Protein AF-0000000069950063 (afdb_homodimer)

Secondary structure (DSSP, 8-state):
------TT---HHHHHHHHHHHHTTSS-HHHHHHHHT--HHHHHHHHHHHHHT-----S---SS---SS-HHHHHHHHHHHHHHHHTT-PPBHHHHHHHHHHHHHHTT----SBTTTTB--HHHHHHHHHH-TTEEEEPPEEEEHHHHHH--HHHHHHHHHHHHHHHHHH---GGGEEEEEEEEE-SSPPPPPEEEETT-S--EEEES-SS-PPEEEEEEEETTS-EEEEEEEESSSS--GGGGTTPPTT-EEEE-TT----HHHHHHHHHHHHHHH---SSS-EEEEE---GGG--HHHHHHHHHTTEEEEEPPTT-HHHH-HIIIIIHHHHHHHHHHHHHHHHHHTTT----HHHHHHHHHHHHHHH--HHHHHHHHHHTTTTTT-TT-S-GGGGHHHHTT----------------------------------------------------HHHHHHHHHHHS-----TTT--S----------BTTSHHHHHHHHHHHHHHHHHHHHHHHHHHHHHHHTT-S----------------------------------------BTTT-----S-EEEBTTT--EEETTTTT--TT-S-B--HHHHH-/------TT---HHHHHHHHHHHHTTSS-HHHHHHHHT--HHHHHHHHHHHHHT-----S---SS---SS-HHHHHHHHHHHHHHHHTT-PPBHHHHHHHHHHHHHHTT----SBTTTTB--HHHHHHHHHH-TTEEEEPPEEEEHHHHHH--HHHHHHHHHHHHHHHHHH---GGGEEEEEEEEE-SSPPPPPEEEETT-S--EEEES-SS-PPEEEEEEEETTS-EEEEEEEESSSS--GGGGTTPPTT-EEEE-TT----HHHHHHHHHHHHHHH---SSS-EEEEE---GGG--HHHHHHHHHTTEEEEEPPTT-HHHH-HIIIIIHHHHHHHHHHHHHHHHHHTTT----HHHHHHHHHHHHHHH--HHHHHHHHHHTTTTTT-TT-S-GGGGHHHHTT----------------------------------------------------HHHHHHHHHHHS-----TTT------------EETTSHHHHHHHHHHHHHHHHHHHHHHHHHHHHHHHTT-------------------------------------------TTT-----S-EEEBTTT--EEETTTTT--TT-S-B--HHHHH-

InterPro domains:
  IPR001965 Zinc finger, PHD-type [SM00249] (567-609)
  IPR004875 DDE superfamily endonuclease domain [PF03184] (214-345)
  IPR007889 DNA binding HTH domain, Psq-type [PF05225] (15-48)
  IPR009057 Homedomain-like superfamily [SSF46689] (7-53)
  IPR011011 Zinc finger, FYVE/PHD-type [SSF57903] (549-609)
  IPR013083 Zinc finger, RING/FYVE/PHD-type [G3DSA:3.30.40.10] (553-610)
  IPR019786 Zinc finger, PHD-type, conserved site [PS01359] (568-608)
  IPR036397 Ribonuclease H superfamily [G3DSA:3.30.420.10] (155-348)
  IPR050863 Centromere and Transposable Element-Derived Protein [PTHR19303] (12-442)

Sequence (1222 aa):
MEEKKKKGSWESQSLQTAIDKVLSKKLSVRQAAMQYNIPKSTIHDKIKAINRGEEVTMKPKLGRFTSTFSAEYEQVLVDHIKDLSNRCMPLMKKEFLKLAYDLAETMKIPHRFNKEKGSAGKHFYYDFMKKHSDISLRAPESTSMMRAVGFNKPQVDIFYDNLEKLMQQYKFTPSRIYNCDETGVSCVHKHQKVLAPKAIRQVGKLTSAERGKNITVLFCMSANGHYIPPFFVFPRQRMNERLMMNAPGESIGVAQPKGWMNSDFFLQYLRIFMKHTQPTKENPVLLLLDGHCSHKTLAVINFCRENHIHLMSSPPHTTHKLQPLDRTFMKPFKDAYSQRCDLWMRTNAGRRITDYDIAGLVKDAFIKVARLDIAVSGFKCTGIHPFDRHLFSDIDYLAADMTNIPLEQTETSSNALNNEQAVVISNSIVEEQMKESEQSISEPINTSPKPSTSSAPDLVQIIHNLSPLPDAAKKRTAARKRKSERSEILTSSPYKKLAEEKENEKNTKDKKKEIKSKIEVALGGKGKQTKGKSVDKRKEATKVKPNEKKRREVEPLTEISNTNKTICVVCLETSEEDWIQCSSCLGWVHEACADIPESGDGYICDRCRLFMEEKKKKGSWESQSLQTAIDKVLSKKLSVRQAAMQYNIPKSTIHDKIKAINRGEEVTMKPKLGRFTSTFSAEYEQVLVDHIKDLSNRCMPLMKKEFLKLAYDLAETMKIPHRFNKEKGSAGKHFYYDFMKKHSDISLRAPESTSMMRAVGFNKPQVDIFYDNLEKLMQQYKFTPSRIYNCDETGVSCVHKHQKVLAPKAIRQVGKLTSAERGKNITVLFCMSANGHYIPPFFVFPRQRMNERLMMNAPGESIGVAQPKGWMNSDFFLQYLRIFMKHTQPTKENPVLLLLDGHCSHKTLAVINFCRENHIHLMSSPPHTTHKLQPLDRTFMKPFKDAYSQRCDLWMRTNAGRRITDYDIAGLVKDAFIKVARLDIAVSGFKCTGIHPFDRHLFSDIDYLAADMTNIPLEQTETSSNALNNEQAVVISNSIVEEQMKESEQSISEPINTSPKPSTSSAPDLVQIIHNLSPLPDAAKKRTAARKRKSERSEILTSSPYKKLAEEKENEKNTKDKKKEIKSKIEVALGGKGKQTKGKSVDKRKEATKVKPNEKKRREVEPLTEISNTNKTICVVCLETSEEDWIQCSSCLGWVHEACADIPESGDGYICDRCRLF

Radius of gyration: 40.94 Å; Cα contacts (8 Å, |Δi|>4): 1758; chains: 2; bounding box: 110×112×140 Å

Structure (mmCIF, N/CA/C/O backbone):
data_AF-0000000069950063-model_v1
#
loop_
_entity.id
_entity.type
_entity.pdbx_description
1 polymer 'Uncharacterized protein LOC113494293'
#
loop_
_atom_site.group_PDB
_atom_site.id
_atom_site.type_symbol
_atom_site.label_atom_id
_atom_site.label_alt_id
_atom_site.label_comp_id
_atom_site.label_asym_id
_atom_site.label_entity_id
_atom_site.label_seq_id
_atom_site.pdbx_PDB_ins_code
_atom_site.Cartn_x
_atom_site.Cartn_y
_atom_site.Cartn_z
_atom_site.occupancy
_atom_site.B_iso_or_equiv
_atom_site.auth_seq_id
_atom_site.auth_comp_id
_atom_site.auth_asym_id
_atom_site.auth_atom_id
_atom_site.pdbx_PDB_model_num
ATOM 1 N N . MET A 1 1 ? 7.645 37.906 -52.312 1 27.5 1 MET A N 1
ATOM 2 C CA . MET A 1 1 ? 8.062 37.125 -51.156 1 27.5 1 MET A CA 1
ATOM 3 C C . MET A 1 1 ? 7.793 35.656 -51.375 1 27.5 1 MET A C 1
ATOM 5 O O . MET A 1 1 ? 6.66 35.25 -51.656 1 27.5 1 MET A O 1
ATOM 9 N N . GLU A 1 2 ? 8.766 34.938 -52 1 36.22 2 GLU A N 1
ATOM 10 C CA . GLU A 1 2 ? 8.734 33.5 -52.281 1 36.22 2 GLU A CA 1
ATOM 11 C C . GLU A 1 2 ? 8.211 32.688 -51.062 1 36.22 2 GLU A C 1
ATOM 13 O O . GLU A 1 2 ? 8.672 32.906 -49.938 1 36.22 2 GLU A O 1
ATOM 18 N N . GLU A 1 3 ? 6.914 32.469 -51.062 1 39.59 3 GLU A N 1
ATOM 19 C CA . GLU A 1 3 ? 6.27 31.75 -49.969 1 39.59 3 GLU A CA 1
ATOM 20 C C . GLU A 1 3 ? 7.176 30.641 -49.438 1 39.59 3 GLU A C 1
ATOM 22 O O . GLU A 1 3 ? 7.691 29.828 -50.219 1 39.59 3 GLU A O 1
ATOM 27 N N . LYS A 1 4 ? 7.898 30.984 -48.375 1 44.28 4 LYS A N 1
ATOM 28 C CA . LYS A 1 4 ? 8.789 30.078 -47.656 1 44.28 4 LYS A CA 1
ATOM 29 C C . LYS A 1 4 ? 8.188 28.688 -47.562 1 44.28 4 LYS A C 1
ATOM 31 O O . LYS A 1 4 ? 7.109 28.5 -46.969 1 44.28 4 LYS A O 1
ATOM 36 N N . LYS A 1 5 ? 8.344 27.844 -48.531 1 49.5 5 LYS A N 1
ATOM 37 C CA . LYS A 1 5 ? 7.906 26.453 -48.562 1 49.5 5 LYS A CA 1
ATOM 38 C C . LYS A 1 5 ? 8.289 25.719 -47.281 1 49.5 5 LYS A C 1
ATOM 40 O O . LYS A 1 5 ? 9.328 26.016 -46.688 1 49.5 5 LYS A O 1
ATOM 45 N N . LYS A 1 6 ? 7.324 25.188 -46.656 1 52.22 6 LYS A N 1
ATOM 46 C CA . LYS A 1 6 ? 7.465 24.484 -45.406 1 52.22 6 LYS A CA 1
ATOM 47 C C . LYS A 1 6 ? 8.633 23.5 -45.438 1 52.22 6 LYS A C 1
ATOM 49 O O . LYS A 1 6 ? 8.695 22.641 -46.312 1 52.22 6 LYS A O 1
ATOM 54 N N . LYS A 1 7 ? 9.789 23.703 -44.844 1 55.81 7 LYS A N 1
ATOM 55 C CA . LYS A 1 7 ? 11 22.906 -44.688 1 55.81 7 LYS A CA 1
ATOM 56 C C . LYS A 1 7 ? 10.703 21.578 -44 1 55.81 7 LYS A C 1
ATOM 58 O O . LYS A 1 7 ? 9.922 21.531 -43.062 1 55.81 7 LYS A O 1
ATOM 63 N N . GLY A 1 8 ? 11.016 20.453 -44.594 1 58.34 8 GLY A N 1
ATOM 64 C CA . GLY A 1 8 ? 11.031 19.141 -43.938 1 58.34 8 GLY A CA 1
ATOM 65 C C . GLY A 1 8 ? 9.75 18.359 -44.156 1 58.34 8 GLY A C 1
ATOM 66 O O . GLY A 1 8 ? 9.539 17.312 -43.531 1 58.34 8 GLY A O 1
ATOM 67 N N . SER A 1 9 ? 8.742 18.844 -44.875 1 61.28 9 SER A N 1
ATOM 68 C CA . SER A 1 9 ? 7.457 18.172 -45 1 61.28 9 SER A CA 1
ATOM 69 C C . SER A 1 9 ? 7.371 17.406 -46.312 1 61.28 9 SER A C 1
ATOM 71 O O . SER A 1 9 ? 6.277 17.047 -46.75 1 61.28 9 SER A O 1
ATOM 73 N N . TRP A 1 10 ? 8.398 17.031 -46.938 1 66.25 10 TRP A N 1
ATOM 74 C CA . TRP A 1 10 ? 8.289 16.344 -48.219 1 66.25 10 TRP A CA 1
ATOM 75 C C . TRP A 1 10 ? 8.383 14.836 -48.031 1 66.25 10 TRP A C 1
ATOM 77 O O . TRP A 1 10 ? 8.891 14.359 -47.031 1 66.25 10 TRP A O 1
ATOM 87 N N . GLU A 1 11 ? 7.688 14.109 -48.906 1 71.12 11 GLU A N 1
ATOM 88 C CA . GLU A 1 11 ? 7.758 12.648 -48.938 1 71.12 11 GLU A CA 1
ATOM 89 C C . GLU A 1 11 ? 9.078 12.172 -49.531 1 71.12 11 GLU A C 1
ATOM 91 O O . GLU A 1 11 ? 9.57 12.75 -50.5 1 71.12 11 GLU A O 1
ATOM 96 N N . SER A 1 12 ? 9.641 11.234 -49 1 76.81 12 SER A N 1
ATOM 97 C CA . SER A 1 12 ? 10.914 10.672 -49.406 1 76.81 12 SER A CA 1
ATOM 98 C C . SER A 1 12 ? 10.875 10.289 -50.906 1 76.81 12 SER A C 1
ATOM 100 O O . SER A 1 12 ? 11.852 10.492 -51.625 1 76.81 12 SER A O 1
ATOM 102 N N . GLN A 1 13 ? 9.742 9.859 -51.25 1 79.31 13 GLN A N 1
ATOM 103 C CA . GLN A 1 13 ? 9.625 9.414 -52.625 1 79.31 13 GLN A CA 1
ATOM 104 C C . GLN A 1 13 ? 9.625 10.602 -53.594 1 79.31 13 GLN A C 1
ATOM 106 O O . GLN A 1 13 ? 10.219 10.539 -54.656 1 79.31 13 GLN A O 1
ATOM 111 N N . SER A 1 14 ? 9.016 11.617 -53.188 1 79.81 14 SER A N 1
ATOM 112 C CA . SER A 1 14 ? 8.969 12.812 -54 1 79.81 14 SER A CA 1
ATOM 113 C C . SER A 1 14 ? 10.352 13.438 -54.156 1 79.81 14 SER A C 1
ATOM 115 O O . SER A 1 14 ? 10.711 13.914 -55.25 1 79.81 14 SER A O 1
ATOM 117 N N . LEU A 1 15 ? 11.055 13.289 -53.125 1 81 15 LEU A N 1
ATOM 118 C CA . LEU A 1 15 ? 12.422 13.812 -53.156 1 81 15 LEU A CA 1
ATOM 119 C C . LEU A 1 15 ? 13.297 12.969 -54.094 1 81 15 LEU A C 1
ATOM 121 O O . LEU A 1 15 ? 14.078 13.508 -54.875 1 81 15 LEU A O 1
ATOM 125 N N . GLN A 1 16 ? 13.125 11.711 -53.969 1 82.88 16 GLN A N 1
ATOM 126 C CA . GLN A 1 16 ? 13.898 10.82 -54.812 1 82.88 16 GLN A CA 1
ATOM 127 C C . GLN A 1 16 ? 13.57 11.055 -56.312 1 82.88 16 GLN A C 1
ATOM 129 O O . GLN A 1 16 ? 14.469 11.102 -57.125 1 82.88 16 GLN A O 1
ATOM 134 N N . THR A 1 17 ? 12.297 11.203 -56.562 1 85 17 THR A N 1
ATOM 135 C CA . THR A 1 17 ? 11.875 11.445 -57.938 1 85 17 THR A CA 1
ATOM 136 C C . THR A 1 17 ? 12.391 12.789 -58.438 1 85 17 THR A C 1
ATOM 138 O O . THR A 1 17 ? 12.812 12.914 -59.594 1 85 17 THR A O 1
ATOM 141 N N . ALA A 1 18 ? 12.414 13.711 -57.562 1 85.69 18 ALA A N 1
ATOM 142 C CA . ALA A 1 18 ? 12.891 15.039 -57.906 1 85.69 18 ALA A CA 1
ATOM 143 C C . ALA A 1 18 ? 14.391 15.023 -58.219 1 85.69 18 ALA A C 1
ATOM 145 O O . ALA A 1 18 ? 14.844 15.609 -59.188 1 85.69 18 ALA A O 1
ATOM 146 N N . ILE A 1 19 ? 15.094 14.258 -57.438 1 85.25 19 ILE A N 1
ATOM 147 C CA . ILE A 1 19 ? 16.547 14.156 -57.562 1 85.25 19 ILE A CA 1
ATOM 148 C C . ILE A 1 19 ? 16.875 13.375 -58.844 1 85.25 19 ILE A C 1
ATOM 150 O O . ILE A 1 19 ? 17.766 13.766 -59.594 1 85.25 19 ILE A O 1
ATOM 154 N N . ASP A 1 20 ? 16.125 12.391 -59.031 1 85.62 20 ASP A N 1
ATOM 155 C CA . ASP A 1 20 ? 16.344 11.57 -60.219 1 85.62 20 ASP A CA 1
ATOM 156 C C . ASP A 1 20 ? 16.078 12.367 -61.5 1 85.62 20 ASP A C 1
ATOM 158 O O . ASP A 1 20 ? 16.828 12.258 -62.469 1 85.62 20 ASP A O 1
ATOM 162 N N . LYS A 1 21 ? 15.109 13.164 -61.438 1 85.06 21 LYS A N 1
ATOM 163 C CA . LYS A 1 21 ? 14.766 13.961 -62.625 1 85.06 21 LYS A CA 1
ATOM 164 C C . LYS A 1 21 ? 15.781 15.078 -62.844 1 85.06 21 LYS A C 1
ATOM 166 O O . LYS A 1 21 ? 16.062 15.445 -64 1 85.06 21 LYS A O 1
ATOM 171 N N . VAL A 1 22 ? 16.422 15.5 -61.812 1 86.75 22 VAL A N 1
ATOM 172 C CA . VAL A 1 22 ? 17.438 16.531 -61.938 1 86.75 22 VAL A CA 1
ATOM 173 C C . VAL A 1 22 ? 18.75 15.914 -62.438 1 86.75 22 VAL A C 1
ATOM 175 O O . VAL A 1 22 ? 19.438 16.484 -63.281 1 86.75 22 VAL A O 1
ATOM 178 N N . LEU A 1 23 ? 19 14.734 -61.906 1 85 23 LEU A N 1
ATOM 179 C CA . LEU A 1 23 ? 20.219 14.039 -62.281 1 85 23 LEU A CA 1
ATOM 180 C C . LEU A 1 23 ? 20.141 13.539 -63.75 1 85 23 LEU A C 1
ATOM 182 O O . LEU A 1 23 ? 21.156 13.477 -64.438 1 85 23 LEU A O 1
ATOM 186 N N . SER A 1 24 ? 19 13.25 -64.188 1 82.94 24 SER A N 1
ATOM 187 C CA . SER A 1 24 ? 18.797 12.828 -65.562 1 82.94 24 SER A CA 1
ATOM 188 C C . SER A 1 24 ? 18.625 14.023 -66.5 1 82.94 24 SER A C 1
ATOM 190 O O . SER A 1 24 ? 18.375 13.859 -67.688 1 82.94 24 SER A O 1
ATOM 192 N N . LYS A 1 25 ? 18.844 15.25 -66 1 82.69 25 LYS A N 1
ATOM 193 C CA . LYS A 1 25 ? 18.844 16.516 -66.688 1 82.69 25 LYS A CA 1
ATOM 194 C C . LYS A 1 25 ? 17.484 16.766 -67.375 1 82.69 25 LYS A C 1
ATOM 196 O O . LYS A 1 25 ? 17.406 17.406 -68.438 1 82.69 25 LYS A O 1
ATOM 201 N N . LYS A 1 26 ? 16.5 16.203 -66.812 1 83.69 26 LYS A N 1
ATOM 202 C CA . LYS A 1 26 ? 15.172 16.453 -67.375 1 83.69 26 LYS A CA 1
ATOM 203 C C . LYS A 1 26 ? 14.562 17.734 -66.812 1 83.69 26 LYS A C 1
ATOM 205 O O . LYS A 1 26 ? 13.805 18.422 -67.5 1 83.69 26 LYS A O 1
ATOM 210 N N . LEU A 1 27 ? 14.836 17.938 -65.562 1 83.75 27 LEU A N 1
ATOM 211 C CA . LEU A 1 27 ? 14.344 19.141 -64.875 1 83.75 27 LEU A CA 1
ATOM 212 C C . LEU A 1 27 ? 15.492 19.906 -64.25 1 83.75 27 LEU A C 1
ATOM 214 O O . LEU A 1 27 ? 16.484 19.312 -63.812 1 83.75 27 LEU A O 1
ATOM 218 N N . SER A 1 28 ? 15.406 21.172 -64.312 1 84.62 28 SER A N 1
ATOM 219 C CA . SER A 1 28 ? 16.344 21.984 -63.531 1 84.62 28 SER A CA 1
ATOM 220 C C . SER A 1 28 ? 16.016 21.938 -62.031 1 84.62 28 SER A C 1
ATOM 222 O O . SER A 1 28 ? 14.898 21.562 -61.656 1 84.62 28 SER A O 1
ATOM 224 N N . VAL A 1 29 ? 17 22.266 -61.188 1 86.5 29 VAL A N 1
ATOM 225 C CA . VAL A 1 29 ? 16.828 22.266 -59.719 1 86.5 29 VAL A CA 1
ATOM 226 C C . VAL A 1 29 ? 15.641 23.141 -59.344 1 86.5 29 VAL A C 1
ATOM 228 O O . VAL A 1 29 ? 14.844 22.781 -58.469 1 86.5 29 VAL A O 1
ATOM 231 N N . ARG A 1 30 ? 15.562 24.172 -59.938 1 83.31 30 ARG A N 1
ATOM 232 C CA . ARG A 1 30 ? 14.477 25.109 -59.688 1 83.31 30 ARG A CA 1
ATOM 233 C C . ARG A 1 30 ? 13.133 24.547 -60.094 1 83.31 30 ARG A C 1
ATOM 235 O O . ARG A 1 30 ? 12.133 24.703 -59.406 1 83.31 30 ARG A O 1
ATOM 242 N N . GLN A 1 31 ? 13.07 23.969 -61.219 1 83.25 31 GLN A N 1
ATOM 243 C CA . GLN A 1 31 ? 11.844 23.375 -61.719 1 83.25 31 GLN A CA 1
ATOM 244 C C . GLN A 1 31 ? 11.391 22.203 -60.875 1 83.25 31 GLN A C 1
ATOM 246 O O . GLN A 1 31 ? 10.203 22.047 -60.594 1 83.25 31 GLN A O 1
ATOM 251 N N . ALA A 1 32 ? 12.336 21.422 -60.469 1 85.56 32 ALA A N 1
ATOM 252 C CA . ALA A 1 32 ? 12.039 20.281 -59.594 1 85.56 32 ALA A CA 1
ATOM 253 C C . ALA A 1 32 ? 11.5 20.766 -58.25 1 85.56 32 ALA A C 1
ATOM 255 O O . ALA A 1 32 ? 10.57 20.172 -57.719 1 85.56 32 ALA A O 1
ATOM 256 N N . ALA A 1 33 ? 12.062 21.812 -57.719 1 83.88 33 ALA A N 1
ATOM 257 C CA . ALA A 1 33 ? 11.641 22.406 -56.469 1 83.88 33 ALA A CA 1
ATOM 258 C C . ALA A 1 33 ? 10.195 22.906 -56.531 1 83.88 33 ALA A C 1
ATOM 260 O O . ALA A 1 33 ? 9.422 22.734 -55.594 1 83.88 33 ALA A O 1
ATOM 261 N N . MET A 1 34 ? 9.906 23.422 -57.594 1 81.62 34 MET A N 1
ATOM 262 C CA . MET A 1 34 ? 8.57 23.969 -57.812 1 81.62 34 MET A CA 1
ATOM 263 C C . MET A 1 34 ? 7.559 22.844 -58.031 1 81.62 34 MET A C 1
ATOM 265 O O . MET A 1 34 ? 6.445 22.891 -57.5 1 81.62 34 MET A O 1
ATOM 269 N N . GLN A 1 35 ? 7.949 21.891 -58.75 1 81.88 35 GLN A N 1
ATOM 270 C CA . GLN A 1 35 ? 7.043 20.828 -59.156 1 81.88 35 GLN A CA 1
ATOM 271 C C . GLN A 1 35 ? 6.711 19.922 -57.969 1 81.88 35 GLN A C 1
ATOM 273 O O . GLN A 1 35 ? 5.57 19.484 -57.812 1 81.88 35 GLN A O 1
ATOM 278 N N . TYR A 1 36 ? 7.672 19.625 -57.188 1 83.62 36 TYR A N 1
ATOM 279 C CA . TYR A 1 36 ? 7.484 18.641 -56.125 1 83.62 36 TYR A CA 1
ATOM 280 C C . TYR A 1 36 ? 7.355 19.344 -54.781 1 83.62 36 TYR A C 1
ATOM 282 O O . TYR A 1 36 ? 7.242 18.672 -53.719 1 83.62 36 TYR A O 1
ATOM 290 N N . ASN A 1 37 ? 7.348 20.656 -54.688 1 78.38 37 ASN A N 1
ATOM 291 C CA . ASN A 1 37 ? 7.188 21.484 -53.5 1 78.38 37 ASN A CA 1
ATOM 292 C C . ASN A 1 37 ? 8.25 21.156 -52.438 1 78.38 37 ASN A C 1
ATOM 294 O O . ASN A 1 37 ? 7.934 20.969 -51.281 1 78.38 37 ASN A O 1
ATOM 298 N N . ILE A 1 38 ? 9.43 21.031 -52.875 1 78.25 38 ILE A N 1
ATOM 299 C CA . ILE A 1 38 ? 10.602 20.812 -52.031 1 78.25 38 ILE A CA 1
ATOM 300 C C . ILE A 1 38 ? 11.531 22.031 -52.125 1 78.25 38 ILE A C 1
ATOM 302 O O . ILE A 1 38 ? 11.75 22.562 -53.219 1 78.25 38 ILE A O 1
ATOM 306 N N . PRO A 1 39 ? 11.914 22.562 -51 1 77.56 39 PRO A N 1
ATOM 307 C CA . PRO A 1 39 ? 12.812 23.719 -51.062 1 77.56 39 PRO A CA 1
ATOM 308 C C . PRO A 1 39 ? 14.023 23.469 -51.969 1 77.56 39 PRO A C 1
ATOM 310 O O . PRO A 1 39 ? 14.594 22.391 -51.969 1 77.56 39 PRO A O 1
ATOM 313 N N . LYS A 1 40 ? 14.398 24.438 -52.75 1 80.81 40 LYS A N 1
ATOM 314 C CA . LYS A 1 40 ? 15.492 24.375 -53.719 1 80.81 40 LYS A CA 1
ATOM 315 C C . LYS A 1 40 ? 16.797 23.984 -53.031 1 80.81 40 LYS A C 1
ATOM 317 O O . LYS A 1 40 ? 17.578 23.188 -53.594 1 80.81 40 LYS A O 1
ATOM 322 N N . SER A 1 41 ? 16.938 24.516 -51.812 1 79.38 41 SER A N 1
ATOM 323 C CA . SER A 1 41 ? 18.188 24.25 -51.125 1 79.38 41 SER A CA 1
ATOM 324 C C . SER A 1 41 ? 18.312 22.781 -50.75 1 79.38 41 SER A C 1
ATOM 326 O O . SER A 1 41 ? 19.406 22.219 -50.781 1 79.38 41 SER A O 1
ATOM 328 N N . THR A 1 42 ? 17.219 22.156 -50.5 1 78.62 42 THR A N 1
ATOM 329 C CA . THR A 1 42 ? 17.219 20.75 -50.125 1 78.62 42 THR A CA 1
ATOM 330 C C . THR A 1 42 ? 17.609 19.875 -51.312 1 78.62 42 THR A C 1
ATOM 332 O O . THR A 1 42 ? 18.422 18.953 -51.188 1 78.62 42 THR A O 1
ATOM 335 N N . ILE A 1 43 ? 17.062 20.141 -52.5 1 80.38 43 ILE A N 1
ATOM 336 C CA . ILE A 1 43 ? 17.359 19.375 -53.688 1 80.38 43 ILE A CA 1
ATOM 337 C C . ILE A 1 43 ? 18.812 19.609 -54.094 1 80.38 43 ILE A C 1
ATOM 339 O O . ILE A 1 43 ? 19.531 18.656 -54.406 1 80.38 43 ILE A O 1
ATOM 343 N N . HIS A 1 44 ? 19.219 20.797 -53.969 1 81.19 44 HIS A N 1
ATOM 344 C CA . HIS A 1 44 ? 20.578 21.141 -54.344 1 81.19 44 HIS A CA 1
ATOM 345 C C . HIS A 1 44 ? 21.594 20.469 -53.438 1 81.19 44 HIS A C 1
ATOM 347 O O . HIS A 1 44 ? 22.578 19.906 -53.906 1 81.19 44 HIS A O 1
ATOM 353 N N . ASP A 1 45 ? 21.312 20.484 -52.094 1 78.81 45 ASP A N 1
ATOM 354 C CA . ASP A 1 45 ? 22.203 19.891 -51.125 1 78.81 45 ASP A CA 1
ATOM 355 C C . ASP A 1 45 ? 22.297 18.375 -51.312 1 78.81 45 ASP A C 1
ATOM 357 O O . ASP A 1 45 ? 23.375 17.797 -51.188 1 78.81 45 ASP A O 1
ATOM 361 N N . LYS A 1 46 ? 21.188 17.781 -51.625 1 78.88 46 LYS A N 1
ATOM 362 C CA . LYS A 1 46 ? 21.156 16.344 -51.781 1 78.88 46 LYS A CA 1
ATOM 363 C C . LYS A 1 46 ? 21.844 15.93 -53.094 1 78.88 46 LYS A C 1
ATOM 365 O O . LYS A 1 46 ? 22.562 14.922 -53.125 1 78.88 46 LYS A O 1
ATOM 370 N N . ILE A 1 47 ? 21.734 16.719 -54.094 1 80.94 47 ILE A N 1
ATOM 371 C CA . ILE A 1 47 ? 22.406 16.438 -55.344 1 80.94 47 ILE A CA 1
ATOM 372 C C . ILE A 1 47 ? 23.922 16.609 -55.188 1 80.94 47 ILE A C 1
ATOM 374 O O . ILE A 1 47 ? 24.688 15.789 -55.688 1 80.94 47 ILE A O 1
ATOM 378 N N . LYS A 1 48 ? 24.25 17.562 -54.438 1 80.81 48 LYS A N 1
ATOM 379 C CA . LYS A 1 48 ? 25.672 17.766 -54.188 1 80.81 48 LYS A CA 1
ATOM 380 C C . LYS A 1 48 ? 26.266 16.609 -53.375 1 80.81 48 LYS A C 1
ATOM 382 O O . LYS A 1 48 ? 27.375 16.156 -53.625 1 80.81 48 LYS A O 1
ATOM 387 N N . ALA A 1 49 ? 25.547 16.141 -52.469 1 77.56 49 ALA A N 1
ATOM 388 C CA . ALA A 1 49 ? 25.969 15.023 -51.656 1 77.56 49 ALA A CA 1
ATOM 389 C C . ALA A 1 49 ? 26.047 13.734 -52.469 1 77.56 49 ALA A C 1
ATOM 391 O O . ALA A 1 49 ? 27 12.953 -52.312 1 77.56 49 ALA A O 1
ATOM 392 N N . ILE A 1 50 ? 25.109 13.555 -53.344 1 77.62 50 ILE A N 1
ATOM 393 C CA . ILE A 1 50 ? 25.109 12.383 -54.219 1 77.62 50 ILE A CA 1
ATOM 394 C C . ILE A 1 50 ? 26.312 12.445 -55.156 1 77.62 50 ILE A C 1
ATOM 396 O O . ILE A 1 50 ? 26.984 11.438 -55.406 1 77.62 50 ILE A O 1
ATOM 400 N N . ASN A 1 51 ? 26.594 13.617 -55.562 1 78.44 51 ASN A N 1
ATOM 401 C CA . ASN A 1 51 ? 27.703 13.789 -56.469 1 78.44 51 ASN A CA 1
ATOM 402 C C . ASN A 1 51 ? 29.047 13.578 -55.781 1 78.44 51 ASN A C 1
ATOM 404 O O . ASN A 1 51 ? 30.031 13.18 -56.406 1 78.44 51 ASN A O 1
ATOM 408 N N . ARG A 1 52 ? 28.938 13.797 -54.438 1 74.69 52 ARG A N 1
ATOM 409 C CA . ARG A 1 52 ? 30.156 13.562 -53.656 1 74.69 52 ARG A CA 1
ATOM 410 C C . ARG A 1 52 ? 30.219 12.117 -53.188 1 74.69 52 ARG A C 1
ATOM 412 O O . ARG A 1 52 ? 31.219 11.703 -52.594 1 74.69 52 ARG A O 1
ATOM 419 N N . GLY A 1 53 ? 29.312 11.336 -53.438 1 69.56 53 GLY A N 1
ATOM 420 C CA . GLY A 1 53 ? 29.312 9.922 -53.125 1 69.56 53 GLY A CA 1
ATOM 421 C C . GLY A 1 53 ? 28.797 9.633 -51.719 1 69.56 53 GLY A C 1
ATOM 422 O O . GLY A 1 53 ? 29.094 8.586 -51.156 1 69.56 53 GLY A O 1
ATOM 423 N N . GLU A 1 54 ? 28.234 10.617 -51.188 1 66.19 54 GLU A N 1
ATOM 424 C CA . GLU A 1 54 ? 27.781 10.43 -49.812 1 66.19 54 GLU A CA 1
ATOM 425 C C . GLU A 1 54 ? 26.391 9.781 -49.781 1 66.19 54 GLU A C 1
ATOM 427 O O . GLU A 1 54 ? 25.609 9.93 -50.719 1 66.19 54 GLU A O 1
ATOM 432 N N . GLU A 1 55 ? 26.203 8.906 -48.938 1 63.88 55 GLU A N 1
ATOM 433 C CA . GLU A 1 55 ? 24.906 8.266 -48.781 1 63.88 55 GLU A CA 1
ATOM 434 C C . GLU A 1 55 ? 23.875 9.25 -48.219 1 63.88 55 GLU A C 1
ATOM 436 O O . GLU A 1 55 ? 24.094 9.844 -47.156 1 63.88 55 GLU A O 1
ATOM 441 N N . VAL A 1 56 ? 22.891 9.727 -49.094 1 63.19 56 VAL A N 1
ATOM 442 C CA . VAL A 1 56 ? 21.922 10.742 -48.719 1 63.19 56 VAL A CA 1
ATOM 443 C C . VAL A 1 56 ? 20.609 10.07 -48.281 1 63.19 56 VAL A C 1
ATOM 445 O O . VAL A 1 56 ? 20.141 9.141 -48.938 1 63.19 56 VAL A O 1
ATOM 448 N N . THR A 1 57 ? 20.156 10.258 -47.031 1 64.31 57 THR A N 1
ATOM 449 C CA . THR A 1 57 ? 18.844 9.781 -46.594 1 64.31 57 THR A CA 1
ATOM 450 C C . THR A 1 57 ? 17.734 10.672 -47.125 1 64.31 57 THR A C 1
ATOM 452 O O . THR A 1 57 ? 17.828 11.898 -47.094 1 64.31 57 THR A O 1
ATOM 455 N N . MET A 1 58 ? 16.734 10.133 -47.938 1 66.06 58 MET A N 1
ATOM 456 C CA . MET A 1 58 ? 15.648 10.844 -48.594 1 66.06 58 MET A CA 1
ATOM 457 C C . MET A 1 58 ? 14.602 11.297 -47.562 1 66.06 58 MET A C 1
ATOM 459 O O . MET A 1 58 ? 13.656 12.008 -47.938 1 66.06 58 MET A O 1
ATOM 463 N N . LYS A 1 59 ? 14.664 10.883 -46.312 1 59.72 59 LYS A N 1
ATOM 464 C CA . LYS A 1 59 ? 13.672 11.289 -45.312 1 59.72 59 LYS A CA 1
ATOM 465 C C . LYS A 1 59 ? 13.906 12.719 -44.844 1 59.72 59 LYS A C 1
ATOM 467 O O . LYS A 1 59 ? 15.055 13.133 -44.656 1 59.72 59 LYS A O 1
ATOM 472 N N . PRO A 1 60 ? 12.898 13.555 -44.938 1 55.62 60 PRO A N 1
ATOM 473 C CA . PRO A 1 60 ? 13.055 14.953 -44.531 1 55.62 60 PRO A CA 1
ATOM 474 C C . PRO A 1 60 ? 13.688 15.117 -43.156 1 55.62 60 PRO A C 1
ATOM 476 O O . PRO A 1 60 ? 13.289 14.422 -42.219 1 55.62 60 PRO A O 1
ATOM 479 N N . LYS A 1 61 ? 14.836 15.242 -42.969 1 51.25 61 LYS A N 1
ATOM 480 C CA . LYS A 1 61 ? 15.445 15.602 -41.688 1 51.25 61 LYS A CA 1
ATOM 481 C C . LYS A 1 61 ? 15.211 17.078 -41.375 1 51.25 61 LYS A C 1
ATOM 483 O O . LYS A 1 61 ? 15.641 17.953 -42.125 1 51.25 61 LYS A O 1
ATOM 488 N N . LEU A 1 62 ? 14.141 17.344 -40.875 1 41.53 62 LEU A N 1
ATOM 489 C CA . LEU A 1 62 ? 13.898 18.703 -40.375 1 41.53 62 LEU A CA 1
ATOM 490 C C . LEU A 1 62 ? 14.859 19.047 -39.25 1 41.53 62 LEU A C 1
ATOM 492 O O . LEU A 1 62 ? 14.961 18.312 -38.281 1 41.53 62 LEU A O 1
ATOM 496 N N . GLY A 1 63 ? 15.766 20.234 -39.438 1 45.41 63 GLY A N 1
ATOM 497 C CA . GLY A 1 63 ? 16.734 20.891 -38.594 1 45.41 63 GLY A CA 1
ATOM 498 C C . GLY A 1 63 ? 18.031 20.125 -38.438 1 45.41 63 GLY A C 1
ATOM 499 O O . GLY A 1 63 ? 18.188 19.031 -39 1 45.41 63 GLY A O 1
ATOM 500 N N . ARG A 1 64 ? 19.109 20.734 -38.219 1 41.84 64 ARG A N 1
ATOM 501 C CA . ARG A 1 64 ? 20.453 20.266 -37.938 1 41.84 64 ARG A CA 1
ATOM 502 C C . ARG A 1 64 ? 20.438 19.234 -36.812 1 41.84 64 ARG A C 1
ATOM 504 O O . ARG A 1 64 ? 21.5 18.828 -36.312 1 41.84 64 ARG A O 1
ATOM 511 N N . PHE A 1 65 ? 19.281 18.922 -36.312 1 48.5 65 PHE A N 1
ATOM 512 C CA . PHE A 1 65 ? 19.391 18.219 -35.031 1 48.5 65 PHE A CA 1
ATOM 513 C C . PHE A 1 65 ? 19.609 16.734 -35.281 1 48.5 65 PHE A C 1
ATOM 515 O O . PHE A 1 65 ? 18.812 16.078 -35.938 1 48.5 65 PHE A O 1
ATOM 522 N N . THR A 1 66 ? 20.766 16.422 -35.625 1 54.41 66 THR A N 1
ATOM 523 C CA . THR A 1 66 ? 21.188 15.031 -35.688 1 54.41 66 THR A CA 1
ATOM 524 C C . THR A 1 66 ? 20.969 14.32 -34.375 1 54.41 66 THR A C 1
ATOM 526 O O . THR A 1 66 ? 21.203 14.906 -33.312 1 54.41 66 THR A O 1
ATOM 529 N N . SER A 1 67 ? 20.156 13.328 -34.438 1 68.19 67 SER A N 1
ATOM 530 C CA . SER A 1 67 ? 20.016 12.469 -33.25 1 68.19 67 SER A CA 1
ATOM 531 C C . SER A 1 67 ? 21.375 12.07 -32.688 1 68.19 67 SER A C 1
ATOM 533 O O . SER A 1 67 ? 22.328 11.867 -33.469 1 68.19 67 SER A O 1
ATOM 535 N N . THR A 1 68 ? 21.609 12.344 -31.484 1 75 68 THR A N 1
ATOM 536 C CA . THR A 1 68 ? 22.859 12.055 -30.812 1 75 68 THR A CA 1
ATOM 537 C C . THR A 1 68 ? 23.297 10.617 -31.094 1 75 68 THR A C 1
ATOM 539 O O . THR A 1 68 ? 24.469 10.359 -31.359 1 75 68 THR A O 1
ATOM 542 N N . PHE A 1 69 ? 22.328 9.688 -31.141 1 85.38 69 PHE A N 1
ATOM 543 C CA . PHE A 1 69 ? 22.688 8.281 -31.297 1 85.38 69 PHE A CA 1
ATOM 544 C C . PHE A 1 69 ? 22.219 7.754 -32.656 1 85.38 69 PHE A C 1
ATOM 546 O O . PHE A 1 69 ? 21.141 8.141 -33.125 1 85.38 69 PHE A O 1
ATOM 553 N N . SER A 1 70 ? 23.078 6.945 -33.219 1 82.38 70 SER A N 1
ATOM 554 C CA . SER A 1 70 ? 22.688 6.207 -34.406 1 82.38 70 SER A CA 1
ATOM 555 C C . SER A 1 70 ? 21.656 5.137 -34.094 1 82.38 70 SER A C 1
ATOM 557 O O . SER A 1 70 ? 21.406 4.848 -32.906 1 82.38 70 SER A O 1
ATOM 559 N N . ALA A 1 71 ? 21.078 4.57 -35.094 1 84.75 71 ALA A N 1
ATOM 560 C CA . ALA A 1 71 ? 20.047 3.553 -34.938 1 84.75 71 ALA A CA 1
ATOM 561 C C . ALA A 1 71 ? 20.609 2.311 -34.219 1 84.75 71 ALA A C 1
ATOM 563 O O . ALA A 1 71 ? 19.906 1.659 -33.469 1 84.75 71 ALA A O 1
ATOM 564 N N . GLU A 1 72 ? 21.797 2.076 -34.5 1 85.75 72 GLU A N 1
ATOM 565 C CA . GLU A 1 72 ? 22.422 0.91 -33.875 1 85.75 72 GLU A CA 1
ATOM 566 C C . GLU A 1 72 ? 22.578 1.11 -32.375 1 85.75 72 GLU A C 1
ATOM 568 O O . GLU A 1 72 ? 22.297 0.207 -31.594 1 85.75 72 GLU A O 1
ATOM 573 N N . TYR A 1 73 ? 23.047 2.314 -32.094 1 87 73 TYR A N 1
ATOM 574 C CA . TYR A 1 73 ? 23.219 2.646 -30.672 1 87 73 TYR A CA 1
ATOM 575 C C . TYR A 1 73 ? 21.891 2.6 -29.938 1 87 73 TYR A C 1
ATOM 577 O O . TYR A 1 73 ? 21.812 2.084 -28.812 1 87 73 TYR A O 1
ATOM 585 N N . GLU A 1 74 ? 20.938 3.051 -30.578 1 89.56 74 GLU A N 1
ATOM 586 C CA . GLU A 1 74 ? 19.609 3.096 -29.969 1 89.56 74 GLU A CA 1
ATOM 587 C C . GLU A 1 74 ? 19.047 1.691 -29.766 1 89.56 74 GLU A C 1
ATOM 589 O O . GLU A 1 74 ? 18.391 1.413 -28.766 1 89.56 74 GLU A O 1
ATOM 594 N N . GLN A 1 75 ? 19.312 0.881 -30.719 1 90.88 75 GLN A N 1
ATOM 595 C CA . GLN A 1 75 ? 18.812 -0.487 -30.609 1 90.88 75 GLN A CA 1
ATOM 596 C C . GLN A 1 75 ? 19.484 -1.222 -29.453 1 90.88 75 GLN A C 1
ATOM 598 O O . GLN A 1 75 ? 18.828 -1.999 -28.75 1 90.88 75 GLN A O 1
ATOM 603 N N . VAL A 1 76 ? 20.734 -0.969 -29.312 1 90.88 76 VAL A N 1
ATOM 604 C CA . VAL A 1 76 ? 21.453 -1.607 -28.203 1 90.88 76 VAL A CA 1
ATOM 605 C C . VAL A 1 76 ? 20.906 -1.109 -26.875 1 90.88 76 VAL A C 1
ATOM 607 O O . VAL A 1 76 ? 20.797 -1.878 -25.906 1 90.88 76 VAL A O 1
ATOM 610 N N . LEU A 1 77 ? 20.594 0.15 -26.875 1 91.44 77 LEU A N 1
ATOM 611 C CA . LEU A 1 77 ? 20 0.72 -25.672 1 91.44 77 LEU A CA 1
ATOM 612 C C . LEU A 1 77 ? 18.641 0.09 -25.391 1 91.44 77 LEU A C 1
ATOM 614 O O . LEU A 1 77 ? 18.328 -0.22 -24.25 1 91.44 77 LEU A O 1
ATOM 618 N N . VAL A 1 78 ? 17.875 -0.098 -26.422 1 92.94 78 VAL A N 1
ATOM 619 C CA . VAL A 1 78 ? 16.547 -0.704 -26.297 1 92.94 78 VAL A CA 1
ATOM 620 C C . VAL A 1 78 ? 16.688 -2.133 -25.766 1 92.94 78 VAL A C 1
ATOM 622 O O . VAL A 1 78 ? 15.961 -2.547 -24.875 1 92.94 78 VAL A O 1
ATOM 625 N N . ASP A 1 79 ? 17.609 -2.859 -26.281 1 92 79 ASP A N 1
ATOM 626 C CA . ASP A 1 79 ? 17.844 -4.242 -25.859 1 92 79 ASP A CA 1
ATOM 627 C C . ASP A 1 79 ? 18.297 -4.312 -24.406 1 92 79 ASP A C 1
ATOM 629 O O . ASP A 1 79 ? 17.922 -5.234 -23.672 1 92 79 ASP A O 1
ATOM 633 N N . HIS A 1 80 ? 19.078 -3.354 -24.078 1 91.81 80 HIS A N 1
ATOM 634 C CA . HIS A 1 80 ? 19.547 -3.301 -22.703 1 91.81 80 HIS A CA 1
ATOM 635 C C . HIS A 1 80 ? 18.406 -3.023 -21.734 1 91.81 80 HIS A C 1
ATOM 637 O O . HIS A 1 80 ? 18.328 -3.631 -20.672 1 91.81 80 HIS A O 1
ATOM 643 N N . ILE A 1 81 ? 17.562 -2.129 -22.141 1 91.06 81 ILE A N 1
ATOM 644 C CA . ILE A 1 81 ? 16.391 -1.801 -21.328 1 91.06 81 ILE A CA 1
ATOM 645 C C . ILE A 1 81 ? 15.516 -3.037 -21.156 1 91.06 81 ILE A C 1
ATOM 647 O O . ILE A 1 81 ? 15.062 -3.34 -20.047 1 91.06 81 ILE A O 1
ATOM 651 N N . LYS A 1 82 ? 15.328 -3.744 -22.219 1 89.94 82 LYS A N 1
ATOM 652 C CA . LYS A 1 82 ? 14.5 -4.945 -22.188 1 89.94 82 LYS A CA 1
ATOM 653 C C . LYS A 1 82 ? 15.148 -6.035 -21.328 1 89.94 82 LYS A C 1
ATOM 655 O O . LYS A 1 82 ? 14.461 -6.711 -20.562 1 89.94 82 LYS A O 1
ATOM 660 N N . ASP A 1 83 ? 16.391 -6.129 -21.422 1 88 83 ASP A N 1
ATOM 661 C CA . ASP A 1 83 ? 17.109 -7.145 -20.656 1 88 83 ASP A CA 1
ATOM 662 C C . ASP A 1 83 ? 17.031 -6.871 -19.156 1 88 83 ASP A C 1
ATOM 664 O O . ASP A 1 83 ? 16.797 -7.781 -18.375 1 88 83 ASP A O 1
ATOM 668 N N . LEU A 1 84 ? 17.25 -5.66 -18.859 1 88.25 84 LEU A N 1
ATOM 669 C CA . LEU A 1 84 ? 17.188 -5.285 -17.453 1 88.25 84 LEU A CA 1
ATOM 670 C C . LEU A 1 84 ? 15.781 -5.453 -16.906 1 88.25 84 LEU A C 1
ATOM 672 O O . LEU A 1 84 ? 15.594 -5.871 -15.758 1 88.25 84 LEU A O 1
ATOM 676 N N . SER A 1 85 ? 14.82 -5.113 -17.672 1 88.62 85 SER A N 1
ATOM 677 C CA . SER A 1 85 ? 13.43 -5.266 -17.266 1 88.62 85 SER A CA 1
ATOM 678 C C . SER A 1 85 ? 13.078 -6.73 -17.031 1 88.62 85 SER A C 1
ATOM 680 O O . SER A 1 85 ? 12.391 -7.059 -16.062 1 88.62 85 SER A O 1
ATOM 682 N N . ASN A 1 86 ? 13.609 -7.543 -17.891 1 86.31 86 ASN A N 1
ATOM 683 C CA . ASN A 1 86 ? 13.352 -8.969 -17.75 1 86.31 86 ASN A CA 1
ATOM 684 C C . ASN A 1 86 ? 14.016 -9.547 -16.516 1 86.31 86 ASN A C 1
ATOM 686 O O . ASN A 1 86 ? 13.609 -10.602 -16.016 1 86.31 86 ASN A O 1
ATOM 690 N N . ARG A 1 87 ? 14.977 -8.844 -16.031 1 85.06 87 ARG A N 1
ATOM 691 C CA . ARG A 1 87 ? 15.703 -9.289 -14.844 1 85.06 87 ARG A CA 1
ATOM 692 C C . ARG A 1 87 ? 15.195 -8.562 -13.602 1 85.06 87 ARG A C 1
ATOM 694 O O . ARG A 1 87 ? 15.859 -8.578 -12.562 1 85.06 87 ARG A O 1
ATOM 701 N N . CYS A 1 88 ? 14.125 -7.949 -13.695 1 86.06 88 CYS A N 1
ATOM 702 C CA . CYS A 1 88 ? 13.438 -7.258 -12.609 1 86.06 88 CYS A CA 1
ATOM 703 C C . CYS A 1 88 ? 14.266 -6.078 -12.109 1 86.06 88 CYS A C 1
ATOM 705 O O . CYS A 1 88 ? 14.234 -5.746 -10.922 1 86.06 88 CYS A O 1
ATOM 707 N N . MET A 1 89 ? 15.07 -5.52 -12.977 1 86.81 89 MET A N 1
ATOM 708 C CA . MET A 1 89 ? 15.836 -4.32 -12.648 1 86.81 89 MET A CA 1
ATOM 709 C C . MET A 1 89 ? 15.664 -3.256 -13.727 1 86.81 89 MET A C 1
ATOM 711 O O . MET A 1 89 ? 16.656 -2.738 -14.258 1 86.81 89 MET A O 1
ATOM 715 N N . PRO A 1 90 ? 14.508 -2.959 -13.961 1 89.19 90 PRO A N 1
ATOM 716 C CA . PRO A 1 90 ? 14.281 -1.954 -15.008 1 89.19 90 PRO A CA 1
ATOM 717 C C . PRO A 1 90 ? 14.852 -0.586 -14.641 1 89.19 90 PRO A C 1
ATOM 719 O O . PRO A 1 90 ? 14.969 -0.257 -13.453 1 89.19 90 PRO A O 1
ATOM 722 N N . LEU A 1 91 ? 15.164 0.16 -15.625 1 88.75 91 LEU A N 1
ATOM 723 C CA . LEU A 1 91 ? 15.781 1.464 -15.422 1 88.75 91 LEU A CA 1
ATOM 724 C C . LEU A 1 91 ? 14.727 2.537 -15.18 1 88.75 91 LEU A C 1
ATOM 726 O O . LEU A 1 91 ? 13.68 2.543 -15.828 1 88.75 91 LEU A O 1
ATOM 730 N N . MET A 1 92 ? 15.078 3.301 -14.227 1 88.75 92 MET A N 1
ATOM 731 C CA . MET A 1 92 ? 14.281 4.516 -14.055 1 88.75 92 MET A CA 1
ATOM 732 C C . MET A 1 92 ? 14.625 5.543 -15.133 1 88.75 92 MET A C 1
ATOM 734 O O . MET A 1 92 ? 15.672 5.453 -15.773 1 88.75 92 MET A O 1
ATOM 738 N N . LYS A 1 93 ? 13.711 6.461 -15.297 1 88.75 93 LYS A N 1
ATOM 739 C CA . LYS A 1 93 ? 13.922 7.504 -16.297 1 88.75 93 LYS A CA 1
ATOM 740 C C . LYS A 1 93 ? 15.242 8.234 -16.047 1 88.75 93 LYS A C 1
ATOM 742 O O . LYS A 1 93 ? 16.031 8.414 -16.969 1 88.75 93 LYS A O 1
ATOM 747 N N . LYS A 1 94 ? 15.484 8.578 -14.828 1 85.44 94 LYS A N 1
ATOM 748 C CA . LYS A 1 94 ? 16.688 9.32 -14.484 1 85.44 94 LYS A CA 1
ATOM 749 C C . LYS A 1 94 ? 17.953 8.5 -14.766 1 85.44 94 LYS A C 1
ATOM 751 O O . LYS A 1 94 ? 18.953 9.031 -15.258 1 85.44 94 LYS A O 1
ATOM 756 N N . GLU A 1 95 ? 17.859 7.211 -14.469 1 87.31 95 GLU A N 1
ATOM 757 C CA . GLU A 1 95 ? 18.984 6.32 -14.703 1 87.31 95 GLU A CA 1
ATOM 758 C C . GLU A 1 95 ? 19.266 6.148 -16.203 1 87.31 95 GLU A C 1
ATOM 760 O O . GLU A 1 95 ? 20.406 6.066 -16.625 1 87.31 95 GLU A O 1
ATOM 765 N N . PHE A 1 96 ? 18.219 6.09 -16.969 1 92.62 96 PHE A N 1
ATOM 766 C CA . PHE A 1 96 ? 18.344 5.941 -18.406 1 92.62 96 PHE A CA 1
ATOM 767 C C . PHE A 1 96 ? 19 7.168 -19.031 1 92.62 96 PHE A C 1
ATOM 769 O O . PHE A 1 96 ? 19.875 7.043 -19.891 1 92.62 96 PHE A O 1
ATOM 776 N N . LEU A 1 97 ? 18.594 8.336 -18.516 1 91 97 LEU A N 1
ATOM 777 C CA . LEU A 1 97 ? 19.156 9.57 -19.031 1 91 97 LEU A CA 1
ATOM 778 C C . LEU A 1 97 ? 20.625 9.703 -18.656 1 91 97 LEU A C 1
ATOM 780 O O . LEU A 1 97 ? 21.438 10.188 -19.453 1 91 97 LEU A O 1
ATOM 784 N N . LYS A 1 98 ? 20.922 9.281 -17.5 1 90.19 98 LYS A N 1
ATOM 785 C CA . LYS A 1 98 ? 22.328 9.273 -17.094 1 90.19 98 LYS A CA 1
ATOM 786 C C . LYS A 1 98 ? 23.141 8.281 -17.922 1 90.19 98 LYS A C 1
ATOM 788 O O . LYS A 1 98 ? 24.266 8.562 -18.297 1 90.19 98 LYS A O 1
ATOM 793 N N . LEU A 1 99 ? 22.562 7.137 -18.156 1 90.75 99 LEU A N 1
ATOM 794 C CA . LEU A 1 99 ? 23.219 6.121 -18.969 1 90.75 99 LEU A CA 1
ATOM 795 C C . LEU A 1 99 ? 23.484 6.641 -20.375 1 90.75 99 LEU A C 1
ATOM 797 O O . LEU A 1 99 ? 24.562 6.402 -20.938 1 90.75 99 LEU A O 1
ATOM 801 N N . ALA A 1 100 ? 22.516 7.312 -20.938 1 91.69 100 ALA A N 1
ATOM 802 C CA . ALA A 1 100 ? 22.672 7.879 -22.281 1 91.69 100 ALA A CA 1
ATOM 803 C C . ALA A 1 100 ? 23.797 8.898 -22.312 1 91.69 100 ALA A C 1
ATOM 805 O O . ALA A 1 100 ? 24.578 8.938 -23.266 1 91.69 100 ALA A O 1
ATOM 806 N N . TYR A 1 101 ? 23.812 9.695 -21.25 1 92.44 101 TYR A N 1
ATOM 807 C CA . TYR A 1 101 ? 24.891 10.688 -21.156 1 92.44 101 TYR A CA 1
ATOM 808 C C . TYR A 1 101 ? 26.25 10.016 -21.047 1 92.44 101 TYR A C 1
ATOM 810 O O . TYR A 1 101 ? 27.188 10.383 -21.75 1 92.44 101 TYR A O 1
ATOM 818 N N . ASP A 1 102 ? 26.328 9.047 -20.172 1 91.62 102 ASP A N 1
ATOM 819 C CA . ASP A 1 102 ? 27.578 8.336 -19.969 1 91.62 102 ASP A CA 1
ATOM 820 C C . ASP A 1 102 ? 28.031 7.625 -21.234 1 91.62 102 ASP A C 1
ATOM 822 O O . ASP A 1 102 ? 29.234 7.555 -21.516 1 91.62 102 ASP A O 1
ATOM 826 N N . LEU A 1 103 ? 27.141 7.102 -21.906 1 90.94 103 LEU A N 1
ATOM 827 C CA . LEU A 1 103 ? 27.453 6.422 -23.156 1 90.94 103 LEU A CA 1
ATOM 828 C C . LEU A 1 103 ? 28 7.398 -24.188 1 90.94 103 LEU A C 1
ATOM 830 O O . LEU A 1 103 ? 28.984 7.098 -24.859 1 90.94 103 LEU A O 1
ATOM 834 N N . ALA A 1 104 ? 27.359 8.523 -24.281 1 90 104 ALA A N 1
ATOM 835 C CA . ALA A 1 104 ? 27.812 9.547 -25.234 1 90 104 ALA A CA 1
ATOM 836 C C . ALA A 1 104 ? 29.219 10.039 -24.859 1 90 104 ALA A C 1
ATOM 838 O O . ALA A 1 104 ? 30.047 10.273 -25.75 1 90 104 ALA A O 1
ATOM 839 N N . GLU A 1 105 ? 29.422 10.195 -23.594 1 90.62 105 GLU A N 1
ATOM 840 C CA . GLU A 1 105 ? 30.719 10.688 -23.125 1 90.62 105 GLU A CA 1
ATOM 841 C C . GLU A 1 105 ? 31.812 9.641 -23.328 1 90.62 105 GLU A C 1
ATOM 843 O O . GLU A 1 105 ? 32.938 9.977 -23.734 1 90.62 105 GLU A O 1
ATOM 848 N N . THR A 1 106 ? 31.484 8.438 -23 1 89.88 106 THR A N 1
ATOM 849 C CA . THR A 1 106 ? 32.469 7.359 -23.109 1 89.88 106 THR A CA 1
ATOM 850 C C . THR A 1 106 ? 32.812 7.105 -24.578 1 89.88 106 THR A C 1
ATOM 852 O O . THR A 1 106 ? 34 6.844 -24.891 1 89.88 106 THR A O 1
ATOM 855 N N . MET A 1 107 ? 31.906 7.168 -25.391 1 89.06 107 MET A N 1
ATOM 856 C CA . MET A 1 107 ? 32.125 6.914 -26.812 1 89.06 107 MET A CA 1
ATOM 857 C C . MET A 1 107 ? 32.531 8.195 -27.531 1 89.06 107 MET A C 1
ATOM 859 O O . MET A 1 107 ? 32.812 8.172 -28.734 1 89.06 107 MET A O 1
ATOM 863 N N . LYS A 1 108 ? 32.594 9.266 -26.781 1 84.69 108 LYS A N 1
ATOM 864 C CA . LYS A 1 108 ? 33 10.562 -27.297 1 84.69 108 LYS A CA 1
ATOM 865 C C . LYS A 1 108 ? 32.156 10.977 -28.484 1 84.69 108 LYS A C 1
ATOM 867 O O . LYS A 1 108 ? 32.688 11.414 -29.516 1 84.69 108 LYS A O 1
ATOM 872 N N . ILE A 1 109 ? 30.922 10.68 -28.359 1 86.25 109 ILE A N 1
ATOM 873 C CA . ILE A 1 109 ? 29.969 11.125 -29.375 1 86.25 109 ILE A CA 1
ATOM 874 C C . ILE A 1 109 ? 29.594 12.578 -29.109 1 86.25 109 ILE A C 1
ATOM 876 O O . ILE A 1 109 ? 29.328 12.969 -27.984 1 86.25 109 ILE A O 1
ATOM 880 N N . PRO A 1 110 ? 29.766 13.344 -30.109 1 81.5 110 PRO A N 1
ATOM 881 C CA . PRO A 1 110 ? 29.328 14.727 -29.922 1 81.5 110 PRO A CA 1
ATOM 882 C C . PRO A 1 110 ? 27.844 14.828 -29.562 1 81.5 110 PRO A C 1
ATOM 884 O O . PRO A 1 110 ? 27 14.203 -30.219 1 81.5 110 PRO A O 1
ATOM 887 N N . HIS A 1 111 ? 27.578 15.375 -28.391 1 83.81 111 HIS A N 1
ATOM 888 C CA . HIS A 1 111 ? 26.188 15.453 -27.953 1 83.81 111 HIS A CA 1
ATOM 889 C C . HIS A 1 111 ? 25.875 16.828 -27.344 1 83.81 111 HIS A C 1
ATOM 891 O O . HIS A 1 111 ? 26.797 17.594 -27.031 1 83.81 111 HIS A O 1
ATOM 897 N N . ARG A 1 112 ? 24.594 17.172 -27.25 1 80.06 112 ARG A N 1
ATOM 898 C CA . ARG A 1 112 ? 24.125 18.438 -26.703 1 80.06 112 ARG A CA 1
ATOM 899 C C . ARG A 1 112 ? 23.547 18.25 -25.312 1 80.06 112 ARG A C 1
ATOM 901 O O . ARG A 1 112 ? 22.719 19.047 -24.859 1 80.06 112 ARG A O 1
ATOM 908 N N . PHE A 1 113 ? 23.969 17.156 -24.672 1 88.38 113 PHE A N 1
ATOM 909 C CA . PHE A 1 113 ? 23.422 16.891 -23.344 1 88.38 113 PHE A CA 1
ATOM 910 C C . PHE A 1 113 ? 24.031 17.844 -22.312 1 88.38 113 PHE A C 1
ATOM 912 O O . PHE A 1 113 ? 25.047 18.484 -22.578 1 88.38 113 PHE A O 1
ATOM 919 N N . ASN A 1 114 ? 23.328 17.984 -21.234 1 85.62 114 ASN A N 1
ATOM 920 C CA . ASN A 1 114 ? 23.781 18.875 -20.172 1 85.62 114 ASN A CA 1
ATOM 921 C C . ASN A 1 114 ? 25.016 18.297 -19.453 1 85.62 114 ASN A C 1
ATOM 923 O O . ASN A 1 114 ? 24.906 17.312 -18.719 1 85.62 114 ASN A O 1
ATOM 927 N N . LYS A 1 115 ? 26.078 18.922 -19.594 1 84.19 115 LYS A N 1
ATOM 928 C CA . LYS A 1 115 ? 27.328 18.438 -19.016 1 84.19 115 LYS A CA 1
ATOM 929 C C . LYS A 1 115 ? 27.391 18.75 -17.516 1 84.19 115 LYS A C 1
ATOM 931 O O . LYS A 1 115 ? 28.031 18.016 -16.766 1 84.19 115 LYS A O 1
ATOM 936 N N . GLU A 1 116 ? 26.688 19.75 -17.094 1 84.06 116 GLU A N 1
ATOM 937 C CA . GLU A 1 116 ? 26.703 20.109 -15.688 1 84.06 116 GLU A CA 1
ATOM 938 C C . GLU A 1 116 ? 25.938 19.094 -14.844 1 84.06 116 GLU A C 1
ATOM 940 O O . GLU A 1 116 ? 26.438 18.656 -13.805 1 84.06 116 GLU A O 1
ATOM 945 N N . LYS A 1 117 ? 24.875 18.734 -15.391 1 83.62 117 LYS A N 1
ATOM 946 C CA . LYS A 1 117 ? 24.047 17.781 -14.641 1 83.62 117 LYS A CA 1
ATOM 947 C C . LYS A 1 117 ? 24.453 16.344 -14.977 1 83.62 117 LYS A C 1
ATOM 949 O O . LYS A 1 117 ? 24.094 15.406 -14.25 1 83.62 117 LYS A O 1
ATOM 954 N N . GLY A 1 118 ? 25.234 16.188 -16.031 1 86.88 118 GLY A N 1
ATOM 955 C CA . GLY A 1 118 ? 25.656 14.859 -16.453 1 86.88 118 GLY A CA 1
ATOM 956 C C . GLY A 1 118 ? 24.484 13.977 -16.859 1 86.88 118 GLY A C 1
ATOM 957 O O . GLY A 1 118 ? 24.422 12.805 -16.453 1 86.88 118 GLY A O 1
ATOM 958 N N . SER A 1 119 ? 23.453 14.531 -17.422 1 89.88 119 SER A N 1
ATOM 959 C CA . SER A 1 119 ? 22.234 13.805 -17.797 1 89.88 119 SER A CA 1
ATOM 960 C C . SER A 1 119 ? 21.75 14.234 -19.172 1 89.88 119 SER A C 1
ATOM 962 O O . SER A 1 119 ? 22 15.359 -19.609 1 89.88 119 SER A O 1
ATOM 964 N N . ALA A 1 120 ? 21.109 13.289 -19.891 1 88.94 120 ALA A N 1
ATOM 965 C CA . ALA A 1 120 ? 20.453 13.625 -21.156 1 88.94 120 ALA A CA 1
ATOM 966 C C . ALA A 1 120 ? 19.188 14.445 -20.922 1 88.94 120 ALA A C 1
ATOM 968 O O . ALA A 1 120 ? 18.625 14.438 -19.828 1 88.94 120 ALA A O 1
ATOM 969 N N . GLY A 1 121 ? 18.75 15.172 -21.812 1 81 121 GLY A N 1
ATOM 970 C CA . GLY A 1 121 ? 17.656 16.109 -21.656 1 81 121 GLY A CA 1
ATOM 971 C C . GLY A 1 121 ? 16.297 15.5 -21.922 1 81 121 GLY A C 1
ATOM 972 O O . GLY A 1 121 ? 16.203 14.352 -22.359 1 81 121 GLY A O 1
ATOM 973 N N . LYS A 1 122 ? 15.25 16.203 -21.641 1 82.75 122 LYS A N 1
ATOM 974 C CA . LYS A 1 122 ? 13.859 15.82 -21.812 1 82.75 122 LYS A CA 1
ATOM 975 C C . LYS A 1 122 ? 13.539 15.555 -23.281 1 82.75 122 LYS A C 1
ATOM 977 O O . LYS A 1 122 ? 12.797 14.625 -23.609 1 82.75 122 LYS A O 1
ATOM 982 N N . HIS A 1 123 ? 14.102 16.312 -24.156 1 82.31 123 HIS A N 1
ATOM 983 C CA . HIS A 1 123 ? 13.828 16.156 -25.578 1 82.31 123 HIS A CA 1
ATOM 984 C C . HIS A 1 123 ? 14.344 14.82 -26.094 1 82.31 123 HIS A C 1
ATOM 986 O O . HIS A 1 123 ? 13.68 14.172 -26.906 1 82.31 123 HIS A O 1
ATOM 992 N N . PHE A 1 124 ? 15.594 14.531 -25.672 1 88.38 124 PHE A N 1
ATOM 993 C CA . PHE A 1 124 ? 16.141 13.227 -26.031 1 88.38 124 PHE A CA 1
ATOM 994 C C . PHE A 1 124 ? 15.211 12.109 -25.578 1 88.38 124 PHE A C 1
ATOM 996 O O . PHE A 1 124 ? 14.953 11.164 -26.328 1 88.38 124 PHE A O 1
ATOM 1003 N N . TYR A 1 125 ? 14.688 12.234 -24.375 1 90.06 125 TYR A N 1
ATOM 1004 C CA . TYR A 1 125 ? 13.828 11.211 -23.797 1 90.06 125 TYR A CA 1
ATOM 1005 C C . TYR A 1 125 ? 12.562 11.023 -24.625 1 90.06 125 TYR A C 1
ATOM 1007 O O . TYR A 1 125 ? 12.211 9.898 -25 1 90.06 125 TYR A O 1
ATOM 1015 N N . TYR A 1 126 ? 11.914 12.07 -24.953 1 88 126 TYR A N 1
ATOM 1016 C CA . TYR A 1 126 ? 10.633 11.969 -25.641 1 88 126 TYR A CA 1
ATOM 1017 C C . TYR A 1 126 ? 10.836 11.523 -27.094 1 88 126 TYR A C 1
ATOM 1019 O O . TYR A 1 126 ? 10 10.797 -27.641 1 88 126 TYR A O 1
ATOM 1027 N N . ASP A 1 127 ? 11.891 11.938 -27.688 1 84.75 127 ASP A N 1
ATOM 1028 C CA . ASP A 1 127 ? 12.203 11.484 -29.031 1 84.75 127 ASP A CA 1
ATOM 1029 C C . ASP A 1 127 ? 12.484 9.984 -29.062 1 84.75 127 ASP A C 1
ATOM 1031 O O . ASP A 1 127 ? 12.039 9.273 -29.969 1 84.75 127 ASP A O 1
ATOM 1035 N N . PHE A 1 128 ? 13.289 9.594 -28.094 1 90.62 128 PHE A N 1
ATOM 1036 C CA . PHE A 1 128 ? 13.625 8.18 -27.984 1 90.62 128 PHE A CA 1
ATOM 1037 C C . PHE A 1 128 ? 12.367 7.34 -27.797 1 90.62 128 PHE A C 1
ATOM 1039 O O . PHE A 1 128 ? 12.211 6.301 -28.438 1 90.62 128 PHE A O 1
ATOM 1046 N N . MET A 1 129 ? 11.469 7.777 -26.969 1 90.25 129 MET A N 1
ATOM 1047 C CA . MET A 1 129 ? 10.25 7.039 -26.656 1 90.25 129 MET A CA 1
ATOM 1048 C C . MET A 1 129 ? 9.312 7.008 -27.859 1 90.25 129 MET A C 1
ATOM 1050 O O . MET A 1 129 ? 8.594 6.027 -28.062 1 90.25 129 MET A O 1
ATOM 1054 N N . LYS A 1 130 ? 9.258 8.016 -28.594 1 85.31 130 LYS A N 1
ATOM 1055 C CA . LYS A 1 130 ? 8.438 8.078 -29.797 1 85.31 130 LYS A CA 1
ATOM 1056 C C . LYS A 1 130 ? 8.953 7.129 -30.859 1 85.31 130 LYS A C 1
ATOM 1058 O O . LYS A 1 130 ? 8.164 6.488 -31.562 1 85.31 130 LYS A O 1
ATOM 1063 N N . LYS A 1 131 ? 10.273 7.086 -31.031 1 86.12 131 LYS A N 1
ATOM 1064 C CA . LYS A 1 131 ? 10.898 6.227 -32.031 1 86.12 131 LYS A CA 1
ATOM 1065 C C . LYS A 1 131 ? 10.734 4.754 -31.672 1 86.12 131 LYS A C 1
ATOM 1067 O O . LYS A 1 131 ? 10.555 3.908 -32.562 1 86.12 131 LYS A O 1
ATOM 1072 N N . HIS A 1 132 ? 10.875 4.504 -30.438 1 91.12 132 HIS A N 1
ATOM 1073 C CA . HIS A 1 132 ? 10.789 3.133 -29.938 1 91.12 132 HIS A CA 1
ATOM 1074 C C . HIS A 1 132 ? 9.508 2.916 -29.141 1 91.12 132 HIS A C 1
ATOM 1076 O O . HIS A 1 132 ? 9.555 2.836 -27.906 1 91.12 132 HIS A O 1
ATOM 1082 N N . SER A 1 133 ? 8.453 2.6 -29.781 1 86.5 133 SER A N 1
ATOM 1083 C CA . SER A 1 133 ? 7.129 2.512 -29.172 1 86.5 133 SER A CA 1
ATOM 1084 C C . SER A 1 133 ? 6.957 1.211 -28.406 1 86.5 133 SER A C 1
ATOM 1086 O O . SER A 1 133 ? 5.961 1.028 -27.703 1 86.5 133 SER A O 1
ATOM 1088 N N . ASP A 1 134 ? 7.969 0.425 -28.516 1 88.06 134 ASP A N 1
ATOM 1089 C CA . ASP A 1 134 ? 7.887 -0.848 -27.797 1 88.06 134 ASP A CA 1
ATOM 1090 C C . ASP A 1 134 ? 8.258 -0.68 -26.328 1 88.06 134 ASP A C 1
ATOM 1092 O O . ASP A 1 134 ? 8.055 -1.589 -25.516 1 88.06 134 ASP A O 1
ATOM 1096 N N . ILE A 1 135 ? 8.789 0.459 -26.031 1 90.69 135 ILE A N 1
ATOM 1097 C CA . ILE A 1 135 ? 9.164 0.754 -24.656 1 90.69 135 ILE A CA 1
ATOM 1098 C C . ILE A 1 135 ? 8.227 1.812 -24.078 1 90.69 135 ILE A C 1
ATOM 1100 O O . ILE A 1 135 ? 7.805 2.729 -24.797 1 90.69 135 ILE A O 1
ATOM 1104 N N . SER A 1 136 ? 7.793 1.648 -22.922 1 89.06 136 SER A N 1
ATOM 1105 C CA . SER A 1 136 ? 6.922 2.615 -22.266 1 89.06 136 SER A CA 1
ATOM 1106 C C . SER A 1 136 ? 7.293 2.779 -20.797 1 89.06 136 SER A C 1
ATOM 1108 O O . SER A 1 136 ? 8.016 1.95 -20.234 1 89.06 136 SER A O 1
ATOM 1110 N N . LEU A 1 137 ? 6.914 3.938 -20.297 1 88.88 137 LEU A N 1
ATOM 1111 C CA . LEU A 1 137 ? 7.062 4.195 -18.859 1 88.88 137 LEU A CA 1
ATOM 1112 C C . LEU A 1 137 ? 5.918 3.568 -18.078 1 88.88 137 LEU A C 1
ATOM 1114 O O . LEU A 1 137 ? 4.75 3.889 -18.312 1 88.88 137 LEU A O 1
ATOM 1118 N N . ARG A 1 138 ? 6.285 2.572 -17.219 1 86.69 138 ARG A N 1
ATOM 1119 C CA . ARG A 1 138 ? 5.258 1.81 -16.516 1 86.69 138 ARG A CA 1
ATOM 1120 C C . ARG A 1 138 ? 5.547 1.746 -15.016 1 86.69 138 ARG A C 1
ATOM 1122 O O . ARG A 1 138 ? 6.695 1.89 -14.594 1 86.69 138 ARG A O 1
ATOM 1129 N N . ALA A 1 139 ? 4.457 1.613 -14.289 1 85.19 139 ALA A N 1
ATOM 1130 C CA . ALA A 1 139 ? 4.602 1.357 -12.859 1 85.19 139 ALA A CA 1
ATOM 1131 C C . ALA A 1 139 ? 4.895 -0.116 -12.594 1 85.19 139 ALA A C 1
ATOM 1133 O O . ALA A 1 139 ? 4.102 -0.988 -12.953 1 85.19 139 ALA A O 1
ATOM 1134 N N . PRO A 1 140 ? 6.004 -0.378 -11.992 1 86.38 140 PRO A N 1
ATOM 1135 C CA . PRO A 1 140 ? 6.352 -1.779 -11.75 1 86.38 140 PRO A CA 1
ATOM 1136 C C . PRO A 1 140 ? 5.645 -2.361 -10.531 1 86.38 140 PRO A C 1
ATOM 1138 O O . PRO A 1 140 ? 5.129 -1.611 -9.695 1 86.38 140 PRO A O 1
ATOM 1141 N N . GLU A 1 141 ? 5.562 -3.627 -10.539 1 85.06 141 GLU A N 1
ATOM 1142 C CA . GLU A 1 141 ? 5.129 -4.359 -9.352 1 85.06 141 GLU A CA 1
ATOM 1143 C C . GLU A 1 141 ? 6.32 -4.848 -8.539 1 85.06 141 GLU A C 1
ATOM 1145 O O . GLU A 1 141 ? 7.328 -5.281 -9.094 1 85.06 141 GLU A O 1
ATOM 1150 N N . SER A 1 142 ? 6.148 -4.73 -7.297 1 85.81 142 SER A N 1
ATOM 1151 C CA . SER A 1 142 ? 7.238 -5.137 -6.414 1 85.81 142 SER A CA 1
ATOM 1152 C C . SER A 1 142 ? 7.434 -6.652 -6.441 1 85.81 142 SER A C 1
ATOM 1154 O O . SER A 1 142 ? 6.465 -7.41 -6.352 1 85.81 142 SER A O 1
ATOM 1156 N N . THR A 1 143 ? 8.641 -7.062 -6.688 1 84.38 143 THR A N 1
ATOM 1157 C CA . THR A 1 143 ? 9.039 -8.461 -6.625 1 84.38 143 THR A CA 1
ATOM 1158 C C . THR A 1 143 ? 10.172 -8.656 -5.621 1 84.38 143 THR A C 1
ATOM 1160 O O . THR A 1 143 ? 11.266 -8.125 -5.801 1 84.38 143 THR A O 1
ATOM 1163 N N . SER A 1 144 ? 9.875 -9.461 -4.652 1 83 144 SER A N 1
ATOM 1164 C CA . SER A 1 144 ? 10.914 -9.688 -3.648 1 83 144 SER A CA 1
ATOM 1165 C C . SER A 1 144 ? 12.086 -10.461 -4.23 1 83 144 SER A C 1
ATOM 1167 O O . SER A 1 144 ? 11.93 -11.203 -5.203 1 83 144 SER A O 1
ATOM 1169 N N . MET A 1 145 ? 13.156 -10.312 -3.645 1 80.69 145 MET A N 1
ATOM 1170 C CA . MET A 1 145 ? 14.344 -11.047 -4.051 1 80.69 145 MET A CA 1
ATOM 1171 C C . MET A 1 145 ? 14.109 -12.555 -3.967 1 80.69 145 MET A C 1
ATOM 1173 O O . MET A 1 145 ? 14.523 -13.305 -4.852 1 80.69 145 MET A O 1
ATOM 1177 N N . MET A 1 146 ? 13.398 -12.953 -2.998 1 81.56 146 MET A N 1
ATOM 1178 C CA . MET A 1 146 ? 13.133 -14.375 -2.809 1 81.56 146 MET A CA 1
ATOM 1179 C C . MET A 1 146 ? 12.25 -14.922 -3.928 1 81.56 146 MET A C 1
ATOM 1181 O O . MET A 1 146 ? 12.445 -16.047 -4.391 1 81.56 146 MET A O 1
ATOM 1185 N N . ARG A 1 147 ? 11.352 -14.125 -4.309 1 82.56 147 ARG A N 1
ATOM 1186 C CA . ARG A 1 147 ? 10.477 -14.539 -5.402 1 82.56 147 ARG A CA 1
ATOM 1187 C C . ARG A 1 147 ? 11.242 -14.578 -6.723 1 82.56 147 ARG A C 1
ATOM 1189 O O . ARG A 1 147 ? 11.008 -15.461 -7.551 1 82.56 147 ARG A O 1
ATOM 1196 N N . ALA A 1 148 ? 12.086 -13.625 -6.848 1 82.19 148 ALA A N 1
ATOM 1197 C CA . ALA A 1 148 ? 12.875 -13.578 -8.078 1 82.19 148 ALA A CA 1
ATOM 1198 C C . ALA A 1 148 ? 13.797 -14.789 -8.18 1 82.19 148 ALA A C 1
ATOM 1200 O O . ALA A 1 148 ? 13.93 -15.383 -9.258 1 82.19 148 ALA A O 1
ATOM 1201 N N . VAL A 1 149 ? 14.305 -15.148 -7.07 1 80.69 149 VAL A N 1
ATOM 1202 C CA . VAL A 1 149 ? 15.25 -16.266 -7.043 1 80.69 149 VAL A CA 1
ATOM 1203 C C . VAL A 1 149 ? 14.484 -17.578 -6.996 1 80.69 149 VAL A C 1
ATOM 1205 O O . VAL A 1 149 ? 14.953 -18.594 -7.527 1 80.69 149 VAL A O 1
ATOM 1208 N N . GLY A 1 150 ? 13.391 -17.562 -6.352 1 84.62 150 GLY A N 1
ATOM 1209 C CA . GLY A 1 150 ? 12.633 -18.766 -6.121 1 84.62 150 GLY A CA 1
ATOM 1210 C C . GLY A 1 150 ? 12.117 -19.406 -7.398 1 84.62 150 GLY A C 1
ATOM 1211 O O . GLY A 1 150 ? 12.047 -20.625 -7.504 1 84.62 150 GLY A O 1
ATOM 1212 N N . PHE A 1 151 ? 11.789 -18.641 -8.375 1 89 151 PHE A N 1
ATOM 1213 C CA . PHE A 1 151 ? 11.305 -19.172 -9.648 1 89 151 PHE A CA 1
ATOM 1214 C C . PHE A 1 151 ? 12.469 -19.5 -10.578 1 89 151 PHE A C 1
ATOM 1216 O O . PHE A 1 151 ? 12.82 -18.703 -11.445 1 89 151 PHE A O 1
ATOM 1223 N N . ASN A 1 152 ? 13.008 -20.594 -10.375 1 89.19 152 ASN A N 1
ATOM 1224 C CA . ASN A 1 152 ? 14.117 -21.078 -11.188 1 89.19 152 ASN A CA 1
ATOM 1225 C C . ASN A 1 152 ? 13.797 -22.422 -11.836 1 89.19 152 ASN A C 1
ATOM 1227 O O . ASN A 1 152 ? 12.914 -23.141 -11.367 1 89.19 152 ASN A O 1
ATOM 1231 N N . LYS A 1 153 ? 14.461 -22.766 -12.883 1 89.38 153 LYS A N 1
ATOM 1232 C CA . LYS A 1 153 ? 14.125 -23.906 -13.727 1 89.38 153 LYS A CA 1
ATOM 1233 C C . LYS A 1 153 ? 14.234 -25.219 -12.953 1 89.38 153 LYS A C 1
ATOM 1235 O O . LYS A 1 153 ? 13.312 -26.031 -12.984 1 89.38 153 LYS A O 1
ATOM 1240 N N . PRO A 1 154 ? 15.227 -25.453 -12.188 1 88.31 154 PRO A N 1
ATOM 1241 C CA . PRO A 1 154 ? 15.32 -26.719 -11.461 1 88.31 154 PRO A CA 1
ATOM 1242 C C . PRO A 1 154 ? 14.148 -26.938 -10.508 1 88.31 154 PRO A C 1
ATOM 1244 O O . PRO A 1 154 ? 13.609 -28.047 -10.43 1 88.31 154 PRO A O 1
ATOM 1247 N N . GLN A 1 155 ? 13.797 -25.922 -9.797 1 90.44 155 GLN A N 1
ATOM 1248 C CA . GLN A 1 155 ? 12.695 -26.047 -8.844 1 90.44 155 GLN A CA 1
ATOM 1249 C C . GLN A 1 155 ? 11.367 -26.25 -9.555 1 90.44 155 GLN A C 1
ATOM 1251 O O . GLN A 1 155 ? 10.531 -27.031 -9.102 1 90.44 155 GLN A O 1
ATOM 1256 N N . VAL A 1 156 ? 11.227 -25.578 -10.609 1 93.5 156 VAL A N 1
ATOM 1257 C CA . VAL A 1 156 ? 9.992 -25.703 -11.383 1 93.5 156 VAL A CA 1
ATOM 1258 C C . VAL A 1 156 ? 9.914 -27.078 -12.031 1 93.5 156 VAL A C 1
ATOM 1260 O O . VAL A 1 156 ? 8.844 -27.688 -12.102 1 93.5 156 VAL A O 1
ATOM 1263 N N . ASP A 1 157 ? 11.008 -27.578 -12.422 1 93.62 157 ASP A N 1
ATOM 1264 C CA . ASP A 1 157 ? 11.055 -28.922 -13.008 1 93.62 157 ASP A CA 1
ATOM 1265 C C . ASP A 1 157 ? 10.664 -29.984 -11.992 1 93.62 157 ASP A C 1
ATOM 1267 O O . ASP A 1 157 ? 9.969 -30.938 -12.32 1 93.62 157 ASP A O 1
ATOM 1271 N N . ILE A 1 158 ? 11.109 -29.797 -10.781 1 93.38 158 ILE A N 1
ATOM 1272 C CA . ILE A 1 158 ? 10.766 -30.734 -9.719 1 93.38 158 ILE A CA 1
ATOM 1273 C C . ILE A 1 158 ? 9.258 -30.719 -9.492 1 93.38 158 ILE A C 1
ATOM 1275 O O . ILE A 1 158 ? 8.641 -31.766 -9.289 1 93.38 158 ILE A O 1
ATOM 1279 N N . PHE A 1 159 ? 8.719 -29.625 -9.492 1 95.31 159 PHE A N 1
ATOM 1280 C CA . PHE A 1 159 ? 7.277 -29.469 -9.336 1 95.31 159 PHE A CA 1
ATOM 1281 C C . PHE A 1 159 ? 6.527 -30.234 -10.414 1 95.31 159 PHE A C 1
ATOM 1283 O O . PHE A 1 159 ? 5.617 -31.016 -10.117 1 95.31 159 PHE A O 1
ATOM 1290 N N . TYR A 1 160 ? 6.949 -30.062 -11.68 1 96.69 160 TYR A N 1
ATOM 1291 C CA . TYR A 1 160 ? 6.277 -30.719 -12.789 1 96.69 160 TYR A CA 1
ATOM 1292 C C . TYR A 1 160 ? 6.547 -32.219 -12.781 1 96.69 160 TYR A C 1
ATOM 1294 O O . TYR A 1 160 ? 5.688 -33.031 -13.172 1 96.69 160 TYR A O 1
ATOM 1302 N N . ASP A 1 161 ? 7.75 -32.562 -12.305 1 95.62 161 ASP A N 1
ATOM 1303 C CA . ASP A 1 161 ? 8.047 -33.969 -12.156 1 95.62 161 ASP A CA 1
ATOM 1304 C C . ASP A 1 161 ? 7.078 -34.625 -11.18 1 95.62 161 ASP A C 1
ATOM 1306 O O . ASP A 1 161 ? 6.527 -35.719 -11.477 1 95.62 161 ASP A O 1
ATOM 1310 N N . ASN A 1 162 ? 6.914 -34 -10.062 1 95.62 162 ASN A N 1
ATOM 1311 C CA . ASN A 1 162 ? 6 -34.531 -9.047 1 95.62 162 ASN A CA 1
ATOM 1312 C C . ASN A 1 162 ? 4.562 -34.562 -9.555 1 95.62 162 ASN A C 1
ATOM 1314 O O . ASN A 1 162 ? 3.84 -35.531 -9.32 1 95.62 162 ASN A O 1
ATOM 1318 N N . LEU A 1 163 ? 4.188 -33.562 -10.203 1 96.5 163 LEU A N 1
ATOM 1319 C CA . LEU A 1 163 ? 2.834 -33.469 -10.734 1 96.5 163 LEU A CA 1
ATOM 1320 C C . LEU A 1 163 ? 2.59 -34.531 -11.781 1 96.5 163 LEU A C 1
ATOM 1322 O O . LEU A 1 163 ? 1.542 -35.188 -11.781 1 96.5 163 LEU A O 1
ATOM 1326 N N . GLU A 1 164 ? 3.555 -34.688 -12.633 1 95.88 164 GLU A N 1
ATOM 1327 C CA . GLU A 1 164 ? 3.449 -35.688 -13.688 1 95.88 164 GLU A CA 1
ATOM 1328 C C . GLU A 1 164 ? 3.324 -37.094 -13.102 1 95.88 164 GLU A C 1
ATOM 1330 O O . GLU A 1 164 ? 2.535 -37.906 -13.586 1 95.88 164 GLU A O 1
ATOM 1335 N N . LYS A 1 165 ? 4.109 -37.312 -12.109 1 94.94 165 LYS A N 1
ATOM 1336 C CA . LYS A 1 165 ? 4.059 -38.594 -11.438 1 94.94 165 LYS A CA 1
ATOM 1337 C C . LYS A 1 165 ? 2.658 -38.875 -10.898 1 94.94 165 LYS A C 1
ATOM 1339 O O . LYS A 1 165 ? 2.119 -39.969 -11.109 1 94.94 165 LYS A O 1
ATOM 1344 N N . LEU A 1 166 ? 2.035 -37.938 -10.258 1 95.25 166 LEU A N 1
ATOM 1345 C CA . LEU A 1 166 ? 0.708 -38.094 -9.68 1 95.25 166 LEU A CA 1
ATOM 1346 C C . LEU A 1 166 ? -0.354 -38.188 -10.773 1 95.25 166 LEU A C 1
ATOM 1348 O O . LEU A 1 166 ? -1.275 -39 -10.672 1 95.25 166 LEU A O 1
ATOM 1352 N N . MET A 1 167 ? -0.183 -37.438 -11.758 1 95.06 167 MET A N 1
ATOM 1353 C CA . MET A 1 167 ? -1.155 -37.406 -12.844 1 95.06 167 MET A CA 1
ATOM 1354 C C . MET A 1 167 ? -1.157 -38.75 -13.602 1 95.06 167 MET A C 1
ATOM 1356 O O . MET A 1 167 ? -2.209 -39.219 -14.031 1 95.06 167 MET A O 1
ATOM 1360 N N . GLN A 1 168 ? -0.015 -39.312 -13.781 1 94.19 168 GLN A N 1
ATOM 1361 C CA . GLN A 1 168 ? 0.106 -40.594 -14.484 1 94.19 168 GLN A CA 1
ATOM 1362 C C . GLN A 1 168 ? -0.414 -41.719 -13.633 1 94.19 168 GLN A C 1
ATOM 1364 O O . GLN A 1 168 ? -1.06 -42.656 -14.141 1 94.19 168 GLN A O 1
ATOM 1369 N N . GLN A 1 169 ? -0.14 -41.625 -12.406 1 93.94 169 GLN A N 1
ATOM 1370 C CA . GLN A 1 169 ? -0.508 -42.688 -11.5 1 93.94 169 GLN A CA 1
ATOM 1371 C C . GLN A 1 169 ? -2.016 -42.75 -11.266 1 93.94 169 GLN A C 1
ATOM 1373 O O . GLN A 1 169 ? -2.625 -43.812 -11.281 1 93.94 169 GLN A O 1
ATOM 1378 N N . TYR A 1 170 ? -2.67 -41.594 -11.07 1 94.56 170 TYR A N 1
ATOM 1379 C CA . TYR A 1 170 ? -4.062 -41.562 -10.625 1 94.56 170 TYR A CA 1
ATOM 1380 C C . TYR A 1 170 ? -4.973 -41.031 -11.727 1 94.56 170 TYR A C 1
ATOM 1382 O O . TYR A 1 170 ? -6.195 -41.188 -11.648 1 94.56 170 TYR A O 1
ATOM 1390 N N . LYS A 1 171 ? -4.406 -40.438 -12.766 1 94.06 171 LYS A N 1
ATOM 1391 C CA . LYS A 1 171 ? -5.168 -39.938 -13.906 1 94.06 171 LYS A CA 1
ATOM 1392 C C . LYS A 1 171 ? -6.332 -39.062 -13.438 1 94.06 171 LYS A C 1
ATOM 1394 O O . LYS A 1 171 ? -7.48 -39.281 -13.828 1 94.06 171 LYS A O 1
ATOM 1399 N N . PHE A 1 172 ? -6.051 -38.062 -12.766 1 96.25 172 PHE A N 1
ATOM 1400 C CA . PHE A 1 172 ? -7.051 -37.156 -12.227 1 96.25 172 PHE A CA 1
ATOM 1401 C C . PHE A 1 172 ? -7.805 -36.469 -13.344 1 96.25 172 PHE A C 1
ATOM 1403 O O . PHE A 1 172 ? -7.199 -35.969 -14.297 1 96.25 172 PHE A O 1
ATOM 1410 N N . THR A 1 173 ? -9.102 -36.438 -13.234 1 96.12 173 THR A N 1
ATOM 1411 C CA . THR A 1 173 ? -9.906 -35.594 -14.109 1 96.12 173 THR A CA 1
ATOM 1412 C C . THR A 1 173 ? -9.883 -34.125 -13.625 1 96.12 173 THR A C 1
ATOM 1414 O O . THR A 1 173 ? -9.555 -33.875 -12.461 1 96.12 173 THR A O 1
ATOM 1417 N N . PRO A 1 174 ? -10.18 -33.219 -14.469 1 96.56 174 PRO A N 1
ATOM 1418 C CA . PRO A 1 174 ? -10.156 -31.797 -14.062 1 96.56 174 PRO A CA 1
ATOM 1419 C C . PRO A 1 174 ? -11.062 -31.516 -12.859 1 96.56 174 PRO A C 1
ATOM 1421 O O . PRO A 1 174 ? -10.805 -30.594 -12.094 1 96.56 174 PRO A O 1
ATOM 1424 N N . SER A 1 175 ? -12.016 -32.281 -12.672 1 96.38 175 SER A N 1
ATOM 1425 C CA . SER A 1 175 ? -12.93 -32.094 -11.555 1 96.38 175 SER A CA 1
ATOM 1426 C C . SER A 1 175 ? -12.312 -32.562 -10.25 1 96.38 175 SER A C 1
ATOM 1428 O O . SER A 1 175 ? -12.82 -32.281 -9.164 1 96.38 175 SER A O 1
ATOM 1430 N N . ARG A 1 176 ? -11.164 -33.281 -10.383 1 97.94 176 ARG A N 1
ATOM 1431 C CA . ARG A 1 176 ? -10.555 -33.875 -9.195 1 97.94 176 ARG A CA 1
ATOM 1432 C C . ARG A 1 176 ? -9.234 -33.188 -8.859 1 97.94 176 ARG A C 1
ATOM 1434 O O . ARG A 1 176 ? -8.461 -33.688 -8.039 1 97.94 176 ARG A O 1
ATOM 1441 N N . ILE A 1 177 ? -8.945 -32.094 -9.523 1 98.38 177 ILE A N 1
ATOM 1442 C CA . ILE A 1 177 ? -7.754 -31.281 -9.266 1 98.38 177 ILE A CA 1
ATOM 1443 C C . ILE A 1 177 ? -8.156 -29.938 -8.672 1 98.38 177 ILE A C 1
ATOM 1445 O O . ILE A 1 177 ? -8.883 -29.156 -9.297 1 98.38 177 ILE A O 1
ATOM 1449 N N . TYR A 1 178 ? -7.652 -29.672 -7.453 1 98.56 178 TYR A N 1
ATOM 1450 C CA . TYR A 1 178 ? -8.031 -28.453 -6.75 1 98.56 178 TYR A CA 1
ATOM 1451 C C . TYR A 1 178 ? -6.793 -27.656 -6.336 1 98.56 178 TYR A C 1
ATOM 1453 O O . TYR A 1 178 ? -5.711 -28.234 -6.172 1 98.56 178 TYR A O 1
ATOM 1461 N N . ASN A 1 179 ? -6.906 -26.344 -6.234 1 98.44 179 ASN A N 1
ATOM 1462 C CA . ASN A 1 179 ? -5.926 -25.422 -5.672 1 98.44 179 ASN A CA 1
ATOM 1463 C C . ASN A 1 179 ? -6.531 -24.562 -4.566 1 98.44 179 ASN A C 1
ATOM 1465 O O . ASN A 1 179 ? -7.641 -24.047 -4.711 1 98.44 179 ASN A O 1
ATOM 1469 N N . CYS A 1 180 ? -5.898 -24.547 -3.467 1 97.5 180 CYS A N 1
ATOM 1470 C CA . CYS A 1 180 ? -6.359 -23.672 -2.402 1 97.5 180 CYS A CA 1
ATOM 1471 C C . CYS A 1 180 ? -5.277 -22.672 -2.014 1 97.5 180 CYS A C 1
ATOM 1473 O O . CYS A 1 180 ? -4.086 -22.953 -2.148 1 97.5 180 CYS A O 1
ATOM 1475 N N . ASP A 1 181 ? -5.652 -21.469 -1.662 1 96.38 181 ASP A N 1
ATOM 1476 C CA . ASP A 1 181 ? -4.746 -20.391 -1.277 1 96.38 181 ASP A CA 1
ATOM 1477 C C . ASP A 1 181 ? -5.445 -19.391 -0.358 1 96.38 181 ASP A C 1
ATOM 1479 O O . ASP A 1 181 ? -6.672 -19.297 -0.351 1 96.38 181 ASP A O 1
ATOM 1483 N N . GLU A 1 182 ? -4.621 -18.734 0.393 1 95.75 182 GLU A N 1
ATOM 1484 C CA . GLU A 1 182 ? -5.129 -17.766 1.362 1 95.75 182 GLU A CA 1
ATOM 1485 C C . GLU A 1 182 ? -4.934 -16.344 0.87 1 95.75 182 GLU A C 1
ATOM 1487 O O . GLU A 1 182 ? -4 -16.062 0.116 1 95.75 182 GLU A O 1
ATOM 1492 N N . THR A 1 183 ? -5.832 -15.469 1.222 1 95.19 183 THR A N 1
ATOM 1493 C CA . THR A 1 183 ? -5.695 -14.031 0.98 1 95.19 183 THR A CA 1
ATOM 1494 C C . THR A 1 183 ? -6.184 -13.234 2.184 1 95.19 183 THR A C 1
ATOM 1496 O O . THR A 1 183 ? -6.914 -13.758 3.029 1 95.19 183 THR A O 1
ATOM 1499 N N . GLY A 1 184 ? -5.684 -12.07 2.289 1 93.75 184 GLY A N 1
ATOM 1500 C CA . GLY A 1 184 ? -6.105 -11.18 3.357 1 93.75 184 GLY A CA 1
ATOM 1501 C C . GLY A 1 184 ? -7.078 -10.109 2.893 1 93.75 184 GLY A C 1
ATOM 1502 O O . GLY A 1 184 ? -6.918 -9.547 1.806 1 93.75 184 GLY A O 1
ATOM 1503 N N . VAL A 1 185 ? -8.102 -9.883 3.707 1 94 185 VAL A N 1
ATOM 1504 C CA . VAL A 1 185 ? -9.047 -8.805 3.463 1 94 185 VAL A CA 1
ATOM 1505 C C . VAL A 1 185 ? -9.188 -7.945 4.719 1 94 185 VAL A C 1
ATOM 1507 O O . VAL A 1 185 ? -8.945 -8.422 5.832 1 94 185 VAL A O 1
ATOM 1510 N N . SER A 1 186 ? -9.414 -6.68 4.492 1 90.25 186 SER A N 1
ATOM 1511 C CA . SER A 1 186 ? -9.555 -5.762 5.617 1 90.25 186 SER A CA 1
ATOM 1512 C C . SER A 1 186 ? -10.672 -4.758 5.379 1 90.25 186 SER A C 1
ATOM 1514 O O . SER A 1 186 ? -11.234 -4.699 4.281 1 90.25 186 SER A O 1
ATOM 1516 N N . CYS A 1 187 ? -10.922 -4.039 6.422 1 86.19 187 CYS A N 1
ATOM 1517 C CA . CYS A 1 187 ? -11.945 -3 6.336 1 86.19 187 CYS A CA 1
ATOM 1518 C C . CYS A 1 187 ? -11.422 -1.778 5.59 1 86.19 187 CYS A C 1
ATOM 1520 O O . CYS A 1 187 ? -12.188 -0.875 5.258 1 86.19 187 CYS A O 1
ATOM 1522 N N . VAL A 1 188 ? -10.141 -1.751 5.387 1 85.19 188 VAL A N 1
ATOM 1523 C CA . VAL A 1 188 ? -9.539 -0.65 4.645 1 85.19 188 VAL A CA 1
ATOM 1524 C C . VAL A 1 188 ? -9.219 -1.104 3.221 1 85.19 188 VAL A C 1
ATOM 1526 O O . VAL A 1 188 ? -8.32 -1.923 3.014 1 85.19 188 VAL A O 1
ATOM 1529 N N . HIS A 1 189 ? -10.008 -0.626 2.369 1 81.56 189 HIS A N 1
ATOM 1530 C CA . HIS A 1 189 ? -9.891 -1.091 0.992 1 81.56 189 HIS A CA 1
ATOM 1531 C C . HIS A 1 189 ? -9.156 -0.069 0.126 1 81.56 189 HIS A C 1
ATOM 1533 O O . HIS A 1 189 ? -8.938 1.067 0.552 1 81.56 189 HIS A O 1
ATOM 1539 N N . LYS A 1 190 ? -8.664 -0.579 -0.994 1 82.69 190 LYS A N 1
ATOM 1540 C CA . LYS A 1 190 ? -8.062 0.286 -2.004 1 82.69 190 LYS A CA 1
ATOM 1541 C C . LYS A 1 190 ? -9.133 0.868 -2.932 1 82.69 190 LYS A C 1
ATOM 1543 O O . LYS A 1 190 ? -10.078 0.178 -3.303 1 82.69 190 LYS A O 1
ATOM 1548 N N . HIS A 1 191 ? -8.875 2.082 -3.254 1 84.12 191 HIS A N 1
ATOM 1549 C CA . HIS A 1 191 ? -9.891 2.768 -4.047 1 84.12 191 HIS A CA 1
ATOM 1550 C C . HIS A 1 191 ? -9.617 2.613 -5.539 1 84.12 191 HIS A C 1
ATOM 1552 O O . HIS A 1 191 ? -8.461 2.504 -5.957 1 84.12 191 HIS A O 1
ATOM 1558 N N . GLN A 1 192 ? -10.711 2.609 -6.184 1 81.25 192 GLN A N 1
ATOM 1559 C CA . GLN A 1 192 ? -10.633 2.748 -7.633 1 81.25 192 GLN A CA 1
ATOM 1560 C C . GLN A 1 192 ? -10.555 4.215 -8.039 1 81.25 192 GLN A C 1
ATOM 1562 O O . GLN A 1 192 ? -10.695 5.109 -7.203 1 81.25 192 GLN A O 1
ATOM 1567 N N . LYS A 1 193 ? -10.305 4.461 -9.297 1 84.56 193 LYS A N 1
ATOM 1568 C CA . LYS A 1 193 ? -10.273 5.832 -9.805 1 84.56 193 LYS A CA 1
ATOM 1569 C C . LYS A 1 193 ? -11.656 6.48 -9.727 1 84.56 193 LYS A C 1
ATOM 1571 O O . LYS A 1 193 ? -12.672 5.805 -9.891 1 84.56 193 LYS A O 1
ATOM 1576 N N . VAL A 1 194 ? -11.633 7.734 -9.445 1 89.25 194 VAL A N 1
ATOM 1577 C CA . VAL A 1 194 ? -12.883 8.453 -9.219 1 89.25 194 VAL A CA 1
ATOM 1578 C C . VAL A 1 194 ? -12.891 9.742 -10.023 1 89.25 194 VAL A C 1
ATOM 1580 O O . VAL A 1 194 ? -11.844 10.211 -10.477 1 89.25 194 VAL A O 1
ATOM 1583 N N . LEU A 1 195 ? -14.062 10.25 -10.242 1 89.5 195 LEU A N 1
ATOM 1584 C CA . LEU A 1 195 ? -14.242 11.531 -10.914 1 89.5 195 LEU A CA 1
ATOM 1585 C C . LEU A 1 195 ? -14.094 12.688 -9.922 1 89.5 195 LEU A C 1
ATOM 1587 O O . LEU A 1 195 ? -14.773 12.719 -8.898 1 89.5 195 LEU A O 1
ATOM 1591 N N . ALA A 1 196 ? -13.141 13.539 -10.219 1 89.06 196 ALA A N 1
ATOM 1592 C CA . ALA A 1 196 ? -12.883 14.672 -9.336 1 89.06 196 ALA A CA 1
ATOM 1593 C C . ALA A 1 196 ? -12.438 15.898 -10.125 1 89.06 196 ALA A C 1
ATOM 1595 O O . ALA A 1 196 ? -12.023 15.781 -11.281 1 89.06 196 ALA A O 1
ATOM 1596 N N . PRO A 1 197 ? -12.602 17.031 -9.523 1 87 197 PRO A N 1
ATOM 1597 C CA . PRO A 1 197 ? -12.156 18.25 -10.195 1 87 197 PRO A CA 1
ATOM 1598 C C . PRO A 1 197 ? -10.641 18.281 -10.422 1 87 197 PRO A C 1
ATOM 1600 O O . PRO A 1 197 ? -9.875 17.828 -9.57 1 87 197 PRO A O 1
ATOM 1603 N N . LYS A 1 198 ? -10.227 18.828 -11.5 1 78.56 198 LYS A N 1
ATOM 1604 C CA . LYS A 1 198 ? -8.82 18.922 -11.867 1 78.56 198 LYS A CA 1
ATOM 1605 C C . LYS A 1 198 ? -8.094 19.953 -11 1 78.56 198 LYS A C 1
ATOM 1607 O O . LYS A 1 198 ? -6.883 19.859 -10.797 1 78.56 198 LYS A O 1
ATOM 1612 N N . ALA A 1 199 ? -8.82 20.828 -10.508 1 73.56 199 ALA A N 1
ATOM 1613 C CA . ALA A 1 199 ? -8.227 21.969 -9.797 1 73.56 199 ALA A CA 1
ATOM 1614 C C . ALA A 1 199 ? -7.688 21.531 -8.438 1 73.56 199 ALA A C 1
ATOM 1616 O O . ALA A 1 199 ? -6.82 22.203 -7.867 1 73.56 199 ALA A O 1
ATOM 1617 N N . ILE A 1 200 ? -8.141 20.391 -7.98 1 75.38 200 ILE A N 1
ATOM 1618 C CA . ILE A 1 200 ? -7.738 19.953 -6.645 1 75.38 200 ILE A CA 1
ATOM 1619 C C . ILE A 1 200 ? -6.527 19.016 -6.746 1 75.38 200 ILE A C 1
ATOM 1621 O O . ILE A 1 200 ? -6.516 18.094 -7.559 1 75.38 200 ILE A O 1
ATOM 1625 N N . ARG A 1 201 ? -5.539 19.359 -5.984 1 67.75 201 ARG A N 1
ATOM 1626 C CA . ARG A 1 201 ? -4.301 18.594 -6.055 1 67.75 201 ARG A CA 1
ATOM 1627 C C . ARG A 1 201 ? -4.492 17.188 -5.492 1 67.75 201 ARG A C 1
ATOM 1629 O O . ARG A 1 201 ? -4.004 16.203 -6.066 1 67.75 201 ARG A O 1
ATOM 1636 N N . GLN A 1 202 ? -5.188 17.062 -4.406 1 76.38 202 GLN A N 1
ATOM 1637 C CA . GLN A 1 202 ? -5.379 15.766 -3.771 1 76.38 202 GLN A CA 1
ATOM 1638 C C . GLN A 1 202 ? -6.863 15.477 -3.539 1 76.38 202 GLN A C 1
ATOM 1640 O O . GLN A 1 202 ? -7.574 16.297 -2.957 1 76.38 202 GLN A O 1
ATOM 1645 N N . VAL A 1 203 ? -7.262 14.398 -4.172 1 78.19 203 VAL A N 1
ATOM 1646 C CA . VAL A 1 203 ? -8.641 13.961 -4 1 78.19 203 VAL A CA 1
ATOM 1647 C C . VAL A 1 203 ? -8.719 12.891 -2.918 1 78.19 203 VAL A C 1
ATOM 1649 O O . VAL A 1 203 ? -7.965 11.914 -2.945 1 78.19 203 VAL A O 1
ATOM 1652 N N . GLY A 1 204 ? -9.547 13.164 -1.922 1 82.69 204 GLY A N 1
ATOM 1653 C CA . GLY A 1 204 ? -9.727 12.188 -0.861 1 82.69 204 GLY A CA 1
ATOM 1654 C C . GLY A 1 204 ? -10.953 11.32 -1.051 1 82.69 204 GLY A C 1
ATOM 1655 O O . GLY A 1 204 ? -11.977 11.781 -1.557 1 82.69 204 GLY A O 1
ATOM 1656 N N . LYS A 1 205 ? -10.805 10.141 -0.715 1 86 205 LYS A N 1
ATOM 1657 C CA . LYS A 1 205 ? -11.938 9.219 -0.659 1 86 205 LYS A CA 1
ATOM 1658 C C . LYS A 1 205 ? -12 8.508 0.688 1 86 205 LYS A C 1
ATOM 1660 O O . LYS A 1 205 ? -10.969 8.07 1.213 1 86 205 LYS A O 1
ATOM 1665 N N . LEU A 1 206 ? -13.172 8.344 1.158 1 84.88 206 LEU A N 1
ATOM 1666 C CA . LEU A 1 206 ? -13.383 7.883 2.525 1 84.88 206 LEU A CA 1
ATOM 1667 C C . LEU A 1 206 ? -13.078 6.395 2.648 1 84.88 206 LEU A C 1
ATOM 1669 O O . LEU A 1 206 ? -13.445 5.605 1.775 1 84.88 206 LEU A O 1
ATOM 1673 N N . THR A 1 207 ? -12.352 6.117 3.674 1 82.94 207 THR A N 1
ATOM 1674 C CA . THR A 1 207 ? -12.141 4.742 4.117 1 82.94 207 THR A CA 1
ATOM 1675 C C . THR A 1 207 ? -12.562 4.578 5.578 1 82.94 207 THR A C 1
ATOM 1677 O O . THR A 1 207 ? -12.672 5.559 6.312 1 82.94 207 THR A O 1
ATOM 1680 N N . SER A 1 208 ? -12.844 3.398 5.938 1 78.62 208 SER A N 1
ATOM 1681 C CA . SER A 1 208 ? -13.391 3.119 7.262 1 78.62 208 SER A CA 1
ATOM 1682 C C . SER A 1 208 ? -12.383 3.445 8.359 1 78.62 208 SER A C 1
ATOM 1684 O O . SER A 1 208 ? -12.758 3.908 9.438 1 78.62 208 SER A O 1
ATOM 1686 N N . ALA A 1 209 ? -11.188 3.123 8.078 1 76.38 209 ALA A N 1
ATOM 1687 C CA . ALA A 1 209 ? -10.156 3.316 9.102 1 76.38 209 ALA A CA 1
ATOM 1688 C C . ALA A 1 209 ? -8.812 3.643 8.461 1 76.38 209 ALA A C 1
ATOM 1690 O O . ALA A 1 209 ? -8.664 3.574 7.238 1 76.38 209 ALA A O 1
ATOM 1691 N N . GLU A 1 210 ? -8.016 4.195 9.266 1 70.44 210 GLU A N 1
ATOM 1692 C CA . GLU A 1 210 ? -6.652 4.461 8.805 1 70.44 210 GLU A CA 1
ATOM 1693 C C . GLU A 1 210 ? -5.875 3.166 8.602 1 70.44 210 GLU A C 1
ATOM 1695 O O . GLU A 1 210 ? -5.113 3.035 7.641 1 70.44 210 GLU A O 1
ATOM 1700 N N . ARG A 1 211 ? -6.078 2.234 9.516 1 72.44 211 ARG A N 1
ATOM 1701 C CA . ARG A 1 211 ? -5.465 0.912 9.445 1 72.44 211 ARG A CA 1
ATOM 1702 C C . ARG A 1 211 ? -6.492 -0.185 9.688 1 72.44 211 ARG A C 1
ATOM 1704 O O . ARG A 1 211 ? -7.379 -0.035 10.531 1 72.44 211 ARG A O 1
ATOM 1711 N N . GLY A 1 212 ? -6.383 -1.216 8.875 1 74.94 212 GLY A N 1
ATOM 1712 C CA . GLY A 1 212 ? -7.332 -2.307 9.031 1 74.94 212 GLY A CA 1
ATOM 1713 C C . GLY A 1 212 ? -6.695 -3.58 9.555 1 74.94 212 GLY A C 1
ATOM 1714 O O . GLY A 1 212 ? -5.484 -3.773 9.422 1 74.94 212 GLY A O 1
ATOM 1715 N N . LYS A 1 213 ? -7.578 -4.344 10.297 1 83.25 213 LYS A N 1
ATOM 1716 C CA . LYS A 1 213 ? -7.172 -5.695 10.68 1 83.25 213 LYS A CA 1
ATOM 1717 C C . LYS A 1 213 ? -7.305 -6.664 9.508 1 83.25 213 LYS A C 1
ATOM 1719 O O . LYS A 1 213 ? -8.242 -6.562 8.719 1 83.25 213 LYS A O 1
ATOM 1724 N N . ASN A 1 214 ? -6.363 -7.512 9.523 1 89.31 214 ASN A N 1
ATOM 1725 C CA . ASN A 1 214 ? -6.359 -8.453 8.414 1 89.31 214 ASN A CA 1
ATOM 1726 C C . ASN A 1 214 ? -7.195 -9.695 8.719 1 89.31 214 ASN A C 1
ATOM 1728 O O . ASN A 1 214 ? -6.969 -10.367 9.727 1 89.31 214 ASN A O 1
ATOM 1732 N N . ILE A 1 215 ? -8.156 -9.953 7.965 1 94.5 215 ILE A N 1
ATOM 1733 C CA . ILE A 1 215 ? -8.945 -11.18 8.016 1 94.5 215 ILE A CA 1
ATOM 1734 C C . ILE A 1 215 ? -8.5 -12.125 6.898 1 94.5 215 ILE A C 1
ATOM 1736 O O . ILE A 1 215 ? -8.453 -11.742 5.73 1 94.5 215 ILE A O 1
ATOM 1740 N N . THR A 1 216 ? -8.141 -13.359 7.293 1 96.94 216 THR A N 1
ATOM 1741 C CA . THR A 1 216 ? -7.676 -14.336 6.312 1 96.94 216 THR A CA 1
ATOM 1742 C C . THR A 1 216 ? -8.852 -15.117 5.723 1 96.94 216 THR A C 1
ATOM 1744 O O . THR A 1 216 ? -9.734 -15.562 6.457 1 96.94 216 THR A O 1
ATOM 1747 N N . VAL A 1 217 ? -8.883 -15.227 4.461 1 97.69 217 VAL A N 1
ATOM 1748 C CA . VAL A 1 217 ? -9.891 -16.031 3.766 1 97.69 217 VAL A CA 1
ATOM 1749 C C . VAL A 1 217 ? -9.203 -17.078 2.889 1 97.69 217 VAL A C 1
ATOM 1751 O O . VAL A 1 217 ? -8.281 -16.75 2.135 1 97.69 217 VAL A O 1
ATOM 1754 N N . LEU A 1 218 ? -9.602 -18.266 3.02 1 98.06 218 LEU A N 1
ATOM 1755 C CA . LEU A 1 218 ? -9.086 -19.359 2.203 1 98.06 218 LEU A CA 1
ATOM 1756 C C . LEU A 1 218 ? -10.055 -19.719 1.082 1 98.06 218 LEU A C 1
ATOM 1758 O O . LEU A 1 218 ? -11.234 -19.984 1.337 1 98.06 218 LEU A O 1
ATOM 1762 N N . PHE A 1 219 ? -9.547 -19.641 -0.129 1 98.06 219 PHE A N 1
ATOM 1763 C CA . PHE A 1 219 ? -10.336 -20 -1.303 1 98.06 219 PHE A CA 1
ATOM 1764 C C . PHE A 1 219 ? -9.82 -21.312 -1.904 1 98.06 219 PHE A C 1
ATOM 1766 O O . PHE A 1 219 ? -8.664 -21.688 -1.703 1 98.06 219 PHE A O 1
ATOM 1773 N N . CYS A 1 220 ? -10.68 -21.969 -2.576 1 98.44 220 CYS A N 1
ATOM 1774 C CA . CYS A 1 220 ? -10.344 -23.219 -3.252 1 98.44 220 CYS A CA 1
ATOM 1775 C C . CYS A 1 220 ? -11.156 -23.375 -4.527 1 98.44 220 CYS A C 1
ATOM 1777 O O . CYS A 1 220 ? -12.359 -23.109 -4.543 1 98.44 220 CYS A O 1
ATOM 1779 N N . MET A 1 221 ? -10.492 -23.734 -5.586 1 97.94 221 MET A N 1
ATOM 1780 C CA . MET A 1 221 ? -11.195 -23.938 -6.852 1 97.94 221 MET A CA 1
ATOM 1781 C C . MET A 1 221 ? -10.633 -25.141 -7.598 1 97.94 221 MET A C 1
ATOM 1783 O O . MET A 1 221 ? -9.516 -25.578 -7.332 1 97.94 221 MET A O 1
ATOM 1787 N N . SER A 1 222 ? -11.422 -25.703 -8.445 1 98.31 222 SER A N 1
ATOM 1788 C CA . SER A 1 222 ? -11.023 -26.891 -9.211 1 98.31 222 SER A CA 1
ATOM 1789 C C . SER A 1 222 ? -10.688 -26.516 -10.656 1 98.31 222 SER A C 1
ATOM 1791 O O . SER A 1 222 ? -11.016 -25.422 -11.109 1 98.31 222 SER A O 1
ATOM 1793 N N . ALA A 1 223 ? -10.031 -27.406 -11.328 1 98 223 ALA A N 1
ATOM 1794 C CA . ALA A 1 223 ? -9.617 -27.203 -12.711 1 98 223 ALA A CA 1
ATOM 1795 C C . ALA A 1 223 ? -10.828 -27.203 -13.648 1 98 223 ALA A C 1
ATOM 1797 O O . ALA A 1 223 ? -10.727 -26.766 -14.797 1 98 223 ALA A O 1
ATOM 1798 N N . ASN A 1 224 ? -11.961 -27.688 -13.188 1 96.44 224 ASN A N 1
ATOM 1799 C CA . ASN A 1 224 ? -13.164 -27.672 -14.016 1 96.44 224 ASN A CA 1
ATOM 1800 C C . ASN A 1 224 ? -14.086 -26.516 -13.656 1 96.44 224 ASN A C 1
ATOM 1802 O O . ASN A 1 224 ? -15.18 -26.391 -14.203 1 96.44 224 ASN A O 1
ATOM 1806 N N . GLY A 1 225 ? -13.734 -25.672 -12.664 1 95.5 225 GLY A N 1
ATOM 1807 C CA . GLY A 1 225 ? -14.477 -24.453 -12.414 1 95.5 225 GLY A CA 1
ATOM 1808 C C . GLY A 1 225 ? -15.336 -24.516 -11.164 1 95.5 225 GLY A C 1
ATOM 1809 O O . GLY A 1 225 ? -16.125 -23.609 -10.898 1 95.5 225 GLY A O 1
ATOM 1810 N N . HIS A 1 226 ? -15.211 -25.547 -10.406 1 95.06 226 HIS A N 1
ATOM 1811 C CA . HIS A 1 226 ? -15.945 -25.672 -9.148 1 95.06 226 HIS A CA 1
ATOM 1812 C C . HIS A 1 226 ? -15.227 -24.938 -8.023 1 95.06 226 HIS A C 1
ATOM 1814 O O . HIS A 1 226 ? -14 -24.984 -7.922 1 95.06 226 HIS A O 1
ATOM 1820 N N . TYR A 1 227 ? -16.062 -24.234 -7.27 1 97.31 227 TYR A N 1
ATOM 1821 C CA . TYR A 1 227 ? -15.516 -23.516 -6.125 1 97.31 227 TYR A CA 1
ATOM 1822 C C . TYR A 1 227 ? -16.016 -24.094 -4.816 1 97.31 227 TYR A C 1
ATOM 1824 O O . TYR A 1 227 ? -17.188 -24.469 -4.707 1 97.31 227 TYR A O 1
ATOM 1832 N N . ILE A 1 228 ? -15.133 -24.203 -3.854 1 97.31 228 ILE A N 1
ATOM 1833 C CA . ILE A 1 228 ? -15.477 -24.641 -2.502 1 97.31 228 ILE A CA 1
ATOM 1834 C C . ILE A 1 228 ? -15.773 -23.406 -1.635 1 97.31 228 ILE A C 1
ATOM 1836 O O . ILE A 1 228 ? -15.164 -22.359 -1.814 1 97.31 228 ILE A O 1
ATOM 1840 N N . PRO A 1 229 ? -16.719 -23.5 -0.694 1 96.75 229 PRO A N 1
ATOM 1841 C CA . PRO A 1 229 ? -17.016 -22.359 0.172 1 96.75 229 PRO A CA 1
ATOM 1842 C C . PRO A 1 229 ? -15.781 -21.828 0.9 1 96.75 229 PRO A C 1
ATOM 1844 O O . PRO A 1 229 ? -14.938 -22.609 1.338 1 96.75 229 PRO A O 1
ATOM 1847 N N . PRO A 1 230 ? -15.719 -20.547 0.936 1 97.56 230 PRO A N 1
ATOM 1848 C CA . PRO A 1 230 ? -14.555 -19.938 1.575 1 97.56 230 PRO A CA 1
ATOM 1849 C C . PRO A 1 230 ? -14.484 -20.219 3.072 1 97.56 230 PRO A C 1
ATOM 1851 O O . PRO A 1 230 ? -15.492 -20.562 3.688 1 97.56 230 PRO A O 1
ATOM 1854 N N . PHE A 1 231 ? -13.305 -20.156 3.596 1 97.94 231 PHE A N 1
ATOM 1855 C CA . PHE A 1 231 ? -13.016 -20.344 5.012 1 97.94 231 PHE A CA 1
ATOM 1856 C C . PHE A 1 231 ? -12.438 -19.062 5.617 1 97.94 231 PHE A C 1
ATOM 1858 O O . PHE A 1 231 ? -11.453 -18.531 5.109 1 97.94 231 PHE A O 1
ATOM 1865 N N . PHE A 1 232 ? -13.055 -18.578 6.734 1 97.56 232 PHE A N 1
ATOM 1866 C CA . PHE A 1 232 ? -12.688 -17.297 7.301 1 97.56 232 PHE A CA 1
ATOM 1867 C C . PHE A 1 232 ? -11.93 -17.469 8.609 1 97.56 232 PHE A C 1
ATOM 1869 O O . PHE A 1 232 ? -12.297 -18.312 9.438 1 97.56 232 PHE A O 1
ATOM 1876 N N . VAL A 1 233 ? -10.836 -16.719 8.75 1 96.81 233 VAL A N 1
ATOM 1877 C CA . VAL A 1 233 ? -10.117 -16.625 10.023 1 96.81 233 VAL A CA 1
ATOM 1878 C C . VAL A 1 233 ? -10.133 -15.18 10.516 1 96.81 233 VAL A C 1
ATOM 1880 O O . VAL A 1 233 ? -9.422 -14.32 9.984 1 96.81 233 VAL A O 1
ATOM 1883 N N . PHE A 1 234 ? -10.867 -14.891 11.555 1 95.44 234 PHE A N 1
ATOM 1884 C CA . PHE A 1 234 ? -11.023 -13.539 12.086 1 95.44 234 PHE A CA 1
ATOM 1885 C C . PHE A 1 234 ? -9.984 -13.266 13.172 1 95.44 234 PHE A C 1
ATOM 1887 O O . PHE A 1 234 ? -9.688 -14.133 13.984 1 95.44 234 PHE A O 1
ATOM 1894 N N . PRO A 1 235 ? -9.445 -12.102 13.141 1 92.81 235 PRO A N 1
ATOM 1895 C CA . PRO A 1 235 ? -8.5 -11.711 14.195 1 92.81 235 PRO A CA 1
ATOM 1896 C C . PRO A 1 235 ? -9.188 -11.32 15.5 1 92.81 235 PRO A C 1
ATOM 1898 O O . PRO A 1 235 ? -9.094 -10.172 15.93 1 92.81 235 PRO A O 1
ATOM 1901 N N . ARG A 1 236 ? -9.781 -12.305 16.078 1 89.75 236 ARG A N 1
ATOM 1902 C CA . ARG A 1 236 ? -10.508 -12.133 17.344 1 89.75 236 ARG A CA 1
ATOM 1903 C C . ARG A 1 236 ? -10.211 -13.273 18.297 1 89.75 236 ARG A C 1
ATOM 1905 O O . ARG A 1 236 ? -9.734 -14.336 17.891 1 89.75 236 ARG A O 1
ATOM 1912 N N . GLN A 1 237 ? -10.539 -12.984 19.547 1 86.81 237 GLN A N 1
ATOM 1913 C CA . GLN A 1 237 ? -10.32 -14 20.562 1 86.81 237 GLN A CA 1
ATOM 1914 C C . GLN A 1 237 ? -11.422 -15.055 20.531 1 86.81 237 GLN A C 1
ATOM 1916 O O . GLN A 1 237 ? -11.156 -16.25 20.719 1 86.81 237 GLN A O 1
ATOM 1921 N N . ARG A 1 238 ? -12.594 -14.547 20.297 1 86.62 238 ARG A N 1
ATOM 1922 C CA . ARG A 1 238 ? -13.734 -15.453 20.281 1 86.62 238 ARG A CA 1
ATOM 1923 C C . ARG A 1 238 ? -14.578 -15.242 19.016 1 86.62 238 ARG A C 1
ATOM 1925 O O . ARG A 1 238 ? -14.641 -14.141 18.484 1 86.62 238 ARG A O 1
ATOM 1932 N N . MET A 1 239 ? -15.172 -16.344 18.734 1 90.25 239 MET A N 1
ATOM 1933 C CA . MET A 1 239 ? -16.047 -16.297 17.578 1 90.25 239 MET A CA 1
ATOM 1934 C C . MET A 1 239 ? -17.438 -15.812 17.969 1 90.25 239 MET A C 1
ATOM 1936 O O . MET A 1 239 ? -17.922 -16.109 19.062 1 90.25 239 MET A O 1
ATOM 1940 N N . ASN A 1 240 ? -17.953 -14.914 17.094 1 89.5 240 ASN A N 1
ATOM 1941 C CA . ASN A 1 240 ? -19.344 -14.453 17.172 1 89.5 240 ASN A CA 1
ATOM 1942 C C . ASN A 1 240 ? -20.109 -14.805 15.906 1 89.5 240 ASN A C 1
ATOM 1944 O O . ASN A 1 240 ? -19.625 -14.609 14.797 1 89.5 240 ASN A O 1
ATOM 1948 N N . GLU A 1 241 ? -21.25 -15.367 16.094 1 88.75 241 GLU A N 1
ATOM 1949 C CA . GLU A 1 241 ? -22.062 -15.789 14.953 1 88.75 241 GLU A CA 1
ATOM 1950 C C . GLU A 1 241 ? -22.359 -14.617 14.016 1 88.75 241 GLU A C 1
ATOM 1952 O O . GLU A 1 241 ? -22.531 -14.805 12.805 1 88.75 241 GLU A O 1
ATOM 1957 N N . ARG A 1 242 ? -22.344 -13.477 14.539 1 91.06 242 ARG A N 1
ATOM 1958 C CA . ARG A 1 242 ? -22.656 -12.289 13.75 1 91.06 242 ARG A CA 1
ATOM 1959 C C . ARG A 1 242 ? -21.547 -12 12.742 1 91.06 242 ARG A C 1
ATOM 1961 O O . ARG A 1 242 ? -21.75 -11.289 11.766 1 91.06 242 ARG A O 1
ATOM 1968 N N . LEU A 1 243 ? -20.422 -12.531 13.008 1 92.88 243 LEU A N 1
ATOM 1969 C CA . LEU A 1 243 ? -19.297 -12.312 12.109 1 92.88 243 LEU A CA 1
ATOM 1970 C C . LEU A 1 243 ? -19.547 -12.977 10.758 1 92.88 243 LEU A C 1
ATOM 1972 O O . LEU A 1 243 ? -19.016 -12.531 9.734 1 92.88 243 LEU A O 1
ATOM 1976 N N . MET A 1 244 ? -20.375 -14.016 10.789 1 95.12 244 MET A N 1
ATOM 1977 C CA . MET A 1 244 ? -20.609 -14.773 9.562 1 95.12 244 MET A CA 1
ATOM 1978 C C . MET A 1 244 ? -21.953 -14.422 8.945 1 95.12 244 MET A C 1
ATOM 1980 O O . MET A 1 244 ? -22.484 -15.172 8.133 1 95.12 244 MET A O 1
ATOM 1984 N N . MET A 1 245 ? -22.422 -13.234 9.359 1 92.06 245 MET A N 1
ATOM 1985 C CA . MET A 1 245 ? -23.672 -12.781 8.781 1 92.06 245 MET A CA 1
ATOM 1986 C C . MET A 1 245 ? -23.516 -12.5 7.289 1 92.06 245 MET A C 1
ATOM 1988 O O . MET A 1 245 ? -22.578 -11.812 6.883 1 92.06 245 MET A O 1
ATOM 1992 N N . ASN A 1 246 ? -24.344 -13.023 6.434 1 92.19 246 ASN A N 1
ATOM 1993 C CA . ASN A 1 246 ? -24.359 -12.828 4.988 1 92.19 246 ASN A CA 1
ATOM 1994 C C . ASN A 1 246 ? -23.141 -13.453 4.312 1 92.19 246 ASN A C 1
ATOM 1996 O O . ASN A 1 246 ? -22.734 -13.008 3.238 1 92.19 246 ASN A O 1
ATOM 2000 N N . ALA A 1 247 ? -22.484 -14.391 5.031 1 95.12 247 ALA A N 1
ATOM 2001 C CA . ALA A 1 247 ? -21.359 -15.109 4.441 1 95.12 247 ALA A CA 1
ATOM 2002 C C . ALA A 1 247 ? -21.828 -16.031 3.328 1 95.12 247 ALA A C 1
ATOM 2004 O O . ALA A 1 247 ? -23.031 -16.359 3.234 1 95.12 247 ALA A O 1
ATOM 2005 N N . PRO A 1 248 ? -20.938 -16.375 2.449 1 94.06 248 PRO A N 1
ATOM 2006 C CA . PRO A 1 248 ? -21.328 -17.375 1.461 1 94.06 248 PRO A CA 1
ATOM 2007 C C . PRO A 1 248 ? -21.844 -18.656 2.102 1 94.06 248 PRO A C 1
ATOM 2009 O O . PRO A 1 248 ? -21.391 -19.047 3.178 1 94.06 248 PRO A O 1
ATOM 2012 N N . GLY A 1 249 ? -22.734 -19.328 1.441 1 92.31 249 GLY A N 1
ATOM 2013 C CA . GLY A 1 249 ? -23.344 -20.547 1.963 1 92.31 249 GLY A CA 1
ATOM 2014 C C . GLY A 1 249 ? -22.312 -21.609 2.328 1 92.31 249 GLY A C 1
ATOM 2015 O O . GLY A 1 249 ? -21.344 -21.828 1.597 1 92.31 249 GLY A O 1
ATOM 2016 N N . GLU A 1 250 ? -22.422 -22.203 3.529 1 92.62 250 GLU A N 1
ATOM 2017 C CA . GLU A 1 250 ? -21.625 -23.344 4.004 1 92.62 250 GLU A CA 1
ATOM 2018 C C . GLU A 1 250 ? -20.203 -22.922 4.352 1 92.62 250 GLU A C 1
ATOM 2020 O O . GLU A 1 250 ? -19.328 -23.766 4.523 1 92.62 250 GLU A O 1
ATOM 2025 N N . SER A 1 251 ? -19.969 -21.609 4.289 1 95.44 251 SER A N 1
ATOM 2026 C CA . SER A 1 251 ? -18.672 -21.125 4.734 1 95.44 251 SER A CA 1
ATOM 2027 C C . SER A 1 251 ? -18.516 -21.25 6.25 1 95.44 251 SER A C 1
ATOM 2029 O O . SER A 1 251 ? -19.516 -21.25 6.977 1 95.44 251 SER A O 1
ATOM 2031 N N . ILE A 1 252 ? -17.344 -21.422 6.668 1 95.25 252 ILE A N 1
ATOM 2032 C CA . ILE A 1 252 ? -17.062 -21.547 8.094 1 95.25 252 ILE A CA 1
ATOM 2033 C C . ILE A 1 252 ? -16.078 -20.453 8.523 1 95.25 252 ILE A C 1
ATOM 2035 O O . ILE A 1 252 ? -15.195 -20.078 7.754 1 95.25 252 ILE A O 1
ATOM 2039 N N . GLY A 1 253 ? -16.375 -19.938 9.727 1 95.88 253 GLY A N 1
ATOM 2040 C CA . GLY A 1 253 ? -15.492 -18.938 10.305 1 95.88 253 GLY A CA 1
ATOM 2041 C C . GLY A 1 253 ? -14.898 -19.359 11.633 1 95.88 253 GLY A C 1
ATOM 2042 O O . GLY A 1 253 ? -15.57 -20 12.438 1 95.88 253 GLY A O 1
ATOM 2043 N N . VAL A 1 254 ? -13.633 -19.047 11.742 1 96 254 VAL A N 1
ATOM 2044 C CA . VAL A 1 254 ? -12.945 -19.266 13.008 1 96 254 VAL A CA 1
ATOM 2045 C C . VAL A 1 254 ? -12.25 -17.984 13.461 1 96 254 VAL A C 1
ATOM 2047 O O . VAL A 1 254 ? -12.18 -17.016 12.695 1 96 254 VAL A O 1
ATOM 2050 N N . ALA A 1 255 ? -11.852 -18 14.773 1 93.44 255 ALA A N 1
ATOM 2051 C CA . ALA A 1 255 ? -11.234 -16.781 15.297 1 93.44 255 ALA A CA 1
ATOM 2052 C C . ALA A 1 255 ? -9.961 -17.094 16.062 1 93.44 255 ALA A C 1
ATOM 2054 O O . ALA A 1 255 ? -9.891 -18.094 16.781 1 93.44 255 ALA A O 1
ATOM 2055 N N . GLN A 1 256 ? -8.984 -16.344 15.766 1 90.69 256 GLN A N 1
ATOM 2056 C CA . GLN A 1 256 ? -7.738 -16.328 16.531 1 90.69 256 GLN A CA 1
ATOM 2057 C C . GLN A 1 256 ? -7.133 -14.93 16.547 1 90.69 256 GLN A C 1
ATOM 2059 O O . GLN A 1 256 ? -7.242 -14.18 15.578 1 90.69 256 GLN A O 1
ATOM 2064 N N . PRO A 1 257 ? -6.508 -14.562 17.516 1 85.38 257 PRO A N 1
ATOM 2065 C CA . PRO A 1 257 ? -6.098 -13.172 17.719 1 85.38 257 PRO A CA 1
ATOM 2066 C C . PRO A 1 257 ? -5.18 -12.656 16.609 1 85.38 257 PRO A C 1
ATOM 2068 O O . PRO A 1 257 ? -5.207 -11.469 16.281 1 85.38 257 PRO A O 1
ATOM 2071 N N . LYS A 1 258 ? -4.418 -13.484 16.031 1 83.81 258 LYS A N 1
ATOM 2072 C CA . LYS A 1 258 ? -3.492 -13.023 15 1 83.81 258 LYS A CA 1
ATOM 2073 C C . LYS A 1 258 ? -4.16 -13.023 13.625 1 83.81 258 LYS A C 1
ATOM 2075 O O . LYS A 1 258 ? -3.66 -12.391 12.688 1 83.81 258 LYS A O 1
ATOM 2080 N N . GLY A 1 259 ? -5.254 -13.781 13.484 1 88.69 259 GLY A N 1
ATOM 2081 C CA . GLY A 1 259 ? -6.008 -13.828 12.242 1 88.69 259 GLY A CA 1
ATOM 2082 C C . GLY A 1 259 ? -5.316 -14.633 11.156 1 88.69 259 GLY A C 1
ATOM 2083 O O . GLY A 1 259 ? -5.57 -14.422 9.969 1 88.69 259 GLY A O 1
ATOM 2084 N N . TRP A 1 260 ? -4.387 -15.445 11.469 1 88.75 260 TRP A N 1
ATOM 2085 C CA . TRP A 1 260 ? -3.637 -16.25 10.508 1 88.75 260 TRP A CA 1
ATOM 2086 C C . TRP A 1 260 ? -4.098 -17.703 10.531 1 88.75 260 TRP A C 1
ATOM 2088 O O . TRP A 1 260 ? -4.617 -18.172 11.547 1 88.75 260 TRP A O 1
ATOM 2098 N N . MET A 1 261 ? -3.814 -18.359 9.516 1 92.62 261 MET A N 1
ATOM 2099 C CA . MET A 1 261 ? -4.129 -19.781 9.398 1 92.62 261 MET A CA 1
ATOM 2100 C C . MET A 1 261 ? -3.17 -20.625 10.234 1 92.62 261 MET A C 1
ATOM 2102 O O . MET A 1 261 ? -1.984 -20.312 10.336 1 92.62 261 MET A O 1
ATOM 2106 N N . ASN A 1 262 ? -3.68 -21.641 10.883 1 91.88 262 ASN A N 1
ATOM 2107 C CA . ASN A 1 262 ? -2.863 -22.641 11.555 1 91.88 262 ASN A CA 1
ATOM 2108 C C . ASN A 1 262 ? -3.264 -24.062 11.141 1 91.88 262 ASN A C 1
ATOM 2110 O O . ASN A 1 262 ? -4.184 -24.234 10.344 1 91.88 262 ASN A O 1
ATOM 2114 N N . SER A 1 263 ? -2.541 -25.047 11.586 1 92.94 263 SER A N 1
ATOM 2115 C CA . SER A 1 263 ? -2.754 -26.422 11.148 1 92.94 263 SER A CA 1
ATOM 2116 C C . SER A 1 263 ? -4.125 -26.938 11.578 1 92.94 263 SER A C 1
ATOM 2118 O O . SER A 1 263 ? -4.777 -27.672 10.836 1 92.94 263 SER A O 1
ATOM 2120 N N . ASP A 1 264 ? -4.566 -26.5 12.727 1 93.94 264 ASP A N 1
ATOM 2121 C CA . ASP A 1 264 ? -5.875 -26.922 13.219 1 93.94 264 ASP A CA 1
ATOM 2122 C C . ASP A 1 264 ? -6.996 -26.375 12.336 1 93.94 264 ASP A C 1
ATOM 2124 O O . ASP A 1 264 ? -7.953 -27.078 12.023 1 93.94 264 ASP A O 1
ATOM 2128 N N . PHE A 1 265 ? -6.809 -25.156 12.078 1 95.81 265 PHE A N 1
ATOM 2129 C CA . PHE A 1 265 ? -7.805 -24.531 11.219 1 95.81 265 PHE A CA 1
ATOM 2130 C C . PHE A 1 265 ? -7.801 -25.156 9.828 1 95.81 265 PHE A C 1
ATOM 2132 O O . PHE A 1 265 ? -8.859 -25.344 9.227 1 95.81 265 PHE A O 1
ATOM 2139 N N . PHE A 1 266 ? -6.641 -25.484 9.375 1 96.81 266 PHE A N 1
ATOM 2140 C CA . PHE A 1 266 ? -6.555 -26.109 8.055 1 96.81 266 PHE A CA 1
ATOM 2141 C C . PHE A 1 266 ? -7.223 -27.469 8.062 1 96.81 266 PHE A C 1
ATOM 2143 O O . PHE A 1 266 ? -7.867 -27.859 7.082 1 96.81 266 PHE A O 1
ATOM 2150 N N . LEU A 1 267 ? -7.074 -28.219 9.094 1 96.38 267 LEU A N 1
ATOM 2151 C CA . LEU A 1 267 ? -7.734 -29.516 9.227 1 96.38 267 LEU A CA 1
ATOM 2152 C C . LEU A 1 267 ? -9.25 -29.359 9.188 1 96.38 267 LEU A C 1
ATOM 2154 O O . LEU A 1 267 ? -9.945 -30.188 8.586 1 96.38 267 LEU A O 1
ATOM 2158 N N . GLN A 1 268 ? -9.711 -28.312 9.836 1 95.94 268 GLN A N 1
ATOM 2159 C CA . GLN A 1 268 ? -11.141 -28.031 9.781 1 95.94 268 GLN A CA 1
ATOM 2160 C C . GLN A 1 268 ? -11.586 -27.734 8.352 1 95.94 268 GLN A C 1
ATOM 2162 O O . GLN A 1 268 ? -12.656 -28.188 7.926 1 95.94 268 GLN A O 1
ATOM 2167 N N . TYR A 1 269 ? -10.805 -27 7.668 1 97 269 TYR A N 1
ATOM 2168 C CA . TYR A 1 269 ? -11.125 -26.719 6.277 1 97 269 TYR A CA 1
ATOM 2169 C C . TYR A 1 269 ? -11.141 -27.984 5.441 1 97 269 TYR A C 1
ATOM 2171 O O . TYR A 1 269 ? -11.984 -28.141 4.555 1 97 269 TYR A O 1
ATOM 2179 N N . LEU A 1 270 ? -10.164 -28.891 5.695 1 97.31 270 LEU A N 1
ATOM 2180 C CA . LEU A 1 270 ? -10.078 -30.141 4.945 1 97.31 270 LEU A CA 1
ATOM 2181 C C . LEU A 1 270 ? -11.344 -30.969 5.125 1 97.31 270 LEU A C 1
ATOM 2183 O O . LEU A 1 270 ? -11.75 -31.688 4.215 1 97.31 270 LEU A O 1
ATOM 2187 N N . ARG A 1 271 ? -11.945 -30.812 6.223 1 96.06 271 ARG A N 1
ATOM 2188 C CA . ARG A 1 271 ? -13.203 -31.516 6.441 1 96.06 271 ARG A CA 1
ATOM 2189 C C . ARG A 1 271 ? -14.297 -30.969 5.531 1 96.06 271 ARG A C 1
ATOM 2191 O O . ARG A 1 271 ? -15.117 -31.719 5.004 1 96.06 271 ARG A O 1
ATOM 2198 N N . ILE A 1 272 ? -14.305 -29.672 5.402 1 95.62 272 ILE A N 1
ATOM 2199 C CA . ILE A 1 272 ? -15.242 -29.047 4.473 1 95.62 272 ILE A CA 1
ATOM 2200 C C . ILE A 1 272 ? -14.93 -29.484 3.047 1 95.62 272 ILE A C 1
ATOM 2202 O O . ILE A 1 272 ? -15.828 -29.812 2.275 1 95.62 272 ILE A O 1
ATOM 2206 N N . PHE A 1 273 ? -13.719 -29.484 2.785 1 97.62 273 PHE A N 1
ATOM 2207 C CA . PHE A 1 273 ? -13.25 -29.891 1.467 1 97.62 273 PHE A CA 1
ATOM 2208 C C . PHE A 1 273 ? -13.703 -31.312 1.145 1 97.62 273 PHE A C 1
ATOM 2210 O O . PHE A 1 273 ? -14.203 -31.578 0.047 1 97.62 273 PHE A O 1
ATOM 2217 N N . MET A 1 274 ? -13.547 -32.188 2.111 1 96.81 274 MET A N 1
ATOM 2218 C CA . MET A 1 274 ? -13.938 -33.562 1.962 1 96.81 274 MET A CA 1
ATOM 2219 C C . MET A 1 274 ? -15.438 -33.688 1.732 1 96.81 274 MET A C 1
ATOM 2221 O O . MET A 1 274 ? -15.883 -34.5 0.906 1 96.81 274 MET A O 1
ATOM 2225 N N . LYS A 1 275 ? -16.125 -32.906 2.436 1 95.69 275 LYS A N 1
ATOM 2226 C CA . LYS A 1 275 ? -17.578 -32.938 2.316 1 95.69 275 LYS A CA 1
ATOM 2227 C C . LYS A 1 275 ? -18.031 -32.562 0.905 1 95.69 275 LYS A C 1
ATOM 2229 O O . LYS A 1 275 ? -18.969 -33.125 0.368 1 95.69 275 LYS A O 1
ATOM 2234 N N . HIS A 1 276 ? -17.328 -31.688 0.281 1 95.75 276 HIS A N 1
ATOM 2235 C CA . HIS A 1 276 ? -17.75 -31.156 -1.01 1 95.75 276 HIS A CA 1
ATOM 2236 C C . HIS A 1 276 ? -17.156 -31.969 -2.16 1 95.75 276 HIS A C 1
ATOM 2238 O O . HIS A 1 276 ? -17.734 -32.031 -3.246 1 95.75 276 HIS A O 1
ATOM 2244 N N . THR A 1 277 ? -16.031 -32.625 -1.954 1 96.75 277 THR A N 1
ATOM 2245 C CA . THR A 1 277 ? -15.352 -33.344 -3.033 1 96.75 277 THR A CA 1
ATOM 2246 C C . THR A 1 277 ? -15.586 -34.844 -2.914 1 96.75 277 THR A C 1
ATOM 2248 O O . THR A 1 277 ? -15.445 -35.594 -3.895 1 96.75 277 THR A O 1
ATOM 2251 N N . GLN A 1 278 ? -15.758 -35.375 -1.75 1 96.19 278 GLN A N 1
ATOM 2252 C CA . GLN A 1 278 ? -16.062 -36.781 -1.472 1 96.19 278 GLN A CA 1
ATOM 2253 C C . GLN A 1 278 ? -15.055 -37.719 -2.152 1 96.19 278 GLN A C 1
ATOM 2255 O O . GLN A 1 278 ? -15.43 -38.531 -2.977 1 96.19 278 GLN A O 1
ATOM 2260 N N . PRO A 1 279 ? -13.852 -37.656 -1.784 1 96.81 279 PRO A N 1
ATOM 2261 C CA . PRO A 1 279 ? -12.82 -38.5 -2.373 1 96.81 279 PRO A CA 1
ATOM 2262 C C . PRO A 1 279 ? -12.977 -39.969 -1.963 1 96.81 279 PRO A C 1
ATOM 2264 O O . PRO A 1 279 ? -13.352 -40.25 -0.825 1 96.81 279 PRO A O 1
ATOM 2267 N N . THR A 1 280 ? -12.672 -40.875 -2.859 1 95.94 280 THR A N 1
ATOM 2268 C CA . THR A 1 280 ? -12.656 -42.312 -2.621 1 95.94 280 THR A CA 1
ATOM 2269 C C . THR A 1 280 ? -11.352 -42.938 -3.137 1 95.94 280 THR A C 1
ATOM 2271 O O . THR A 1 280 ? -10.57 -42.281 -3.816 1 95.94 280 THR A O 1
ATOM 2274 N N . LYS A 1 281 ? -11.164 -44.125 -2.818 1 94.31 281 LYS A N 1
ATOM 2275 C CA . LYS A 1 281 ? -9.977 -44.844 -3.273 1 94.31 281 LYS A CA 1
ATOM 2276 C C . LYS A 1 281 ? -9.93 -44.906 -4.797 1 94.31 281 LYS A C 1
ATOM 2278 O O . LYS A 1 281 ? -8.859 -44.781 -5.398 1 94.31 281 LYS A O 1
ATOM 2283 N N . GLU A 1 282 ? -11.109 -45.094 -5.352 1 94.56 282 GLU A N 1
ATOM 2284 C CA . GLU A 1 282 ? -11.211 -45.219 -6.801 1 94.56 282 GLU A CA 1
ATOM 2285 C C . GLU A 1 282 ? -11.141 -43.875 -7.492 1 94.56 282 GLU A C 1
ATOM 2287 O O . GLU A 1 282 ? -10.734 -43.781 -8.648 1 94.56 282 GLU A O 1
ATOM 2292 N N . ASN A 1 283 ? -11.625 -42.875 -6.738 1 96.12 283 ASN A N 1
ATOM 2293 C CA . ASN A 1 283 ? -11.656 -41.5 -7.285 1 96.12 283 ASN A CA 1
ATOM 2294 C C . ASN A 1 283 ? -11.016 -40.5 -6.332 1 96.12 283 ASN A C 1
ATOM 2296 O O . ASN A 1 283 ? -11.703 -39.656 -5.77 1 96.12 283 ASN A O 1
ATOM 2300 N N . PRO A 1 284 ? -9.688 -40.562 -6.27 1 97.25 284 PRO A N 1
ATOM 2301 C CA . PRO A 1 284 ? -8.992 -39.656 -5.352 1 97.25 284 PRO A CA 1
ATOM 2302 C C . PRO A 1 284 ? -8.945 -38.219 -5.859 1 97.25 284 PRO A C 1
ATOM 2304 O O . PRO A 1 284 ? -9.32 -37.938 -7.004 1 97.25 284 PRO A O 1
ATOM 2307 N N . VAL A 1 285 ? -8.555 -37.312 -4.984 1 97.75 285 VAL A N 1
ATOM 2308 C CA . VAL A 1 285 ? -8.5 -35.906 -5.324 1 97.75 285 VAL A CA 1
ATOM 2309 C C . VAL A 1 285 ? -7.082 -35.375 -5.105 1 97.75 285 VAL A C 1
ATOM 2311 O O . VAL A 1 285 ? -6.383 -35.812 -4.195 1 97.75 285 VAL A O 1
ATOM 2314 N N . LEU A 1 286 ? -6.711 -34.5 -6.008 1 98.12 286 LEU A N 1
ATOM 2315 C CA . LEU A 1 286 ? -5.43 -33.812 -5.875 1 98.12 286 LEU A CA 1
ATOM 2316 C C . LEU A 1 286 ? -5.629 -32.375 -5.383 1 98.12 286 LEU A C 1
ATOM 2318 O O . LEU A 1 286 ? -6.395 -31.625 -5.977 1 98.12 286 LEU A O 1
ATOM 2322 N N . LEU A 1 287 ? -5.047 -32.031 -4.277 1 97.94 287 LEU A N 1
ATOM 2323 C CA . LEU A 1 287 ? -5.109 -30.703 -3.717 1 97.94 287 LEU A CA 1
ATOM 2324 C C . LEU A 1 287 ? -3.734 -30.031 -3.74 1 97.94 287 LEU A C 1
ATOM 2326 O O . LEU A 1 287 ? -2.799 -30.516 -3.098 1 97.94 287 LEU A O 1
ATOM 2330 N N . LEU A 1 288 ? -3.646 -28.984 -4.531 1 97.69 288 LEU A N 1
ATOM 2331 C CA . LEU A 1 288 ? -2.418 -28.203 -4.637 1 97.69 288 LEU A CA 1
ATOM 2332 C C . LEU A 1 288 ? -2.457 -27 -3.705 1 97.69 288 LEU A C 1
ATOM 2334 O O . LEU A 1 288 ? -3.488 -26.328 -3.588 1 97.69 288 LEU A O 1
ATOM 2338 N N . LEU A 1 289 ? -1.383 -26.703 -3.033 1 95.44 289 LEU A N 1
ATOM 2339 C CA . LEU A 1 289 ? -1.299 -25.578 -2.113 1 95.44 289 LEU A CA 1
ATOM 2340 C C . LEU A 1 289 ? 0.144 -25.109 -1.96 1 95.44 289 LEU A C 1
ATOM 2342 O O . LEU A 1 289 ? 1.058 -25.688 -2.551 1 95.44 289 LEU A O 1
ATOM 2346 N N . ASP A 1 290 ? 0.327 -24 -1.299 1 90.44 290 ASP A N 1
ATOM 2347 C CA . ASP A 1 290 ? 1.683 -23.516 -1.08 1 90.44 290 ASP A CA 1
ATOM 2348 C C . ASP A 1 290 ? 2.395 -24.312 0.001 1 90.44 290 ASP A C 1
ATOM 2350 O O . ASP A 1 290 ? 1.783 -25.172 0.653 1 90.44 290 ASP A O 1
ATOM 2354 N N . GLY A 1 291 ? 3.631 -24.141 0.236 1 87.25 291 GLY A N 1
ATOM 2355 C CA . GLY A 1 291 ? 4.445 -24.922 1.152 1 87.25 291 GLY A CA 1
ATOM 2356 C C . GLY A 1 291 ? 4.504 -24.328 2.549 1 87.25 291 GLY A C 1
ATOM 2357 O O . GLY A 1 291 ? 5.52 -24.453 3.238 1 87.25 291 GLY A O 1
ATOM 2358 N N . HIS A 1 292 ? 3.465 -23.734 2.945 1 86.94 292 HIS A N 1
ATOM 2359 C CA . HIS A 1 292 ? 3.439 -23.156 4.289 1 86.94 292 HIS A CA 1
ATOM 2360 C C . HIS A 1 292 ? 3.43 -24.25 5.348 1 86.94 292 HIS A C 1
ATOM 2362 O O . HIS A 1 292 ? 2.834 -25.312 5.148 1 86.94 292 HIS A O 1
ATOM 2368 N N . CYS A 1 293 ? 3.938 -24.016 6.41 1 85.44 293 CYS A N 1
ATOM 2369 C CA . CYS A 1 293 ? 4.125 -25 7.473 1 85.44 293 CYS A CA 1
ATOM 2370 C C . CYS A 1 293 ? 2.785 -25.469 8.016 1 85.44 293 CYS A C 1
ATOM 2372 O O . CYS A 1 293 ? 2.662 -26.625 8.438 1 85.44 293 CYS A O 1
ATOM 2374 N N . SER A 1 294 ? 1.764 -24.641 8 1 87.25 294 SER A N 1
ATOM 2375 C CA . SER A 1 294 ? 0.447 -25 8.508 1 87.25 294 SER A CA 1
ATOM 2376 C C . SER A 1 294 ? -0.152 -26.156 7.711 1 87.25 294 SER A C 1
ATOM 2378 O O . SER A 1 294 ? -1.057 -26.844 8.188 1 87.25 294 SER A O 1
ATOM 2380 N N . HIS A 1 295 ? 0.41 -26.422 6.594 1 90.44 295 HIS A N 1
ATOM 2381 C CA . HIS A 1 295 ? -0.147 -27.438 5.711 1 90.44 295 HIS A CA 1
ATOM 2382 C C . HIS A 1 295 ? 0.644 -28.75 5.805 1 90.44 295 HIS A C 1
ATOM 2384 O O . HIS A 1 295 ? 0.259 -29.75 5.215 1 90.44 295 HIS A O 1
ATOM 2390 N N . LYS A 1 296 ? 1.715 -28.75 6.508 1 88.12 296 LYS A N 1
ATOM 2391 C CA . LYS A 1 296 ? 2.676 -29.844 6.41 1 88.12 296 LYS A CA 1
ATOM 2392 C C . LYS A 1 296 ? 2.748 -30.641 7.715 1 88.12 296 LYS A C 1
ATOM 2394 O O . LYS A 1 296 ? 3.67 -31.438 7.914 1 88.12 296 LYS A O 1
ATOM 2399 N N . THR A 1 297 ? 1.782 -30.5 8.484 1 89.12 297 THR A N 1
ATOM 2400 C CA . THR A 1 297 ? 1.812 -31.203 9.758 1 89.12 297 THR A CA 1
ATOM 2401 C C . THR A 1 297 ? 1.409 -32.656 9.578 1 89.12 297 THR A C 1
ATOM 2403 O O . THR A 1 297 ? 0.737 -33.031 8.602 1 89.12 297 THR A O 1
ATOM 2406 N N . LEU A 1 298 ? 1.839 -33.5 10.531 1 90.75 298 LEU A N 1
ATOM 2407 C CA . LEU A 1 298 ? 1.542 -34.938 10.469 1 90.75 298 LEU A CA 1
ATOM 2408 C C . LEU A 1 298 ? 0.038 -35.188 10.516 1 90.75 298 LEU A C 1
ATOM 2410 O O . LEU A 1 298 ? -0.471 -36.094 9.852 1 90.75 298 LEU A O 1
ATOM 2414 N N . ALA A 1 299 ? -0.613 -34.438 11.336 1 91.62 299 ALA A N 1
ATOM 2415 C CA . ALA A 1 299 ? -2.062 -34.562 11.445 1 91.62 299 ALA A CA 1
ATOM 2416 C C . ALA A 1 299 ? -2.742 -34.344 10.102 1 91.62 299 ALA A C 1
ATOM 2418 O O . ALA A 1 299 ? -3.662 -35.062 9.727 1 91.62 299 ALA A O 1
ATOM 2419 N N . VAL A 1 300 ? -2.27 -33.375 9.406 1 93.5 300 VAL A N 1
ATOM 2420 C CA . VAL A 1 300 ? -2.822 -33.031 8.102 1 93.5 300 VAL A CA 1
ATOM 2421 C C . VAL A 1 300 ? -2.535 -34.156 7.109 1 93.5 300 VAL A C 1
ATOM 2423 O O . VAL A 1 300 ? -3.426 -34.594 6.375 1 93.5 300 VAL A O 1
ATOM 2426 N N . ILE A 1 301 ? -1.345 -34.625 7.098 1 93.56 301 ILE A N 1
ATOM 2427 C CA . ILE A 1 301 ? -0.907 -35.656 6.176 1 93.56 301 ILE A CA 1
ATOM 2428 C C . ILE A 1 301 ? -1.705 -36.938 6.422 1 93.56 301 ILE A C 1
ATOM 2430 O O . ILE A 1 301 ? -2.211 -37.562 5.477 1 93.56 301 ILE A O 1
ATOM 2434 N N . ASN A 1 302 ? -1.787 -37.312 7.652 1 93.94 302 ASN A N 1
ATOM 2435 C CA . ASN A 1 302 ? -2.537 -38.5 8 1 93.94 302 ASN A CA 1
ATOM 2436 C C . ASN A 1 302 ? -4 -38.406 7.582 1 93.94 302 ASN A C 1
ATOM 2438 O O . ASN A 1 302 ? -4.574 -39.344 7.043 1 93.94 302 ASN A O 1
ATOM 2442 N N . PHE A 1 303 ? -4.562 -37.312 7.895 1 95.5 303 PHE A N 1
ATOM 2443 C CA . PHE A 1 303 ? -5.953 -37.094 7.512 1 95.5 303 PHE A CA 1
ATOM 2444 C C . PHE A 1 303 ? -6.129 -37.25 6.004 1 95.5 303 PHE A C 1
ATOM 2446 O O . PHE A 1 303 ? -7.062 -37.906 5.551 1 95.5 303 PHE A O 1
ATOM 2453 N N . CYS A 1 304 ? -5.262 -36.656 5.238 1 96.44 304 CYS A N 1
ATOM 2454 C CA . CYS A 1 304 ? -5.348 -36.688 3.783 1 96.44 304 CYS A CA 1
ATOM 2455 C C . CYS A 1 304 ? -5.152 -38.094 3.25 1 96.44 304 CYS A C 1
ATOM 2457 O O . CYS A 1 304 ? -5.871 -38.531 2.35 1 96.44 304 CYS A O 1
ATOM 2459 N N . ARG A 1 305 ? -4.211 -38.812 3.768 1 94.56 305 ARG A N 1
ATOM 2460 C CA . ARG A 1 305 ? -3.947 -40.156 3.342 1 94.56 305 ARG A CA 1
ATOM 2461 C C . ARG A 1 305 ? -5.145 -41.062 3.623 1 94.56 305 ARG A C 1
ATOM 2463 O O . ARG A 1 305 ? -5.523 -41.906 2.783 1 94.56 305 ARG A O 1
ATOM 2470 N N . GLU A 1 306 ? -5.711 -40.875 4.773 1 95.31 306 GLU A N 1
ATOM 2471 C CA . GLU A 1 306 ? -6.855 -41.688 5.184 1 95.31 306 GLU A CA 1
ATOM 2472 C C . GLU A 1 306 ? -8.078 -41.375 4.316 1 95.31 306 GLU A C 1
ATOM 2474 O O . GLU A 1 306 ? -8.938 -42.25 4.137 1 95.31 306 GLU A O 1
ATOM 2479 N N . ASN A 1 307 ? -8.117 -40.25 3.789 1 96.56 307 ASN A N 1
ATOM 2480 C CA . ASN A 1 307 ? -9.312 -39.844 3.049 1 96.56 307 ASN A CA 1
ATOM 2481 C C . ASN A 1 307 ? -9.023 -39.719 1.556 1 96.56 307 ASN A C 1
ATOM 2483 O O . ASN A 1 307 ? -9.789 -39.094 0.83 1 96.56 307 ASN A O 1
ATOM 2487 N N . HIS A 1 308 ? -7.926 -40.219 1.044 1 96.69 308 HIS A N 1
ATOM 2488 C CA . HIS A 1 308 ? -7.57 -40.344 -0.365 1 96.69 308 HIS A CA 1
ATOM 2489 C C . HIS A 1 308 ? -7.43 -38.969 -1.015 1 96.69 308 HIS A C 1
ATOM 2491 O O . HIS A 1 308 ? -7.945 -38.75 -2.113 1 96.69 308 HIS A O 1
ATOM 2497 N N . ILE A 1 309 ? -6.93 -38.062 -0.258 1 97 309 ILE A N 1
ATOM 2498 C CA . ILE A 1 309 ? -6.547 -36.75 -0.757 1 97 309 ILE A CA 1
ATOM 2499 C C . ILE A 1 309 ? -5.035 -36.688 -0.955 1 97 309 ILE A C 1
ATOM 2501 O O . ILE A 1 309 ? -4.27 -36.938 -0.018 1 97 309 ILE A O 1
ATOM 2505 N N . HIS A 1 310 ? -4.641 -36.469 -2.154 1 96.69 310 HIS A N 1
ATOM 2506 C CA . HIS A 1 310 ? -3.221 -36.281 -2.43 1 96.69 310 HIS A CA 1
ATOM 2507 C C . HIS A 1 310 ? -2.83 -34.812 -2.344 1 96.69 310 HIS A C 1
ATOM 2509 O O . HIS A 1 310 ? -3.373 -33.969 -3.074 1 96.69 310 HIS A O 1
ATOM 2515 N N . LEU A 1 311 ? -1.918 -34.531 -1.446 1 96.06 311 LEU A N 1
ATOM 2516 C CA . LEU A 1 311 ? -1.476 -33.156 -1.189 1 96.06 311 LEU A CA 1
ATOM 2517 C C . LEU A 1 311 ? -0.118 -32.906 -1.832 1 96.06 311 LEU A C 1
ATOM 2519 O O . LEU A 1 311 ? 0.819 -33.688 -1.654 1 96.06 311 LEU A O 1
ATOM 2523 N N . MET A 1 312 ? -0.034 -31.797 -2.582 1 95.5 312 MET A N 1
ATOM 2524 C CA . MET A 1 312 ? 1.233 -31.406 -3.197 1 95.5 312 MET A CA 1
ATOM 2525 C C . MET A 1 312 ? 1.506 -29.922 -2.996 1 95.5 312 MET A C 1
ATOM 2527 O O . MET A 1 312 ? 0.599 -29.094 -3.125 1 95.5 312 MET A O 1
ATOM 2531 N N . SER A 1 313 ? 2.682 -29.609 -2.613 1 94.25 313 SER A N 1
ATOM 2532 C CA . SER A 1 313 ? 3.061 -28.219 -2.363 1 94.25 313 SER A CA 1
ATOM 2533 C C . SER A 1 313 ? 3.82 -27.625 -3.547 1 94.25 313 SER A C 1
ATOM 2535 O O . SER A 1 313 ? 4.605 -28.328 -4.195 1 94.25 313 SER A O 1
ATOM 2537 N N . SER A 1 314 ? 3.531 -26.391 -3.865 1 93.12 314 SER A N 1
ATOM 2538 C CA . SER A 1 314 ? 4.332 -25.641 -4.836 1 93.12 314 SER A CA 1
ATOM 2539 C C . SER A 1 314 ? 5.684 -25.25 -4.25 1 93.12 314 SER A C 1
ATOM 2541 O O . SER A 1 314 ? 5.855 -25.234 -3.029 1 93.12 314 SER A O 1
ATOM 2543 N N . PRO A 1 315 ? 6.645 -25.016 -5.125 1 91.56 315 PRO A N 1
ATOM 2544 C CA . PRO A 1 315 ? 7.914 -24.516 -4.594 1 91.56 315 PRO A CA 1
ATOM 2545 C C . PRO A 1 315 ? 7.762 -23.172 -3.875 1 91.56 315 PRO A C 1
ATOM 2547 O O . PRO A 1 315 ? 6.82 -22.422 -4.152 1 91.56 315 PRO A O 1
ATOM 2550 N N . PRO A 1 316 ? 8.648 -22.969 -2.955 1 87.75 316 PRO A N 1
ATOM 2551 C CA . PRO A 1 316 ? 8.539 -21.719 -2.203 1 87.75 316 PRO A CA 1
ATOM 2552 C C . PRO A 1 316 ? 8.703 -20.484 -3.09 1 87.75 316 PRO A C 1
ATOM 2554 O O . PRO A 1 316 ? 9.5 -20.5 -4.031 1 87.75 316 PRO A O 1
ATOM 2557 N N . HIS A 1 317 ? 7.98 -19.5 -2.816 1 86.44 317 HIS A N 1
ATOM 2558 C CA . HIS A 1 317 ? 8.094 -18.172 -3.41 1 86.44 317 HIS A CA 1
ATOM 2559 C C . HIS A 1 317 ? 7.828 -18.219 -4.91 1 86.44 317 HIS A C 1
ATOM 2561 O O . HIS A 1 317 ? 8.477 -17.516 -5.684 1 86.44 317 HIS A O 1
ATOM 2567 N N . THR A 1 318 ? 7.023 -19.125 -5.375 1 90.69 318 THR A N 1
ATOM 2568 C CA . THR A 1 318 ? 6.711 -19.219 -6.797 1 90.69 318 THR A CA 1
ATOM 2569 C C . THR A 1 318 ? 5.211 -19.078 -7.035 1 90.69 318 THR A C 1
ATOM 2571 O O . THR A 1 318 ? 4.719 -19.391 -8.125 1 90.69 318 THR A O 1
ATOM 2574 N N . THR A 1 319 ? 4.48 -18.641 -6.074 1 88.12 319 THR A N 1
ATOM 2575 C CA . THR A 1 319 ? 3.025 -18.625 -6.137 1 88.12 319 THR A CA 1
ATOM 2576 C C . THR A 1 319 ? 2.543 -17.641 -7.195 1 88.12 319 THR A C 1
ATOM 2578 O O . THR A 1 319 ? 1.46 -17.812 -7.762 1 88.12 319 THR A O 1
ATOM 2581 N N . HIS A 1 320 ? 3.332 -16.719 -7.516 1 86.62 320 HIS A N 1
ATOM 2582 C CA . HIS A 1 320 ? 2.947 -15.703 -8.5 1 86.62 320 HIS A CA 1
ATOM 2583 C C . HIS A 1 320 ? 2.959 -16.281 -9.914 1 86.62 320 HIS A C 1
ATOM 2585 O O . HIS A 1 320 ? 2.367 -15.695 -10.828 1 86.62 320 HIS A O 1
ATOM 2591 N N . LYS A 1 321 ? 3.531 -17.484 -10.062 1 91.19 321 LYS A N 1
ATOM 2592 C CA . LYS A 1 321 ? 3.6 -18.094 -11.391 1 91.19 321 LYS A CA 1
ATOM 2593 C C . LYS A 1 321 ? 2.926 -19.453 -11.406 1 91.19 321 LYS A C 1
ATOM 2595 O O . LYS A 1 321 ? 2.326 -19.859 -12.406 1 91.19 321 LYS A O 1
ATOM 2600 N N . LEU A 1 322 ? 2.982 -20.125 -10.289 1 94.88 322 LEU A N 1
ATOM 2601 C CA . LEU A 1 322 ? 2.613 -21.547 -10.336 1 94.88 322 LEU A CA 1
ATOM 2602 C C . LEU A 1 322 ? 1.314 -21.797 -9.578 1 94.88 322 LEU A C 1
ATOM 2604 O O . LEU A 1 322 ? 0.801 -22.906 -9.57 1 94.88 322 LEU A O 1
ATOM 2608 N N . GLN A 1 323 ? 0.71 -20.812 -8.977 1 95.5 323 GLN A N 1
ATOM 2609 C CA . GLN A 1 323 ? -0.532 -20.984 -8.227 1 95.5 323 GLN A CA 1
ATOM 2610 C C . GLN A 1 323 ? -1.724 -20.438 -9.008 1 95.5 323 GLN A C 1
ATOM 2612 O O . GLN A 1 323 ? -1.844 -19.234 -9.195 1 95.5 323 GLN A O 1
ATOM 2617 N N . PRO A 1 324 ? -2.582 -21.297 -9.359 1 97.31 324 PRO A N 1
ATOM 2618 C CA . PRO A 1 324 ? -3.729 -20.906 -10.18 1 97.31 324 PRO A CA 1
ATOM 2619 C C . PRO A 1 324 ? -4.535 -19.766 -9.555 1 97.31 324 PRO A C 1
ATOM 2621 O O . PRO A 1 324 ? -4.859 -18.781 -10.242 1 97.31 324 PRO A O 1
ATOM 2624 N N . LEU A 1 325 ? -4.836 -19.859 -8.258 1 97.75 325 LEU A N 1
ATOM 2625 C CA . LEU A 1 325 ? -5.645 -18.844 -7.586 1 97.75 325 LEU A CA 1
ATOM 2626 C C . LEU A 1 325 ? -4.961 -17.484 -7.645 1 97.75 325 LEU A C 1
ATOM 2628 O O . LEU A 1 325 ? -5.617 -16.469 -7.891 1 97.75 325 LEU A O 1
ATOM 2632 N N . ASP A 1 326 ? -3.67 -17.391 -7.523 1 94 326 ASP A N 1
ATOM 2633 C CA . ASP A 1 326 ? -2.922 -16.141 -7.531 1 94 326 ASP A CA 1
ATOM 2634 C C . ASP A 1 326 ? -2.848 -15.555 -8.938 1 94 326 ASP A C 1
ATOM 2636 O O . ASP A 1 326 ? -2.773 -14.336 -9.102 1 94 326 ASP A O 1
ATOM 2640 N N . ARG A 1 327 ? -2.936 -16.359 -9.875 1 93.38 327 ARG A N 1
ATOM 2641 C CA . ARG A 1 327 ? -2.756 -15.922 -11.25 1 93.38 327 ARG A CA 1
ATOM 2642 C C . ARG A 1 327 ? -4.047 -15.328 -11.812 1 93.38 327 ARG A C 1
ATOM 2644 O O . ARG A 1 327 ? -4.012 -14.398 -12.617 1 93.38 327 ARG A O 1
ATOM 2651 N N . THR A 1 328 ? -5.188 -15.883 -11.445 1 95.06 328 THR A N 1
ATOM 2652 C CA . THR A 1 328 ? -6.371 -15.5 -12.203 1 95.06 328 THR A CA 1
ATOM 2653 C C . THR A 1 328 ? -7.484 -15.031 -11.266 1 95.06 328 THR A C 1
ATOM 2655 O O . THR A 1 328 ? -8.367 -14.273 -11.672 1 95.06 328 THR A O 1
ATOM 2658 N N . PHE A 1 329 ? -7.469 -15.445 -10.062 1 97.38 329 PHE A N 1
ATOM 2659 C CA . PHE A 1 329 ? -8.641 -15.242 -9.219 1 97.38 329 PHE A CA 1
ATOM 2660 C C . PHE A 1 329 ? -8.398 -14.141 -8.195 1 97.38 329 PHE A C 1
ATOM 2662 O O . PHE A 1 329 ? -9.25 -13.281 -7.988 1 97.38 329 PHE A O 1
ATOM 2669 N N . MET A 1 330 ? -7.262 -14.078 -7.523 1 96.75 330 MET A N 1
ATOM 2670 C CA . MET A 1 330 ? -7.023 -13.242 -6.352 1 96.75 330 MET A CA 1
ATOM 2671 C C . MET A 1 330 ? -7.109 -11.766 -6.707 1 96.75 330 MET A C 1
ATOM 2673 O O . MET A 1 330 ? -7.727 -10.977 -5.984 1 96.75 330 MET A O 1
ATOM 2677 N N . LYS A 1 331 ? -6.559 -11.32 -7.785 1 92.5 331 LYS A N 1
ATOM 2678 C CA . LYS A 1 331 ? -6.586 -9.914 -8.164 1 92.5 331 LYS A CA 1
ATOM 2679 C C . LYS A 1 331 ? -8.008 -9.453 -8.484 1 92.5 331 LYS A C 1
ATOM 2681 O O . LYS A 1 331 ? -8.492 -8.477 -7.91 1 92.5 331 LYS A O 1
ATOM 2686 N N . PRO A 1 332 ? -8.703 -10.188 -9.352 1 94.44 332 PRO A N 1
ATOM 2687 C CA . PRO A 1 332 ? -10.094 -9.805 -9.602 1 94.44 332 PRO A CA 1
ATOM 2688 C C . PRO A 1 332 ? -10.945 -9.805 -8.336 1 94.44 332 PRO A C 1
ATOM 2690 O O . PRO A 1 332 ? -11.828 -8.953 -8.18 1 94.44 332 PRO A O 1
ATOM 2693 N N . PHE A 1 333 ? -10.695 -10.734 -7.48 1 96.94 333 PHE A N 1
ATOM 2694 C CA . PHE A 1 333 ? -11.438 -10.797 -6.227 1 96.94 333 PHE A CA 1
ATOM 2695 C C . PHE A 1 333 ? -11.18 -9.547 -5.387 1 96.94 333 PHE A C 1
ATOM 2697 O O . PHE A 1 333 ? -12.117 -8.938 -4.879 1 96.94 333 PHE A O 1
ATOM 2704 N N . LYS A 1 334 ? -9.914 -9.18 -5.246 1 95.25 334 LYS A N 1
ATOM 2705 C CA . LYS A 1 334 ? -9.57 -8.016 -4.445 1 95.25 334 LYS A CA 1
ATOM 2706 C C . LYS A 1 334 ? -10.164 -6.742 -5.047 1 95.25 334 LYS A C 1
ATOM 2708 O O . LYS A 1 334 ? -10.602 -5.848 -4.32 1 95.25 334 LYS A O 1
ATOM 2713 N N . ASP A 1 335 ? -10.172 -6.641 -6.348 1 91.31 335 ASP A N 1
ATOM 2714 C CA . ASP A 1 335 ? -10.781 -5.492 -7.016 1 91.31 335 ASP A CA 1
ATOM 2715 C C . ASP A 1 335 ? -12.281 -5.441 -6.754 1 91.31 335 ASP A C 1
ATOM 2717 O O . ASP A 1 335 ? -12.828 -4.375 -6.457 1 91.31 335 ASP A O 1
ATOM 2721 N N . ALA A 1 336 ? -12.883 -6.57 -6.883 1 94.38 336 ALA A N 1
ATOM 2722 C CA . ALA A 1 336 ? -14.32 -6.645 -6.629 1 94.38 336 ALA A CA 1
ATOM 2723 C C . ALA A 1 336 ? -14.641 -6.328 -5.172 1 94.38 336 ALA A C 1
ATOM 2725 O O . ALA A 1 336 ? -15.625 -5.652 -4.879 1 94.38 336 ALA A O 1
ATOM 2726 N N . TYR A 1 337 ? -13.852 -6.859 -4.309 1 95.81 337 TYR A N 1
ATOM 2727 C CA . TYR A 1 337 ? -14.016 -6.602 -2.883 1 95.81 337 TYR A CA 1
ATOM 2728 C C . TYR A 1 337 ? -13.914 -5.109 -2.582 1 95.81 337 TYR A C 1
ATOM 2730 O O . TYR A 1 337 ? -14.75 -4.559 -1.857 1 95.81 337 TYR A O 1
ATOM 2738 N N . SER A 1 338 ? -12.914 -4.465 -3.148 1 92.06 338 SER A N 1
ATOM 2739 C CA . SER A 1 338 ? -12.719 -3.031 -2.955 1 92.06 338 SER A CA 1
ATOM 2740 C C . SER A 1 338 ? -13.898 -2.236 -3.506 1 92.06 338 SER A C 1
ATOM 2742 O O . SER A 1 338 ? -14.336 -1.257 -2.895 1 92.06 338 SER A O 1
ATOM 2744 N N . GLN A 1 339 ? -14.367 -2.621 -4.621 1 87.62 339 GLN A N 1
ATOM 2745 C CA . GLN A 1 339 ? -15.523 -1.963 -5.215 1 87.62 339 GLN A CA 1
ATOM 2746 C C . GLN A 1 339 ? -16.75 -2.092 -4.316 1 87.62 339 GLN A C 1
ATOM 2748 O O . GLN A 1 339 ? -17.516 -1.139 -4.164 1 87.62 339 GLN A O 1
ATOM 2753 N N . ARG A 1 340 ? -16.891 -3.273 -3.785 1 91.31 340 ARG A N 1
ATOM 2754 C CA . ARG A 1 340 ? -18.016 -3.502 -2.898 1 91.31 340 ARG A CA 1
ATOM 2755 C C . ARG A 1 340 ? -17.891 -2.672 -1.624 1 91.31 340 ARG A C 1
ATOM 2757 O O . ARG A 1 340 ? -18.891 -2.205 -1.08 1 91.31 340 ARG A O 1
ATOM 2764 N N . CYS A 1 341 ? -16.719 -2.562 -1.127 1 91.06 341 CYS A N 1
ATOM 2765 C CA . CYS A 1 341 ? -16.484 -1.73 0.047 1 91.06 341 CYS A CA 1
ATOM 2766 C C . CYS A 1 341 ? -16.828 -0.273 -0.241 1 91.06 341 CYS A C 1
ATOM 2768 O O . CYS A 1 341 ? -17.438 0.401 0.585 1 91.06 341 CYS A O 1
ATOM 2770 N N . ASP A 1 342 ? -16.438 0.171 -1.411 1 85.88 342 ASP A N 1
ATOM 2771 C CA . ASP A 1 342 ? -16.734 1.543 -1.812 1 85.88 342 ASP A CA 1
ATOM 2772 C C . ASP A 1 342 ? -18.234 1.785 -1.878 1 85.88 342 ASP A C 1
ATOM 2774 O O . ASP A 1 342 ? -18.734 2.807 -1.395 1 85.88 342 ASP A O 1
ATOM 2778 N N . LEU A 1 343 ? -18.875 0.85 -2.484 1 83.62 343 LEU A N 1
ATOM 2779 C CA . LEU A 1 343 ? -20.328 0.96 -2.611 1 83.62 343 LEU A CA 1
ATOM 2780 C C . LEU A 1 343 ? -20.984 0.926 -1.24 1 83.62 343 LEU A C 1
ATOM 2782 O O . LEU A 1 343 ? -21.953 1.652 -0.998 1 83.62 343 LEU A O 1
ATOM 2786 N N . TRP A 1 344 ? -20.469 0.054 -0.434 1 88.75 344 TRP A N 1
ATOM 2787 C CA . TRP A 1 344 ? -21 -0.05 0.922 1 88.75 344 TRP A CA 1
ATOM 2788 C C . TRP A 1 344 ? -20.875 1.277 1.661 1 88.75 344 TRP A C 1
ATOM 2790 O O . TRP A 1 344 ? -21.828 1.73 2.309 1 88.75 344 TRP A O 1
ATOM 2800 N N . MET A 1 345 ? -19.75 1.877 1.604 1 83.75 345 MET A N 1
ATOM 2801 C CA . MET A 1 345 ? -19.5 3.137 2.293 1 83.75 345 MET A CA 1
ATOM 2802 C C . MET A 1 345 ? -20.406 4.242 1.77 1 83.75 345 MET A C 1
ATOM 2804 O O . MET A 1 345 ? -20.828 5.121 2.525 1 83.75 345 MET A O 1
ATOM 2808 N N . ARG A 1 346 ? -20.672 4.199 0.539 1 77.94 346 ARG A N 1
ATOM 2809 C CA . ARG A 1 346 ? -21.562 5.188 -0.076 1 77.94 346 ARG A CA 1
ATOM 2810 C C . ARG A 1 346 ? -22.984 5.02 0.41 1 77.94 346 ARG A C 1
ATOM 2812 O O . ARG A 1 346 ? -23.672 6.004 0.688 1 77.94 346 ARG A O 1
ATOM 2819 N N . THR A 1 347 ? -23.406 3.82 0.413 1 78.38 347 THR A N 1
ATOM 2820 C CA . THR A 1 347 ? -24.781 3.52 0.786 1 78.38 347 THR A CA 1
ATOM 2821 C C . THR A 1 347 ? -24.984 3.721 2.283 1 78.38 347 THR A C 1
ATOM 2823 O O . THR A 1 347 ? -26.094 4.043 2.723 1 78.38 347 THR A O 1
ATOM 2826 N N . ASN A 1 348 ? -23.906 3.449 3.029 1 79.88 348 ASN A N 1
ATOM 2827 C CA . ASN A 1 348 ? -23.969 3.607 4.48 1 79.88 348 ASN A CA 1
ATOM 2828 C C . ASN A 1 348 ? -23.172 4.812 4.953 1 79.88 348 ASN A C 1
ATOM 2830 O O . ASN A 1 348 ? -22.219 4.664 5.73 1 79.88 348 ASN A O 1
ATOM 2834 N N . ALA A 1 349 ? -23.672 5.945 4.496 1 70.62 349 ALA A N 1
ATOM 2835 C CA . ALA A 1 349 ? -22.922 7.16 4.805 1 70.62 349 ALA A CA 1
ATOM 2836 C C . ALA A 1 349 ? -22.797 7.359 6.312 1 70.62 349 ALA A C 1
ATOM 2838 O O . ALA A 1 349 ? -23.781 7.191 7.047 1 70.62 349 ALA A O 1
ATOM 2839 N N . GLY A 1 350 ? -21.641 7.562 6.797 1 69.94 350 GLY A N 1
ATOM 2840 C CA . GLY A 1 350 ? -21.406 7.836 8.203 1 69.94 350 GLY A CA 1
ATOM 2841 C C . GLY A 1 350 ? -21.016 6.605 9 1 69.94 350 GLY A C 1
ATOM 2842 O O . GLY A 1 350 ? -20.594 6.707 10.156 1 69.94 350 GLY A O 1
ATOM 2843 N N . ARG A 1 351 ? -21.266 5.48 8.328 1 77.44 351 ARG A N 1
ATOM 2844 C CA . ARG A 1 351 ? -20.891 4.242 9.008 1 77.44 351 ARG A CA 1
ATOM 2845 C C . ARG A 1 351 ? -19.562 3.711 8.484 1 77.44 351 ARG A C 1
ATOM 2847 O O . ARG A 1 351 ? -19.141 4.055 7.383 1 77.44 351 ARG A O 1
ATOM 2854 N N . ARG A 1 352 ? -18.953 3.002 9.406 1 83.19 352 ARG A N 1
ATOM 2855 C CA . ARG A 1 352 ? -17.688 2.369 9.016 1 83.19 352 ARG A CA 1
ATOM 2856 C C . ARG A 1 352 ? -17.875 0.87 8.812 1 83.19 352 ARG A C 1
ATOM 2858 O O . ARG A 1 352 ? -18.719 0.245 9.461 1 83.19 352 ARG A O 1
ATOM 2865 N N . ILE A 1 353 ? -17.172 0.339 7.922 1 88.94 353 ILE A N 1
ATOM 2866 C CA . ILE A 1 353 ? -17.156 -1.107 7.738 1 88.94 353 ILE A CA 1
ATOM 2867 C C . ILE A 1 353 ? -16.5 -1.769 8.945 1 88.94 353 ILE A C 1
ATOM 2869 O O . ILE A 1 353 ? -15.414 -1.355 9.375 1 88.94 353 ILE A O 1
ATOM 2873 N N . THR A 1 354 ? -17.172 -2.676 9.477 1 88.69 354 THR A N 1
ATOM 2874 C CA . THR A 1 354 ? -16.641 -3.41 10.625 1 88.69 354 THR A CA 1
ATOM 2875 C C . THR A 1 354 ? -16.422 -4.879 10.266 1 88.69 354 THR A C 1
ATOM 2877 O O . THR A 1 354 ? -16.75 -5.312 9.164 1 88.69 354 THR A O 1
ATOM 2880 N N . ASP A 1 355 ? -15.867 -5.652 11.188 1 90 355 ASP A N 1
ATOM 2881 C CA . ASP A 1 355 ? -15.617 -7.074 10.969 1 90 355 ASP A CA 1
ATOM 2882 C C . ASP A 1 355 ? -16.906 -7.82 10.656 1 90 355 ASP A C 1
ATOM 2884 O O . ASP A 1 355 ? -16.891 -8.844 9.969 1 90 355 ASP A O 1
ATOM 2888 N N . TYR A 1 356 ? -18.016 -7.266 11.109 1 91.31 356 TYR A N 1
ATOM 2889 C CA . TYR A 1 356 ? -19.297 -7.926 10.953 1 91.31 356 TYR A CA 1
ATOM 2890 C C . TYR A 1 356 ? -19.828 -7.789 9.531 1 91.31 356 TYR A C 1
ATOM 2892 O O . TYR A 1 356 ? -20.75 -8.492 9.133 1 91.31 356 TYR A O 1
ATOM 2900 N N . ASP A 1 357 ? -19.219 -6.902 8.852 1 93.31 357 ASP A N 1
ATOM 2901 C CA . ASP A 1 357 ? -19.672 -6.645 7.488 1 93.31 357 ASP A CA 1
ATOM 2902 C C . ASP A 1 357 ? -18.812 -7.398 6.469 1 93.31 357 ASP A C 1
ATOM 2904 O O . ASP A 1 357 ? -19.203 -7.539 5.309 1 93.31 357 ASP A O 1
ATOM 2908 N N . ILE A 1 358 ? -17.703 -7.938 6.891 1 94.81 358 ILE A N 1
ATOM 2909 C CA . ILE A 1 358 ? -16.672 -8.422 5.98 1 94.81 358 ILE A CA 1
ATOM 2910 C C . ILE A 1 358 ? -17.172 -9.672 5.254 1 94.81 358 ILE A C 1
ATOM 2912 O O . ILE A 1 358 ? -16.984 -9.805 4.039 1 94.81 358 ILE A O 1
ATOM 2916 N N . ALA A 1 359 ? -17.766 -10.609 5.949 1 96.62 359 ALA A N 1
ATOM 2917 C CA . ALA A 1 359 ? -18.219 -11.859 5.34 1 96.62 359 ALA A CA 1
ATOM 2918 C C . ALA A 1 359 ? -19.219 -11.586 4.215 1 96.62 359 ALA A C 1
ATOM 2920 O O . ALA A 1 359 ? -19.188 -12.25 3.176 1 96.62 359 ALA A O 1
ATOM 2921 N N . GLY A 1 360 ? -20.094 -10.633 4.48 1 96.38 360 GLY A N 1
ATOM 2922 C CA . GLY A 1 360 ? -21.047 -10.266 3.449 1 96.38 360 GLY A CA 1
ATOM 2923 C C . GLY A 1 360 ? -20.391 -9.625 2.238 1 96.38 360 GLY A C 1
ATOM 2924 O O . GLY A 1 360 ? -20.781 -9.906 1.101 1 96.38 360 GLY A O 1
ATOM 2925 N N . LEU A 1 361 ? -19.469 -8.789 2.488 1 96.56 361 LEU A N 1
ATOM 2926 C CA . LEU A 1 361 ? -18.75 -8.133 1.407 1 96.56 361 LEU A CA 1
ATOM 2927 C C . LEU A 1 361 ? -17.953 -9.141 0.591 1 96.56 361 LEU A C 1
ATOM 2929 O O . LEU A 1 361 ? -17.875 -9.039 -0.636 1 96.56 361 LEU A O 1
ATOM 2933 N N . VAL A 1 362 ? -17.375 -10.133 1.284 1 97.75 362 VAL A N 1
ATOM 2934 C CA . VAL A 1 362 ? -16.641 -11.195 0.619 1 97.75 362 VAL A CA 1
ATOM 2935 C C . VAL A 1 362 ? -17.578 -12.023 -0.246 1 97.75 362 VAL A C 1
ATOM 2937 O O . VAL A 1 362 ? -17.234 -12.398 -1.368 1 97.75 362 VAL A O 1
ATOM 2940 N N . LYS A 1 363 ? -18.766 -12.281 0.277 1 97.69 363 LYS A N 1
ATOM 2941 C CA . LYS A 1 363 ? -19.75 -13.039 -0.48 1 97.69 363 LYS A CA 1
ATOM 2942 C C . LYS A 1 363 ? -20.062 -12.359 -1.812 1 97.69 363 LYS A C 1
ATOM 2944 O O . LYS A 1 363 ? -20.031 -13.008 -2.863 1 97.69 363 LYS A O 1
ATOM 2949 N N . ASP A 1 364 ? -20.266 -11.07 -1.747 1 96 364 ASP A N 1
ATOM 2950 C CA . ASP A 1 364 ? -20.609 -10.32 -2.949 1 96 364 ASP A CA 1
ATOM 2951 C C . ASP A 1 364 ? -19.469 -10.344 -3.961 1 96 364 ASP A C 1
ATOM 2953 O O . ASP A 1 364 ? -19.688 -10.508 -5.16 1 96 364 ASP A O 1
ATOM 2957 N N . ALA A 1 365 ? -18.281 -10.133 -3.471 1 96.88 365 ALA A N 1
ATOM 2958 C CA . ALA A 1 365 ? -17.109 -10.156 -4.344 1 96.88 365 ALA A CA 1
ATOM 2959 C C . ALA A 1 365 ? -16.875 -11.555 -4.918 1 96.88 365 ALA A C 1
ATOM 2961 O O . ALA A 1 365 ? -16.562 -11.703 -6.102 1 96.88 365 ALA A O 1
ATOM 2962 N N . PHE A 1 366 ? -17.062 -12.609 -4.082 1 97.56 366 PHE A N 1
ATOM 2963 C CA . PHE A 1 366 ? -16.859 -14 -4.453 1 97.56 366 PHE A CA 1
ATOM 2964 C C . PHE A 1 366 ? -17.828 -14.414 -5.551 1 97.56 366 PHE A C 1
ATOM 2966 O O . PHE A 1 366 ? -17.422 -15.039 -6.539 1 97.56 366 PHE A O 1
ATOM 2973 N N . ILE A 1 367 ? -19.031 -14.023 -5.422 1 94.56 367 ILE A N 1
ATOM 2974 C CA . ILE A 1 367 ? -20.062 -14.383 -6.387 1 94.56 367 ILE A CA 1
ATOM 2975 C C . ILE A 1 367 ? -19.766 -13.727 -7.73 1 94.56 367 ILE A C 1
ATOM 2977 O O . ILE A 1 367 ? -19.969 -14.328 -8.789 1 94.56 367 ILE A O 1
ATOM 2981 N N . LYS A 1 368 ? -19.25 -12.609 -7.645 1 93.38 368 LYS A N 1
ATOM 2982 C CA . LYS A 1 368 ? -18.969 -11.852 -8.859 1 93.38 368 LYS A CA 1
ATOM 2983 C C . LYS A 1 368 ? -17.797 -12.469 -9.625 1 93.38 368 LYS A C 1
ATOM 2985 O O . LYS A 1 368 ? -17.797 -12.484 -10.859 1 93.38 368 LYS A O 1
ATOM 2990 N N . VAL A 1 369 ? -16.812 -13.008 -8.945 1 96.56 369 VAL A N 1
ATOM 2991 C CA . VAL A 1 369 ? -15.555 -13.375 -9.586 1 96.56 369 VAL A CA 1
ATOM 2992 C C . VAL A 1 369 ? -15.492 -14.891 -9.758 1 96.56 369 VAL A C 1
ATOM 2994 O O . VAL A 1 369 ? -14.812 -15.391 -10.656 1 96.56 369 VAL A O 1
ATOM 2997 N N . ALA A 1 370 ? -16.25 -15.68 -8.883 1 96.38 370 ALA A N 1
ATOM 2998 C CA . ALA A 1 370 ? -16.188 -17.141 -8.945 1 96.38 370 ALA A CA 1
ATOM 2999 C C . ALA A 1 370 ? -16.875 -17.656 -10.211 1 96.38 370 ALA A C 1
ATOM 3001 O O . ALA A 1 370 ? -17.984 -18.172 -10.148 1 96.38 370 ALA A O 1
ATOM 3002 N N . ARG A 1 371 ? -16.109 -17.609 -11.281 1 95.44 371 ARG A N 1
ATOM 3003 C CA . ARG A 1 371 ? -16.594 -18.031 -12.586 1 95.44 371 ARG A CA 1
ATOM 3004 C C . ARG A 1 371 ? -15.781 -19.203 -13.125 1 95.44 371 ARG A C 1
ATOM 3006 O O . ARG A 1 371 ? -14.602 -19.344 -12.797 1 95.44 371 ARG A O 1
ATOM 3013 N N . LEU A 1 372 ? -16.375 -19.938 -13.992 1 94.94 372 LEU A N 1
ATOM 3014 C CA . LEU A 1 372 ? -15.758 -21.125 -14.57 1 94.94 372 LEU A CA 1
ATOM 3015 C C . LEU A 1 372 ? -14.539 -20.766 -15.414 1 94.94 372 LEU A C 1
ATOM 3017 O O . LEU A 1 372 ? -13.5 -21.422 -15.336 1 94.94 372 LEU A O 1
ATOM 3021 N N . ASP A 1 373 ? -14.656 -19.719 -16.125 1 94.25 373 ASP A N 1
ATOM 3022 C CA . ASP A 1 373 ? -13.586 -19.328 -17.031 1 94.25 373 ASP A CA 1
ATOM 3023 C C . ASP A 1 373 ? -12.336 -18.906 -16.266 1 94.25 373 ASP A C 1
ATOM 3025 O O . ASP A 1 373 ? -11.211 -19.203 -16.688 1 94.25 373 ASP A O 1
ATOM 3029 N N . ILE A 1 374 ? -12.539 -18.297 -15.133 1 96.25 374 ILE A N 1
ATOM 3030 C CA . ILE A 1 374 ? -11.422 -17.844 -14.312 1 96.25 374 ILE A CA 1
ATOM 3031 C C . ILE A 1 374 ? -10.672 -19.047 -13.742 1 96.25 374 ILE A C 1
ATOM 3033 O O . ILE A 1 374 ? -9.438 -19.094 -13.773 1 96.25 374 ILE A O 1
ATOM 3037 N N . ALA A 1 375 ? -11.391 -20.016 -13.273 1 97.12 375 ALA A N 1
ATOM 3038 C CA . ALA A 1 375 ? -10.781 -21.219 -12.703 1 97.12 375 ALA A CA 1
ATOM 3039 C C . ALA A 1 375 ? -10.023 -22 -13.766 1 97.12 375 ALA A C 1
ATOM 3041 O O . ALA A 1 375 ? -8.859 -22.359 -13.578 1 97.12 375 ALA A O 1
ATOM 3042 N N . VAL A 1 376 ? -10.656 -22.234 -14.883 1 97.06 376 VAL A N 1
ATOM 3043 C CA . VAL A 1 376 ? -10.062 -23.031 -15.945 1 97.06 376 VAL A CA 1
ATOM 3044 C C . VAL A 1 376 ? -8.805 -22.344 -16.469 1 97.06 376 VAL A C 1
ATOM 3046 O O . VAL A 1 376 ? -7.781 -22.984 -16.703 1 97.06 376 VAL A O 1
ATOM 3049 N N . SER A 1 377 ? -8.922 -21.062 -16.625 1 96.19 377 SER A N 1
ATOM 3050 C CA . SER A 1 377 ? -7.785 -20.297 -17.125 1 96.19 377 SER A CA 1
ATOM 3051 C C . SER A 1 377 ? -6.617 -20.328 -16.141 1 96.19 377 SER A C 1
ATOM 3053 O O . SER A 1 377 ? -5.453 -20.297 -16.562 1 96.19 377 SER A O 1
ATOM 3055 N N . GLY A 1 378 ? -6.91 -20.359 -14.859 1 96.81 378 GLY A N 1
ATOM 3056 C CA . GLY A 1 378 ? -5.859 -20.406 -13.852 1 96.81 378 GLY A CA 1
ATOM 3057 C C . GLY A 1 378 ? -5.027 -21.672 -13.938 1 96.81 378 GLY A C 1
ATOM 3058 O O . GLY A 1 378 ? -3.795 -21.609 -13.906 1 96.81 378 GLY A O 1
ATOM 3059 N N . PHE A 1 379 ? -5.656 -22.828 -14.141 1 98.12 379 PHE A N 1
ATOM 3060 C CA . PHE A 1 379 ? -4.949 -24.094 -14.227 1 98.12 379 PHE A CA 1
ATOM 3061 C C . PHE A 1 379 ? -4.219 -24.219 -15.555 1 98.12 379 PHE A C 1
ATOM 3063 O O . PHE A 1 379 ? -3.143 -24.812 -15.625 1 98.12 379 PHE A O 1
ATOM 3070 N N . LYS A 1 380 ? -4.742 -23.578 -16.531 1 96.56 380 LYS A N 1
ATOM 3071 C CA . LYS A 1 380 ? -4.102 -23.609 -17.844 1 96.56 380 LYS A CA 1
ATOM 3072 C C . LYS A 1 380 ? -2.826 -22.766 -17.859 1 96.56 380 LYS A C 1
ATOM 3074 O O . LYS A 1 380 ? -1.793 -23.219 -18.359 1 96.56 380 LYS A O 1
ATOM 3079 N N . CYS A 1 381 ? -2.869 -21.641 -17.219 1 95.12 381 CYS A N 1
ATOM 3080 C CA . CYS A 1 381 ? -1.737 -20.719 -17.281 1 95.12 381 CYS A CA 1
ATOM 3081 C C . CYS A 1 381 ? -0.623 -21.156 -16.344 1 95.12 381 CYS A C 1
ATOM 3083 O O . CYS A 1 381 ? 0.475 -20.594 -16.375 1 95.12 381 CYS A O 1
ATOM 3085 N N . THR A 1 382 ? -0.859 -22.125 -15.523 1 96 382 THR A N 1
ATOM 3086 C CA . THR A 1 382 ? 0.176 -22.641 -14.641 1 96 382 THR A CA 1
ATOM 3087 C C . THR A 1 382 ? 0.687 -23.984 -15.133 1 96 382 THR A C 1
ATOM 3089 O O . THR A 1 382 ? 1.601 -24.562 -14.547 1 96 382 THR A O 1
ATOM 3092 N N . GLY A 1 383 ? 0.121 -24.484 -16.156 1 96.06 383 GLY A N 1
ATOM 3093 C CA . GLY A 1 383 ? 0.561 -25.734 -16.766 1 96.06 383 GLY A CA 1
ATOM 3094 C C . GLY A 1 383 ? 0.117 -26.969 -16 1 96.06 383 GLY A C 1
ATOM 3095 O O . GLY A 1 383 ? 0.651 -28.062 -16.219 1 96.06 383 GLY A O 1
ATOM 3096 N N . ILE A 1 384 ? -0.812 -26.828 -15.148 1 97 384 ILE A N 1
ATOM 3097 C CA . ILE A 1 384 ? -1.276 -27.938 -14.32 1 97 384 ILE A CA 1
ATOM 3098 C C . ILE A 1 384 ? -2.322 -28.75 -15.094 1 97 384 ILE A C 1
ATOM 3100 O O . ILE A 1 384 ? -2.258 -29.969 -15.133 1 97 384 ILE A O 1
ATOM 3104 N N . HIS A 1 385 ? -3.279 -28.062 -15.695 1 96.56 385 HIS A N 1
ATOM 3105 C CA . HIS A 1 385 ? -4.277 -28.734 -16.516 1 96.56 385 HIS A CA 1
ATOM 3106 C C . HIS A 1 385 ? -4.734 -27.828 -17.672 1 96.56 385 HIS A C 1
ATOM 3108 O O . HIS A 1 385 ? -5.309 -26.766 -17.438 1 96.56 385 HIS A O 1
ATOM 3114 N N . PRO A 1 386 ? -4.633 -28.25 -18.906 1 95.06 386 PRO A N 1
ATOM 3115 C CA . PRO A 1 386 ? -3.91 -29.453 -19.344 1 95.06 386 PRO A CA 1
ATOM 3116 C C . PRO A 1 386 ? -2.428 -29.406 -18.984 1 95.06 386 PRO A C 1
ATOM 3118 O O . PRO A 1 386 ? -1.833 -28.328 -18.906 1 95.06 386 PRO A O 1
ATOM 3121 N N . PHE A 1 387 ? -1.93 -30.562 -18.703 1 95.88 387 PHE A N 1
ATOM 3122 C CA . PHE A 1 387 ? -0.556 -30.672 -18.234 1 95.88 387 PHE A CA 1
ATOM 3123 C C . PHE A 1 387 ? 0.426 -30.203 -19.297 1 95.88 387 PHE A C 1
ATOM 3125 O O . PHE A 1 387 ? 0.392 -30.688 -20.438 1 95.88 387 PHE A O 1
ATOM 3132 N N . ASP A 1 388 ? 1.178 -29.125 -18.969 1 94.62 388 ASP A N 1
ATOM 3133 C CA . ASP A 1 388 ? 2.195 -28.562 -19.859 1 94.62 388 ASP A CA 1
ATOM 3134 C C . ASP A 1 388 ? 3.43 -28.125 -19.062 1 94.62 388 ASP A C 1
ATOM 3136 O O . ASP A 1 388 ? 3.461 -27.031 -18.516 1 94.62 388 ASP A O 1
ATOM 3140 N N . ARG A 1 389 ? 4.449 -28.953 -19.094 1 92.69 389 ARG A N 1
ATOM 3141 C CA . ARG A 1 389 ? 5.648 -28.641 -18.328 1 92.69 389 ARG A CA 1
ATOM 3142 C C . ARG A 1 389 ? 6.516 -27.625 -19.047 1 92.69 389 ARG A C 1
ATOM 3144 O O . ARG A 1 389 ? 7.441 -27.062 -18.469 1 92.69 389 ARG A O 1
ATOM 3151 N N . HIS A 1 390 ? 6.227 -27.297 -20.328 1 92.19 390 HIS A N 1
ATOM 3152 C CA . HIS A 1 390 ? 7.047 -26.391 -21.109 1 92.19 390 HIS A CA 1
ATOM 3153 C C . HIS A 1 390 ? 6.348 -25.047 -21.312 1 92.19 390 HIS A C 1
ATOM 3155 O O . HIS A 1 390 ? 6.578 -24.359 -22.297 1 92.19 390 HIS A O 1
ATOM 3161 N N . LEU A 1 391 ? 5.539 -24.719 -20.469 1 91.88 391 LEU A N 1
ATOM 3162 C CA . LEU A 1 391 ? 4.777 -23.484 -20.547 1 91.88 391 LEU A CA 1
ATOM 3163 C C . LEU A 1 391 ? 5.695 -22.266 -20.406 1 91.88 391 LEU A C 1
ATOM 3165 O O . LEU A 1 391 ? 5.512 -21.266 -21.094 1 91.88 391 LEU A O 1
ATOM 3169 N N . PHE A 1 392 ? 6.746 -22.344 -19.547 1 91.31 392 PHE A N 1
ATOM 3170 C CA . PHE A 1 392 ? 7.617 -21.203 -19.234 1 91.31 392 PHE A CA 1
ATOM 3171 C C . PHE A 1 392 ? 8.875 -21.25 -20.094 1 91.31 392 PHE A C 1
ATOM 3173 O O . PHE A 1 392 ? 9.438 -22.312 -20.328 1 91.31 392 PHE A O 1
ATOM 3180 N N . SER A 1 393 ? 9.195 -20.047 -20.578 1 88.12 393 SER A N 1
ATOM 3181 C CA . SER A 1 393 ? 10.398 -19.938 -21.406 1 88.12 393 SER A CA 1
ATOM 3182 C C . SER A 1 393 ? 11.609 -19.531 -20.562 1 88.12 393 SER A C 1
ATOM 3184 O O . SER A 1 393 ? 11.477 -19.266 -19.375 1 88.12 393 SER A O 1
ATOM 3186 N N . ASP A 1 394 ? 12.727 -19.453 -21.203 1 86.38 394 ASP A N 1
ATOM 3187 C CA . ASP A 1 394 ? 13.977 -19.109 -20.516 1 86.38 394 ASP A CA 1
ATOM 3188 C C . ASP A 1 394 ? 13.961 -17.656 -20.062 1 86.38 394 ASP A C 1
ATOM 3190 O O . ASP A 1 394 ? 14.656 -17.297 -19.109 1 86.38 394 ASP A O 1
ATOM 3194 N N . ILE A 1 395 ? 13.219 -16.922 -20.703 1 82.81 395 ILE A N 1
ATOM 3195 C CA . ILE A 1 395 ? 13.133 -15.508 -20.359 1 82.81 395 ILE A CA 1
ATOM 3196 C C . ILE A 1 395 ? 12.508 -15.344 -18.969 1 82.81 395 ILE A C 1
ATOM 3198 O O . ILE A 1 395 ? 12.867 -14.43 -18.219 1 82.81 395 ILE A O 1
ATOM 3202 N N . ASP A 1 396 ? 11.617 -16.312 -18.625 1 85.88 396 ASP A N 1
ATOM 3203 C CA . ASP A 1 396 ? 10.914 -16.25 -17.344 1 85.88 396 ASP A CA 1
ATOM 3204 C C . ASP A 1 396 ? 11.875 -16.516 -16.188 1 85.88 396 ASP A C 1
ATOM 3206 O O . ASP A 1 396 ? 11.641 -16.062 -15.062 1 85.88 396 ASP A O 1
ATOM 3210 N N . TYR A 1 397 ? 12.984 -17.234 -16.5 1 87.88 397 TYR A N 1
ATOM 3211 C CA . TYR A 1 397 ? 13.891 -17.656 -15.445 1 87.88 397 TYR A CA 1
ATOM 3212 C C . TYR A 1 397 ? 15.07 -16.688 -15.32 1 87.88 397 TYR A C 1
ATOM 3214 O O . TYR A 1 397 ? 15.945 -16.875 -14.477 1 87.88 397 TYR A O 1
ATOM 3222 N N . LEU A 1 398 ? 15.109 -15.633 -16.062 1 82.94 398 LEU A N 1
ATOM 3223 C CA . LEU A 1 398 ? 16.25 -14.727 -16.125 1 82.94 398 LEU A CA 1
ATOM 3224 C C . LEU A 1 398 ? 16.484 -14.039 -14.789 1 82.94 398 LEU A C 1
ATOM 3226 O O . LEU A 1 398 ? 17.625 -13.789 -14.398 1 82.94 398 LEU A O 1
ATOM 3230 N N . ALA A 1 399 ? 15.43 -13.758 -14.141 1 81 399 ALA A N 1
ATOM 3231 C CA . ALA A 1 399 ? 15.555 -13.062 -12.859 1 81 399 ALA A CA 1
ATOM 3232 C C . ALA A 1 399 ? 16.312 -13.914 -11.844 1 81 399 ALA A C 1
ATOM 3234 O O . ALA A 1 399 ? 17.031 -13.383 -11 1 81 399 ALA A O 1
ATOM 3235 N N . ALA A 1 400 ? 16.094 -15.211 -11.922 1 80.12 400 ALA A N 1
ATOM 3236 C CA . ALA A 1 400 ? 16.734 -16.125 -10.984 1 80.12 400 ALA A CA 1
ATOM 3237 C C . ALA A 1 400 ? 18.234 -16.234 -11.258 1 80.12 400 ALA A C 1
ATOM 3239 O O . ALA A 1 400 ? 19.016 -16.484 -10.336 1 80.12 400 ALA A O 1
ATOM 3240 N N . ASP A 1 401 ? 18.609 -16.141 -12.461 1 72.5 401 ASP A N 1
ATOM 3241 C CA . ASP A 1 401 ? 20.016 -16.25 -12.844 1 72.5 401 ASP A CA 1
ATOM 3242 C C . ASP A 1 401 ? 20.828 -15.117 -12.242 1 72.5 401 ASP A C 1
ATOM 3244 O O . ASP A 1 401 ? 22.031 -15.281 -11.969 1 72.5 401 ASP A O 1
ATOM 3248 N N . MET A 1 402 ? 20.156 -14.211 -12.094 1 61.94 402 MET A N 1
ATOM 3249 C CA . MET A 1 402 ? 20.859 -13.039 -11.594 1 61.94 402 MET A CA 1
ATOM 3250 C C . MET A 1 402 ? 21.172 -13.18 -10.102 1 61.94 402 MET A C 1
ATOM 3252 O O . MET A 1 402 ? 22.078 -12.539 -9.594 1 61.94 402 MET A O 1
ATOM 3256 N N . THR A 1 403 ? 20.219 -14.164 -9.508 1 57.56 403 THR A N 1
ATOM 3257 C CA . THR A 1 403 ? 20.344 -14.258 -8.062 1 57.56 403 THR A CA 1
ATOM 3258 C C . THR A 1 403 ? 20.953 -15.594 -7.652 1 57.56 403 THR A C 1
ATOM 3260 O O . THR A 1 403 ? 21.422 -15.75 -6.527 1 57.56 403 THR A O 1
ATOM 3263 N N . ASN A 1 404 ? 20.703 -16.781 -8.461 1 51.62 404 ASN A N 1
ATOM 3264 C CA . ASN A 1 404 ? 21.062 -18.156 -8.141 1 51.62 404 ASN A CA 1
ATOM 3265 C C . ASN A 1 404 ? 22.562 -18.375 -8.266 1 51.62 404 ASN A C 1
ATOM 3267 O O . ASN A 1 404 ? 23.203 -17.828 -9.164 1 51.62 404 ASN A O 1
ATOM 3271 N N . ILE A 1 405 ? 23.141 -18.781 -7.137 1 42.66 405 ILE A N 1
ATOM 3272 C CA . ILE A 1 405 ? 24.469 -19.406 -7.074 1 42.66 405 ILE A CA 1
ATOM 3273 C C . ILE A 1 405 ? 24.422 -20.766 -7.773 1 42.66 405 ILE A C 1
ATOM 3275 O O . ILE A 1 405 ? 23.562 -21.609 -7.465 1 42.66 405 ILE A O 1
ATOM 3279 N N . PRO A 1 406 ? 24.891 -20.875 -8.945 1 39.38 406 PRO A N 1
ATOM 3280 C CA . PRO A 1 406 ? 24.891 -22.219 -9.531 1 39.38 406 PRO A CA 1
ATOM 3281 C C . PRO A 1 406 ? 25.125 -23.312 -8.492 1 39.38 406 PRO A C 1
ATOM 3283 O O . PRO A 1 406 ? 25.953 -23.141 -7.598 1 39.38 406 PRO A O 1
ATOM 3286 N N . LEU A 1 407 ? 24.125 -24.062 -8.164 1 37.25 407 LEU A N 1
ATOM 3287 C CA . LEU A 1 407 ? 24.438 -25.266 -7.387 1 37.25 407 LEU A CA 1
ATOM 3288 C C . LEU A 1 407 ? 25.688 -25.938 -7.91 1 37.25 407 LEU A C 1
ATOM 3290 O O . LEU A 1 407 ? 25.797 -26.234 -9.102 1 37.25 407 LEU A O 1
ATOM 3294 N N . GLU A 1 408 ? 26.797 -25.641 -7.426 1 33.41 408 GLU A N 1
ATOM 3295 C CA . GLU A 1 408 ? 27.875 -26.547 -7.797 1 33.41 408 GLU A CA 1
ATOM 3296 C C . GLU A 1 408 ? 27.391 -27.984 -7.871 1 33.41 408 GLU A C 1
ATOM 3298 O O . GLU A 1 408 ? 26.656 -28.453 -6.988 1 33.41 408 GLU A O 1
ATOM 3303 N N . GLN A 1 409 ? 27.234 -28.578 -9.016 1 31.94 409 GLN A N 1
ATOM 3304 C CA . GLN A 1 409 ? 27.141 -30.016 -9.203 1 31.94 409 GLN A CA 1
ATOM 3305 C C . GLN A 1 409 ? 27.922 -30.766 -8.125 1 31.94 409 GLN A C 1
ATOM 3307 O O . GLN A 1 409 ? 29.141 -30.578 -7.992 1 31.94 409 GLN A O 1
ATOM 3312 N N . THR A 1 410 ? 27.406 -30.906 -6.895 1 29.2 410 THR A N 1
ATOM 3313 C CA . THR A 1 410 ? 28.062 -31.922 -6.102 1 29.2 410 THR A CA 1
ATOM 3314 C C . THR A 1 410 ? 28.453 -33.125 -6.977 1 29.2 410 THR A C 1
ATOM 3316 O O . THR A 1 410 ? 27.578 -33.781 -7.562 1 29.2 410 THR A O 1
ATOM 3319 N N . GLU A 1 411 ? 29.594 -33.156 -7.574 1 28.56 411 GLU A N 1
ATOM 3320 C CA . GLU A 1 411 ? 30.234 -34.375 -7.977 1 28.56 411 GLU A CA 1
ATOM 3321 C C . GLU A 1 411 ? 30.047 -35.469 -6.93 1 28.56 411 GLU A C 1
ATOM 3323 O O . GLU A 1 411 ? 30.5 -35.344 -5.797 1 28.56 411 GLU A O 1
ATOM 3328 N N . THR A 1 412 ? 28.797 -36.031 -6.738 1 26.06 412 THR A N 1
ATOM 3329 C CA . THR A 1 412 ? 28.75 -37.344 -6.086 1 26.06 412 THR A CA 1
ATOM 3330 C C . THR A 1 412 ? 29.922 -38.219 -6.512 1 26.06 412 THR A C 1
ATOM 3332 O O . THR A 1 412 ? 30.031 -38.594 -7.68 1 26.06 412 THR A O 1
ATOM 3335 N N . SER A 1 413 ? 31.109 -38 -5.922 1 26.47 413 SER A N 1
ATOM 3336 C CA . SER A 1 413 ? 32.156 -39.031 -5.875 1 26.47 413 SER A CA 1
ATOM 3337 C C . SER A 1 413 ? 31.594 -40.375 -5.488 1 26.47 413 SER A C 1
ATOM 3339 O O . SER A 1 413 ? 31.25 -40.594 -4.328 1 26.47 413 SER A O 1
ATOM 3341 N N . SER A 1 414 ? 30.562 -41 -6.195 1 23.19 414 SER A N 1
ATOM 3342 C CA . SER A 1 414 ? 30.453 -42.469 -6.16 1 23.19 414 SER A CA 1
ATOM 3343 C C . SER A 1 414 ? 31.828 -43.094 -6.223 1 23.19 414 SER A C 1
ATOM 3345 O O . SER A 1 414 ? 32.594 -42.875 -7.16 1 23.19 414 SER A O 1
ATOM 3347 N N . ASN A 1 415 ? 32.438 -43.312 -5.035 1 23.56 415 ASN A N 1
ATOM 3348 C CA . ASN A 1 415 ? 33.438 -44.344 -4.812 1 23.56 415 ASN A CA 1
ATOM 3349 C C . ASN A 1 415 ? 33.094 -45.625 -5.527 1 23.56 415 ASN A C 1
ATOM 3351 O O . ASN A 1 415 ? 32.281 -46.406 -5.023 1 23.56 415 ASN A O 1
ATOM 3355 N N . ALA A 1 416 ? 32.719 -45.656 -6.805 1 23.42 416 ALA A N 1
ATOM 3356 C CA . ALA A 1 416 ? 32.938 -46.844 -7.598 1 23.42 416 ALA A CA 1
ATOM 3357 C C . ALA A 1 416 ? 34.25 -47.531 -7.242 1 23.42 416 ALA A C 1
ATOM 3359 O O . ALA A 1 416 ? 35.312 -46.875 -7.312 1 23.42 416 ALA A O 1
ATOM 3360 N N . LEU A 1 417 ? 34.188 -48.406 -6.156 1 22.06 417 LEU A N 1
ATOM 3361 C CA . LEU A 1 417 ? 35.062 -49.562 -6.141 1 22.06 417 LEU A CA 1
ATOM 3362 C C . LEU A 1 417 ? 35.344 -50.062 -7.559 1 22.06 417 LEU A C 1
ATOM 3364 O O . LEU A 1 417 ? 34.406 -50.406 -8.289 1 22.06 417 LEU A O 1
ATOM 3368 N N . ASN A 1 418 ? 36.281 -49.469 -8.164 1 22.02 418 ASN A N 1
ATOM 3369 C CA . ASN A 1 418 ? 37.156 -49.875 -9.258 1 22.02 418 ASN A CA 1
ATOM 3370 C C . ASN A 1 418 ? 37.5 -51.375 -9.156 1 22.02 418 ASN A C 1
ATOM 3372 O O . ASN A 1 418 ? 38.375 -51.75 -8.398 1 22.02 418 ASN A O 1
ATOM 3376 N N . ASN A 1 419 ? 36.375 -52.25 -8.742 1 19.03 419 ASN A N 1
ATOM 3377 C CA . ASN A 1 419 ? 36.688 -53.562 -9.312 1 19.03 419 ASN A CA 1
ATOM 3378 C C . ASN A 1 419 ? 37.062 -53.438 -10.789 1 19.03 419 ASN A C 1
ATOM 3380 O O . ASN A 1 419 ? 36.219 -53.125 -11.625 1 19.03 419 ASN A O 1
ATOM 3384 N N . GLU A 1 420 ? 38.156 -52.906 -11.039 1 23.22 420 GLU A N 1
ATOM 3385 C CA . GLU A 1 420 ? 39.094 -52.781 -12.148 1 23.22 420 GLU A CA 1
ATOM 3386 C C . GLU A 1 420 ? 39.156 -54.062 -12.984 1 23.22 420 GLU A C 1
ATOM 3388 O O . GLU A 1 420 ? 39.969 -54.156 -13.914 1 23.22 420 GLU A O 1
ATOM 3393 N N . GLN A 1 421 ? 38.625 -55.156 -12.312 1 19.89 421 GLN A N 1
ATOM 3394 C CA . GLN A 1 421 ? 39.188 -56.25 -13.102 1 19.89 421 GLN A CA 1
ATOM 3395 C C . GLN A 1 421 ? 38.844 -56.094 -14.578 1 19.89 421 GLN A C 1
ATOM 3397 O O . GLN A 1 421 ? 39.688 -56.25 -15.453 1 19.89 421 GLN A O 1
ATOM 3402 N N . ALA A 1 422 ? 37.594 -56.5 -14.789 1 18.75 422 ALA A N 1
ATOM 3403 C CA . ALA A 1 422 ? 37.5 -57.438 -15.883 1 18.75 422 ALA A CA 1
ATOM 3404 C C . ALA A 1 422 ? 37.469 -56.75 -17.234 1 18.75 422 ALA A C 1
ATOM 3406 O O . ALA A 1 422 ? 36.906 -57.25 -18.203 1 18.75 422 ALA A O 1
ATOM 3407 N N . VAL A 1 423 ? 37.562 -55.406 -17.234 1 19.8 423 VAL A N 1
ATOM 3408 C CA . VAL A 1 423 ? 37.438 -54.875 -18.594 1 19.8 423 VAL A CA 1
ATOM 3409 C C . VAL A 1 423 ? 38.375 -55.625 -19.531 1 19.8 423 VAL A C 1
ATOM 3411 O O . VAL A 1 423 ? 39.594 -55.625 -19.312 1 19.8 423 VAL A O 1
ATOM 3414 N N . VAL A 1 424 ? 37.812 -56.688 -20.125 1 18.88 424 VAL A N 1
ATOM 3415 C CA . VAL A 1 424 ? 38.344 -57.5 -21.203 1 18.88 424 VAL A CA 1
ATOM 3416 C C . VAL A 1 424 ? 39 -56.625 -22.266 1 18.88 424 VAL A C 1
ATOM 3418 O O . VAL A 1 424 ? 38.5 -55.562 -22.594 1 18.88 424 VAL A O 1
ATOM 3421 N N . ILE A 1 425 ? 40.344 -56.781 -22.422 1 19.16 425 ILE A N 1
ATOM 3422 C CA . ILE A 1 425 ? 41.438 -56.344 -23.266 1 19.16 425 ILE A CA 1
ATOM 3423 C C . ILE A 1 425 ? 41.031 -56.406 -24.734 1 19.16 425 ILE A C 1
ATOM 3425 O O . ILE A 1 425 ? 41.844 -56.156 -25.625 1 19.16 425 ILE A O 1
ATOM 3429 N N . SER A 1 426 ? 39.656 -56.438 -25.062 1 18.02 426 SER A N 1
ATOM 3430 C CA . SER A 1 426 ? 39.656 -56.969 -26.422 1 18.02 426 SER A CA 1
ATOM 3431 C C . SER A 1 426 ? 40.469 -56.094 -27.344 1 18.02 426 SER A C 1
ATOM 3433 O O . SER A 1 426 ? 40.531 -54.875 -27.172 1 18.02 426 SER A O 1
ATOM 3435 N N . ASN A 1 427 ? 41.438 -56.656 -28.109 1 18.45 427 ASN A N 1
ATOM 3436 C CA . ASN A 1 427 ? 42.594 -56.438 -28.984 1 18.45 427 ASN A CA 1
ATOM 3437 C C . ASN A 1 427 ? 42.219 -55.594 -30.203 1 18.45 427 ASN A C 1
ATOM 3439 O O . ASN A 1 427 ? 43.031 -55.406 -31.109 1 18.45 427 ASN A O 1
ATOM 3443 N N . SER A 1 428 ? 40.906 -55.219 -30.391 1 19.31 428 SER A N 1
ATOM 3444 C CA . SER A 1 428 ? 40.75 -55.156 -31.844 1 19.31 428 SER A CA 1
ATOM 3445 C C . SER A 1 428 ? 41.688 -54.125 -32.469 1 19.31 428 SER A C 1
ATOM 3447 O O . SER A 1 428 ? 41.938 -53.062 -31.891 1 19.31 428 SER A O 1
ATOM 3449 N N . ILE A 1 429 ? 42.5 -54.469 -33.469 1 19.59 429 ILE A N 1
ATOM 3450 C CA . ILE A 1 429 ? 43.625 -54.188 -34.375 1 19.59 429 ILE A CA 1
ATOM 3451 C C . ILE A 1 429 ? 43.281 -52.969 -35.25 1 19.59 429 ILE A C 1
ATOM 3453 O O . ILE A 1 429 ? 44.031 -52.625 -36.156 1 19.59 429 ILE A O 1
ATOM 3457 N N . VAL A 1 430 ? 42.25 -52.188 -34.938 1 19.2 430 VAL A N 1
ATOM 3458 C CA . VAL A 1 430 ? 41.875 -51.469 -36.156 1 19.2 430 VAL A CA 1
ATOM 3459 C C . VAL A 1 430 ? 43.031 -50.656 -36.656 1 19.2 430 VAL A C 1
ATOM 3461 O O . VAL A 1 430 ? 43.75 -50 -35.875 1 19.2 430 VAL A O 1
ATOM 3464 N N . GLU A 1 431 ? 43.438 -50.812 -37.938 1 18.59 431 GLU A N 1
ATOM 3465 C CA . GLU A 1 431 ? 44.469 -50.469 -38.906 1 18.59 431 GLU A CA 1
ATOM 3466 C C . GLU A 1 431 ? 44.562 -48.938 -39.062 1 18.59 431 GLU A C 1
ATOM 3468 O O . GLU A 1 431 ? 43.562 -48.25 -39.125 1 18.59 431 GLU A O 1
ATOM 3473 N N . GLU A 1 432 ? 45.656 -48.344 -38.625 1 19.64 432 GLU A N 1
ATOM 3474 C CA . GLU A 1 432 ? 46.312 -47.031 -38.5 1 19.64 432 GLU A CA 1
ATOM 3475 C C . GLU A 1 432 ? 46.406 -46.344 -39.875 1 19.64 432 GLU A C 1
ATOM 3477 O O . GLU A 1 432 ? 47.5 -46.125 -40.375 1 19.64 432 GLU A O 1
ATOM 3482 N N . GLN A 1 433 ? 45.438 -46.625 -40.875 1 19.25 433 GLN A N 1
ATOM 3483 C CA . GLN A 1 433 ? 45.938 -46.188 -42.156 1 19.25 433 GLN A CA 1
ATOM 3484 C C . GLN A 1 433 ? 46.312 -44.719 -42.156 1 19.25 433 GLN A C 1
ATOM 3486 O O . GLN A 1 433 ? 45.625 -43.875 -41.562 1 19.25 433 GLN A O 1
ATOM 3491 N N . MET A 1 434 ? 47.562 -44.438 -42.469 1 19.67 434 MET A N 1
ATOM 3492 C CA . MET A 1 434 ? 48.531 -43.344 -42.562 1 19.67 434 MET A CA 1
ATOM 3493 C C . MET A 1 434 ? 48.062 -42.281 -43.531 1 19.67 434 MET A C 1
ATOM 3495 O O . MET A 1 434 ? 48.781 -41.875 -44.438 1 19.67 434 MET A O 1
ATOM 3499 N N . LYS A 1 435 ? 46.781 -42.188 -43.875 1 19.17 435 LYS A N 1
ATOM 3500 C CA . LYS A 1 435 ? 46.625 -41.469 -45.156 1 19.17 435 LYS A CA 1
ATOM 3501 C C . LYS A 1 435 ? 47.25 -40.094 -45.062 1 19.17 435 LYS A C 1
ATOM 3503 O O . LYS A 1 435 ? 47.125 -39.406 -44.031 1 19.17 435 LYS A O 1
ATOM 3508 N N . GLU A 1 436 ? 48.219 -39.719 -45.938 1 20.02 436 GLU A N 1
ATOM 3509 C CA . GLU A 1 436 ? 49.188 -38.719 -46.344 1 20.02 436 GLU A CA 1
ATOM 3510 C C . GLU A 1 436 ? 48.531 -37.375 -46.594 1 20.02 436 GLU A C 1
ATOM 3512 O O . GLU A 1 436 ? 47.844 -37.188 -47.594 1 20.02 436 GLU A O 1
ATOM 3517 N N . SER A 1 437 ? 47.781 -36.844 -45.688 1 19.64 437 SER A N 1
ATOM 3518 C CA . SER A 1 437 ? 47 -35.656 -46 1 19.64 437 SER A CA 1
ATOM 3519 C C . SER A 1 437 ? 47.938 -34.531 -46.5 1 19.64 437 SER A C 1
ATOM 3521 O O . SER A 1 437 ? 48.906 -34.188 -45.844 1 19.64 437 SER A O 1
ATOM 3523 N N . GLU A 1 438 ? 48.094 -34.344 -47.844 1 20.53 438 GLU A N 1
ATOM 3524 C CA . GLU A 1 438 ? 48.844 -33.406 -48.656 1 20.53 438 GLU A CA 1
ATOM 3525 C C . GLU A 1 438 ? 48.594 -31.969 -48.219 1 20.53 438 GLU A C 1
ATOM 3527 O O . GLU A 1 438 ? 47.438 -31.578 -47.938 1 20.53 438 GLU A O 1
ATOM 3532 N N . GLN A 1 439 ? 49.625 -31.234 -47.75 1 20.66 439 GLN A N 1
ATOM 3533 C CA . GLN A 1 439 ? 49.906 -29.938 -47.156 1 20.66 439 GLN A CA 1
ATOM 3534 C C . GLN A 1 439 ? 49.594 -28.812 -48.125 1 20.66 439 GLN A C 1
ATOM 3536 O O . GLN A 1 439 ? 50.438 -28.406 -48.906 1 20.66 439 GLN A O 1
ATOM 3541 N N . SER A 1 440 ? 48.531 -28.891 -48.938 1 20.77 440 SER A N 1
ATOM 3542 C CA . SER A 1 440 ? 48.531 -27.859 -49.969 1 20.77 440 SER A CA 1
ATOM 3543 C C . SER A 1 440 ? 48.75 -26.469 -49.375 1 20.77 440 SER A C 1
ATOM 3545 O O . SER A 1 440 ? 48.219 -26.172 -48.312 1 20.77 440 SER A O 1
ATOM 3547 N N . ILE A 1 441 ? 49.781 -25.703 -49.812 1 21.75 441 ILE A N 1
ATOM 3548 C CA . ILE A 1 441 ? 50.5 -24.453 -49.531 1 21.75 441 ILE A CA 1
ATOM 3549 C C . ILE A 1 441 ? 49.562 -23.266 -49.781 1 21.75 441 ILE A C 1
ATOM 3551 O O . ILE A 1 441 ? 49.688 -22.578 -50.781 1 21.75 441 ILE A O 1
ATOM 3555 N N . SER A 1 442 ? 48.281 -23.297 -49.5 1 21.88 442 SER A N 1
ATOM 3556 C CA . SER A 1 442 ? 47.5 -22.203 -50.062 1 21.88 442 SER A CA 1
ATOM 3557 C C . SER A 1 442 ? 48.062 -20.844 -49.656 1 21.88 442 SER A C 1
ATOM 3559 O O . SER A 1 442 ? 48.625 -20.688 -48.562 1 21.88 442 SER A O 1
ATOM 3561 N N . GLU A 1 443 ? 48.312 -19.938 -50.625 1 24.14 443 GLU A N 1
ATOM 3562 C CA . GLU A 1 443 ? 48.906 -18.609 -50.812 1 24.14 443 GLU A CA 1
ATOM 3563 C C . GLU A 1 443 ? 48.312 -17.594 -49.875 1 24.14 443 GLU A C 1
ATOM 3565 O O . GLU A 1 443 ? 47.156 -17.656 -49.531 1 24.14 443 GLU A O 1
ATOM 3570 N N . PRO A 1 444 ? 49.188 -16.828 -49.156 1 24.39 444 PRO A N 1
ATOM 3571 C CA . PRO A 1 444 ? 48.875 -15.906 -48.062 1 24.39 444 PRO A CA 1
ATOM 3572 C C . PRO A 1 444 ? 48 -14.742 -48.531 1 24.39 444 PRO A C 1
ATOM 3574 O O . PRO A 1 444 ? 48.375 -13.969 -49.406 1 24.39 444 PRO A O 1
ATOM 3577 N N . ILE A 1 445 ? 46.75 -14.93 -49 1 25.92 445 ILE A N 1
ATOM 3578 C CA . ILE A 1 445 ? 46 -13.805 -49.5 1 25.92 445 ILE A CA 1
ATOM 3579 C C . ILE A 1 445 ? 46.062 -12.641 -48.531 1 25.92 445 ILE A C 1
ATOM 3581 O O . ILE A 1 445 ? 45.75 -12.805 -47.344 1 25.92 445 ILE A O 1
ATOM 3585 N N . ASN A 1 446 ? 46.781 -11.547 -48.844 1 24.7 446 ASN A N 1
ATOM 3586 C CA . ASN A 1 446 ? 47.062 -10.266 -48.188 1 24.7 446 ASN A CA 1
ATOM 3587 C C . ASN A 1 446 ? 45.75 -9.539 -47.812 1 24.7 446 ASN A C 1
ATOM 3589 O O . ASN A 1 446 ? 45.094 -8.953 -48.656 1 24.7 446 ASN A O 1
ATOM 3593 N N . THR A 1 447 ? 44.844 -10.156 -47.188 1 25.8 447 THR A N 1
ATOM 3594 C CA . THR A 1 447 ? 43.562 -9.508 -46.969 1 25.8 447 THR A CA 1
ATOM 3595 C C . THR A 1 447 ? 43.75 -8.172 -46.25 1 25.8 447 THR A C 1
ATOM 3597 O O . THR A 1 447 ? 44.406 -8.109 -45.219 1 25.8 447 THR A O 1
ATOM 3600 N N . SER A 1 448 ? 43.844 -7.078 -47 1 28.12 448 SER A N 1
ATOM 3601 C CA . SER A 1 448 ? 43.938 -5.711 -46.5 1 28.12 448 SER A CA 1
ATOM 3602 C C . SER A 1 448 ? 43.062 -5.492 -45.281 1 28.12 448 SER A C 1
ATOM 3604 O O . SER A 1 448 ? 41.938 -5.988 -45.219 1 28.12 448 SER A O 1
ATOM 3606 N N . PRO A 1 449 ? 43.719 -5.191 -44.156 1 27.81 449 PRO A N 1
ATOM 3607 C CA . PRO A 1 449 ? 42.938 -5.113 -42.938 1 27.81 449 PRO A CA 1
ATOM 3608 C C . PRO A 1 449 ? 41.719 -4.184 -43.031 1 27.81 449 PRO A C 1
ATOM 3610 O O . PRO A 1 449 ? 41.875 -3.014 -43.406 1 27.81 449 PRO A O 1
ATOM 3613 N N . LYS A 1 450 ? 40.719 -4.566 -43.719 1 27.62 450 LYS A N 1
ATOM 3614 C CA . LYS A 1 450 ? 39.562 -3.701 -43.719 1 27.62 450 LYS A CA 1
ATOM 3615 C C . LYS A 1 450 ? 39.344 -3.074 -42.344 1 27.62 450 LYS A C 1
ATOM 3617 O O . LYS A 1 450 ? 39.531 -3.729 -41.312 1 27.62 450 LYS A O 1
ATOM 3622 N N . PRO A 1 451 ? 39.406 -1.725 -42.312 1 29.12 451 PRO A N 1
ATOM 3623 C CA . PRO A 1 451 ? 39.25 -1.035 -41.031 1 29.12 451 PRO A CA 1
ATOM 3624 C C . PRO A 1 451 ? 38.156 -1.654 -40.156 1 29.12 451 PRO A C 1
ATOM 3626 O O . PRO A 1 451 ? 37.062 -1.96 -40.656 1 29.12 451 PRO A O 1
ATOM 3629 N N . SER A 1 452 ? 38.5 -2.629 -39.406 1 27.94 452 SER A N 1
ATOM 3630 C CA . SER A 1 452 ? 37.625 -3.393 -38.5 1 27.94 452 SER A CA 1
ATOM 3631 C C . SER A 1 452 ? 36.594 -2.496 -37.844 1 27.94 452 SER A C 1
ATOM 3633 O O . SER A 1 452 ? 36.938 -1.577 -37.094 1 27.94 452 SER A O 1
ATOM 3635 N N . THR A 1 453 ? 35.656 -1.992 -38.656 1 31 453 THR A N 1
ATOM 3636 C CA . THR A 1 453 ? 34.469 -1.363 -38.062 1 31 453 THR A CA 1
ATOM 3637 C C . THR A 1 453 ? 34.062 -2.047 -36.75 1 31 453 THR A C 1
ATOM 3639 O O . THR A 1 453 ? 33.594 -3.18 -36.781 1 31 453 THR A O 1
ATOM 3642 N N . SER A 1 454 ? 34.781 -2.162 -35.812 1 35.34 454 SER A N 1
ATOM 3643 C CA . SER A 1 454 ? 34.812 -2.568 -34.406 1 35.34 454 SER A CA 1
ATOM 3644 C C . SER A 1 454 ? 33.438 -2.344 -33.75 1 35.34 454 SER A C 1
ATOM 3646 O O . SER A 1 454 ? 33.25 -1.41 -32.969 1 35.34 454 SER A O 1
ATOM 3648 N N . SER A 1 455 ? 32.281 -2.469 -34.406 1 38.81 455 SER A N 1
ATOM 3649 C CA . SER A 1 455 ? 30.922 -1.955 -34.375 1 38.81 455 SER A CA 1
ATOM 3650 C C . SER A 1 455 ? 30.188 -2.424 -33.125 1 38.81 455 SER A C 1
ATOM 3652 O O . SER A 1 455 ? 29.656 -1.605 -32.375 1 38.81 455 SER A O 1
ATOM 3654 N N . ALA A 1 456 ? 29.109 -3.457 -33.281 1 47.22 456 ALA A N 1
ATOM 3655 C CA . ALA A 1 456 ? 27.984 -3.844 -32.438 1 47.22 456 ALA A CA 1
ATOM 3656 C C . ALA A 1 456 ? 28.453 -4.48 -31.141 1 47.22 456 ALA A C 1
ATOM 3658 O O . ALA A 1 456 ? 27.922 -4.172 -30.062 1 47.22 456 ALA A O 1
ATOM 3659 N N . PRO A 1 457 ? 29.297 -5.602 -31.172 1 57.19 457 PRO A N 1
ATOM 3660 C CA . PRO A 1 457 ? 29.656 -6.309 -29.953 1 57.19 457 PRO A CA 1
ATOM 3661 C C . PRO A 1 457 ? 30.328 -5.398 -28.922 1 57.19 457 PRO A C 1
ATOM 3663 O O . PRO A 1 457 ? 30.125 -5.574 -27.719 1 57.19 457 PRO A O 1
ATOM 3666 N N . ASP A 1 458 ? 31.062 -4.297 -29.375 1 75.06 458 ASP A N 1
ATOM 3667 C CA . ASP A 1 458 ? 31.797 -3.434 -28.453 1 75.06 458 ASP A CA 1
ATOM 3668 C C . ASP A 1 458 ? 30.859 -2.496 -27.703 1 75.06 458 ASP A C 1
ATOM 3670 O O . ASP A 1 458 ? 31.047 -2.238 -26.516 1 75.06 458 ASP A O 1
ATOM 3674 N N . LEU A 1 459 ? 29.828 -2.324 -28.438 1 81.31 459 LEU A N 1
ATOM 3675 C CA . LEU A 1 459 ? 28.891 -1.384 -27.828 1 81.31 459 LEU A CA 1
ATOM 3676 C C . LEU A 1 459 ? 28.141 -2.031 -26.656 1 81.31 459 LEU A C 1
ATOM 3678 O O . LEU A 1 459 ? 27.922 -1.391 -25.641 1 81.31 459 LEU A O 1
ATOM 3682 N N . VAL A 1 460 ? 27.859 -3.277 -26.906 1 85.31 460 VAL A N 1
ATOM 3683 C CA . VAL A 1 460 ? 27.141 -4.012 -25.875 1 85.31 460 VAL A CA 1
ATOM 3684 C C . VAL A 1 460 ? 28 -4.129 -24.625 1 85.31 460 VAL A C 1
ATOM 3686 O O . VAL A 1 460 ? 27.5 -3.979 -23.5 1 85.31 460 VAL A O 1
ATOM 3689 N N . GLN A 1 461 ? 29.25 -4.293 -24.875 1 85.69 461 GLN A N 1
ATOM 3690 C CA . GLN A 1 461 ? 30.156 -4.414 -23.75 1 85.69 461 GLN A CA 1
ATOM 3691 C C . GLN A 1 461 ? 30.312 -3.082 -23.016 1 85.69 461 GLN A C 1
ATOM 3693 O O . GLN A 1 461 ? 30.422 -3.051 -21.781 1 85.69 461 GLN A O 1
ATOM 3698 N N . ILE A 1 462 ? 30.312 -2.105 -23.766 1 86.38 462 ILE A N 1
ATOM 3699 C CA . ILE A 1 462 ? 30.453 -0.779 -23.172 1 86.38 462 ILE A CA 1
ATOM 3700 C C . ILE A 1 462 ? 29.219 -0.463 -22.312 1 86.38 462 ILE A C 1
ATOM 3702 O O . ILE A 1 462 ? 29.344 0.048 -21.203 1 86.38 462 ILE A O 1
ATOM 3706 N N . ILE A 1 463 ? 28.094 -0.815 -22.844 1 87.5 463 ILE A N 1
ATOM 3707 C CA . ILE A 1 463 ? 26.875 -0.537 -22.109 1 87.5 463 ILE A CA 1
ATOM 3708 C C . ILE A 1 463 ? 26.828 -1.384 -20.844 1 87.5 463 ILE A C 1
ATOM 3710 O O . ILE A 1 463 ? 26.406 -0.909 -19.781 1 87.5 463 ILE A O 1
ATOM 3714 N N . HIS A 1 464 ? 27.344 -2.561 -20.938 1 86 464 HIS A N 1
ATOM 3715 C CA . HIS A 1 464 ? 27.359 -3.439 -19.781 1 86 464 HIS A CA 1
ATOM 3716 C C . HIS A 1 464 ? 28.359 -2.943 -18.734 1 86 464 HIS A C 1
ATOM 3718 O O . HIS A 1 464 ? 28.172 -3.178 -17.531 1 86 464 HIS A O 1
ATOM 3724 N N . ASN A 1 465 ? 29.312 -2.258 -19.219 1 82.44 465 ASN A N 1
ATOM 3725 C CA . ASN A 1 465 ? 30.266 -1.659 -18.281 1 82.44 465 ASN A CA 1
ATOM 3726 C C . ASN A 1 465 ? 29.656 -0.445 -17.578 1 82.44 465 ASN A C 1
ATOM 3728 O O . ASN A 1 465 ? 29.938 -0.206 -16.406 1 82.44 465 ASN A O 1
ATOM 3732 N N . LEU A 1 466 ? 28.906 0.261 -18.297 1 84.75 466 LEU A N 1
ATOM 3733 C CA . LEU A 1 466 ? 28.281 1.455 -17.734 1 84.75 466 LEU A CA 1
ATOM 3734 C C . LEU A 1 466 ? 27.078 1.084 -16.875 1 84.75 466 LEU A C 1
ATOM 3736 O O . LEU A 1 466 ? 26.812 1.743 -15.867 1 84.75 466 LEU A O 1
ATOM 3740 N N . SER A 1 467 ? 26.344 0.079 -17.297 1 83.88 467 SER A N 1
ATOM 3741 C CA . SER A 1 467 ? 25.172 -0.452 -16.609 1 83.88 467 SER A CA 1
ATOM 3742 C C . SER A 1 467 ? 25.234 -1.975 -16.531 1 83.88 467 SER A C 1
ATOM 3744 O O . SER A 1 467 ? 24.594 -2.666 -17.328 1 83.88 467 SER A O 1
ATOM 3746 N N . PRO A 1 468 ? 25.984 -2.303 -15.547 1 78.5 468 PRO A N 1
ATOM 3747 C CA . PRO A 1 468 ? 26.219 -3.744 -15.461 1 78.5 468 PRO A CA 1
ATOM 3748 C C . PRO A 1 468 ? 24.953 -4.531 -15.141 1 78.5 468 PRO A C 1
ATOM 3750 O O . PRO A 1 468 ? 24.062 -4.023 -14.453 1 78.5 468 PRO A O 1
ATOM 3753 N N . LEU A 1 469 ? 24.953 -5.652 -15.742 1 74.81 469 LEU A N 1
ATOM 3754 C CA . LEU A 1 469 ? 23.891 -6.59 -15.391 1 74.81 469 LEU A CA 1
ATOM 3755 C C . LEU A 1 469 ? 24.141 -7.199 -14.016 1 74.81 469 LEU A C 1
ATOM 3757 O O . LEU A 1 469 ? 25.281 -7.379 -13.602 1 74.81 469 LEU A O 1
ATOM 3761 N N . PRO A 1 470 ? 23.094 -7.301 -13.242 1 66.81 470 PRO A N 1
ATOM 3762 C CA . PRO A 1 470 ? 23.266 -7.832 -11.891 1 66.81 470 PRO A CA 1
ATOM 3763 C C . PRO A 1 470 ? 23.891 -9.227 -11.875 1 66.81 470 PRO A C 1
ATOM 3765 O O . PRO A 1 470 ? 23.5 -10.086 -12.672 1 66.81 470 PRO A O 1
ATOM 3768 N N . ASP A 1 471 ? 25.172 -9.383 -11.492 1 60.09 471 ASP A N 1
ATOM 3769 C CA . ASP A 1 471 ? 25.828 -10.688 -11.398 1 60.09 471 ASP A CA 1
ATOM 3770 C C . ASP A 1 471 ? 25.906 -11.156 -9.945 1 60.09 471 ASP A C 1
ATOM 3772 O O . ASP A 1 471 ? 26.594 -10.555 -9.133 1 60.09 471 ASP A O 1
ATOM 3776 N N . ALA A 1 472 ? 24.953 -11.859 -9.508 1 54.75 472 ALA A N 1
ATOM 3777 C CA . ALA A 1 472 ? 24.938 -12.359 -8.141 1 54.75 472 ALA A CA 1
ATOM 3778 C C . ALA A 1 472 ? 26.156 -13.227 -7.855 1 54.75 472 ALA A C 1
ATOM 3780 O O . ALA A 1 472 ? 26.531 -13.422 -6.695 1 54.75 472 ALA A O 1
ATOM 3781 N N . ALA A 1 473 ? 26.75 -13.938 -8.828 1 48.16 473 ALA A N 1
ATOM 3782 C CA . ALA A 1 473 ? 27.828 -14.891 -8.555 1 48.16 473 ALA A CA 1
ATOM 3783 C C . ALA A 1 473 ? 28.984 -14.211 -7.832 1 48.16 473 ALA A C 1
ATOM 3785 O O . ALA A 1 473 ? 29.688 -14.844 -7.043 1 48.16 473 ALA A O 1
ATOM 3786 N N . LYS A 1 474 ? 29.328 -13.086 -8.195 1 45.75 474 LYS A N 1
ATOM 3787 C CA . LYS A 1 474 ? 30.594 -12.547 -7.719 1 45.75 474 LYS A CA 1
ATOM 3788 C C . LYS A 1 474 ? 30.609 -12.445 -6.195 1 45.75 474 LYS A C 1
ATOM 3790 O O . LYS A 1 474 ? 31.656 -12.562 -5.57 1 45.75 474 LYS A O 1
ATOM 3795 N N . LYS A 1 475 ? 29.641 -11.906 -5.453 1 45.09 475 LYS A N 1
ATOM 3796 C CA . LYS A 1 475 ? 29.938 -11.516 -4.078 1 45.09 475 LYS A CA 1
ATOM 3797 C C . LYS A 1 475 ? 29.344 -12.516 -3.088 1 45.09 475 LYS A C 1
ATOM 3799 O O . LYS A 1 475 ? 29.359 -12.281 -1.878 1 45.09 475 LYS A O 1
ATOM 3804 N N . ARG A 1 476 ? 28.516 -13.359 -3.396 1 43.28 476 ARG A N 1
ATOM 3805 C CA . ARG A 1 476 ? 28.062 -14.047 -2.195 1 43.28 476 ARG A CA 1
ATOM 3806 C C . ARG A 1 476 ? 29.141 -15 -1.672 1 43.28 476 ARG A C 1
ATOM 3808 O O . ARG A 1 476 ? 29.656 -15.828 -2.418 1 43.28 476 ARG A O 1
ATOM 3815 N N . THR A 1 477 ? 29.844 -14.555 -0.796 1 40.31 477 THR A N 1
ATOM 3816 C CA . THR A 1 477 ? 30.641 -15.453 0.033 1 40.31 477 THR A CA 1
ATOM 3817 C C . THR A 1 477 ? 29.938 -16.797 0.199 1 40.31 477 THR A C 1
ATOM 3819 O O . THR A 1 477 ? 28.703 -16.891 0.087 1 40.31 477 THR A O 1
ATOM 3822 N N . ALA A 1 478 ? 30.734 -18 0.467 1 36.97 478 ALA A N 1
ATOM 3823 C CA . ALA A 1 478 ? 30.5 -19.391 0.826 1 36.97 478 ALA A CA 1
ATOM 3824 C C . ALA A 1 478 ? 29.266 -19.516 1.725 1 36.97 478 ALA A C 1
ATOM 3826 O O . ALA A 1 478 ? 29.406 -19.719 2.934 1 36.97 478 ALA A O 1
ATOM 3827 N N . ALA A 1 479 ? 28.406 -18.719 1.824 1 37.84 479 ALA A N 1
ATOM 3828 C CA . ALA A 1 479 ? 27.406 -18.906 2.875 1 37.84 479 ALA A CA 1
ATOM 3829 C C . ALA A 1 479 ? 26.719 -20.266 2.75 1 37.84 479 ALA A C 1
ATOM 3831 O O . ALA A 1 479 ? 26.609 -20.797 1.649 1 37.84 479 ALA A O 1
ATOM 3832 N N . ARG A 1 480 ? 26.328 -21 3.904 1 37.72 480 ARG A N 1
ATOM 3833 C CA . ARG A 1 480 ? 25.812 -22.312 4.258 1 37.72 480 ARG A CA 1
ATOM 3834 C C . ARG A 1 480 ? 24.578 -22.656 3.426 1 37.72 480 ARG A C 1
ATOM 3836 O O . ARG A 1 480 ? 23.688 -21.844 3.27 1 37.72 480 ARG A O 1
ATOM 3843 N N . LYS A 1 481 ? 24.688 -23.453 2.502 1 38.88 481 LYS A N 1
ATOM 3844 C CA . LYS A 1 481 ? 23.719 -24.141 1.663 1 38.88 481 LYS A CA 1
ATOM 3845 C C . LYS A 1 481 ? 22.438 -24.453 2.445 1 38.88 481 LYS A C 1
ATOM 3847 O O . LYS A 1 481 ? 22.422 -25.391 3.238 1 38.88 481 LYS A O 1
ATOM 3852 N N . ARG A 1 482 ? 21.719 -23.594 3.09 1 39.97 482 ARG A N 1
ATOM 3853 C CA . ARG A 1 482 ? 20.453 -23.984 3.713 1 39.97 482 ARG A CA 1
ATOM 3854 C C . ARG A 1 482 ? 19.562 -24.703 2.713 1 39.97 482 ARG A C 1
ATOM 3856 O O . ARG A 1 482 ? 19.469 -24.297 1.553 1 39.97 482 ARG A O 1
ATOM 3863 N N . LYS A 1 483 ? 19.375 -25.969 2.943 1 46.56 483 LYS A N 1
ATOM 3864 C CA . LYS A 1 483 ? 18.453 -26.781 2.15 1 46.56 483 LYS A CA 1
ATOM 3865 C C . LYS A 1 483 ? 17.156 -26.016 1.856 1 46.56 483 LYS A C 1
ATOM 3867 O O . LYS A 1 483 ? 16.484 -25.547 2.777 1 46.56 483 LYS A O 1
ATOM 3872 N N . SER A 1 484 ? 17.062 -25.328 0.775 1 60.16 484 SER A N 1
ATOM 3873 C CA . SER A 1 484 ? 15.891 -24.578 0.324 1 60.16 484 SER A CA 1
ATOM 3874 C C . SER A 1 484 ? 14.688 -25.516 0.146 1 60.16 484 SER A C 1
ATOM 3876 O O . SER A 1 484 ? 14.844 -26.688 -0.191 1 60.16 484 SER A O 1
ATOM 3878 N N . GLU A 1 485 ? 13.531 -25.203 0.699 1 71.31 485 GLU A N 1
ATOM 3879 C CA . GLU A 1 485 ? 12.281 -25.922 0.522 1 71.31 485 GLU A CA 1
ATOM 3880 C C . GLU A 1 485 ? 11.945 -26.094 -0.957 1 71.31 485 GLU A C 1
ATOM 3882 O O . GLU A 1 485 ? 12.352 -25.281 -1.791 1 71.31 485 GLU A O 1
ATOM 3887 N N . ARG A 1 486 ? 11.594 -27.328 -1.343 1 75.19 486 ARG A N 1
ATOM 3888 C CA . ARG A 1 486 ? 11.203 -27.641 -2.713 1 75.19 486 ARG A CA 1
ATOM 3889 C C . ARG A 1 486 ? 9.773 -28.172 -2.764 1 75.19 486 ARG A C 1
ATOM 3891 O O . ARG A 1 486 ? 9.141 -28.359 -1.725 1 75.19 486 ARG A O 1
ATOM 3898 N N . SER A 1 487 ? 9.273 -28.203 -3.906 1 84.75 487 SER A N 1
ATOM 3899 C CA . SER A 1 487 ? 7.973 -28.844 -4.094 1 84.75 487 SER A CA 1
ATOM 3900 C C . SER A 1 487 ? 8 -30.297 -3.656 1 84.75 487 SER A C 1
ATOM 3902 O O . SER A 1 487 ? 8.977 -31.016 -3.91 1 84.75 487 SER A O 1
ATOM 3904 N N . GLU A 1 488 ? 6.969 -30.672 -2.867 1 83.44 488 GLU A N 1
ATOM 3905 C CA . GLU A 1 488 ? 6.914 -32.031 -2.348 1 83.44 488 GLU A CA 1
ATOM 3906 C C . GLU A 1 488 ? 5.492 -32.594 -2.373 1 83.44 488 GLU A C 1
ATOM 3908 O O . GLU A 1 488 ? 4.527 -31.812 -2.285 1 83.44 488 GLU A O 1
ATOM 3913 N N . ILE A 1 489 ? 5.469 -33.906 -2.594 1 87.31 489 ILE A N 1
ATOM 3914 C CA . ILE A 1 489 ? 4.207 -34.594 -2.377 1 87.31 489 ILE A CA 1
ATOM 3915 C C . ILE A 1 489 ? 4.031 -34.906 -0.89 1 87.31 489 ILE A C 1
ATOM 3917 O O . ILE A 1 489 ? 4.566 -35.875 -0.383 1 87.31 489 ILE A O 1
ATOM 3921 N N . LEU A 1 490 ? 3.248 -34.188 -0.294 1 85.31 490 LEU A N 1
ATOM 3922 C CA . LEU A 1 490 ? 3.172 -34.188 1.163 1 85.31 490 LEU A CA 1
ATOM 3923 C C . LEU A 1 490 ? 2.584 -35.5 1.673 1 85.31 490 LEU A C 1
ATOM 3925 O O . LEU A 1 490 ? 2.877 -35.938 2.793 1 85.31 490 LEU A O 1
ATOM 3929 N N . THR A 1 491 ? 1.788 -36.156 0.887 1 85.75 491 THR A N 1
ATOM 3930 C CA . THR A 1 491 ? 1.124 -37.375 1.326 1 85.75 491 THR A CA 1
ATOM 3931 C C . THR A 1 491 ? 1.942 -38.625 0.942 1 85.75 491 THR A C 1
ATOM 3933 O O . THR A 1 491 ? 1.516 -39.75 1.172 1 85.75 491 THR A O 1
ATOM 3936 N N . SER A 1 492 ? 3.08 -38.406 0.363 1 83.81 492 SER A N 1
ATOM 3937 C CA . SER A 1 492 ? 3.945 -39.531 0.011 1 83.81 492 SER A CA 1
ATOM 3938 C C . SER A 1 492 ? 4.566 -40.156 1.254 1 83.81 492 SER A C 1
ATOM 3940 O O . SER A 1 492 ? 4.742 -39.5 2.273 1 83.81 492 SER A O 1
ATOM 3942 N N . SER A 1 493 ? 4.863 -41.375 1.121 1 82.81 493 SER A N 1
ATOM 3943 C CA . SER A 1 493 ? 5.414 -42.125 2.256 1 82.81 493 SER A CA 1
ATOM 3944 C C . SER A 1 493 ? 6.766 -41.562 2.678 1 82.81 493 SER A C 1
ATOM 3946 O O . SER A 1 493 ? 7.027 -41.375 3.869 1 82.81 493 SER A O 1
ATOM 3948 N N . PRO A 1 494 ? 7.527 -41.219 1.696 1 82.62 494 PRO A N 1
ATOM 3949 C CA . PRO A 1 494 ? 8.812 -40.656 2.105 1 82.62 494 PRO A CA 1
ATOM 3950 C C . PRO A 1 494 ? 8.656 -39.344 2.887 1 82.62 494 PRO A C 1
ATOM 3952 O O . PRO A 1 494 ? 9.375 -39.125 3.861 1 82.62 494 PRO A O 1
ATOM 3955 N N . TYR A 1 495 ? 7.781 -38.625 2.496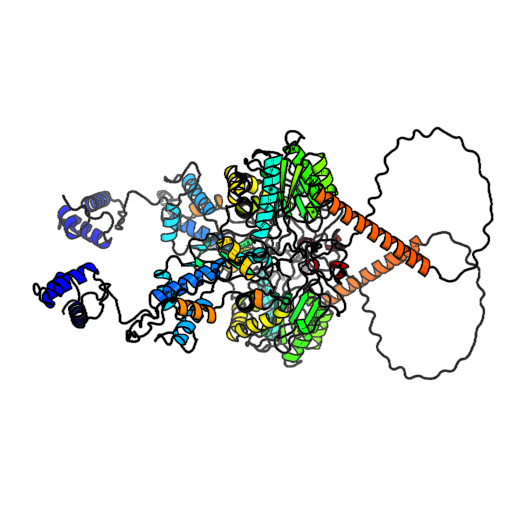 1 85 495 TYR A N 1
ATOM 3956 C CA . TYR A 1 495 ? 7.605 -37.375 3.193 1 85 495 TYR A CA 1
ATOM 3957 C C . TYR A 1 495 ? 6.98 -37.594 4.566 1 85 495 TYR A C 1
ATOM 3959 O O . TYR A 1 495 ? 7.336 -36.906 5.531 1 85 495 TYR A O 1
ATOM 3967 N N . LYS A 1 496 ? 6.07 -38.469 4.676 1 82.38 496 LYS A N 1
ATOM 3968 C CA . LYS A 1 496 ? 5.457 -38.781 5.965 1 82.38 496 LYS A CA 1
ATOM 3969 C C . LYS A 1 496 ? 6.504 -39.219 6.98 1 82.38 496 LYS A C 1
ATOM 3971 O O . LYS A 1 496 ? 6.461 -38.812 8.148 1 82.38 496 LYS A O 1
ATOM 3976 N N . LYS A 1 497 ? 7.344 -40.031 6.492 1 82.12 497 LYS A N 1
ATOM 3977 C CA . LYS A 1 497 ? 8.406 -40.5 7.371 1 82.12 497 LYS A CA 1
ATOM 3978 C C . LYS A 1 497 ? 9.25 -39.344 7.902 1 82.12 497 LYS A C 1
ATOM 3980 O O . LYS A 1 497 ? 9.609 -39.344 9.078 1 82.12 497 LYS A O 1
ATOM 3985 N N . LEU A 1 498 ? 9.531 -38.5 6.98 1 83.25 498 LEU A N 1
ATOM 3986 C CA . LEU A 1 498 ? 10.297 -37.312 7.375 1 83.25 498 LEU A CA 1
ATOM 3987 C C . LEU A 1 498 ? 9.531 -36.5 8.398 1 83.25 498 LEU A C 1
ATOM 3989 O O . LEU A 1 498 ? 10.117 -36 9.359 1 83.25 498 LEU A O 1
ATOM 3993 N N . ALA A 1 499 ? 8.281 -36.312 8.195 1 84 499 ALA A N 1
ATOM 3994 C CA . ALA A 1 499 ? 7.434 -35.562 9.102 1 84 499 ALA A CA 1
ATOM 3995 C C . ALA A 1 499 ? 7.34 -36.219 10.469 1 84 499 ALA A C 1
ATOM 3997 O O . ALA A 1 499 ? 7.316 -35.562 11.5 1 84 499 ALA A O 1
ATOM 3998 N N . GLU A 1 500 ? 7.27 -37.531 10.43 1 83.75 500 GLU A N 1
ATOM 3999 C CA . GLU A 1 500 ? 7.234 -38.312 11.664 1 83.75 500 GLU A CA 1
ATOM 4000 C C . GLU A 1 500 ? 8.539 -38.156 12.445 1 83.75 500 GLU A C 1
ATOM 4002 O O . GLU A 1 500 ? 8.516 -38 13.672 1 83.75 500 GLU A O 1
ATOM 4007 N N . GLU A 1 501 ? 9.57 -38.188 11.734 1 81.5 501 GLU A N 1
ATOM 4008 C CA . GLU A 1 501 ? 10.875 -38.031 12.359 1 81.5 501 GLU A CA 1
ATOM 4009 C C . GLU A 1 501 ? 11.016 -36.625 13 1 81.5 501 GLU A C 1
ATOM 4011 O O . GLU A 1 501 ? 11.531 -36.5 14.109 1 81.5 501 GLU A O 1
ATOM 4016 N N . LYS A 1 502 ? 10.562 -35.719 12.289 1 79.25 502 LYS A N 1
ATOM 4017 C CA . LYS A 1 502 ? 10.633 -34.375 12.805 1 79.25 502 LYS A CA 1
ATOM 4018 C C . LYS A 1 502 ? 9.773 -34.219 14.062 1 79.25 502 LYS A C 1
ATOM 4020 O O . LYS A 1 502 ? 10.18 -33.531 15.016 1 79.25 502 LYS A O 1
ATOM 4025 N N . GLU A 1 503 ? 8.617 -34.781 14.031 1 80.62 503 GLU A N 1
ATOM 4026 C CA . GLU A 1 503 ? 7.73 -34.75 15.188 1 80.62 503 GLU A CA 1
ATOM 4027 C C . GLU A 1 503 ? 8.328 -35.5 16.375 1 80.62 503 GLU A C 1
ATOM 4029 O O . GLU A 1 503 ? 8.203 -35.062 17.531 1 80.62 503 GLU A O 1
ATOM 4034 N N . ASN A 1 504 ? 8.922 -36.625 16.047 1 77.75 504 ASN A N 1
ATOM 4035 C CA . ASN A 1 504 ? 9.562 -37.406 17.078 1 77.75 504 ASN A CA 1
ATOM 4036 C C . ASN A 1 504 ? 10.742 -36.656 17.703 1 77.75 504 ASN A C 1
ATOM 4038 O O . ASN A 1 504 ? 10.945 -36.719 18.922 1 77.75 504 ASN A O 1
ATOM 4042 N N . GLU A 1 505 ? 11.422 -36.031 16.906 1 73.75 505 GLU A N 1
ATOM 4043 C CA . GLU A 1 505 ? 12.539 -35.219 17.406 1 73.75 505 GLU A CA 1
ATOM 4044 C C . GLU A 1 505 ? 12.055 -34.094 18.312 1 73.75 505 GLU A C 1
ATOM 4046 O O . GLU A 1 505 ? 12.672 -33.812 19.344 1 73.75 505 GLU A O 1
ATOM 4051 N N . LYS A 1 506 ? 11.031 -33.562 17.891 1 73.25 506 LYS A N 1
ATOM 4052 C CA . LYS A 1 506 ? 10.438 -32.5 18.672 1 73.25 506 LYS A CA 1
ATOM 4053 C C . LYS A 1 506 ? 9.945 -33 20.016 1 73.25 506 LYS A C 1
ATOM 4055 O O . LYS A 1 506 ? 10.141 -32.375 21.062 1 73.25 506 LYS A O 1
ATOM 4060 N N . ASN A 1 507 ? 9.328 -34.156 19.969 1 72.94 507 ASN A N 1
ATOM 4061 C CA . ASN A 1 507 ? 8.82 -34.75 21.188 1 72.94 507 ASN A CA 1
ATOM 4062 C C . ASN A 1 507 ? 9.953 -35.156 22.125 1 72.94 507 ASN A C 1
ATOM 4064 O O . ASN A 1 507 ? 9.828 -35.031 23.344 1 72.94 507 ASN A O 1
ATOM 4068 N N . THR A 1 508 ? 10.938 -35.656 21.5 1 71.06 508 THR A N 1
ATOM 4069 C CA . THR A 1 508 ? 12.086 -36.031 22.312 1 71.06 508 THR A CA 1
ATOM 4070 C C . THR A 1 508 ? 12.75 -34.812 22.953 1 71.06 508 THR A C 1
ATOM 4072 O O . THR A 1 508 ? 13.172 -34.875 24.109 1 71.06 508 THR A O 1
ATOM 4075 N N . LYS A 1 509 ? 12.75 -33.812 22.203 1 64.62 509 LYS A N 1
ATOM 4076 C CA . LYS A 1 509 ? 13.344 -32.594 22.719 1 64.62 509 LYS A CA 1
ATOM 4077 C C . LYS A 1 509 ? 12.492 -31.984 23.828 1 64.62 509 LYS A C 1
ATOM 4079 O O . LYS A 1 509 ? 13.023 -31.5 24.828 1 64.62 509 LYS A O 1
ATOM 4084 N N . ASP A 1 510 ? 11.258 -32 23.594 1 66 510 ASP A N 1
ATOM 4085 C CA . ASP A 1 510 ? 10.32 -31.516 24.594 1 66 510 ASP A CA 1
ATOM 4086 C C . ASP A 1 510 ? 10.383 -32.344 25.859 1 66 510 ASP A C 1
ATOM 4088 O O . ASP A 1 510 ? 10.305 -31.828 26.969 1 66 510 ASP A O 1
ATOM 4092 N N . LYS A 1 511 ? 10.594 -33.594 25.734 1 67.88 511 LYS A N 1
ATOM 4093 C CA . LYS A 1 511 ? 10.758 -34.5 26.891 1 67.88 511 LYS A CA 1
ATOM 4094 C C . LYS A 1 511 ? 12.07 -34.219 27.609 1 67.88 511 LYS A C 1
ATOM 4096 O O . LYS A 1 511 ? 12.117 -34.188 28.844 1 67.88 511 LYS A O 1
ATOM 4101 N N . LYS A 1 512 ? 13.023 -34 26.812 1 65 512 LYS A N 1
ATOM 4102 C CA . LYS A 1 512 ? 14.312 -33.688 27.406 1 65 512 LYS A CA 1
ATOM 4103 C C . LYS A 1 512 ? 14.258 -32.344 28.172 1 65 512 LYS A C 1
ATOM 4105 O O . LYS A 1 512 ? 14.82 -32.219 29.25 1 65 512 LYS A O 1
ATOM 4110 N N . LYS A 1 513 ? 13.602 -31.438 27.531 1 63.62 513 LYS A N 1
ATOM 4111 C CA . LYS A 1 513 ? 13.445 -30.141 28.188 1 63.62 513 LYS A CA 1
ATOM 4112 C C . LYS A 1 513 ? 12.633 -30.266 29.469 1 63.62 513 LYS A C 1
ATOM 4114 O O . LYS A 1 513 ? 12.945 -29.625 30.484 1 63.62 513 LYS A O 1
ATOM 4119 N N . GLU A 1 514 ? 11.57 -31.047 29.375 1 68.25 514 GLU A N 1
ATOM 4120 C CA . GLU A 1 514 ? 10.773 -31.344 30.547 1 68.25 514 GLU A CA 1
ATOM 4121 C C . GLU A 1 514 ? 11.602 -32.062 31.609 1 68.25 514 GLU A C 1
ATOM 4123 O O . GLU A 1 514 ? 11.492 -31.781 32.812 1 68.25 514 GLU A O 1
ATOM 4128 N N . ILE A 1 515 ? 12.406 -32.906 31.172 1 66.88 515 ILE A N 1
ATOM 4129 C CA . ILE A 1 515 ? 13.281 -33.656 32.062 1 66.88 515 ILE A CA 1
ATOM 4130 C C . ILE A 1 515 ? 14.32 -32.719 32.656 1 66.88 515 ILE A C 1
ATOM 4132 O O . ILE A 1 515 ? 14.602 -32.75 33.875 1 66.88 515 ILE A O 1
ATOM 4136 N N . LYS A 1 516 ? 14.82 -31.859 31.828 1 64.56 516 LYS A N 1
ATOM 4137 C CA . LYS A 1 516 ? 15.797 -30.891 32.312 1 64.56 516 LYS A CA 1
ATOM 4138 C C . LYS A 1 516 ? 15.164 -29.922 33.281 1 64.56 516 LYS A C 1
ATOM 4140 O O . LYS A 1 516 ? 15.773 -29.578 34.312 1 64.56 516 LYS A O 1
ATOM 4145 N N . SER A 1 517 ? 14.055 -29.453 32.938 1 65.56 517 SER A N 1
ATOM 4146 C CA . SER A 1 517 ? 13.344 -28.578 33.875 1 65.56 517 SER A CA 1
ATOM 4147 C C . SER A 1 517 ? 13.039 -29.297 35.156 1 65.56 517 SER A C 1
ATOM 4149 O O . SER A 1 517 ? 13.109 -28.703 36.25 1 65.56 517 SER A O 1
ATOM 4151 N N . LYS A 1 518 ? 12.727 -30.516 35.031 1 58.81 518 LYS A N 1
ATOM 4152 C CA . LYS A 1 518 ? 12.492 -31.344 36.219 1 58.81 518 LYS A CA 1
ATOM 4153 C C . LYS A 1 518 ? 13.781 -31.578 37 1 58.81 518 LYS A C 1
ATOM 4155 O O . LYS A 1 518 ? 13.773 -31.578 38.25 1 58.81 518 LYS A O 1
ATOM 4160 N N . ILE A 1 519 ? 14.773 -31.797 36.312 1 59.38 519 ILE A N 1
ATOM 4161 C CA . ILE A 1 519 ? 16.078 -31.969 36.969 1 59.38 519 ILE A CA 1
ATOM 4162 C C . ILE A 1 519 ? 16.5 -30.656 37.625 1 59.38 519 ILE A C 1
ATOM 4164 O O . ILE A 1 519 ? 17.031 -30.672 38.75 1 59.38 519 ILE A O 1
ATOM 4168 N N . GLU A 1 520 ? 16.281 -29.656 36.938 1 58.97 520 GLU A N 1
ATOM 4169 C CA . GLU A 1 520 ? 16.656 -28.359 37.5 1 58.97 520 GLU A CA 1
ATOM 4170 C C . GLU A 1 520 ? 15.836 -28.047 38.75 1 58.97 520 GLU A C 1
ATOM 4172 O O . GLU A 1 520 ? 16.359 -27.5 39.719 1 58.97 520 GLU A O 1
ATOM 4177 N N . VAL A 1 521 ? 14.586 -28.297 38.594 1 56.75 521 VAL A N 1
ATOM 4178 C CA . VAL A 1 521 ? 13.742 -28.172 39.781 1 56.75 521 VAL A CA 1
ATOM 4179 C C . VAL A 1 521 ? 14.203 -29.156 40.844 1 56.75 521 VAL A C 1
ATOM 4181 O O . VAL A 1 521 ? 14.258 -28.812 42.031 1 56.75 521 VAL A O 1
ATOM 4184 N N . ALA A 1 522 ? 14.484 -30.359 40.406 1 49.59 522 ALA A N 1
ATOM 4185 C CA . ALA A 1 522 ? 14.953 -31.375 41.344 1 49.59 522 ALA A CA 1
ATOM 4186 C C . ALA A 1 522 ? 16.312 -30.984 41.938 1 49.59 522 ALA A C 1
ATOM 4188 O O . ALA A 1 522 ? 16.594 -31.25 43.094 1 49.59 522 ALA A O 1
ATOM 4189 N N . LEU A 1 523 ? 17.078 -30.453 41.062 1 49.12 523 LEU A N 1
ATOM 4190 C CA . LEU A 1 523 ? 18.406 -30.062 41.562 1 49.12 523 LEU A CA 1
ATOM 4191 C C . LEU A 1 523 ? 18.312 -28.797 42.406 1 49.12 523 LEU A C 1
ATOM 4193 O O . LEU A 1 523 ? 19.172 -28.562 43.25 1 49.12 523 LEU A O 1
ATOM 4197 N N . GLY A 1 524 ? 17.484 -27.875 42.031 1 43.94 524 GLY A N 1
ATOM 4198 C CA . GLY A 1 524 ? 17.312 -26.703 42.875 1 43.94 524 GLY A CA 1
ATOM 4199 C C . GLY A 1 524 ? 16.703 -27.016 44.219 1 43.94 524 GLY A C 1
ATOM 4200 O O . GLY A 1 524 ? 16.469 -26.125 45.031 1 43.94 524 GLY A O 1
ATOM 4201 N N . GLY A 1 525 ? 16.016 -28.141 44.312 1 36.16 525 GLY A N 1
ATOM 4202 C CA . GLY A 1 525 ? 15.484 -28.562 45.594 1 36.16 525 GLY A CA 1
ATOM 4203 C C . GLY A 1 525 ? 16.562 -28.938 46.594 1 36.16 525 GLY A C 1
ATOM 4204 O O . GLY A 1 525 ? 16.281 -29.578 47.625 1 36.16 525 GLY A O 1
ATOM 4205 N N . LYS A 1 526 ? 17.797 -28.891 46.219 1 33.81 526 LYS A N 1
ATOM 4206 C CA . LYS A 1 526 ? 18.688 -29.281 47.312 1 33.81 526 LYS A CA 1
ATOM 4207 C C . LYS A 1 526 ? 18.672 -28.219 48.406 1 33.81 526 LYS A C 1
ATOM 4209 O O . LYS A 1 526 ? 19.594 -27.422 48.531 1 33.81 526 LYS A O 1
ATOM 4214 N N . GLY A 1 527 ? 17.547 -27.469 48.656 1 27.48 527 GLY A N 1
ATOM 4215 C CA . GLY A 1 527 ? 17.547 -26.812 49.969 1 27.48 527 GLY A CA 1
ATOM 4216 C C . GLY A 1 527 ? 17.797 -27.766 51.125 1 27.48 527 GLY A C 1
ATOM 4217 O O . GLY A 1 527 ? 17.844 -28.984 50.906 1 27.48 527 GLY A O 1
ATOM 4218 N N . LYS A 1 528 ? 17.656 -27.234 52.531 1 28.72 528 LYS A N 1
ATOM 4219 C CA . LYS A 1 528 ? 17.891 -27.797 53.875 1 28.72 528 LYS A CA 1
ATOM 4220 C C . LYS A 1 528 ? 17.125 -29.094 54.062 1 28.72 528 LYS A C 1
ATOM 4222 O O . LYS A 1 528 ? 15.938 -29.172 53.719 1 28.72 528 LYS A O 1
ATOM 4227 N N . GLN A 1 529 ? 17.766 -30.219 54.094 1 24.33 529 GLN A N 1
ATOM 4228 C CA . GLN A 1 529 ? 17.469 -31.609 54.406 1 24.33 529 GLN A CA 1
ATOM 4229 C C . GLN A 1 529 ? 16.688 -31.703 55.719 1 24.33 529 GLN A C 1
ATOM 4231 O O . GLN A 1 529 ? 17.266 -31.594 56.812 1 24.33 529 GLN A O 1
ATOM 4236 N N . THR A 1 530 ? 15.656 -30.812 56 1 22.11 530 THR A N 1
ATOM 4237 C CA . THR A 1 530 ? 15.008 -31.094 57.25 1 22.11 530 THR A CA 1
ATOM 4238 C C . THR A 1 530 ? 14.578 -32.562 57.344 1 22.11 530 THR A C 1
ATOM 4240 O O . THR A 1 530 ? 14.289 -33.188 56.312 1 22.11 530 THR A O 1
ATOM 4243 N N . LYS A 1 531 ? 14.93 -33.156 58.594 1 21.56 531 LYS A N 1
ATOM 4244 C CA . LYS A 1 531 ? 14.82 -34.469 59.156 1 21.56 531 LYS A CA 1
ATOM 4245 C C . LYS A 1 531 ? 13.398 -35.031 59.031 1 21.56 531 LYS A C 1
ATOM 4247 O O . LYS A 1 531 ? 12.445 -34.375 59.469 1 21.56 531 LYS A O 1
ATOM 4252 N N . GLY A 1 532 ? 13.062 -35.594 57.906 1 20.22 532 GLY A N 1
ATOM 4253 C CA . GLY A 1 532 ? 11.82 -36.219 57.5 1 20.22 532 GLY A CA 1
ATOM 4254 C C . GLY A 1 532 ? 11.289 -37.219 58.531 1 20.22 532 GLY A C 1
ATOM 4255 O O . GLY A 1 532 ? 12.008 -38.156 58.938 1 20.22 532 GLY A O 1
ATOM 4256 N N . LYS A 1 533 ? 10.586 -36.625 59.562 1 20.06 533 LYS A N 1
ATOM 4257 C CA . LYS A 1 533 ? 9.961 -37.5 60.562 1 20.06 533 LYS A CA 1
ATOM 4258 C C . LYS A 1 533 ? 9.289 -38.688 59.906 1 20.06 533 LYS A C 1
ATOM 4260 O O . LYS A 1 533 ? 8.773 -38.594 58.781 1 20.06 533 LYS A O 1
ATOM 4265 N N . SER A 1 534 ? 9.656 -39.938 60.375 1 18.86 534 SER A N 1
ATOM 4266 C CA . SER A 1 534 ? 9.414 -41.344 60.156 1 18.86 534 SER A CA 1
ATOM 4267 C C . SER A 1 534 ? 7.922 -41.656 60.125 1 18.86 534 SER A C 1
ATOM 4269 O O . SER A 1 534 ? 7.527 -42.812 59.938 1 18.86 534 SER A O 1
ATOM 4271 N N . VAL A 1 535 ? 7.105 -40.812 59.438 1 19.69 535 VAL A N 1
ATOM 4272 C CA . VAL A 1 535 ? 5.703 -41.156 59.688 1 19.69 535 VAL A CA 1
ATOM 4273 C C . VAL A 1 535 ? 5.449 -42.625 59.375 1 19.69 535 VAL A C 1
ATOM 4275 O O . VAL A 1 535 ? 6.039 -43.156 58.438 1 19.69 535 VAL A O 1
ATOM 4278 N N . ASP A 1 536 ? 4.723 -43.219 60.344 1 17.27 536 ASP A N 1
ATOM 4279 C CA . ASP A 1 536 ? 4.227 -44.531 60.75 1 17.27 536 ASP A CA 1
ATOM 4280 C C . ASP A 1 536 ? 3.41 -45.188 59.656 1 17.27 536 ASP A C 1
ATOM 4282 O O . ASP A 1 536 ? 2.82 -44.469 58.812 1 17.27 536 ASP A O 1
ATOM 4286 N N . LYS A 1 537 ? 3.639 -46.469 59.438 1 18.61 537 LYS A N 1
ATOM 4287 C CA . LYS A 1 537 ? 3.332 -47.594 58.531 1 18.61 537 LYS A CA 1
ATOM 4288 C C . LYS A 1 537 ? 1.831 -47.844 58.5 1 18.61 537 LYS A C 1
ATOM 4290 O O . LYS A 1 537 ? 1.392 -48.844 57.906 1 18.61 537 LYS A O 1
ATOM 4295 N N . ARG A 1 538 ? 0.986 -47 59.219 1 16.38 538 ARG A N 1
ATOM 4296 C CA . ARG A 1 538 ? -0.101 -47.844 59.656 1 16.38 538 ARG A CA 1
ATOM 4297 C C . ARG A 1 538 ? -0.743 -48.562 58.5 1 16.38 538 ARG A C 1
ATOM 4299 O O . ARG A 1 538 ? -0.488 -48.25 57.344 1 16.38 538 ARG A O 1
ATOM 4306 N N . LYS A 1 539 ? -2.102 -48.438 58.438 1 16.61 539 LYS A N 1
ATOM 4307 C CA . LYS A 1 539 ? -3.207 -49.406 58.5 1 16.61 539 LYS A CA 1
ATOM 4308 C C . LYS A 1 539 ? -3.625 -49.875 57.125 1 16.61 539 LYS A C 1
ATOM 4310 O O . LYS A 1 539 ? -3.699 -49.094 56.188 1 16.61 539 LYS A O 1
ATOM 4315 N N . GLU A 1 540 ? -3.637 -51.219 56.906 1 16.58 540 GLU A N 1
ATOM 4316 C CA . GLU A 1 540 ? -3.725 -52.281 55.906 1 16.58 540 GLU A CA 1
ATOM 4317 C C . GLU A 1 540 ? -4.992 -52.156 55.062 1 16.58 540 GLU A C 1
ATOM 4319 O O . GLU A 1 540 ? -4.934 -52.156 53.844 1 16.58 540 GLU A O 1
ATOM 4324 N N . ALA A 1 541 ? -6.086 -52.875 55.469 1 17.8 541 ALA A N 1
ATOM 4325 C CA . ALA A 1 541 ? -6.566 -54.062 54.75 1 17.8 541 ALA A CA 1
ATOM 4326 C C . ALA A 1 541 ? -7.758 -53.719 53.844 1 17.8 541 ALA A C 1
ATOM 4328 O O . ALA A 1 541 ? -7.977 -54.344 52.812 1 17.8 541 ALA A O 1
ATOM 4329 N N . THR A 1 542 ? -8.664 -52.781 54.219 1 17.39 542 THR A N 1
ATOM 4330 C CA . THR A 1 542 ? -9.992 -53.375 54.125 1 17.39 542 THR A CA 1
ATOM 4331 C C . THR A 1 542 ? -10.398 -53.562 52.688 1 17.39 542 THR A C 1
ATOM 4333 O O . THR A 1 542 ? -9.961 -52.844 51.781 1 17.39 542 THR A O 1
ATOM 4336 N N . LYS A 1 543 ? -11.398 -54.594 52.406 1 18.08 543 LYS A N 1
ATOM 4337 C CA . LYS A 1 543 ? -11.875 -55.625 51.469 1 18.08 543 LYS A CA 1
ATOM 4338 C C . LYS A 1 543 ? -12.727 -55.031 50.375 1 18.08 543 LYS A C 1
ATOM 4340 O O . LYS A 1 543 ? -13.25 -55.75 49.5 1 18.08 543 LYS A O 1
ATOM 4345 N N . VAL A 1 544 ? -12.867 -53.688 50.344 1 18.7 544 VAL A N 1
ATOM 4346 C CA . VAL A 1 544 ? -14.211 -53.469 49.812 1 18.7 544 VAL A CA 1
ATOM 4347 C C . VAL A 1 544 ? -14.289 -54 48.375 1 18.7 544 VAL A C 1
ATOM 4349 O O . VAL A 1 544 ? -13.273 -54.062 47.688 1 18.7 544 VAL A O 1
ATOM 4352 N N . LYS A 1 545 ? -15.609 -54.5 48.031 1 18.8 545 LYS A N 1
ATOM 4353 C CA . LYS A 1 545 ? -16.312 -55.344 47.062 1 18.8 545 LYS A CA 1
ATOM 4354 C C . LYS A 1 545 ? -16.188 -54.812 45.656 1 18.8 545 LYS A C 1
ATOM 4356 O O . LYS A 1 545 ? -16.125 -53.594 45.438 1 18.8 545 LYS A O 1
ATOM 4361 N N . PRO A 1 546 ? -16.094 -55.719 44.625 1 20.27 546 PRO A N 1
ATOM 4362 C CA . PRO A 1 546 ? -15.586 -55.812 43.25 1 20.27 546 PRO A CA 1
ATOM 4363 C C . PRO A 1 546 ? -16.5 -55.094 42.25 1 20.27 546 PRO A C 1
ATOM 4365 O O . PRO A 1 546 ? -16.234 -55.125 41.062 1 20.27 546 PRO A O 1
ATOM 4368 N N . ASN A 1 547 ? -17.547 -54.312 42.688 1 20.28 547 ASN A N 1
ATOM 4369 C CA . ASN A 1 547 ? -18.609 -54.344 41.688 1 20.28 547 ASN A CA 1
ATOM 4370 C C . ASN A 1 547 ? -18.109 -53.875 40.344 1 20.28 547 ASN A C 1
ATOM 4372 O O . ASN A 1 547 ? -17.266 -52.969 40.25 1 20.28 547 ASN A O 1
ATOM 4376 N N . GLU A 1 548 ? -18.406 -54.688 39.312 1 19.17 548 GLU A N 1
ATOM 4377 C CA . GLU A 1 548 ? -17.969 -54.906 37.938 1 19.17 548 GLU A CA 1
ATOM 4378 C C . GLU A 1 548 ? -18.328 -53.75 37.031 1 19.17 548 GLU A C 1
ATOM 4380 O O . GLU A 1 548 ? -19.156 -53.875 36.125 1 19.17 548 GLU A O 1
ATOM 4385 N N . LYS A 1 549 ? -18.406 -52.562 37.562 1 19.33 549 LYS A N 1
ATOM 4386 C CA . LYS A 1 549 ? -18.953 -51.562 36.625 1 19.33 549 LYS A CA 1
ATOM 4387 C C . LYS A 1 549 ? -18.219 -51.594 35.281 1 19.33 549 LYS A C 1
ATOM 4389 O O . LYS A 1 549 ? -17 -51.812 35.25 1 19.33 549 LYS A O 1
ATOM 4394 N N . LYS A 1 550 ? -19.047 -51.812 34.219 1 20.88 550 LYS A N 1
ATOM 4395 C CA . LYS A 1 550 ? -18.844 -51.938 32.781 1 20.88 550 LYS A CA 1
ATOM 4396 C C . LYS A 1 550 ? -17.953 -50.812 32.25 1 20.88 550 LYS A C 1
ATOM 4398 O O . LYS A 1 550 ? -18.188 -49.656 32.562 1 20.88 550 LYS A O 1
ATOM 4403 N N . ARG A 1 551 ? -16.766 -51.125 31.781 1 20.83 551 ARG A N 1
ATOM 4404 C CA . ARG A 1 551 ? -15.555 -50.406 31.422 1 20.83 551 ARG A CA 1
ATOM 4405 C C . ARG A 1 551 ? -15.789 -49.5 30.219 1 20.83 551 ARG A C 1
ATOM 4407 O O . ARG A 1 551 ? -15.805 -49.969 29.078 1 20.83 551 ARG A O 1
ATOM 4414 N N . ARG A 1 552 ? -16.969 -48.812 30.141 1 22.5 552 ARG A N 1
ATOM 4415 C CA . ARG A 1 552 ? -17.047 -48.062 28.891 1 22.5 552 ARG A CA 1
ATOM 4416 C C . ARG A 1 552 ? -15.742 -47.312 28.594 1 22.5 552 ARG A C 1
ATOM 4418 O O . ARG A 1 552 ? -15.281 -46.531 29.422 1 22.5 552 ARG A O 1
ATOM 4425 N N . GLU A 1 553 ? -14.914 -47.969 27.891 1 21.11 553 GLU A N 1
ATOM 4426 C CA . GLU A 1 553 ? -13.539 -47.594 27.625 1 21.11 553 GLU A CA 1
ATOM 4427 C C . GLU A 1 553 ? -13.469 -46.219 27 1 21.11 553 GLU A C 1
ATOM 4429 O O . GLU A 1 553 ? -13.938 -46 25.875 1 21.11 553 GLU A O 1
ATOM 4434 N N . VAL A 1 554 ? -14.008 -45.219 27.578 1 23.08 554 VAL A N 1
ATOM 4435 C CA . VAL A 1 554 ? -13.914 -43.875 27 1 23.08 554 VAL A CA 1
ATOM 4436 C C . VAL A 1 554 ? -12.453 -43.562 26.656 1 23.08 554 VAL A C 1
ATOM 4438 O O . VAL A 1 554 ? -11.562 -43.719 27.484 1 23.08 554 VAL A O 1
ATOM 4441 N N . GLU A 1 555 ? -12.062 -43.938 25.375 1 22.45 555 GLU A N 1
ATOM 4442 C CA . GLU A 1 555 ? -10.664 -43.656 25.047 1 22.45 555 GLU A CA 1
ATOM 4443 C C . GLU A 1 555 ? -10.227 -42.281 25.516 1 22.45 555 GLU A C 1
ATOM 4445 O O . GLU A 1 555 ? -10.961 -41.312 25.344 1 22.45 555 GLU A O 1
ATOM 4450 N N . PRO A 1 556 ? -9.469 -42.219 26.578 1 24.05 556 PRO A N 1
ATOM 4451 C CA . PRO A 1 556 ? -9 -40.969 27.172 1 24.05 556 PRO A CA 1
ATOM 4452 C C . PRO A 1 556 ? -8.422 -40 26.156 1 24.05 556 PRO A C 1
ATOM 4454 O O . PRO A 1 556 ? -7.785 -40.438 25.188 1 24.05 556 PRO A O 1
ATOM 4457 N N . LEU A 1 557 ? -9.148 -38.969 25.891 1 23.62 557 LEU A N 1
ATOM 4458 C CA . LEU A 1 557 ? -8.703 -37.812 25.109 1 23.62 557 LEU A CA 1
ATOM 4459 C C . LEU A 1 557 ? -7.27 -37.438 25.484 1 23.62 557 LEU A C 1
ATOM 4461 O O . LEU A 1 557 ? -6.969 -37.188 26.641 1 23.62 557 LEU A O 1
ATOM 4465 N N . THR A 1 558 ? -6.328 -38.188 24.828 1 22.39 558 THR A N 1
ATOM 4466 C CA . THR A 1 558 ? -4.902 -37.969 25.016 1 22.39 558 THR A CA 1
ATOM 4467 C C . THR A 1 558 ? -4.637 -36.469 25.25 1 22.39 558 THR A C 1
ATOM 4469 O O . THR A 1 558 ? -5.301 -35.625 24.672 1 22.39 558 THR A O 1
ATOM 4472 N N . GLU A 1 559 ? -4.152 -36.219 26.453 1 24.8 559 GLU A N 1
ATOM 4473 C CA . GLU A 1 559 ? -3.637 -34.938 26.922 1 24.8 559 GLU A CA 1
ATOM 4474 C C . GLU A 1 559 ? -2.801 -34.25 25.859 1 24.8 559 GLU A C 1
ATOM 4476 O O . GLU A 1 559 ? -1.862 -34.844 25.312 1 24.8 559 GLU A O 1
ATOM 4481 N N . ILE A 1 560 ? -3.514 -33.562 25.031 1 25.28 560 ILE A N 1
ATOM 4482 C CA . ILE A 1 560 ? -2.855 -32.688 24.047 1 25.28 560 ILE A CA 1
ATOM 4483 C C . ILE A 1 560 ? -1.72 -31.922 24.719 1 25.28 560 ILE A C 1
ATOM 4485 O O . ILE A 1 560 ? -1.96 -31.078 25.594 1 25.28 560 ILE A O 1
ATOM 4489 N N . SER A 1 561 ? -0.72 -32.812 25.188 1 25.25 561 SER A N 1
ATOM 4490 C CA . SER A 1 561 ? 0.461 -32.125 25.688 1 25.25 561 SER A CA 1
ATOM 4491 C C . SER A 1 561 ? 0.841 -30.953 24.781 1 25.25 561 SER A C 1
ATOM 4493 O O . SER A 1 561 ? 0.943 -31.109 23.562 1 25.25 561 SER A O 1
ATOM 4495 N N . ASN A 1 562 ? 0.386 -29.938 25.203 1 27.06 562 ASN A N 1
ATOM 4496 C CA . ASN A 1 562 ? 0.655 -28.625 24.609 1 27.06 562 ASN A CA 1
ATOM 4497 C C . ASN A 1 562 ? 2.15 -28.406 24.406 1 27.06 562 ASN A C 1
ATOM 4499 O O . ASN A 1 562 ? 2.828 -27.891 25.297 1 27.06 562 ASN A O 1
ATOM 4503 N N . THR A 1 563 ? 2.859 -29.547 23.938 1 30.53 563 THR A N 1
ATOM 4504 C CA . THR A 1 563 ? 4.285 -29.297 23.766 1 30.53 563 THR A CA 1
ATOM 4505 C C . THR A 1 563 ? 4.516 -28.047 22.922 1 30.53 563 THR A C 1
ATOM 4507 O O . THR A 1 563 ? 4.094 -27.984 21.766 1 30.53 563 THR A O 1
ATOM 4510 N N . ASN A 1 564 ? 4.668 -27.078 23.594 1 34.44 564 ASN A N 1
ATOM 4511 C CA . ASN A 1 564 ? 4.945 -25.75 23.062 1 34.44 564 ASN A CA 1
ATOM 4512 C C . ASN A 1 564 ? 6.172 -25.75 22.141 1 34.44 564 ASN A C 1
ATOM 4514 O O . ASN A 1 564 ? 7.305 -25.641 22.625 1 34.44 564 ASN A O 1
ATOM 4518 N N . LYS A 1 565 ? 6.184 -26.625 21.094 1 42.34 565 LYS A N 1
ATOM 4519 C CA . LYS A 1 565 ? 7.27 -26.547 20.125 1 42.34 565 LYS A CA 1
ATOM 4520 C C . LYS A 1 565 ? 7.512 -25.125 19.656 1 42.34 565 LYS A C 1
ATOM 4522 O O . LYS A 1 565 ? 6.594 -24.453 19.172 1 42.34 565 LYS A O 1
ATOM 4527 N N . THR A 1 566 ? 8.586 -24.609 20.125 1 48.94 566 THR A N 1
ATOM 4528 C CA . THR A 1 566 ? 9 -23.266 19.781 1 48.94 566 THR A CA 1
ATOM 4529 C C . THR A 1 566 ? 9.234 -23.141 18.281 1 48.94 566 THR A C 1
ATOM 4531 O O . THR A 1 566 ? 10.016 -23.906 17.703 1 48.94 566 THR A O 1
ATOM 4534 N N . ILE A 1 567 ? 8.383 -22.859 17.469 1 54.97 567 ILE A N 1
ATOM 4535 C CA . ILE A 1 567 ? 8.414 -22.594 16.031 1 54.97 567 ILE A CA 1
ATOM 4536 C C . ILE A 1 567 ? 9.195 -21.312 15.773 1 54.97 567 ILE A C 1
ATOM 4538 O O . ILE A 1 567 ? 9 -20.297 16.453 1 54.97 567 ILE A O 1
ATOM 4542 N N . CYS A 1 568 ? 10.203 -21.516 14.922 1 57.97 568 CYS A N 1
ATOM 4543 C CA . CYS A 1 568 ? 10.906 -20.312 14.516 1 57.97 568 CYS A CA 1
ATOM 4544 C C . CYS A 1 568 ? 9.945 -19.266 13.961 1 57.97 568 CYS A C 1
ATOM 4546 O O . CYS A 1 568 ? 9.227 -19.531 12.992 1 57.97 568 CYS A O 1
ATOM 4548 N N . VAL A 1 569 ? 9.789 -18.266 14.625 1 60.03 569 VAL A N 1
ATOM 4549 C CA . VAL A 1 569 ? 8.82 -17.25 14.273 1 60.03 569 VAL A CA 1
ATOM 4550 C C . VAL A 1 569 ? 9.117 -16.703 12.875 1 60.03 569 VAL A C 1
ATOM 4552 O O . VAL A 1 569 ? 8.258 -16.078 12.242 1 60.03 569 VAL A O 1
ATOM 4555 N N . VAL A 1 570 ? 10.281 -16.984 12.344 1 60.28 570 VAL A N 1
ATOM 4556 C CA . VAL A 1 570 ? 10.703 -16.453 11.055 1 60.28 570 VAL A CA 1
ATOM 4557 C C . VAL A 1 570 ? 10.453 -17.5 9.961 1 60.28 570 VAL A C 1
ATOM 4559 O O . VAL A 1 570 ? 9.789 -17.203 8.961 1 60.28 570 VAL A O 1
ATOM 4562 N N . CYS A 1 571 ? 10.906 -18.656 9.992 1 52.31 571 CYS A N 1
ATOM 4563 C CA . CYS A 1 571 ? 10.797 -19.641 8.922 1 52.31 571 CYS A CA 1
ATOM 4564 C C . CYS A 1 571 ? 9.727 -20.672 9.242 1 52.31 571 CYS A C 1
ATOM 4566 O O . CYS A 1 571 ? 9.43 -21.547 8.422 1 52.31 571 CYS A O 1
ATOM 4568 N N . LEU A 1 572 ? 9.039 -20.406 10.438 1 53.28 572 LEU A N 1
ATOM 4569 C CA . LEU A 1 572 ? 7.961 -21.219 10.992 1 53.28 572 LEU A CA 1
ATOM 4570 C C . LEU A 1 572 ? 8.297 -22.703 10.914 1 53.28 572 LEU A C 1
ATOM 4572 O O . LEU A 1 572 ? 7.395 -23.547 10.875 1 53.28 572 LEU A O 1
ATOM 4576 N N . GLU A 1 573 ? 9.625 -22.938 10.742 1 51.56 573 GLU A N 1
ATOM 4577 C CA . GLU A 1 573 ? 10.109 -24.312 10.758 1 51.56 573 GLU A CA 1
ATOM 4578 C C . GLU A 1 573 ? 10.664 -24.688 12.125 1 51.56 573 GLU A C 1
ATOM 4580 O O . GLU A 1 573 ? 11.047 -23.812 12.906 1 51.56 573 GLU A O 1
ATOM 4585 N N . THR A 1 574 ? 10.586 -25.797 12.648 1 54.09 574 THR A N 1
ATOM 4586 C CA . THR A 1 574 ? 11.055 -26.312 13.938 1 54.09 574 THR A CA 1
ATOM 4587 C C . THR A 1 574 ? 12.406 -27 13.789 1 54.09 574 THR A C 1
ATOM 4589 O O . THR A 1 574 ? 12.797 -27.812 14.641 1 54.09 574 THR A O 1
ATOM 4592 N N . SER A 1 575 ? 13.383 -26.609 12.781 1 49.41 575 SER A N 1
ATOM 4593 C CA . SER A 1 575 ? 14.641 -27.344 12.656 1 49.41 575 SER A CA 1
ATOM 4594 C C . SER A 1 575 ? 15.539 -27.125 13.867 1 49.41 575 SER A C 1
ATOM 4596 O O . SER A 1 575 ? 15.438 -26.109 14.547 1 49.41 575 SER A O 1
ATOM 4598 N N . GLU A 1 576 ? 16.266 -28.125 14.367 1 47.22 576 GLU A N 1
ATOM 4599 C CA . GLU A 1 576 ? 17.188 -28.219 15.5 1 47.22 576 GLU A CA 1
ATOM 4600 C C . GLU A 1 576 ? 18.422 -27.359 15.266 1 47.22 576 GLU A C 1
ATOM 4602 O O . GLU A 1 576 ? 19.5 -27.891 14.984 1 47.22 576 GLU A O 1
ATOM 4607 N N . GLU A 1 577 ? 18.438 -26.234 14.641 1 50.25 577 GLU A N 1
ATOM 4608 C CA . GLU A 1 577 ? 19.594 -25.344 14.547 1 50.25 577 GLU A CA 1
ATOM 4609 C C . GLU A 1 577 ? 19.688 -24.438 15.773 1 50.25 577 GLU A C 1
ATOM 4611 O O . GLU A 1 577 ? 18.781 -24.422 16.609 1 50.25 577 GLU A O 1
ATOM 4616 N N . ASP A 1 578 ? 20.875 -23.891 16 1 57.19 578 ASP A N 1
ATOM 4617 C CA . ASP A 1 578 ? 21.062 -22.938 17.094 1 57.19 578 ASP A CA 1
ATOM 4618 C C . ASP A 1 578 ? 19.938 -21.906 17.109 1 57.19 578 ASP A C 1
ATOM 4620 O O . ASP A 1 578 ? 19.562 -21.375 16.062 1 57.19 578 ASP A O 1
ATOM 4624 N N . TRP A 1 579 ? 19.172 -22.109 18.125 1 58.94 579 TRP A N 1
ATOM 4625 C CA . TRP A 1 579 ? 18.016 -21.234 18.297 1 58.94 579 TRP A CA 1
ATOM 4626 C C . TRP A 1 579 ? 18.406 -19.969 19.062 1 58.94 579 TRP A C 1
ATOM 4628 O O . TRP A 1 579 ? 19.281 -20.016 19.938 1 58.94 579 TRP A O 1
ATOM 4638 N N . ILE A 1 580 ? 18.141 -18.938 18.531 1 64.06 580 ILE A N 1
ATOM 4639 C CA . ILE A 1 580 ? 18.234 -17.703 19.281 1 64.06 580 ILE A CA 1
ATOM 4640 C C . ILE A 1 580 ? 16.828 -17.203 19.609 1 64.06 580 ILE A C 1
ATOM 4642 O O . ILE A 1 580 ? 15.906 -17.328 18.797 1 64.06 580 ILE A O 1
ATOM 4646 N N . GLN A 1 581 ? 16.469 -17 20.781 1 63.38 581 GLN A N 1
ATOM 4647 C CA . GLN A 1 581 ? 15.172 -16.578 21.281 1 63.38 581 GLN A CA 1
ATOM 4648 C C . GLN A 1 581 ? 14.945 -15.086 21.031 1 63.38 581 GLN A C 1
ATOM 4650 O O . GLN A 1 581 ? 15.82 -14.258 21.312 1 63.38 581 GLN A O 1
ATOM 4655 N N . CYS A 1 582 ? 13.859 -14.953 20.344 1 59.88 582 CYS A N 1
ATOM 4656 C CA . CYS A 1 582 ? 13.5 -13.555 20.156 1 59.88 582 CYS A CA 1
ATOM 4657 C C . CYS A 1 582 ? 13.203 -12.891 21.5 1 59.88 582 CYS A C 1
ATOM 4659 O O . CYS A 1 582 ? 12.406 -13.398 22.281 1 59.88 582 CYS A O 1
ATOM 4661 N N . SER A 1 583 ? 13.883 -11.914 21.875 1 61.38 583 SER A N 1
ATOM 4662 C CA . SER A 1 583 ? 13.742 -11.227 23.156 1 61.38 583 SER A CA 1
ATOM 4663 C C . SER A 1 583 ? 12.391 -10.531 23.281 1 61.38 583 SER A C 1
ATOM 4665 O O . SER A 1 583 ? 11.938 -10.219 24.375 1 61.38 583 SER A O 1
ATOM 4667 N N . SER A 1 584 ? 11.602 -10.344 22.094 1 56.84 584 SER A N 1
ATOM 4668 C CA . SER A 1 584 ? 10.328 -9.625 22.078 1 56.84 584 SER A CA 1
ATOM 4669 C C . SER A 1 584 ? 9.156 -10.586 22.203 1 56.84 584 SER A C 1
ATOM 4671 O O . SER A 1 584 ? 8.328 -10.461 23.109 1 56.84 584 SER A O 1
ATOM 4673 N N . CYS A 1 585 ? 8.914 -11.531 21.359 1 52.88 585 CYS A N 1
ATOM 4674 C CA . CYS A 1 585 ? 7.766 -12.43 21.391 1 52.88 585 CYS A CA 1
ATOM 4675 C C . CYS A 1 585 ? 8.109 -13.734 22.094 1 52.88 585 CYS A C 1
ATOM 4677 O O . CYS A 1 585 ? 7.258 -14.617 22.219 1 52.88 585 CYS A O 1
ATOM 4679 N N . LEU A 1 586 ? 9.312 -13.75 22.625 1 61.09 586 LEU A N 1
ATOM 4680 C CA . LEU A 1 586 ? 9.883 -14.914 23.297 1 61.09 586 LEU A CA 1
ATOM 4681 C C . LEU A 1 586 ? 9.734 -16.172 22.453 1 61.09 586 LEU A C 1
ATOM 4683 O O . LEU A 1 586 ? 9.836 -17.281 22.953 1 61.09 586 LEU A O 1
ATOM 4687 N N . GLY A 1 587 ? 9.484 -15.781 21.156 1 61.78 587 GLY A N 1
ATOM 4688 C CA . GLY A 1 587 ? 9.477 -16.906 20.234 1 61.78 587 GLY A CA 1
ATOM 4689 C C . GLY A 1 587 ? 10.867 -17.359 19.844 1 61.78 587 GLY A C 1
ATOM 4690 O O . GLY A 1 587 ? 11.836 -16.609 19.953 1 61.78 587 GLY A O 1
ATOM 4691 N N . TRP A 1 588 ? 11.07 -18.484 19.5 1 64.06 588 TRP A N 1
ATOM 4692 C CA . TRP A 1 588 ? 12.344 -19.125 19.188 1 64.06 588 TRP A CA 1
ATOM 4693 C C . TRP A 1 588 ? 12.555 -19.172 17.672 1 64.06 588 TRP A C 1
ATOM 4695 O O . TRP A 1 588 ? 11.625 -19.453 16.922 1 64.06 588 TRP A O 1
ATOM 4705 N N . VAL A 1 589 ? 13.703 -18.516 17.125 1 65.25 589 VAL A N 1
ATOM 4706 C CA . VAL A 1 589 ? 14.125 -18.484 15.734 1 65.25 589 VAL A CA 1
ATOM 4707 C C . VAL A 1 589 ? 15.391 -19.312 15.547 1 65.25 589 VAL A C 1
ATOM 4709 O O . VAL A 1 589 ? 16.25 -19.344 16.438 1 65.25 589 VAL A O 1
ATOM 4712 N N . HIS A 1 590 ? 15.484 -19.984 14.523 1 63.03 590 HIS A N 1
ATOM 4713 C CA . HIS A 1 590 ? 16.734 -20.641 14.195 1 63.03 590 HIS A CA 1
ATOM 4714 C C . HIS A 1 590 ? 17.875 -19.641 14.086 1 63.03 590 HIS A C 1
ATOM 4716 O O . HIS A 1 590 ? 17.688 -18.531 13.586 1 63.03 590 HIS A O 1
ATOM 4722 N N . GLU A 1 591 ? 19.016 -19.859 14.641 1 63.19 591 GLU A N 1
ATOM 4723 C CA . GLU A 1 591 ? 20.203 -19.016 14.477 1 63.19 591 GLU A CA 1
ATOM 4724 C C . GLU A 1 591 ? 20.484 -18.734 13 1 63.19 591 GLU A C 1
ATOM 4726 O O . GLU A 1 591 ? 20.859 -17.625 12.641 1 63.19 591 GLU A O 1
ATOM 4731 N N . ALA A 1 592 ? 20.328 -19.688 12.117 1 58.75 592 ALA A N 1
ATOM 4732 C CA . ALA A 1 592 ? 20.531 -19.562 10.68 1 58.75 592 ALA A CA 1
ATOM 4733 C C . ALA A 1 592 ? 19.438 -18.703 10.047 1 58.75 592 ALA A C 1
ATOM 4735 O O . ALA A 1 592 ? 19.656 -18.094 9 1 58.75 592 ALA A O 1
ATOM 4736 N N . CYS A 1 593 ? 18.234 -18.766 10.531 1 56.47 593 CYS A N 1
ATOM 4737 C CA . CYS A 1 593 ? 17.141 -17.906 10.078 1 56.47 593 CYS A CA 1
ATOM 4738 C C . CYS A 1 593 ? 17.25 -16.516 10.695 1 56.47 593 CYS A C 1
ATOM 4740 O O . CYS A 1 593 ? 16.594 -15.578 10.25 1 56.47 593 CYS A O 1
ATOM 4742 N N . ALA A 1 594 ? 18 -16.531 11.82 1 54.62 594 ALA A N 1
ATOM 4743 C CA . ALA A 1 594 ? 18.359 -15.305 12.531 1 54.62 594 ALA A CA 1
ATOM 4744 C C . ALA A 1 594 ? 19.578 -14.633 11.898 1 54.62 594 ALA A C 1
ATOM 4746 O O . ALA A 1 594 ? 20.609 -15.281 11.711 1 54.62 594 ALA A O 1
ATOM 4747 N N . ASP A 1 595 ? 19.625 -14.078 10.664 1 47.31 595 ASP A N 1
ATOM 4748 C CA . ASP A 1 595 ? 20.797 -13.484 10.047 1 47.31 595 ASP A CA 1
ATOM 4749 C C . ASP A 1 595 ? 21.719 -12.859 11.094 1 47.31 595 ASP A C 1
ATOM 4751 O O . ASP A 1 595 ? 22.078 -11.68 10.992 1 47.31 595 ASP A O 1
ATOM 4755 N N . ILE A 1 596 ? 21.812 -13.547 12.352 1 43.16 596 ILE A N 1
ATOM 4756 C CA . ILE A 1 596 ? 22.656 -12.969 13.398 1 43.16 596 ILE A CA 1
ATOM 4757 C C . ILE A 1 596 ? 24.094 -13.484 13.25 1 43.16 596 ILE A C 1
ATOM 4759 O O . ILE A 1 596 ? 24.312 -14.688 13.148 1 43.16 596 ILE A O 1
ATOM 4763 N N . PRO A 1 597 ? 25.172 -12.664 12.977 1 37.06 597 PRO A N 1
ATOM 4764 C CA . PRO A 1 597 ? 26.516 -13.156 13.273 1 37.06 597 PRO A CA 1
ATOM 4765 C C . PRO A 1 597 ? 26.641 -13.766 14.664 1 37.06 597 PRO A C 1
ATOM 4767 O O . PRO A 1 597 ? 25.797 -13.492 15.531 1 37.06 597 PRO A O 1
ATOM 4770 N N . GLU A 1 598 ? 27.484 -14.711 15.109 1 35.19 598 GLU A N 1
ATOM 4771 C CA . GLU A 1 598 ? 27.812 -15.531 16.266 1 35.19 598 GLU A CA 1
ATOM 4772 C C . GLU A 1 598 ? 27.578 -14.773 17.578 1 35.19 598 GLU A C 1
ATOM 4774 O O . GLU A 1 598 ? 27.141 -15.359 18.562 1 35.19 598 GLU A O 1
ATOM 4779 N N . SER A 1 599 ? 28.266 -13.695 17.953 1 33.28 599 SER A N 1
ATOM 4780 C CA . SER A 1 599 ? 28.578 -13.336 19.328 1 33.28 599 SER A CA 1
ATOM 4781 C C . SER A 1 599 ? 27.375 -12.719 20.031 1 33.28 599 SER A C 1
ATOM 4783 O O . SER A 1 599 ? 27.422 -12.422 21.219 1 33.28 599 SER A O 1
ATOM 4785 N N . GLY A 1 600 ? 26.547 -11.82 19.422 1 36.09 600 GLY A N 1
ATOM 4786 C CA . GLY A 1 600 ? 25.859 -10.914 20.328 1 36.09 600 GLY A CA 1
ATOM 4787 C C . GLY A 1 600 ? 24.578 -11.492 20.891 1 36.09 600 GLY A C 1
ATOM 4788 O O . GLY A 1 600 ? 24.062 -12.492 20.391 1 36.09 600 GLY A O 1
ATOM 4789 N N . ASP A 1 601 ? 24.109 -11.125 22.141 1 43.03 601 ASP A N 1
ATOM 4790 C CA . ASP A 1 601 ? 23.172 -11.68 23.109 1 43.03 601 ASP A CA 1
ATOM 4791 C C . ASP A 1 601 ? 21.812 -11.922 22.484 1 43.03 601 ASP A C 1
ATOM 4793 O O . ASP A 1 601 ? 21.297 -13.047 22.5 1 43.03 601 ASP A O 1
ATOM 4797 N N . GLY A 1 602 ? 20.703 -10.953 22.594 1 47.19 602 GLY A N 1
ATOM 4798 C CA . GLY A 1 602 ? 19.266 -11.18 22.609 1 47.19 602 GLY A CA 1
ATOM 4799 C C . GLY A 1 602 ? 18.656 -11.227 21.219 1 47.19 602 GLY A C 1
ATOM 4800 O O . GLY A 1 602 ? 18.797 -10.281 20.438 1 47.19 602 GLY A O 1
ATOM 4801 N N . TYR A 1 603 ? 18.328 -12.234 20.438 1 56.09 603 TYR A N 1
ATOM 4802 C CA . TYR A 1 603 ? 17.766 -12.516 19.141 1 56.09 603 TYR A CA 1
ATOM 4803 C C . TYR A 1 603 ? 16.266 -12.195 19.109 1 56.09 603 TYR A C 1
ATOM 4805 O O . TYR A 1 603 ? 15.539 -12.555 20.047 1 56.09 603 TYR A O 1
ATOM 4813 N N . ILE A 1 604 ? 15.75 -11.227 18.25 1 60.31 604 ILE A N 1
ATOM 4814 C CA . ILE A 1 604 ? 14.328 -11 18.031 1 60.31 604 ILE A CA 1
ATOM 4815 C C . ILE A 1 604 ? 13.945 -11.508 16.641 1 60.31 604 ILE A C 1
ATOM 4817 O O . ILE A 1 604 ? 14.555 -11.125 15.641 1 60.31 604 ILE A O 1
ATOM 4821 N N . CYS A 1 605 ? 12.969 -12.375 16.406 1 56.81 605 CYS A N 1
ATOM 4822 C CA . CYS A 1 605 ? 12.656 -13.172 15.234 1 56.81 605 CYS A CA 1
ATOM 4823 C C . CYS A 1 605 ? 11.938 -12.344 14.188 1 56.81 605 CYS A C 1
ATOM 4825 O O . CYS A 1 605 ? 11.359 -11.297 14.5 1 56.81 605 CYS A O 1
ATOM 4827 N N . ASP A 1 606 ? 11.93 -12.711 12.93 1 51.25 606 ASP A N 1
ATOM 4828 C CA . ASP A 1 606 ? 11.391 -12.031 11.758 1 51.25 606 ASP A CA 1
ATOM 4829 C C . ASP A 1 606 ? 9.891 -11.789 11.914 1 51.25 606 ASP A C 1
ATOM 4831 O O . ASP A 1 606 ? 9.359 -10.805 11.398 1 51.25 606 ASP A O 1
ATOM 4835 N N . ARG A 1 607 ? 9.203 -12.602 12.492 1 47.91 607 ARG A N 1
ATOM 4836 C CA . ARG A 1 607 ? 7.762 -12.469 12.695 1 47.91 607 ARG A CA 1
ATOM 4837 C C . ARG A 1 607 ? 7.449 -11.336 13.656 1 47.91 607 ARG A C 1
ATOM 4839 O O . ARG A 1 607 ? 6.523 -10.555 13.43 1 47.91 607 ARG A O 1
ATOM 4846 N N . CYS A 1 608 ? 8.094 -11.32 14.766 1 48.44 608 CYS A N 1
ATOM 4847 C CA . CYS A 1 608 ? 7.918 -10.25 15.742 1 48.44 608 CYS A CA 1
ATOM 4848 C C . CYS A 1 608 ? 8.453 -8.93 15.211 1 48.44 608 CYS A C 1
ATOM 4850 O O . CYS A 1 608 ? 8 -7.855 15.625 1 48.44 608 CYS A O 1
ATOM 4852 N N . ARG A 1 609 ? 9.258 -9.062 14.305 1 44.78 609 ARG A N 1
ATOM 4853 C CA . ARG A 1 609 ? 9.805 -7.883 13.633 1 44.78 609 ARG A CA 1
ATOM 4854 C C . ARG A 1 609 ? 8.812 -7.332 12.609 1 44.78 609 ARG A C 1
ATOM 4856 O O . ARG A 1 609 ? 8.82 -6.133 12.32 1 44.78 609 ARG A O 1
ATOM 4863 N N . LEU A 1 610 ? 7.953 -8.156 11.945 1 40.19 610 LEU A N 1
ATOM 4864 C CA . LEU A 1 610 ? 6.953 -7.746 10.969 1 40.19 610 LEU A CA 1
ATOM 4865 C C . LEU A 1 610 ? 5.664 -7.309 11.656 1 40.19 610 LEU A C 1
ATOM 4867 O O . LEU A 1 610 ? 4.812 -6.668 11.031 1 40.19 610 LEU A O 1
ATOM 4871 N N . PHE A 1 611 ? 5.293 -7.766 12.766 1 38 611 PHE A N 1
ATOM 4872 C CA . PHE A 1 611 ? 4.133 -7.281 13.508 1 38 611 PHE A CA 1
ATOM 4873 C C . PHE A 1 611 ? 4.559 -6.293 14.586 1 38 611 PHE A C 1
ATOM 4875 O O . PHE A 1 611 ? 5.52 -6.543 15.32 1 38 611 PHE A O 1
ATOM 4882 N N . MET B 1 1 ? -20.453 14.352 -59.938 1 27.19 1 MET B N 1
ATOM 4883 C CA . MET B 1 1 ? -20.594 13.938 -58.531 1 27.19 1 MET B CA 1
ATOM 4884 C C . MET B 1 1 ? -20.25 15.086 -57.594 1 27.19 1 MET B C 1
ATOM 4886 O O . MET B 1 1 ? -19.141 15.633 -57.656 1 27.19 1 MET B O 1
ATOM 4890 N N . GLU B 1 2 ? -21.25 15.922 -57.219 1 35.88 2 GLU B N 1
ATOM 4891 C CA . GLU B 1 2 ? -21.141 17.047 -56.312 1 35.88 2 GLU B CA 1
ATOM 4892 C C . GLU B 1 2 ? -20.344 16.672 -55.062 1 35.88 2 GLU B C 1
ATOM 4894 O O . GLU B 1 2 ? -20.578 15.641 -54.438 1 35.88 2 GLU B O 1
ATOM 4899 N N . GLU B 1 3 ? -19.062 16.938 -55.125 1 39.19 3 GLU B N 1
ATOM 4900 C CA . GLU B 1 3 ? -18.172 16.641 -54 1 39.19 3 GLU B CA 1
ATOM 4901 C C . GLU B 1 3 ? -18.891 16.844 -52.656 1 39.19 3 GLU B C 1
ATOM 4903 O O . GLU B 1 3 ? -19.469 17.891 -52.406 1 39.19 3 GLU B O 1
ATOM 4908 N N . LYS B 1 4 ? -19.422 15.734 -52.156 1 44.25 4 LYS B N 1
ATOM 4909 C CA . LYS B 1 4 ? -20.094 15.664 -50.844 1 44.25 4 LYS B CA 1
ATOM 4910 C C . LYS B 1 4 ? -19.375 16.531 -49.812 1 44.25 4 LYS B C 1
ATOM 4912 O O . LYS B 1 4 ? -18.203 16.312 -49.531 1 44.25 4 LYS B O 1
ATOM 4917 N N . LYS B 1 5 ? -19.656 17.828 -49.75 1 49.47 5 LYS B N 1
ATOM 4918 C CA . LYS B 1 5 ? -19.141 18.781 -48.781 1 49.47 5 LYS B CA 1
ATOM 4919 C C . LYS B 1 5 ? -19.219 18.234 -47.375 1 49.47 5 LYS B C 1
ATOM 4921 O O . LYS B 1 5 ? -20.141 17.5 -47.031 1 49.47 5 LYS B O 1
ATOM 4926 N N . LYS B 1 6 ? -18.109 18.188 -46.75 1 52.44 6 LYS B N 1
ATOM 4927 C CA . LYS B 1 6 ? -17.969 17.672 -45.406 1 52.44 6 LYS B CA 1
ATOM 4928 C C . LYS B 1 6 ? -19.047 18.234 -44.469 1 52.44 6 LYS B C 1
ATOM 4930 O O . LYS B 1 6 ? -19.203 19.453 -44.344 1 52.44 6 LYS B O 1
ATOM 4935 N N . LYS B 1 7 ? -20.062 17.531 -44.062 1 55.56 7 LYS B N 1
ATOM 4936 C CA . LYS B 1 7 ? -21.156 17.828 -43.156 1 55.56 7 LYS B CA 1
ATOM 4937 C C . LYS B 1 7 ? -20.641 18.203 -41.75 1 55.56 7 LYS B C 1
ATOM 4939 O O . LYS B 1 7 ? -19.703 17.578 -41.25 1 55.56 7 LYS B O 1
ATOM 4944 N N . GLY B 1 8 ? -20.969 19.344 -41.219 1 58.34 8 GLY B N 1
ATOM 4945 C CA . GLY B 1 8 ? -20.75 19.719 -39.812 1 58.34 8 GLY B CA 1
ATOM 4946 C C . GLY B 1 8 ? -19.484 20.5 -39.594 1 58.34 8 GLY B C 1
ATOM 4947 O O . GLY B 1 8 ? -19.078 20.719 -38.438 1 58.34 8 GLY B O 1
ATOM 4948 N N . SER B 1 9 ? -18.672 20.797 -40.594 1 61.53 9 SER B N 1
ATOM 4949 C CA . SER B 1 9 ? -17.391 21.453 -40.406 1 61.53 9 SER B CA 1
ATOM 4950 C C . SER B 1 9 ? -17.484 22.953 -40.656 1 61.53 9 SER B C 1
ATOM 4952 O O . SER B 1 9 ? -16.469 23.609 -40.906 1 61.53 9 SER B O 1
ATOM 4954 N N . TRP B 1 10 ? -18.547 23.578 -40.531 1 66.5 10 TRP B N 1
ATOM 4955 C CA . TRP B 1 10 ? -18.625 25.016 -40.844 1 66.5 10 TRP B CA 1
ATOM 4956 C C . TRP B 1 10 ? -18.531 25.828 -39.562 1 66.5 10 TRP B C 1
ATOM 4958 O O . TRP B 1 10 ? -18.781 25.312 -38.469 1 66.5 10 TRP B O 1
ATOM 4968 N N . GLU B 1 11 ? -17.969 27.031 -39.688 1 71 11 GLU B N 1
ATOM 4969 C CA . GLU B 1 11 ? -17.922 27.969 -38.562 1 71 11 GLU B CA 1
ATOM 4970 C C . GLU B 1 11 ? -19.281 28.625 -38.344 1 71 11 GLU B C 1
ATOM 4972 O O . GLU B 1 11 ? -19.984 28.953 -39.281 1 71 11 GLU B O 1
ATOM 4977 N N . SER B 1 12 ? -19.641 28.75 -37.156 1 76.44 12 SER B N 1
ATOM 4978 C CA . SER B 1 12 ? -20.938 29.328 -36.781 1 76.44 12 SER B CA 1
ATOM 4979 C C . SER B 1 12 ? -21.125 30.703 -37.406 1 76.44 12 SER B C 1
ATOM 4981 O O . SER B 1 12 ? -22.234 31.031 -37.844 1 76.44 12 SER B O 1
ATOM 4983 N N . GLN B 1 13 ? -20.047 31.344 -37.5 1 78.94 13 GLN B N 1
ATOM 4984 C CA . GLN B 1 13 ? -20.156 32.688 -38.062 1 78.94 13 GLN B CA 1
ATOM 4985 C C . GLN B 1 13 ? -20.422 32.656 -39.562 1 78.94 13 GLN B C 1
ATOM 4987 O O . GLN B 1 13 ? -21.203 33.469 -40.062 1 78.94 13 GLN B O 1
ATOM 4992 N N . SER B 1 14 ? -19.844 31.75 -40.188 1 79.69 14 SER B N 1
ATOM 4993 C CA . SER B 1 14 ? -20.047 31.625 -41.625 1 79.69 14 SER B CA 1
ATOM 4994 C C . SER B 1 14 ? -21.469 31.219 -41.938 1 79.69 14 SER B C 1
ATOM 4996 O O . SER B 1 14 ? -22.062 31.703 -42.906 1 79.69 14 SER B O 1
ATOM 4998 N N . LEU B 1 15 ? -21.953 30.453 -41.062 1 81.06 15 LEU B N 1
ATOM 4999 C CA . LEU B 1 15 ? -23.344 30.031 -41.25 1 81.06 15 LEU B CA 1
ATOM 5000 C C . LEU B 1 15 ? -24.297 31.188 -41 1 81.06 15 LEU B C 1
ATOM 5002 O O . LEU B 1 15 ? -25.266 31.375 -41.781 1 81.06 15 LEU B O 1
ATOM 5006 N N . GLN B 1 16 ? -24 31.922 -40 1 82.62 16 GLN B N 1
ATOM 5007 C CA . GLN B 1 16 ? -24.844 33.062 -39.719 1 82.62 16 GLN B CA 1
ATOM 5008 C C . GLN B 1 16 ? -24.828 34.062 -40.875 1 82.62 16 GLN B C 1
ATOM 5010 O O . GLN B 1 16 ? -25.859 34.594 -41.281 1 82.62 16 GLN B O 1
ATOM 5015 N N . THR B 1 17 ? -23.641 34.312 -41.375 1 84.81 17 THR B N 1
ATOM 5016 C CA . THR B 1 17 ? -23.5 35.219 -42.5 1 84.81 17 THR B CA 1
ATOM 5017 C C . THR B 1 17 ? -24.203 34.719 -43.75 1 84.81 17 THR B C 1
ATOM 5019 O O . THR B 1 17 ? -24.844 35.469 -44.469 1 84.81 17 THR B O 1
ATOM 5022 N N . ALA B 1 18 ? -24.141 33.438 -43.906 1 85.56 18 ALA B N 1
ATOM 5023 C CA . ALA B 1 18 ? -24.781 32.812 -45.031 1 85.56 18 ALA B CA 1
ATOM 5024 C C . ALA B 1 18 ? -26.297 32.906 -44.938 1 85.56 18 ALA B C 1
ATOM 5026 O O . ALA B 1 18 ? -26.984 33.25 -45.906 1 85.56 18 ALA B O 1
ATOM 5027 N N . ILE B 1 19 ? -26.781 32.75 -43.75 1 85.25 19 ILE B N 1
ATOM 5028 C CA . ILE B 1 19 ? -28.219 32.812 -43.5 1 85.25 19 ILE B CA 1
ATOM 5029 C C . ILE B 1 19 ? -28.719 34.25 -43.625 1 85.25 19 ILE B C 1
ATOM 5031 O O . ILE B 1 19 ? -29.75 34.5 -44.25 1 85.25 19 ILE B O 1
ATOM 5035 N N . ASP B 1 20 ? -27.922 35.094 -43.125 1 85.56 20 ASP B N 1
ATOM 5036 C CA . ASP B 1 20 ? -28.312 36.5 -43.188 1 85.56 20 ASP B CA 1
ATOM 5037 C C . ASP B 1 20 ? -28.344 36.969 -44.625 1 85.56 20 ASP B C 1
ATOM 5039 O O . ASP B 1 20 ? -29.25 37.719 -45.031 1 85.56 20 ASP B O 1
ATOM 5043 N N . LYS B 1 21 ? -27.453 36.531 -45.406 1 85 21 LYS B N 1
ATOM 5044 C CA . LYS B 1 21 ? -27.391 36.938 -46.812 1 85 21 LYS B CA 1
ATOM 5045 C C . LYS B 1 21 ? -28.531 36.312 -47.594 1 85 21 LYS B C 1
ATOM 5047 O O . LYS B 1 21 ? -29.047 36.938 -48.531 1 85 21 LYS B O 1
ATOM 5052 N N . VAL B 1 22 ? -28.984 35.188 -47.188 1 86.94 22 VAL B N 1
ATOM 5053 C CA . VAL B 1 22 ? -30.094 34.562 -47.875 1 86.94 22 VAL B CA 1
ATOM 5054 C C . VAL B 1 22 ? -31.422 35.188 -47.469 1 86.94 22 VAL B C 1
ATOM 5056 O O . VAL B 1 22 ? -32.281 35.438 -48.312 1 86.94 22 VAL B O 1
ATOM 5059 N N . LEU B 1 23 ? -31.453 35.531 -46.188 1 85.06 23 LEU B N 1
ATOM 5060 C CA . LEU B 1 23 ? -32.656 36.156 -45.656 1 85.06 23 LEU B CA 1
ATOM 5061 C C . LEU B 1 23 ? -32.812 37.594 -46.188 1 85.06 23 LEU B C 1
ATOM 5063 O O . LEU B 1 23 ? -33.938 38.062 -46.375 1 85.06 23 LEU B O 1
ATOM 5067 N N . SER B 1 24 ? -31.75 38.219 -46.438 1 82.94 24 SER B N 1
ATOM 5068 C CA . SER B 1 24 ? -31.781 39.562 -47 1 82.94 24 SER B CA 1
ATOM 5069 C C . SER B 1 24 ? -31.906 39.531 -48.531 1 82.94 24 SER B C 1
ATOM 5071 O O . SER B 1 24 ? -31.844 40.562 -49.188 1 82.94 24 SER B O 1
ATOM 5073 N N . LYS B 1 25 ? -32.094 38.344 -49.125 1 82.62 25 LYS B N 1
ATOM 5074 C CA . LYS B 1 25 ? -32.344 38.094 -50.531 1 82.62 25 LYS B CA 1
ATOM 5075 C C . LYS B 1 25 ? -31.172 38.531 -51.406 1 82.62 25 LYS B C 1
ATOM 5077 O O . LYS B 1 25 ? -31.344 38.938 -52.531 1 82.62 25 LYS B O 1
ATOM 5082 N N . LYS B 1 26 ? -30.062 38.562 -50.812 1 83.44 26 LYS B N 1
ATOM 5083 C CA . LYS B 1 26 ? -28.875 38.938 -51.562 1 83.44 26 LYS B CA 1
ATOM 5084 C C . LYS B 1 26 ? -28.281 37.75 -52.312 1 83.44 26 LYS B C 1
ATOM 5086 O O . LYS B 1 26 ? -27.719 37.906 -53.406 1 83.44 26 LYS B O 1
ATOM 5091 N N . LEU B 1 27 ? -28.344 36.625 -51.656 1 83.56 27 LEU B N 1
ATOM 5092 C CA . LEU B 1 27 ? -27.828 35.406 -52.25 1 83.56 27 LEU B CA 1
ATOM 5093 C C . LEU B 1 27 ? -28.891 34.312 -52.219 1 83.56 27 LEU B C 1
ATOM 5095 O O . LEU B 1 27 ? -29.734 34.281 -51.312 1 83.56 27 LEU B O 1
ATOM 5099 N N . SER B 1 28 ? -28.938 33.562 -53.25 1 84.44 28 SER B N 1
ATOM 5100 C CA . SER B 1 28 ? -29.781 32.375 -53.219 1 84.44 28 SER B CA 1
ATOM 5101 C C . SER B 1 28 ? -29.172 31.281 -52.344 1 84.44 28 SER B C 1
ATOM 5103 O O . SER B 1 28 ? -27.984 31.328 -52 1 84.44 28 SER B O 1
ATOM 5105 N N . VAL B 1 29 ? -30 30.312 -51.875 1 86.25 29 VAL B N 1
ATOM 5106 C CA . VAL B 1 29 ? -29.562 29.234 -51 1 86.25 29 VAL B CA 1
ATOM 5107 C C . VAL B 1 29 ? -28.406 28.484 -51.625 1 86.25 29 VAL B C 1
ATOM 5109 O O . VAL B 1 29 ? -27.438 28.125 -50.969 1 86.25 29 VAL B O 1
ATOM 5112 N N . ARG B 1 30 ? -28.516 28.297 -52.812 1 83.31 30 ARG B N 1
ATOM 5113 C CA . ARG B 1 30 ? -27.484 27.562 -53.531 1 83.31 30 ARG B CA 1
ATOM 5114 C C . ARG B 1 30 ? -26.203 28.391 -53.625 1 83.31 30 ARG B C 1
ATOM 5116 O O . ARG B 1 30 ? -25.109 27.844 -53.469 1 83.31 30 ARG B O 1
ATOM 5123 N N . GLN B 1 31 ? -26.312 29.578 -53.875 1 83.12 31 GLN B N 1
ATOM 5124 C CA . GLN B 1 31 ? -25.156 30.469 -53.969 1 83.12 31 GLN B CA 1
ATOM 5125 C C . GLN B 1 31 ? -24.469 30.609 -52.625 1 83.12 31 GLN B C 1
ATOM 5127 O O . GLN B 1 31 ? -23.234 30.609 -52.531 1 83.12 31 GLN B O 1
ATOM 5132 N N . ALA B 1 32 ? -25.25 30.75 -51.625 1 85.31 32 ALA B N 1
ATOM 5133 C CA . ALA B 1 32 ? -24.703 30.828 -50.25 1 85.31 32 ALA B CA 1
ATOM 5134 C C . ALA B 1 32 ? -23.969 29.531 -49.875 1 85.31 32 ALA B C 1
ATOM 5136 O O . ALA B 1 32 ? -22.906 29.578 -49.25 1 85.31 32 ALA B O 1
ATOM 5137 N N . ALA B 1 33 ? -24.5 28.406 -50.25 1 84.06 33 ALA B N 1
ATOM 5138 C CA . ALA B 1 33 ? -23.906 27.094 -50 1 84.06 33 ALA B CA 1
ATOM 5139 C C . ALA B 1 33 ? -22.547 26.969 -50.688 1 84.06 33 ALA B C 1
ATOM 5141 O O . ALA B 1 33 ? -21.594 26.438 -50.094 1 84.06 33 ALA B O 1
ATOM 5142 N N . MET B 1 34 ? -22.5 27.469 -51.75 1 81.69 34 MET B N 1
ATOM 5143 C CA . MET B 1 34 ? -21.281 27.391 -52.562 1 81.69 34 MET B CA 1
ATOM 5144 C C . MET B 1 34 ? -20.234 28.375 -52.031 1 81.69 34 MET B C 1
ATOM 5146 O O . MET B 1 34 ? -19.047 28.047 -51.938 1 81.69 34 MET B O 1
ATOM 5150 N N . GLN B 1 35 ? -20.672 29.5 -51.688 1 81.75 35 GLN B N 1
ATOM 5151 C CA . GLN B 1 35 ? -19.766 30.562 -51.281 1 81.75 35 GLN B CA 1
ATOM 5152 C C . GLN B 1 35 ? -19.156 30.281 -49.938 1 81.75 35 GLN B C 1
ATOM 5154 O O . GLN B 1 35 ? -17.969 30.547 -49.688 1 81.75 35 GLN B O 1
ATOM 5159 N N . TYR B 1 36 ? -19.922 29.781 -49.062 1 83.5 36 TYR B N 1
ATOM 5160 C CA . TYR B 1 36 ? -19.469 29.609 -47.688 1 83.5 36 TYR B CA 1
ATOM 5161 C C . TYR B 1 36 ? -19.141 28.156 -47.406 1 83.5 36 TYR B C 1
ATOM 5163 O O . TYR B 1 36 ? -18.797 27.797 -46.25 1 83.5 36 TYR B O 1
ATOM 5171 N N . ASN B 1 37 ? -19.234 27.25 -48.344 1 78.38 37 ASN B N 1
ATOM 5172 C CA . ASN B 1 37 ? -18.922 25.828 -48.25 1 78.38 37 ASN B CA 1
ATOM 5173 C C . ASN B 1 37 ? -19.734 25.141 -47.188 1 78.38 37 ASN B C 1
ATOM 5175 O O . ASN B 1 37 ? -19.188 24.406 -46.344 1 78.38 37 ASN B O 1
ATOM 5179 N N . ILE B 1 38 ? -20.969 25.438 -47.125 1 78.19 38 ILE B N 1
ATOM 5180 C CA . ILE B 1 38 ? -21.938 24.812 -46.219 1 78.19 38 ILE B CA 1
ATOM 5181 C C . ILE B 1 38 ? -22.969 24.031 -47.031 1 78.19 38 ILE B C 1
ATOM 5183 O O . ILE B 1 38 ? -23.438 24.5 -48.094 1 78.19 38 ILE B O 1
ATOM 5187 N N . PRO B 1 39 ? -23.188 22.812 -46.688 1 77.81 39 PRO B N 1
ATOM 5188 C CA . PRO B 1 39 ? -24.188 22.047 -47.438 1 77.81 39 PRO B CA 1
ATOM 5189 C C . PRO B 1 39 ? -25.516 22.781 -47.594 1 77.81 39 PRO B C 1
ATOM 5191 O O . PRO B 1 39 ? -25.984 23.422 -46.656 1 77.81 39 PRO B O 1
ATOM 5194 N N . LYS B 1 40 ? -26.094 22.719 -48.75 1 80.81 40 LYS B N 1
ATOM 5195 C CA . LYS B 1 40 ? -27.328 23.406 -49.094 1 80.81 40 LYS B CA 1
ATOM 5196 C C . LYS B 1 40 ? -28.469 23.031 -48.125 1 80.81 40 LYS B C 1
ATOM 5198 O O . LYS B 1 40 ? -29.25 23.891 -47.719 1 80.81 40 LYS B O 1
ATOM 5203 N N . SER B 1 41 ? -28.406 21.75 -47.75 1 79.25 41 SER B N 1
ATOM 5204 C CA . SER B 1 41 ? -29.484 21.25 -46.906 1 79.25 41 SER B CA 1
ATOM 5205 C C . SER B 1 41 ? -29.422 21.906 -45.531 1 79.25 41 SER B C 1
ATOM 5207 O O . SER B 1 41 ? -30.453 22.219 -44.938 1 79.25 41 SER B O 1
ATOM 5209 N N . THR B 1 42 ? -28.266 22.219 -45.094 1 78.5 42 THR B N 1
ATOM 5210 C CA . THR B 1 42 ? -28.078 22.828 -43.781 1 78.5 42 THR B CA 1
ATOM 5211 C C . THR B 1 42 ? -28.609 24.266 -43.781 1 78.5 42 THR B C 1
ATOM 5213 O O . THR B 1 42 ? -29.297 24.672 -42.844 1 78.5 42 THR B O 1
ATOM 5216 N N . ILE B 1 43 ? -28.281 25.031 -44.812 1 80.25 43 ILE B N 1
AT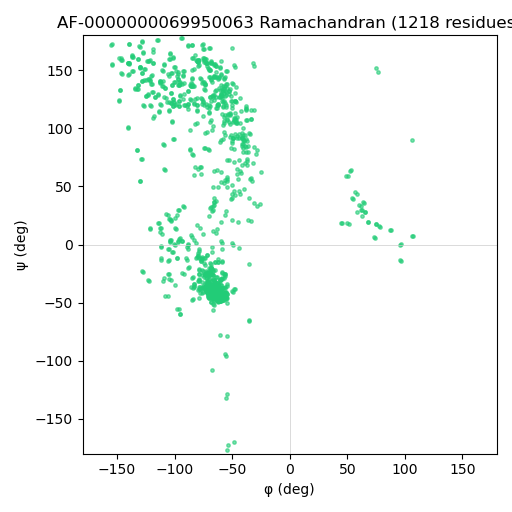OM 5217 C CA . ILE B 1 43 ? -28.734 26.406 -44.938 1 80.25 43 ILE B CA 1
ATOM 5218 C C . ILE B 1 43 ? -30.25 26.453 -45.094 1 80.25 43 ILE B C 1
ATOM 5220 O O . ILE B 1 43 ? -30.938 27.234 -44.438 1 80.25 43 ILE B O 1
ATOM 5224 N N . HIS B 1 44 ? -30.719 25.562 -45.844 1 81.19 44 HIS B N 1
ATOM 5225 C CA . HIS B 1 44 ? -32.156 25.5 -46.094 1 81.19 44 HIS B CA 1
ATOM 5226 C C . HIS B 1 44 ? -32.906 25.141 -44.844 1 81.19 44 HIS B C 1
ATOM 5228 O O . HIS B 1 44 ? -33.938 25.766 -44.531 1 81.19 44 HIS B O 1
ATOM 5234 N N . ASP B 1 45 ? -32.406 24.156 -44.062 1 79 45 ASP B N 1
ATOM 5235 C CA . ASP B 1 45 ? -33.062 23.703 -42.844 1 79 45 ASP B CA 1
ATOM 5236 C C . ASP B 1 45 ? -33.031 24.797 -41.781 1 79 45 ASP B C 1
ATOM 5238 O O . ASP B 1 45 ? -34.031 25 -41.062 1 79 45 ASP B O 1
ATOM 5242 N N . LYS B 1 46 ? -31.969 25.516 -41.75 1 79 46 LYS B N 1
ATOM 5243 C CA . LYS B 1 46 ? -31.844 26.578 -40.75 1 79 46 LYS B CA 1
ATOM 5244 C C . LYS B 1 46 ? -32.75 27.766 -41.094 1 79 46 LYS B C 1
ATOM 5246 O O . LYS B 1 46 ? -33.344 28.375 -40.219 1 79 46 LYS B O 1
ATOM 5251 N N . ILE B 1 47 ? -32.875 28.016 -42.344 1 80.75 47 ILE B N 1
ATOM 5252 C CA . ILE B 1 47 ? -33.719 29.109 -42.812 1 80.75 47 ILE B CA 1
ATOM 5253 C C . ILE B 1 47 ? -35.188 28.75 -42.562 1 80.75 47 ILE B C 1
ATOM 5255 O O . ILE B 1 47 ? -35.969 29.594 -42.094 1 80.75 47 ILE B O 1
ATOM 5259 N N . LYS B 1 48 ? -35.469 27.547 -42.75 1 80.75 48 LYS B N 1
ATOM 5260 C CA . LYS B 1 48 ? -36.844 27.078 -42.5 1 80.75 48 LYS B CA 1
ATOM 5261 C C . LYS B 1 48 ? -37.156 27.156 -41 1 80.75 48 LYS B C 1
ATOM 5263 O O . LYS B 1 48 ? -38.25 27.547 -40.625 1 80.75 48 LYS B O 1
ATOM 5268 N N . ALA B 1 49 ? -36.25 26.828 -40.219 1 77.5 49 ALA B N 1
ATOM 5269 C CA . ALA B 1 49 ? -36.438 26.875 -38.781 1 77.5 49 ALA B CA 1
ATOM 5270 C C . ALA B 1 49 ? -36.562 28.312 -38.281 1 77.5 49 ALA B C 1
ATOM 5272 O O . ALA B 1 49 ? -37.375 28.625 -37.406 1 77.5 49 ALA B O 1
ATOM 5273 N N . ILE B 1 50 ? -35.781 29.188 -38.844 1 77.56 50 ILE B N 1
ATOM 5274 C CA . ILE B 1 50 ? -35.844 30.594 -38.5 1 77.56 50 ILE B CA 1
ATOM 5275 C C . ILE B 1 50 ? -37.188 31.172 -38.906 1 77.56 50 ILE B C 1
ATOM 5277 O O . ILE B 1 50 ? -37.812 31.953 -38.188 1 77.56 50 ILE B O 1
ATOM 5281 N N . ASN B 1 51 ? -37.625 30.688 -40 1 78.31 51 ASN B N 1
ATOM 5282 C CA . ASN B 1 51 ? -38.906 31.188 -40.5 1 78.31 51 ASN B CA 1
ATOM 5283 C C . ASN B 1 51 ? -40.062 30.672 -39.656 1 78.31 51 ASN B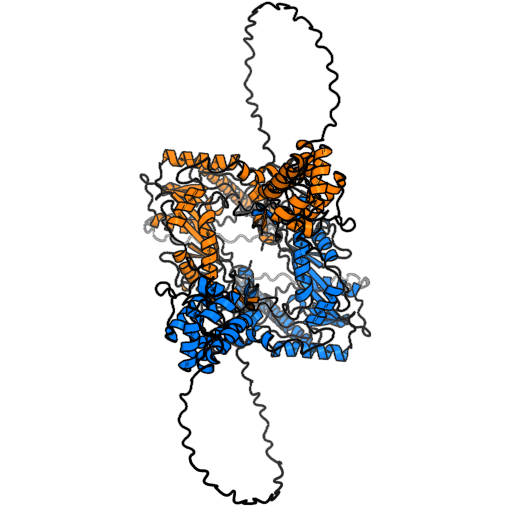 C 1
ATOM 5285 O O . ASN B 1 51 ? -41.125 31.328 -39.594 1 78.31 51 ASN B O 1
ATOM 5289 N N . ARG B 1 52 ? -39.75 29.531 -39.031 1 74.5 52 ARG B N 1
ATOM 5290 C CA . ARG B 1 52 ? -40.75 28.969 -38.156 1 74.5 52 ARG B CA 1
ATOM 5291 C C . ARG B 1 52 ? -40.625 29.531 -36.719 1 74.5 52 ARG B C 1
ATOM 5293 O O . ARG B 1 52 ? -41.469 29.25 -35.875 1 74.5 52 ARG B O 1
ATOM 5300 N N . GLY B 1 53 ? -39.688 30.297 -36.469 1 69.75 53 GLY B N 1
ATOM 5301 C CA . GLY B 1 53 ? -39.531 30.953 -35.188 1 69.75 53 GLY B CA 1
ATOM 5302 C C . GLY B 1 53 ? -38.75 30.125 -34.188 1 69.75 53 GLY B C 1
ATOM 5303 O O . GLY B 1 53 ? -38.844 30.328 -32.969 1 69.75 53 GLY B O 1
ATOM 5304 N N . GLU B 1 54 ? -38.156 29.141 -34.688 1 66.12 54 GLU B N 1
ATOM 5305 C CA . GLU B 1 54 ? -37.438 28.25 -33.781 1 66.12 54 GLU B CA 1
ATOM 5306 C C . GLU B 1 54 ? -36.031 28.766 -33.531 1 66.12 54 GLU B C 1
ATOM 5308 O O . GLU B 1 54 ? -35.438 29.453 -34.344 1 66.12 54 GLU B O 1
ATOM 5313 N N . GLU B 1 55 ? -35.625 28.688 -32.375 1 64 55 GLU B N 1
ATOM 5314 C CA . GLU B 1 55 ? -34.281 29.094 -32 1 64 55 GLU B CA 1
ATOM 5315 C C . GLU B 1 55 ? -33.25 28.125 -32.594 1 64 55 GLU B C 1
ATOM 5317 O O . GLU B 1 55 ? -33.312 26.922 -32.375 1 64 55 GLU B O 1
ATOM 5322 N N . VAL B 1 56 ? -32.5 28.562 -33.688 1 62.94 56 VAL B N 1
ATOM 5323 C CA . VAL B 1 56 ? -31.547 27.703 -34.406 1 62.94 56 VAL B CA 1
ATOM 5324 C C . VAL B 1 56 ? -30.141 27.938 -33.875 1 62.94 56 VAL B C 1
ATOM 5326 O O . VAL B 1 56 ? -29.719 29.078 -33.656 1 62.94 56 VAL B O 1
ATOM 5329 N N . THR B 1 57 ? -29.469 26.922 -33.312 1 64.19 57 THR B N 1
ATOM 5330 C CA . THR B 1 57 ? -28.062 27 -32.906 1 64.19 57 THR B CA 1
ATOM 5331 C C . THR B 1 57 ? -27.156 26.953 -34.125 1 64.19 57 THR B C 1
ATOM 5333 O O . THR B 1 57 ? -27.359 26.125 -35.031 1 64.19 57 THR B O 1
ATOM 5336 N N . MET B 1 58 ? -26.297 27.984 -34.406 1 66 58 MET B N 1
ATOM 5337 C CA . MET B 1 58 ? -25.406 28.141 -35.562 1 66 58 MET B CA 1
ATOM 5338 C C . MET B 1 58 ? -24.234 27.172 -35.469 1 66 58 MET B C 1
ATOM 5340 O O . MET B 1 58 ? -23.453 27.062 -36.406 1 66 58 MET B O 1
ATOM 5344 N N . LYS B 1 59 ? -24.031 26.469 -34.344 1 59.16 59 LYS B N 1
ATOM 5345 C CA . LYS B 1 59 ? -22.906 25.547 -34.219 1 59.16 59 LYS B CA 1
ATOM 5346 C C . LYS B 1 59 ? -23.172 24.25 -34.969 1 59.16 59 LYS B C 1
ATOM 5348 O O . LYS B 1 59 ? -24.297 23.734 -34.969 1 59.16 59 LYS B O 1
ATOM 5353 N N . PRO B 1 60 ? -22.281 23.859 -35.844 1 55.81 60 PRO B N 1
ATOM 5354 C CA . PRO B 1 60 ? -22.469 22.641 -36.656 1 55.81 60 PRO B CA 1
ATOM 5355 C C . PRO B 1 60 ? -22.859 21.438 -35.812 1 55.81 60 PRO B C 1
ATOM 5357 O O . PRO B 1 60 ? -22.234 21.203 -34.75 1 55.81 60 PRO B O 1
ATOM 5360 N N . LYS B 1 61 ? -23.969 21.125 -35.594 1 51.31 61 LYS B N 1
ATOM 5361 C CA . LYS B 1 61 ? -24.344 19.875 -34.938 1 51.31 61 LYS B CA 1
ATOM 5362 C C . LYS B 1 61 ? -24.172 18.688 -35.906 1 51.31 61 LYS B C 1
ATOM 5364 O O . LYS B 1 61 ? -24.797 18.641 -36.969 1 51.31 61 LYS B O 1
ATOM 5369 N N . LEU B 1 62 ? -23.047 18.234 -36 1 41.66 62 LEU B N 1
ATOM 5370 C CA . LEU B 1 62 ? -22.812 17.016 -36.75 1 41.66 62 LEU B CA 1
ATOM 5371 C C . LEU B 1 62 ? -23.562 15.836 -36.125 1 41.66 62 LEU B C 1
ATOM 5373 O O . LEU B 1 62 ? -23.422 15.578 -34.938 1 41.66 62 LEU B O 1
ATOM 5377 N N . GLY B 1 63 ? -24.562 15.133 -36.969 1 45.91 63 GLY B N 1
ATOM 5378 C CA . GLY B 1 63 ? -25.375 13.953 -36.75 1 45.91 63 GLY B CA 1
ATOM 5379 C C . GLY B 1 63 ? -26.562 14.195 -35.844 1 45.91 63 GLY B C 1
ATOM 5380 O O . GLY B 1 63 ? -26.734 15.305 -35.312 1 45.91 63 GLY B O 1
ATOM 5381 N N . ARG B 1 64 ? -27.609 13.555 -36 1 42.03 64 ARG B N 1
ATOM 5382 C CA . ARG B 1 64 ? -28.844 13.5 -35.219 1 42.03 64 ARG B CA 1
ATOM 5383 C C . ARG B 1 64 ? -28.547 13.289 -33.75 1 42.03 64 ARG B C 1
ATOM 5385 O O . ARG B 1 64 ? -29.469 13.102 -32.938 1 42.03 64 ARG B O 1
ATOM 5392 N N . PHE B 1 65 ? -27.297 13.18 -33.406 1 48.78 65 PHE B N 1
ATOM 5393 C CA . PHE B 1 65 ? -27.141 12.641 -32.031 1 48.78 65 PHE B CA 1
ATOM 5394 C C . PHE B 1 65 ? -27.234 13.75 -31 1 48.78 65 PHE B C 1
ATOM 5396 O O . PHE B 1 65 ? -26.5 14.734 -31.062 1 48.78 65 PHE B O 1
ATOM 5403 N N . THR B 1 66 ? -28.406 14.133 -30.75 1 54.84 66 THR B N 1
ATOM 5404 C CA . THR B 1 66 ? -28.688 15.055 -29.656 1 54.84 66 THR B CA 1
ATOM 5405 C C . THR B 1 66 ? -28.141 14.516 -28.344 1 54.84 66 THR B C 1
ATOM 5407 O O . THR B 1 66 ? -28.219 13.312 -28.078 1 54.84 66 THR B O 1
ATOM 5410 N N . SER B 1 67 ? -27.281 15.281 -27.797 1 68.5 67 SER B N 1
ATOM 5411 C CA . SER B 1 67 ? -26.828 14.969 -26.453 1 68.5 67 SER B CA 1
ATOM 5412 C C . SER B 1 67 ? -28 14.664 -25.531 1 68.5 67 SER B C 1
ATOM 5414 O O . SER B 1 67 ? -29.062 15.289 -25.641 1 68.5 67 SER B O 1
ATOM 5416 N N . THR B 1 68 ? -28 13.555 -24.938 1 75.44 68 THR B N 1
ATOM 5417 C CA . THR B 1 68 ? -29.062 13.117 -24.047 1 75.44 68 THR B CA 1
ATOM 5418 C C . THR B 1 68 ? -29.406 14.211 -23.047 1 75.44 68 THR B C 1
ATOM 5420 O O . THR B 1 68 ? -30.594 14.477 -22.781 1 75.44 68 THR B O 1
ATOM 5423 N N . PHE B 1 69 ? -28.391 14.938 -22.547 1 85.38 69 PHE B N 1
ATOM 5424 C CA . PHE B 1 69 ? -28.641 15.93 -21.5 1 85.38 69 PHE B CA 1
ATOM 5425 C C . PHE B 1 69 ? -28.391 17.344 -22.047 1 85.38 69 PHE B C 1
ATOM 5427 O O . PHE B 1 69 ? -27.484 17.547 -22.844 1 85.38 69 PHE B O 1
ATOM 5434 N N . SER B 1 70 ? -29.281 18.219 -21.609 1 82.5 70 SER B N 1
ATOM 5435 C CA . SER B 1 70 ? -29.062 19.641 -21.875 1 82.5 70 SER B CA 1
ATOM 5436 C C . SER B 1 70 ? -27.906 20.188 -21.062 1 82.5 70 SER B C 1
ATOM 5438 O O . SER B 1 70 ? -27.391 19.5 -20.172 1 82.5 70 SER B O 1
ATOM 5440 N N . ALA B 1 71 ? -27.484 21.359 -21.359 1 84.75 71 ALA B N 1
ATOM 5441 C CA . ALA B 1 71 ? -26.359 21.984 -20.688 1 84.75 71 ALA B CA 1
ATOM 5442 C C . ALA B 1 71 ? -26.656 22.203 -19.203 1 84.75 71 ALA B C 1
ATOM 5444 O O . ALA B 1 71 ? -25.75 22.109 -18.359 1 84.75 71 ALA B O 1
ATOM 5445 N N . GLU B 1 72 ? -27.859 22.453 -18.969 1 85.75 72 GLU B N 1
ATOM 5446 C CA . GLU B 1 72 ? -28.234 22.672 -17.578 1 85.75 72 GLU B CA 1
ATOM 5447 C C . GLU B 1 72 ? -28.109 21.391 -16.766 1 85.75 72 GLU B C 1
ATOM 5449 O O . GLU B 1 72 ? -27.609 21.391 -15.641 1 85.75 72 GLU B O 1
ATOM 5454 N N . TYR B 1 73 ? -28.609 20.344 -17.406 1 87.06 73 TYR B N 1
ATOM 5455 C CA . TYR B 1 73 ? -28.531 19.047 -16.75 1 87.06 73 TYR B CA 1
ATOM 5456 C C . TYR B 1 73 ? -27.078 18.641 -16.516 1 87.06 73 TYR B C 1
ATOM 5458 O O . TYR B 1 73 ? -26.734 18.125 -15.445 1 87.06 73 TYR B O 1
ATOM 5466 N N . GLU B 1 74 ? -26.312 18.938 -17.453 1 89.56 74 GLU B N 1
ATOM 5467 C CA . GLU B 1 74 ? -24.906 18.562 -17.359 1 89.56 74 GLU B CA 1
ATOM 5468 C C . GLU B 1 74 ? -24.188 19.375 -16.281 1 89.56 74 GLU B C 1
ATOM 5470 O O . GLU B 1 74 ? -23.328 18.844 -15.57 1 89.56 74 GLU B O 1
ATOM 5475 N N . GLN B 1 75 ? -24.562 20.594 -16.203 1 90.81 75 GLN B N 1
ATOM 5476 C CA . GLN B 1 75 ? -23.938 21.438 -15.188 1 90.81 75 GLN B CA 1
ATOM 5477 C C . GLN B 1 75 ? -24.297 20.969 -13.781 1 90.81 75 GLN B C 1
ATOM 5479 O O . GLN B 1 75 ? -23.453 21 -12.875 1 90.81 75 GLN B O 1
ATOM 5484 N N . VAL B 1 76 ? -25.516 20.578 -13.641 1 90.75 76 VAL B N 1
ATOM 5485 C CA . VAL B 1 76 ? -25.938 20.078 -12.328 1 90.75 76 VAL B CA 1
ATOM 5486 C C . VAL B 1 76 ? -25.172 18.797 -11.984 1 90.75 76 VAL B C 1
ATOM 5488 O O . VAL B 1 76 ? -24.812 18.578 -10.828 1 90.75 76 VAL B O 1
ATOM 5491 N N . LEU B 1 77 ? -24.984 18.031 -13.008 1 91.44 77 LEU B N 1
ATOM 5492 C CA . LEU B 1 77 ? -24.219 16.812 -12.812 1 91.44 77 LEU B CA 1
ATOM 5493 C C . LEU B 1 77 ? -22.781 17.125 -12.422 1 91.44 77 LEU B C 1
ATOM 5495 O O . LEU B 1 77 ? -22.203 16.484 -11.531 1 91.44 77 LEU B O 1
ATOM 5499 N N . VAL B 1 78 ? -22.219 18.109 -13.062 1 93 78 VAL B N 1
ATOM 5500 C CA . VAL B 1 78 ? -20.844 18.516 -12.773 1 93 78 VAL B CA 1
ATOM 5501 C C . VAL B 1 78 ? -20.75 19.031 -11.336 1 93 78 VAL B C 1
ATOM 5503 O O . VAL B 1 78 ? -19.828 18.688 -10.602 1 93 78 VAL B O 1
ATOM 5506 N N . ASP B 1 79 ? -21.688 19.812 -10.922 1 91.94 79 ASP B N 1
ATOM 5507 C CA . ASP B 1 79 ? -21.703 20.359 -9.57 1 91.94 79 ASP B CA 1
ATOM 5508 C C . ASP B 1 79 ? -21.859 19.266 -8.523 1 91.94 79 ASP B C 1
ATOM 5510 O O . ASP B 1 79 ? -21.281 19.344 -7.445 1 91.94 79 ASP B O 1
ATOM 5514 N N . HIS B 1 80 ? -22.656 18.328 -8.898 1 91.75 80 HIS B N 1
ATOM 5515 C CA . HIS B 1 80 ? -22.859 17.203 -7.988 1 91.75 80 HIS B CA 1
ATOM 5516 C C . HIS B 1 80 ? -21.562 16.391 -7.82 1 91.75 80 HIS B C 1
ATOM 5518 O O . HIS B 1 80 ? -21.234 15.984 -6.711 1 91.75 80 HIS B O 1
ATOM 5524 N N . ILE B 1 81 ? -20.891 16.203 -8.914 1 91.06 81 ILE B N 1
ATOM 5525 C CA . ILE B 1 81 ? -19.625 15.484 -8.883 1 91.06 81 ILE B CA 1
ATOM 5526 C C . ILE B 1 81 ? -18.625 16.234 -8.008 1 91.06 81 ILE B C 1
ATOM 5528 O O . ILE B 1 81 ? -17.938 15.633 -7.176 1 91.06 81 ILE B O 1
ATOM 5532 N N . LYS B 1 82 ? -18.594 17.516 -8.172 1 89.94 82 LYS B N 1
ATOM 5533 C CA . LYS B 1 82 ? -17.656 18.344 -7.398 1 89.94 82 LYS B CA 1
ATOM 5534 C C . LYS B 1 82 ? -18.016 18.328 -5.918 1 89.94 82 LYS B C 1
ATOM 5536 O O . LYS B 1 82 ? -17.141 18.25 -5.059 1 89.94 82 LYS B O 1
ATOM 5541 N N . ASP B 1 83 ? -19.25 18.344 -5.656 1 88.06 83 ASP B N 1
ATOM 5542 C CA . ASP B 1 83 ? -19.703 18.359 -4.273 1 88.06 83 ASP B CA 1
ATOM 5543 C C . ASP B 1 83 ? -19.375 17.062 -3.566 1 88.06 83 ASP B C 1
ATOM 5545 O O . ASP B 1 83 ? -18.891 17.062 -2.432 1 88.06 83 ASP B O 1
ATOM 5549 N N . LEU B 1 84 ? -19.625 16.031 -4.254 1 88.19 84 LEU B N 1
ATOM 5550 C CA . LEU B 1 84 ? -19.328 14.719 -3.678 1 88.19 84 LEU B CA 1
ATOM 5551 C C . LEU B 1 84 ? -17.828 14.539 -3.486 1 88.19 84 LEU B C 1
ATOM 5553 O O . LEU B 1 84 ? -17.391 13.961 -2.49 1 88.19 84 LEU B O 1
ATOM 5557 N N . SER B 1 85 ? -17.078 14.992 -4.41 1 88.5 85 SER B N 1
ATOM 5558 C CA . SER B 1 85 ? -15.617 14.906 -4.312 1 88.5 85 SER B CA 1
ATOM 5559 C C . SER B 1 85 ? -15.102 15.703 -3.121 1 88.5 85 SER B C 1
ATOM 5561 O O . SER B 1 85 ? -14.211 15.242 -2.402 1 88.5 85 SER B O 1
ATOM 5563 N N . ASN B 1 86 ? -15.719 16.844 -2.938 1 86.25 86 ASN B N 1
ATOM 5564 C CA . ASN B 1 86 ? -15.305 17.688 -1.822 1 86.25 86 ASN B CA 1
ATOM 5565 C C . ASN B 1 86 ? -15.664 17.047 -0.479 1 86.25 86 ASN B C 1
ATOM 5567 O O . ASN B 1 86 ? -15.062 17.391 0.546 1 86.25 86 ASN B O 1
ATOM 5571 N N . ARG B 1 87 ? -16.578 16.156 -0.529 1 85.06 87 ARG B N 1
ATOM 5572 C CA . ARG B 1 87 ? -17.016 15.469 0.687 1 85.06 87 ARG B CA 1
ATOM 5573 C C . ARG B 1 87 ? -16.344 14.102 0.816 1 85.06 87 ARG B C 1
ATOM 5575 O O . ARG B 1 87 ? -16.781 13.266 1.603 1 85.06 87 ARG B O 1
ATOM 5582 N N . CYS B 1 88 ? -15.367 13.867 0.074 1 85.81 88 CYS B N 1
ATOM 5583 C CA . CYS B 1 88 ? -14.555 12.656 0.089 1 85.81 88 CYS B CA 1
ATOM 5584 C C . CYS B 1 88 ? -15.375 11.445 -0.332 1 85.81 88 CYS B C 1
ATOM 5586 O O . CYS B 1 88 ? -15.141 10.336 0.153 1 85.81 88 CYS B O 1
ATOM 5588 N N . MET B 1 89 ? -16.375 11.664 -1.137 1 86.75 89 MET B N 1
ATOM 5589 C CA . MET B 1 89 ? -17.172 10.578 -1.691 1 86.75 89 MET B CA 1
ATOM 5590 C C . MET B 1 89 ? -17.312 10.719 -3.203 1 86.75 89 MET B C 1
ATOM 5592 O O . MET B 1 89 ? -18.422 10.695 -3.734 1 86.75 89 MET B O 1
ATOM 5596 N N . PRO B 1 90 ? -16.25 10.812 -3.793 1 89.19 90 PRO B N 1
ATOM 5597 C CA . PRO B 1 90 ? -16.312 10.969 -5.246 1 89.19 90 PRO B CA 1
ATOM 5598 C C . PRO B 1 90 ? -16.922 9.758 -5.945 1 89.19 90 PRO B C 1
ATOM 5600 O O . PRO B 1 90 ? -16.844 8.641 -5.434 1 89.19 90 PRO B O 1
ATOM 5603 N N . LEU B 1 91 ? -17.484 10 -7.074 1 88.75 91 LEU B N 1
ATOM 5604 C CA . LEU B 1 91 ? -18.172 8.945 -7.816 1 88.75 91 LEU B CA 1
ATOM 5605 C C . LEU B 1 91 ? -17.188 8.164 -8.68 1 88.75 91 LEU B C 1
ATOM 5607 O O . LEU B 1 91 ? -16.297 8.75 -9.297 1 88.75 91 LEU B O 1
ATOM 5611 N N . MET B 1 92 ? -17.422 6.914 -8.594 1 88.81 92 MET B N 1
ATOM 5612 C CA . MET B 1 92 ? -16.734 6.078 -9.562 1 88.81 92 MET B CA 1
ATOM 5613 C C . MET B 1 92 ? -17.359 6.199 -10.945 1 88.81 92 MET B C 1
ATOM 5615 O O . MET B 1 92 ? -18.5 6.652 -11.078 1 88.81 92 MET B O 1
ATOM 5619 N N . LYS B 1 93 ? -16.578 5.816 -11.93 1 88.75 93 LYS B N 1
ATOM 5620 C CA . LYS B 1 93 ? -17.078 5.879 -13.297 1 88.75 93 LYS B CA 1
ATOM 5621 C C . LYS B 1 93 ? -18.391 5.098 -13.445 1 88.75 93 LYS B C 1
ATOM 5623 O O . LYS B 1 93 ? -19.359 5.605 -14 1 88.75 93 LYS B O 1
ATOM 5628 N N . LYS B 1 94 ? -18.422 3.926 -12.891 1 85.56 94 LYS B N 1
ATOM 5629 C CA . LYS B 1 94 ? -19.609 3.074 -13.008 1 85.56 94 LYS B CA 1
ATOM 5630 C C . LYS B 1 94 ? -20.812 3.707 -12.312 1 85.56 94 LYS B C 1
ATOM 5632 O O . LYS B 1 94 ? -21.922 3.643 -12.828 1 85.56 94 LYS B O 1
ATOM 5637 N N . GLU B 1 95 ? -20.547 4.324 -11.172 1 87.25 95 GLU B N 1
ATOM 5638 C CA . GLU B 1 95 ? -21.625 4.977 -10.422 1 87.25 95 GLU B CA 1
ATOM 5639 C C . GLU B 1 95 ? -22.156 6.195 -11.172 1 87.25 95 GLU B C 1
ATOM 5641 O O . GLU B 1 95 ? -23.359 6.465 -11.148 1 87.25 95 GLU B O 1
ATOM 5646 N N . PHE B 1 96 ? -21.281 6.91 -11.805 1 92.56 96 PHE B N 1
ATOM 5647 C CA . PHE B 1 96 ? -21.656 8.094 -12.562 1 92.56 96 PHE B CA 1
ATOM 5648 C C . PHE B 1 96 ? -22.547 7.707 -13.75 1 92.56 96 PHE B C 1
ATOM 5650 O O . PHE B 1 96 ? -23.547 8.359 -14.023 1 92.56 96 PHE B O 1
ATOM 5657 N N . LEU B 1 97 ? -22.141 6.602 -14.398 1 91 97 LEU B N 1
ATOM 5658 C CA . LEU B 1 97 ? -22.906 6.148 -15.555 1 91 97 LEU B CA 1
ATOM 5659 C C . LEU B 1 97 ? -24.281 5.648 -15.133 1 91 97 LEU B C 1
ATOM 5661 O O . LEU B 1 97 ? -25.281 5.863 -15.836 1 91 97 LEU B O 1
ATOM 5665 N N . LYS B 1 98 ? -24.297 5.008 -14.039 1 90.12 98 LYS B N 1
ATOM 5666 C CA . LYS B 1 98 ? -25.594 4.574 -13.508 1 90.12 98 LYS B CA 1
ATOM 5667 C C . LYS B 1 98 ? -26.453 5.773 -13.117 1 90.12 98 LYS B C 1
ATOM 5669 O O . LYS B 1 98 ? -27.672 5.773 -13.336 1 90.12 98 LYS B O 1
ATOM 5674 N N . LEU B 1 99 ? -25.844 6.734 -12.492 1 90.75 99 LEU B N 1
ATOM 5675 C CA . LEU B 1 99 ? -26.562 7.949 -12.102 1 90.75 99 LEU B CA 1
ATOM 5676 C C . LEU B 1 99 ? -27.141 8.656 -13.32 1 90.75 99 LEU B C 1
ATOM 5678 O O . LEU B 1 99 ? -28.266 9.141 -13.281 1 90.75 99 LEU B O 1
ATOM 5682 N N . ALA B 1 100 ? -26.359 8.742 -14.367 1 91.62 100 ALA B N 1
ATOM 5683 C CA . ALA B 1 100 ? -26.828 9.375 -15.602 1 91.62 100 ALA B CA 1
ATOM 5684 C C . ALA B 1 100 ? -28.031 8.641 -16.172 1 91.62 100 ALA B C 1
ATOM 5686 O O . ALA B 1 100 ? -28.984 9.273 -16.641 1 91.62 100 ALA B O 1
ATOM 5687 N N . TYR B 1 101 ? -27.906 7.32 -16.125 1 92.31 101 TYR B N 1
ATOM 5688 C CA . TYR B 1 101 ? -29.031 6.512 -16.609 1 92.31 101 TYR B CA 1
ATOM 5689 C C . TYR B 1 101 ? -30.266 6.734 -15.758 1 92.31 101 TYR B C 1
ATOM 5691 O O . TYR B 1 101 ? -31.359 6.953 -16.297 1 92.31 101 TYR B O 1
ATOM 5699 N N . ASP B 1 102 ? -30.094 6.688 -14.477 1 91.56 102 ASP B N 1
ATOM 5700 C CA . ASP B 1 102 ? -31.203 6.867 -13.562 1 91.56 102 ASP B CA 1
ATOM 5701 C C . ASP B 1 102 ? -31.828 8.25 -13.727 1 91.56 102 ASP B C 1
ATOM 5703 O O . ASP B 1 102 ? -33.062 8.406 -13.609 1 91.56 102 ASP B O 1
ATOM 5707 N N . LEU B 1 103 ? -31.047 9.188 -13.914 1 90.81 103 LEU B N 1
ATOM 5708 C CA . LEU B 1 103 ? -31.531 10.547 -14.109 1 90.81 103 LEU B CA 1
ATOM 5709 C C . LEU B 1 103 ? -32.375 10.648 -15.383 1 90.81 103 LEU B C 1
ATOM 5711 O O . LEU B 1 103 ? -33.438 11.273 -15.391 1 90.81 103 LEU B O 1
ATOM 5715 N N . ALA B 1 104 ? -31.859 10.047 -16.438 1 90 104 ALA B N 1
ATOM 5716 C CA . ALA B 1 104 ? -32.594 10.062 -17.703 1 90 104 ALA B CA 1
ATOM 5717 C C . ALA B 1 104 ? -33.906 9.336 -17.578 1 90 104 ALA B C 1
ATOM 5719 O O . ALA B 1 104 ? -34.938 9.781 -18.141 1 90 104 ALA B O 1
ATOM 5720 N N . GLU B 1 105 ? -33.906 8.266 -16.859 1 90.44 105 GLU B N 1
ATOM 5721 C CA . GLU B 1 105 ? -35.094 7.473 -16.688 1 90.44 105 GLU B CA 1
ATOM 5722 C C . GLU B 1 105 ? -36.125 8.203 -15.805 1 90.44 105 GLU B C 1
ATOM 5724 O O . GLU B 1 105 ? -37.312 8.195 -16.094 1 90.44 105 GLU B O 1
ATOM 5729 N N . THR B 1 106 ? -35.625 8.75 -14.742 1 89.81 106 THR B N 1
ATOM 5730 C CA . THR B 1 106 ? -36.5 9.445 -13.805 1 89.81 106 THR B CA 1
ATOM 5731 C C . THR B 1 106 ? -37.125 10.688 -14.461 1 89.81 106 THR B C 1
ATOM 5733 O O . THR B 1 106 ? -38.281 10.992 -14.234 1 89.81 106 THR B O 1
ATOM 5736 N N . MET B 1 107 ? -36.375 11.344 -15.203 1 89 107 MET B N 1
ATOM 5737 C CA . MET B 1 107 ? -36.844 12.562 -15.852 1 89 107 MET B CA 1
ATOM 5738 C C . MET B 1 107 ? -37.5 12.25 -17.188 1 89 107 MET B C 1
ATOM 5740 O O . MET B 1 107 ? -38 13.148 -17.875 1 89 107 MET B O 1
ATOM 5744 N N . LYS B 1 108 ? -37.531 10.977 -17.516 1 84.44 108 LYS B N 1
ATOM 5745 C CA . LYS B 1 108 ? -38.156 10.492 -18.75 1 84.44 108 LYS B CA 1
ATOM 5746 C C . LYS B 1 108 ? -37.594 11.203 -19.969 1 84.44 108 LYS B C 1
ATOM 5748 O O . LYS B 1 108 ? -38.344 11.656 -20.828 1 84.44 108 LYS B O 1
ATOM 5753 N N . ILE B 1 109 ? -36.344 11.398 -19.906 1 86.31 109 ILE B N 1
ATOM 5754 C CA . ILE B 1 109 ? -35.656 11.969 -21.047 1 86.31 109 ILE B CA 1
ATOM 5755 C C . ILE B 1 109 ? -35.344 10.867 -22.078 1 86.31 109 ILE B C 1
ATOM 5757 O O . ILE B 1 109 ? -34.906 9.781 -21.719 1 86.31 109 ILE B O 1
ATOM 5761 N N . PRO B 1 110 ? -35.781 11.117 -23.234 1 81.56 110 PRO B N 1
ATOM 5762 C CA . PRO B 1 110 ? -35.438 10.125 -24.25 1 81.56 110 PRO B CA 1
ATOM 5763 C C . PRO B 1 110 ? -33.938 9.93 -24.391 1 81.56 110 PRO B C 1
ATOM 5765 O O . PRO B 1 110 ? -33.188 10.906 -24.5 1 81.56 110 PRO B O 1
ATOM 5768 N N . HIS B 1 111 ? -33.5 8.719 -24.141 1 83.75 111 HIS B N 1
ATOM 5769 C CA . HIS B 1 111 ? -32.062 8.461 -24.203 1 83.75 111 HIS B CA 1
ATOM 5770 C C . HIS B 1 111 ? -31.766 7.148 -24.906 1 83.75 111 HIS B C 1
ATOM 5772 O O . HIS B 1 111 ? -32.656 6.328 -25.109 1 83.75 111 HIS B O 1
ATOM 5778 N N . ARG B 1 112 ? -30.516 6.965 -25.375 1 80.19 112 ARG B N 1
ATOM 5779 C CA . ARG B 1 112 ? -30.062 5.766 -26.078 1 80.19 112 ARG B CA 1
ATOM 5780 C C . ARG B 1 112 ? -29.203 4.887 -25.172 1 80.19 112 ARG B C 1
ATOM 5782 O O . ARG B 1 112 ? -28.391 4.098 -25.656 1 80.19 112 ARG B O 1
ATOM 5789 N N . PHE B 1 113 ? -29.391 5.074 -23.875 1 88.44 113 PHE B N 1
ATOM 5790 C CA . PHE B 1 113 ? -28.578 4.293 -22.953 1 88.44 113 PHE B CA 1
ATOM 5791 C C . PHE B 1 113 ? -29.047 2.846 -22.906 1 88.44 113 PHE B C 1
ATOM 5793 O O . PHE B 1 113 ? -30.156 2.533 -23.359 1 88.44 113 PHE B O 1
ATOM 5800 N N . ASN B 1 114 ? -28.172 2.006 -22.484 1 85.5 114 ASN B N 1
ATOM 5801 C CA . ASN B 1 114 ? -28.484 0.585 -22.406 1 85.5 114 ASN B CA 1
ATOM 5802 C C . ASN B 1 114 ? -29.5 0.301 -21.297 1 85.5 114 ASN B C 1
ATOM 5804 O O . ASN B 1 114 ? -29.172 0.39 -20.109 1 85.5 114 ASN B O 1
ATOM 5808 N N . LYS B 1 115 ? -30.609 -0.106 -21.641 1 84.06 115 LYS B N 1
ATOM 5809 C CA . LYS B 1 115 ? -31.672 -0.356 -20.672 1 84.06 115 LYS B CA 1
ATOM 5810 C C . LYS B 1 115 ? -31.469 -1.69 -19.969 1 84.06 115 LYS B C 1
ATOM 5812 O O . LYS B 1 115 ? -31.875 -1.854 -18.812 1 84.06 115 LYS B O 1
ATOM 5817 N N . GLU B 1 116 ? -30.797 -2.582 -20.609 1 84.06 116 GLU B N 1
ATOM 5818 C CA . GLU B 1 116 ? -30.562 -3.891 -20 1 84.06 116 GLU B CA 1
ATOM 5819 C C . GLU B 1 116 ? -29.562 -3.797 -18.844 1 84.06 116 GLU B C 1
ATOM 5821 O O . GLU B 1 116 ? -29.797 -4.355 -17.781 1 84.06 116 GLU B O 1
ATOM 5826 N N . LYS B 1 117 ? -28.594 -3.035 -19.109 1 83.62 117 LYS B N 1
ATOM 5827 C CA . LYS B 1 117 ? -27.562 -2.91 -18.078 1 83.62 117 LYS B CA 1
ATOM 5828 C C . LYS B 1 117 ? -27.875 -1.766 -17.125 1 83.62 117 LYS B C 1
ATOM 5830 O O . LYS B 1 117 ? -27.312 -1.683 -16.031 1 83.62 117 LYS B O 1
ATOM 5835 N N . GLY B 1 118 ? -28.859 -0.938 -17.516 1 86.75 118 GLY B N 1
ATOM 5836 C CA . GLY B 1 118 ? -29.219 0.209 -16.703 1 86.75 118 GLY B CA 1
ATOM 5837 C C . GLY B 1 118 ? -28.078 1.188 -16.5 1 86.75 118 GLY B C 1
ATOM 5838 O O . GLY B 1 118 ? -27.828 1.645 -15.383 1 86.75 118 GLY B O 1
ATOM 5839 N N . SER B 1 119 ? -27.234 1.339 -17.484 1 89.94 119 SER B N 1
ATOM 5840 C CA . SER B 1 119 ? -26.062 2.199 -17.406 1 89.94 119 SER B CA 1
ATOM 5841 C C . SER B 1 119 ? -25.891 3.014 -18.672 1 89.94 119 SER B C 1
ATOM 5843 O O . SER B 1 119 ? -26.312 2.586 -19.75 1 89.94 119 SER B O 1
ATOM 5845 N N . ALA B 1 120 ? -25.312 4.227 -18.547 1 88.88 120 ALA B N 1
ATOM 5846 C CA . ALA B 1 120 ? -24.969 5.027 -19.703 1 88.88 120 ALA B CA 1
ATOM 5847 C C . ALA B 1 120 ? -23.75 4.441 -20.422 1 88.88 120 ALA B C 1
ATOM 5849 O O . ALA B 1 120 ? -23 3.656 -19.844 1 88.88 120 ALA B O 1
ATOM 5850 N N . GLY B 1 121 ? -23.562 4.676 -21.609 1 81.06 121 GLY B N 1
ATOM 5851 C CA . GLY B 1 121 ? -22.547 4.047 -22.438 1 81.06 121 GLY B CA 1
ATOM 5852 C C . GLY B 1 121 ? -21.219 4.77 -22.406 1 81.06 121 GLY B C 1
ATOM 5853 O O . GLY B 1 121 ? -21.094 5.852 -21.828 1 81.06 121 GLY B O 1
ATOM 5854 N N . LYS B 1 122 ? -20.203 4.203 -22.984 1 82.62 122 LYS B N 1
ATOM 5855 C CA . LYS B 1 122 ? -18.844 4.715 -23.078 1 82.62 122 LYS B CA 1
ATOM 5856 C C . LYS B 1 122 ? -18.797 6.027 -23.844 1 82.62 122 LYS B C 1
ATOM 5858 O O . LYS B 1 122 ? -18.062 6.945 -23.484 1 82.62 122 LYS B O 1
ATOM 5863 N N . HIS B 1 123 ? -19.594 6.156 -24.844 1 82.12 123 HIS B N 1
ATOM 5864 C CA . HIS B 1 123 ? -19.594 7.359 -25.672 1 82.12 123 HIS B CA 1
ATOM 5865 C C . HIS B 1 123 ? -20.078 8.57 -24.875 1 82.12 123 HIS B C 1
ATOM 5867 O O . HIS B 1 123 ? -19.516 9.664 -25.016 1 82.12 123 HIS B O 1
ATOM 5873 N N . PHE B 1 124 ? -21.172 8.312 -24.141 1 88.5 124 PHE B N 1
ATOM 5874 C CA . PHE B 1 124 ? -21.656 9.375 -23.266 1 88.5 124 PHE B CA 1
ATOM 5875 C C . PHE B 1 124 ? -20.562 9.844 -22.312 1 88.5 124 PHE B C 1
ATOM 5877 O O . PHE B 1 124 ? -20.359 11.039 -22.125 1 88.5 124 PHE B O 1
ATOM 5884 N N . TYR B 1 125 ? -19.828 8.898 -21.781 1 90.19 125 TYR B N 1
ATOM 5885 C CA . TYR B 1 125 ? -18.766 9.195 -20.812 1 90.19 125 TYR B CA 1
ATOM 5886 C C . TYR B 1 125 ? -17.688 10.062 -21.438 1 90.19 125 TYR B C 1
ATOM 5888 O O . TYR B 1 125 ? -17.312 11.094 -20.875 1 90.19 125 TYR B O 1
ATOM 5896 N N . TYR B 1 126 ? -17.219 9.695 -22.547 1 88.06 126 TYR B N 1
ATOM 5897 C CA . TYR B 1 126 ? -16.109 10.398 -23.172 1 88.06 126 TYR B CA 1
ATOM 5898 C C . TYR B 1 126 ? -16.547 11.766 -23.688 1 88.06 126 TYR B C 1
ATOM 5900 O O . TYR B 1 126 ? -15.773 12.727 -23.641 1 88.06 126 TYR B O 1
ATOM 5908 N N . ASP B 1 127 ? -17.719 11.867 -24.141 1 84.69 127 ASP B N 1
ATOM 5909 C CA . ASP B 1 127 ? -18.25 13.156 -24.578 1 84.69 127 ASP B CA 1
ATOM 5910 C C . ASP B 1 127 ? -18.391 14.117 -23.406 1 84.69 127 ASP B C 1
ATOM 5912 O O . ASP B 1 127 ? -18.062 15.297 -23.516 1 84.69 127 ASP B O 1
ATOM 5916 N N . PHE B 1 128 ? -18.938 13.562 -22.359 1 90.56 128 PHE B N 1
ATOM 5917 C CA . PHE B 1 128 ? -19.109 14.359 -21.141 1 90.56 128 PHE B CA 1
ATOM 5918 C C . PHE B 1 128 ? -17.781 14.867 -20.625 1 90.56 128 PHE B C 1
ATOM 5920 O O . PHE B 1 128 ? -17.656 16.047 -20.281 1 90.56 128 PHE B O 1
ATOM 5927 N N . MET B 1 129 ? -16.781 14.039 -20.625 1 90.25 129 MET B N 1
ATOM 5928 C CA . MET B 1 129 ? -15.461 14.391 -20.109 1 90.25 129 MET B CA 1
ATOM 5929 C C . MET B 1 129 ? -14.781 15.406 -21.016 1 90.25 129 MET B C 1
ATOM 5931 O O . MET B 1 129 ? -14.023 16.25 -20.531 1 90.25 129 MET B O 1
ATOM 5935 N N . LYS B 1 130 ? -14.961 15.312 -22.234 1 85.31 130 LYS B N 1
ATOM 5936 C CA . LYS B 1 130 ? -14.391 16.266 -23.203 1 85.31 130 LYS B CA 1
ATOM 5937 C C . LYS B 1 130 ? -15.016 17.641 -23.047 1 85.31 130 LYS B C 1
ATOM 5939 O O . LYS B 1 130 ? -14.32 18.656 -23.141 1 85.31 130 LYS B O 1
ATOM 5944 N N . LYS B 1 131 ? -16.344 17.672 -22.859 1 86 131 LYS B N 1
ATOM 5945 C CA . LYS B 1 131 ? -17.062 18.922 -22.703 1 86 131 LYS B CA 1
ATOM 5946 C C . LYS B 1 131 ? -16.703 19.609 -21.391 1 86 131 LYS B C 1
ATOM 5948 O O . LYS B 1 131 ? -16.625 20.844 -21.328 1 86 131 LYS B O 1
ATOM 5953 N N . HIS B 1 132 ? -16.562 18.828 -20.406 1 91.06 132 HIS B N 1
ATOM 5954 C CA . HIS B 1 132 ? -16.266 19.344 -19.078 1 91.06 132 HIS B CA 1
ATOM 5955 C C . HIS B 1 132 ? -14.844 18.984 -18.656 1 91.06 132 HIS B C 1
ATOM 5957 O O . HIS B 1 132 ? -14.641 18.109 -17.828 1 91.06 132 HIS B O 1
ATOM 5963 N N . SER B 1 133 ? -13.914 19.781 -19.016 1 86.44 133 SER B N 1
ATOM 5964 C CA . SER B 1 133 ? -12.492 19.5 -18.844 1 86.44 133 SER B CA 1
ATOM 5965 C C . SER B 1 133 ? -12.062 19.766 -17.406 1 86.44 133 SER B C 1
ATOM 5967 O O . SER B 1 133 ? -10.938 19.438 -17.016 1 86.44 133 SER B O 1
ATOM 5969 N N . ASP B 1 134 ? -12.992 20.281 -16.672 1 88 134 ASP B N 1
ATOM 5970 C CA . ASP B 1 134 ? -12.656 20.562 -15.281 1 88 134 ASP B CA 1
ATOM 5971 C C . ASP B 1 134 ? -12.75 19.297 -14.422 1 88 134 ASP B C 1
ATOM 5973 O O . ASP B 1 134 ? -12.305 19.297 -13.273 1 88 134 ASP B O 1
ATOM 5977 N N . ILE B 1 135 ? -13.312 18.297 -15.016 1 90.75 135 ILE B N 1
ATOM 5978 C CA . ILE B 1 135 ? -13.445 17.031 -14.305 1 90.75 135 ILE B CA 1
ATOM 5979 C C . ILE B 1 135 ? -12.516 15.992 -14.938 1 90.75 135 ILE B C 1
ATOM 5981 O O . ILE B 1 135 ? -12.32 15.977 -16.156 1 90.75 135 ILE B O 1
ATOM 5985 N N . SER B 1 136 ? -11.852 15.25 -14.18 1 89 136 SER B N 1
ATOM 5986 C CA . SER B 1 136 ? -10.961 14.211 -14.672 1 89 136 SER B CA 1
ATOM 5987 C C . SER B 1 136 ? -11.047 12.953 -13.812 1 89 136 SER B C 1
ATOM 5989 O O . SER B 1 136 ? -11.562 13 -12.688 1 89 136 SER B O 1
ATOM 5991 N N . LEU B 1 137 ? -10.688 11.852 -14.445 1 88.88 137 LEU B N 1
ATOM 5992 C CA . LEU B 1 137 ? -10.57 10.594 -13.719 1 88.88 137 LEU B CA 1
ATOM 5993 C C . LEU B 1 137 ? -9.242 10.5 -12.977 1 88.88 137 LEU B C 1
ATOM 5995 O O . LEU B 1 137 ? -8.18 10.578 -13.594 1 88.88 137 LEU B O 1
ATOM 5999 N N . ARG B 1 138 ? -9.344 10.461 -11.625 1 86.62 138 ARG B N 1
ATOM 6000 C CA . ARG B 1 138 ? -8.133 10.516 -10.812 1 86.62 138 ARG B CA 1
ATOM 6001 C C . ARG B 1 138 ? -8.117 9.398 -9.773 1 86.62 138 ARG B C 1
ATOM 6003 O O . ARG B 1 138 ? -9.172 8.883 -9.398 1 86.62 138 ARG B O 1
ATOM 6010 N N . ALA B 1 139 ? -6.91 9.039 -9.438 1 85.31 139 ALA B N 1
ATOM 6011 C CA . ALA B 1 139 ? -6.75 8.102 -8.32 1 85.31 139 ALA B CA 1
ATOM 6012 C C . ALA B 1 139 ? -6.855 8.82 -6.98 1 85.31 139 ALA B C 1
ATOM 6014 O O . ALA B 1 139 ? -6.086 9.742 -6.703 1 85.31 139 ALA B O 1
ATOM 6015 N N . PRO B 1 140 ? -7.789 8.438 -6.188 1 86.44 140 PRO B N 1
ATOM 6016 C CA . PRO B 1 140 ? -7.961 9.117 -4.902 1 86.44 140 PRO B CA 1
ATOM 6017 C C . PRO B 1 140 ? -6.977 8.633 -3.84 1 86.44 140 PRO B C 1
ATOM 6019 O O . PRO B 1 140 ? -6.375 7.562 -3.992 1 86.44 140 PRO B O 1
ATOM 6022 N N . GLU B 1 141 ? -6.785 9.453 -2.9 1 85.06 141 GLU B N 1
ATOM 6023 C CA . GLU B 1 141 ? -6.059 9.062 -1.693 1 85.06 141 GLU B CA 1
ATOM 6024 C C . GLU B 1 141 ? -7.02 8.648 -0.583 1 85.06 141 GLU B C 1
ATOM 6026 O O . GLU B 1 141 ? -8.07 9.266 -0.401 1 85.06 141 GLU B O 1
ATOM 6031 N N . SER B 1 142 ? -6.621 7.648 0.068 1 85.88 142 SER B N 1
ATOM 6032 C CA . SER B 1 142 ? -7.477 7.145 1.138 1 85.88 142 SER B CA 1
ATOM 6033 C C . SER B 1 142 ? -7.535 8.125 2.307 1 85.88 142 SER B C 1
ATOM 6035 O O . SER B 1 142 ? -6.504 8.633 2.75 1 85.88 142 SER B O 1
ATOM 6037 N N . THR B 1 143 ? -8.719 8.477 2.703 1 84.56 143 THR B N 1
ATOM 6038 C CA . THR B 1 143 ? -8.977 9.297 3.883 1 84.56 143 THR B CA 1
ATOM 6039 C C . THR B 1 143 ? -9.859 8.555 4.875 1 84.56 143 THR B C 1
ATOM 6041 O O . THR B 1 143 ? -11.016 8.25 4.578 1 84.56 143 THR B O 1
ATOM 6044 N N . SER B 1 144 ? -9.312 8.359 6.02 1 82.94 144 SER B N 1
ATOM 6045 C CA . SER B 1 144 ? -10.102 7.648 7.02 1 82.94 144 SER B CA 1
ATOM 6046 C C . SER B 1 144 ? -11.289 8.484 7.484 1 82.94 144 SER B C 1
ATOM 6048 O O . SER B 1 144 ? -11.258 9.711 7.406 1 82.94 144 SER B O 1
ATOM 6050 N N . MET B 1 145 ? -12.227 7.84 7.945 1 80.62 145 MET B N 1
ATOM 6051 C CA . MET B 1 145 ? -13.398 8.516 8.492 1 80.62 145 MET B CA 1
ATOM 6052 C C . MET B 1 145 ? -13.008 9.445 9.641 1 80.62 145 MET B C 1
ATOM 6054 O O . MET B 1 145 ? -13.523 10.555 9.742 1 80.62 145 MET B O 1
ATOM 6058 N N . MET B 1 146 ? -12.102 9.031 10.398 1 81.62 146 MET B N 1
ATOM 6059 C CA . MET B 1 146 ? -11.664 9.828 11.547 1 81.62 146 MET B CA 1
ATOM 6060 C C . MET B 1 146 ? -10.977 11.109 11.086 1 81.62 146 MET B C 1
ATOM 6062 O O . MET B 1 146 ? -11.148 12.164 11.703 1 81.62 146 MET B O 1
ATOM 6066 N N . ARG B 1 147 ? -10.258 10.969 10.07 1 82.69 147 ARG B N 1
ATOM 6067 C CA . ARG B 1 147 ? -9.578 12.141 9.531 1 82.69 147 ARG B CA 1
ATOM 6068 C C . ARG B 1 147 ? -10.578 13.109 8.906 1 82.69 147 ARG B C 1
ATOM 6070 O O . ARG B 1 147 ? -10.43 14.328 9.016 1 82.69 147 ARG B O 1
ATOM 6077 N N . ALA B 1 148 ? -11.523 12.523 8.273 1 82.19 148 ALA B N 1
ATOM 6078 C CA . ALA B 1 148 ? -12.539 13.352 7.637 1 82.19 148 ALA B CA 1
ATOM 6079 C C . ALA B 1 148 ? -13.352 14.125 8.672 1 82.19 148 ALA B C 1
ATOM 6081 O O . ALA B 1 148 ? -13.633 15.312 8.492 1 82.19 148 ALA B O 1
ATOM 6082 N N . VAL B 1 149 ? -13.594 13.453 9.734 1 80.81 149 VAL B N 1
ATOM 6083 C CA . VAL B 1 149 ? -14.406 14.062 10.789 1 80.81 149 VAL B CA 1
ATOM 6084 C C . VAL B 1 149 ? -13.523 14.953 11.664 1 80.81 149 VAL B C 1
ATOM 6086 O O . VAL B 1 149 ? -13.992 15.961 12.195 1 80.81 149 VAL B O 1
ATOM 6089 N N . GLY B 1 150 ? -12.336 14.531 11.812 1 84.69 150 GLY B N 1
ATOM 6090 C CA . GLY B 1 150 ? -11.43 15.211 12.727 1 84.69 150 GLY B CA 1
ATOM 6091 C C . GLY B 1 150 ? -11.117 16.641 12.305 1 84.69 150 GLY B C 1
ATOM 6092 O O . GLY B 1 150 ? -10.961 17.516 13.156 1 84.69 150 GLY B O 1
ATOM 6093 N N . PHE B 1 151 ? -11.062 16.922 11.07 1 89 151 PHE B N 1
ATOM 6094 C CA . PHE B 1 151 ? -10.789 18.266 10.586 1 89 151 PHE B CA 1
ATOM 6095 C C . PHE B 1 151 ? -12.07 19.078 10.484 1 89 151 PHE B C 1
ATOM 6097 O O . PHE B 1 151 ? -12.656 19.203 9.406 1 89 151 PHE B O 1
ATOM 6104 N N . ASN B 1 152 ? -12.461 19.578 11.531 1 89.31 152 ASN B N 1
ATOM 6105 C CA . ASN B 1 152 ? -13.648 20.406 11.617 1 89.31 152 ASN B CA 1
ATOM 6106 C C . ASN B 1 152 ? -13.336 21.797 12.164 1 89.31 152 ASN B C 1
ATOM 6108 O O . ASN B 1 152 ? -12.32 21.984 12.844 1 89.31 152 ASN B O 1
ATOM 6112 N N . LYS B 1 153 ? -14.164 22.75 11.922 1 89.56 153 LYS B N 1
ATOM 6113 C CA . LYS B 1 153 ? -13.898 24.156 12.203 1 89.56 153 LYS B CA 1
ATOM 6114 C C . LYS B 1 153 ? -13.727 24.406 13.695 1 89.56 153 LYS B C 1
ATOM 6116 O O . LYS B 1 153 ? -12.758 25.031 14.125 1 89.56 153 LYS B O 1
ATOM 6121 N N . PRO B 1 154 ? -14.531 23.875 14.547 1 88.44 154 PRO B N 1
ATOM 6122 C CA . PRO B 1 154 ? -14.359 24.141 15.977 1 88.44 154 PRO B CA 1
ATOM 6123 C C . PRO B 1 154 ? -13.016 23.656 16.5 1 88.44 154 PRO B C 1
ATOM 6125 O O . PRO B 1 154 ? -12.367 24.359 17.297 1 88.44 154 PRO B O 1
ATOM 6128 N N . GLN B 1 155 ? -12.625 22.5 16.109 1 90.56 155 GLN B N 1
ATOM 6129 C CA . GLN B 1 155 ? -11.359 21.953 16.578 1 90.56 155 GLN B CA 1
ATOM 6130 C C . GLN B 1 155 ? -10.18 22.75 16.031 1 90.56 155 GLN B C 1
ATOM 6132 O O . GLN B 1 155 ? -9.195 22.984 16.734 1 90.56 155 GLN B O 1
ATOM 6137 N N . VAL B 1 156 ? -10.305 23.141 14.836 1 93.62 156 VAL B N 1
ATOM 6138 C CA . VAL B 1 156 ? -9.242 23.906 14.203 1 93.62 156 VAL B CA 1
ATOM 6139 C C . VAL B 1 156 ? -9.164 25.297 14.836 1 93.62 156 VAL B C 1
ATOM 6141 O O . VAL B 1 156 ? -8.07 25.828 15.039 1 93.62 156 VAL B O 1
ATOM 6144 N N . ASP B 1 157 ? -10.266 25.812 15.195 1 93.81 157 ASP B N 1
ATOM 6145 C CA . ASP B 1 157 ? -10.297 27.109 15.852 1 93.81 157 ASP B CA 1
ATOM 6146 C C . ASP B 1 157 ? -9.625 27.062 17.219 1 93.81 157 ASP B C 1
ATOM 6148 O O . ASP B 1 157 ? -8.922 28 17.609 1 93.81 157 ASP B O 1
ATOM 6152 N N . ILE B 1 158 ? -9.836 25.984 17.906 1 93.5 158 ILE B N 1
ATOM 6153 C CA . ILE B 1 158 ? -9.211 25.812 19.219 1 93.5 158 ILE B CA 1
ATOM 6154 C C . ILE B 1 158 ? -7.691 25.766 19.047 1 93.5 158 ILE B C 1
ATOM 6156 O O . ILE B 1 158 ? -6.957 26.344 19.859 1 93.5 158 ILE B O 1
ATOM 6160 N N . PHE B 1 159 ? -7.273 25.109 18.109 1 95.44 159 PHE B N 1
ATOM 6161 C CA . PHE B 1 159 ? -5.848 25.031 17.812 1 95.44 159 PHE B CA 1
ATOM 6162 C C . PHE B 1 159 ? -5.258 26.406 17.578 1 95.44 159 PHE B C 1
ATOM 6164 O O . PHE B 1 159 ? -4.238 26.766 18.172 1 95.44 159 PHE B O 1
ATOM 6171 N N . TYR B 1 160 ? -5.922 27.219 16.75 1 96.75 160 TYR B N 1
ATOM 6172 C CA . TYR B 1 160 ? -5.422 28.547 16.422 1 96.75 160 TYR B CA 1
ATOM 6173 C C . TYR B 1 160 ? -5.547 29.484 17.625 1 96.75 160 TYR B C 1
ATOM 6175 O O . TYR B 1 160 ? -4.711 30.375 17.828 1 96.75 160 TYR B O 1
ATOM 6183 N N . ASP B 1 161 ? -6.598 29.219 18.406 1 95.75 161 ASP B N 1
ATOM 6184 C CA . ASP B 1 161 ? -6.723 30 19.625 1 95.75 161 ASP B CA 1
ATOM 6185 C C . ASP B 1 161 ? -5.527 29.781 20.547 1 95.75 161 ASP B C 1
ATOM 6187 O O . ASP B 1 161 ? -4.953 30.734 21.078 1 95.75 161 ASP B O 1
ATOM 6191 N N . ASN B 1 162 ? -5.215 28.531 20.734 1 95.69 162 ASN B N 1
ATOM 6192 C CA . ASN B 1 162 ? -4.078 28.172 21.578 1 95.69 162 ASN B CA 1
ATOM 6193 C C . ASN B 1 162 ? -2.77 28.703 21.016 1 95.69 162 ASN B C 1
ATOM 6195 O O . ASN B 1 162 ? -1.931 29.219 21.766 1 95.69 162 ASN B O 1
ATOM 6199 N N . LEU B 1 163 ? -2.621 28.594 19.781 1 96.56 163 LEU B N 1
ATOM 6200 C CA . LEU B 1 163 ? -1.411 29.062 19.125 1 96.56 163 LEU B CA 1
ATOM 6201 C C . LEU B 1 163 ? -1.276 30.578 19.25 1 96.56 163 LEU B C 1
ATOM 6203 O O . LEU B 1 163 ? -0.192 31.094 19.531 1 96.56 163 LEU B O 1
ATOM 6207 N N . GLU B 1 164 ? -2.367 31.234 19.016 1 95.94 164 GLU B N 1
ATOM 6208 C CA . GLU B 1 164 ? -2.377 32.688 19.109 1 95.94 164 GLU B CA 1
ATOM 6209 C C . GLU B 1 164 ? -2.012 33.156 20.516 1 95.94 164 GLU B C 1
ATOM 6211 O O . GLU B 1 164 ? -1.261 34.125 20.672 1 95.94 164 GLU B O 1
ATOM 6216 N N . LYS B 1 165 ? -2.564 32.469 21.438 1 95.06 165 LYS B N 1
ATOM 6217 C CA . LYS B 1 165 ? -2.264 32.781 22.828 1 95.06 165 LYS B CA 1
ATOM 6218 C C . LYS B 1 165 ? -0.767 32.688 23.109 1 95.06 165 LYS B C 1
ATOM 6220 O O . LYS B 1 165 ? -0.179 33.594 23.703 1 95.06 165 LYS B O 1
ATOM 6225 N N . LEU B 1 166 ? -0.127 31.656 22.656 1 95.31 166 LEU B N 1
ATOM 6226 C CA . LEU B 1 166 ? 1.298 31.438 22.875 1 95.31 166 LEU B CA 1
ATOM 6227 C C . LEU B 1 166 ? 2.133 32.406 22.078 1 95.31 166 LEU B C 1
ATOM 6229 O O . LEU B 1 166 ? 3.131 32.938 22.578 1 95.31 166 LEU B O 1
ATOM 6233 N N . MET B 1 167 ? 1.702 32.656 20.922 1 95.12 167 MET B N 1
ATOM 6234 C CA . MET B 1 167 ? 2.438 33.562 20.047 1 95.12 167 MET B CA 1
ATOM 6235 C C . MET B 1 167 ? 2.418 35 20.594 1 95.12 167 MET B C 1
ATOM 6237 O O . MET B 1 167 ? 3.404 35.719 20.469 1 95.12 167 MET B O 1
ATOM 6241 N N . GLN B 1 168 ? 1.329 35.406 21.125 1 94.31 168 GLN B N 1
ATOM 6242 C CA . GLN B 1 168 ? 1.193 36.75 21.672 1 94.31 168 GLN B CA 1
ATOM 6243 C C . GLN B 1 168 ? 1.973 36.875 22.984 1 94.31 168 GLN B C 1
ATOM 6245 O O . GLN B 1 168 ? 2.59 37.906 23.234 1 94.31 168 GLN B O 1
ATOM 6250 N N . GLN B 1 169 ? 1.927 35.844 23.719 1 94 169 GLN B N 1
ATOM 6251 C CA . GLN B 1 169 ? 2.559 35.875 25.031 1 94 169 GLN B CA 1
ATOM 6252 C C . GLN B 1 169 ? 4.082 35.875 24.906 1 94 169 GLN B C 1
ATOM 6254 O O . GLN B 1 169 ? 4.77 36.625 25.594 1 94 169 GLN B O 1
ATOM 6259 N N . TYR B 1 170 ? 4.664 35.031 24.031 1 94.69 170 TYR B N 1
ATOM 6260 C CA . TYR B 1 170 ? 6.105 34.812 24.016 1 94.69 170 TYR B CA 1
ATOM 6261 C C . TYR B 1 170 ? 6.734 35.375 22.75 1 94.69 170 TYR B C 1
ATOM 6263 O O . TYR B 1 170 ? 7.957 35.531 22.672 1 94.69 170 TYR B O 1
ATOM 6271 N N . LYS B 1 171 ? 5.91 35.75 21.766 1 94.19 171 LYS B N 1
ATOM 6272 C CA . LYS B 1 171 ? 6.383 36.375 20.516 1 94.19 171 LYS B CA 1
ATOM 6273 C C . LYS B 1 171 ? 7.531 35.562 19.922 1 94.19 171 LYS B C 1
ATOM 6275 O O . LYS B 1 171 ? 8.594 36.125 19.625 1 94.19 171 LYS B O 1
ATOM 6280 N N . PHE B 1 172 ? 7.293 34.375 19.641 1 96.31 172 PHE B N 1
ATOM 6281 C CA . PHE B 1 172 ? 8.297 33.469 19.094 1 96.31 172 PHE B CA 1
ATOM 6282 C C . PHE B 1 172 ? 8.75 33.938 17.703 1 96.31 172 PHE B C 1
ATOM 6284 O O . PHE B 1 172 ? 7.922 34.312 16.875 1 96.31 172 PHE B O 1
ATOM 6291 N N . THR B 1 173 ? 10.039 33.969 17.516 1 96.12 173 THR B N 1
ATOM 6292 C CA . THR B 1 173 ? 10.578 34.156 16.172 1 96.12 173 THR B CA 1
ATOM 6293 C C . THR B 1 173 ? 10.516 32.844 15.375 1 96.12 173 THR B C 1
ATOM 6295 O O . THR B 1 173 ? 10.406 31.766 15.953 1 96.12 173 THR B O 1
ATOM 6298 N N . PRO B 1 174 ? 10.547 32.906 14.078 1 96.62 174 PRO B N 1
ATOM 6299 C CA . PRO B 1 174 ? 10.477 31.703 13.266 1 96.62 174 PRO B CA 1
ATOM 6300 C C . PRO B 1 174 ? 11.57 30.688 13.617 1 96.62 174 PRO B C 1
ATOM 6302 O O . PRO B 1 174 ? 11.383 29.484 13.445 1 96.62 174 PRO B O 1
ATOM 6305 N N . SER B 1 175 ? 12.617 31.125 14.125 1 96.38 175 SER B N 1
ATOM 6306 C CA . SER B 1 175 ? 13.711 30.25 14.5 1 96.38 175 SER B CA 1
ATOM 6307 C C . SER B 1 175 ? 13.406 29.5 15.797 1 96.38 175 SER B C 1
ATOM 6309 O O . SER B 1 175 ? 14.094 28.531 16.141 1 96.38 175 SER B O 1
ATOM 6311 N N . ARG B 1 176 ? 12.312 29.953 16.469 1 98 176 ARG B N 1
ATOM 6312 C CA . ARG B 1 176 ? 12 29.359 17.781 1 98 176 ARG B CA 1
ATOM 6313 C C . ARG B 1 176 ? 10.711 28.562 17.719 1 98 176 ARG B C 1
ATOM 6315 O O . ARG B 1 176 ? 10.164 28.172 18.75 1 98 176 ARG B O 1
ATOM 6322 N N . ILE B 1 177 ? 10.211 28.328 16.531 1 98.44 177 ILE B N 1
ATOM 6323 C CA . ILE B 1 177 ? 9.023 27.516 16.312 1 98.44 177 ILE B CA 1
ATOM 6324 C C . ILE B 1 177 ? 9.406 26.219 15.578 1 98.44 177 ILE B C 1
ATOM 6326 O O . ILE B 1 177 ? 9.93 26.266 14.461 1 98.44 177 ILE B O 1
ATOM 6330 N N . TYR B 1 178 ? 9.117 25.094 16.219 1 98.62 178 TYR B N 1
ATOM 6331 C CA . TYR B 1 178 ? 9.508 23.797 15.656 1 98.62 178 TYR B CA 1
ATOM 6332 C C . TYR B 1 178 ? 8.312 22.875 15.555 1 98.62 178 TYR B C 1
ATOM 6334 O O . TYR B 1 178 ? 7.344 23 16.312 1 98.62 178 TYR B O 1
ATOM 6342 N N . ASN B 1 179 ? 8.32 21.953 14.586 1 98.44 179 ASN B N 1
ATOM 6343 C CA . ASN B 1 179 ? 7.387 20.844 14.43 1 98.44 179 ASN B CA 1
ATOM 6344 C C . ASN B 1 179 ? 8.117 19.516 14.344 1 98.44 179 ASN B C 1
ATOM 6346 O O . ASN B 1 179 ? 9.117 19.391 13.641 1 98.44 179 ASN B O 1
ATOM 6350 N N . CYS B 1 180 ? 7.719 18.609 15.141 1 97.56 180 CYS B N 1
ATOM 6351 C CA . CYS B 1 180 ? 8.297 17.266 15.031 1 97.56 180 CYS B CA 1
ATOM 6352 C C . CYS B 1 180 ? 7.219 16.234 14.727 1 97.56 180 CYS B C 1
ATOM 6354 O O . CYS B 1 180 ? 6.055 16.406 15.086 1 97.56 180 CYS B O 1
ATOM 6356 N N . ASP B 1 181 ? 7.543 15.227 13.961 1 96.44 181 ASP B N 1
ATOM 6357 C CA . ASP B 1 181 ? 6.633 14.156 13.555 1 96.44 181 ASP B CA 1
ATOM 6358 C C . ASP B 1 181 ? 7.398 12.883 13.227 1 96.44 181 ASP B C 1
ATOM 6360 O O . ASP B 1 181 ? 8.594 12.922 12.93 1 96.44 181 ASP B O 1
ATOM 6364 N N . GLU B 1 182 ? 6.684 11.812 13.375 1 95.75 182 GLU B N 1
ATOM 6365 C CA . GLU B 1 182 ? 7.277 10.5 13.133 1 95.75 182 GLU B CA 1
ATOM 6366 C C . GLU B 1 182 ? 6.859 9.938 11.781 1 95.75 182 GLU B C 1
ATOM 6368 O O . GLU B 1 182 ? 5.773 10.25 11.281 1 95.75 182 GLU B O 1
ATOM 6373 N N . THR B 1 183 ? 7.723 9.18 11.156 1 95.25 183 THR B N 1
ATOM 6374 C CA . THR B 1 183 ? 7.406 8.438 9.938 1 95.25 183 THR B CA 1
ATOM 6375 C C . THR B 1 183 ? 8.047 7.051 9.977 1 95.25 183 THR B C 1
ATOM 6377 O O . THR B 1 183 ? 8.969 6.809 10.75 1 95.25 183 THR B O 1
ATOM 6380 N N . GLY B 1 184 ? 7.477 6.184 9.25 1 93.81 184 GLY B N 1
ATOM 6381 C CA . GLY B 1 184 ? 8.016 4.836 9.148 1 93.81 184 GLY B CA 1
ATOM 6382 C C . GLY B 1 184 ? 8.773 4.594 7.859 1 93.81 184 GLY B C 1
ATOM 6383 O O . GLY B 1 184 ? 8.359 5.051 6.793 1 93.81 184 GLY B O 1
ATOM 6384 N N . VAL B 1 185 ? 9.914 3.916 7.988 1 94.19 185 VAL B N 1
ATOM 6385 C CA . VAL B 1 185 ? 10.688 3.49 6.828 1 94.19 185 VAL B CA 1
ATOM 6386 C C . VAL B 1 185 ? 10.984 1.995 6.926 1 94.19 185 VAL B C 1
ATOM 6388 O O . VAL B 1 185 ? 11.023 1.434 8.023 1 94.19 185 VAL B O 1
ATOM 6391 N N . SER B 1 186 ? 11.047 1.383 5.785 1 90.5 186 SER B N 1
ATOM 6392 C CA . SER B 1 186 ? 11.32 -0.051 5.758 1 90.5 186 SER B CA 1
ATOM 6393 C C . SER B 1 186 ? 12.273 -0.414 4.629 1 90.5 186 SER B C 1
ATOM 6395 O O . SER B 1 186 ? 12.609 0.431 3.793 1 90.5 186 SER B O 1
ATOM 6397 N N . CYS B 1 187 ? 12.648 -1.655 4.684 1 86.31 187 CYS B N 1
ATOM 6398 C CA . CYS B 1 187 ? 13.539 -2.17 3.646 1 86.31 187 CYS B CA 1
ATOM 6399 C C . CYS B 1 187 ? 12.773 -2.436 2.355 1 86.31 187 CYS B C 1
ATOM 6401 O O . CYS B 1 187 ? 13.375 -2.693 1.312 1 86.31 187 CYS B O 1
ATOM 6403 N N . VAL B 1 188 ? 11.484 -2.414 2.451 1 85.81 188 VAL B N 1
ATOM 6404 C CA . VAL B 1 188 ? 10.648 -2.609 1.27 1 85.81 188 VAL B CA 1
ATOM 6405 C C . VAL B 1 188 ? 10.102 -1.266 0.798 1 85.81 188 VAL B C 1
ATOM 6407 O O . VAL B 1 188 ? 9.25 -0.671 1.462 1 85.81 188 VAL B O 1
ATOM 6410 N N . HIS B 1 189 ? 10.672 -0.84 -0.238 1 82.25 189 HIS B N 1
ATOM 6411 C CA . HIS B 1 189 ? 10.328 0.495 -0.711 1 82.25 189 HIS B CA 1
ATOM 6412 C C . HIS B 1 189 ? 9.352 0.43 -1.882 1 82.25 189 HIS B C 1
ATOM 6414 O O . HIS B 1 189 ? 9.109 -0.645 -2.436 1 82.25 189 HIS B O 1
ATOM 6420 N N . LYS B 1 190 ? 8.711 1.552 -2.096 1 82.88 190 LYS B N 1
ATOM 6421 C CA . LYS B 1 190 ? 7.844 1.709 -3.264 1 82.88 190 LYS B CA 1
ATOM 6422 C C . LYS B 1 190 ? 8.648 2.141 -4.488 1 82.88 190 LYS B C 1
ATOM 6424 O O . LYS B 1 190 ? 9.57 2.949 -4.379 1 82.88 190 LYS B O 1
ATOM 6429 N N . HIS B 1 191 ? 8.211 1.592 -5.559 1 84.31 191 HIS B N 1
ATOM 6430 C CA . HIS B 1 191 ? 8.984 1.846 -6.77 1 84.31 191 HIS B CA 1
ATOM 6431 C C . HIS B 1 191 ? 8.438 3.055 -7.523 1 84.31 191 HIS B C 1
ATOM 6433 O O . HIS B 1 191 ? 7.242 3.342 -7.465 1 84.31 191 HIS B O 1
ATOM 6439 N N . GLN B 1 192 ? 9.391 3.643 -8.141 1 81.44 192 GLN B N 1
ATOM 6440 C CA . GLN B 1 192 ? 9.016 4.645 -9.133 1 81.44 192 GLN B CA 1
ATOM 6441 C C . GLN B 1 192 ? 8.727 4 -10.484 1 81.44 192 GLN B C 1
ATOM 6443 O O . GLN B 1 192 ? 8.938 2.799 -10.664 1 81.44 192 GLN B O 1
ATOM 6448 N N . LYS B 1 193 ? 8.219 4.77 -11.406 1 84.62 193 LYS B N 1
ATOM 6449 C CA . LYS B 1 193 ? 7.961 4.27 -12.758 1 84.62 193 LYS B CA 1
ATOM 6450 C C . LYS B 1 193 ? 9.266 3.914 -13.469 1 84.62 193 LYS B C 1
ATOM 6452 O O . LYS B 1 193 ? 10.289 4.562 -13.258 1 84.62 193 LYS B O 1
ATOM 6457 N N . VAL B 1 194 ? 9.18 2.889 -14.234 1 89.25 194 VAL B N 1
ATOM 6458 C CA . VAL B 1 194 ? 10.383 2.367 -14.883 1 89.25 194 VAL B CA 1
ATOM 6459 C C . VAL B 1 194 ? 10.109 2.146 -16.359 1 89.25 194 VAL B C 1
ATOM 6461 O O . VAL B 1 194 ? 8.953 2.098 -16.797 1 89.25 194 VAL B O 1
ATOM 6464 N N . LEU B 1 195 ? 11.164 2.094 -17.125 1 89.5 195 LEU B N 1
ATOM 6465 C CA . LEU B 1 195 ? 11.086 1.785 -18.547 1 89.5 195 LEU B CA 1
ATOM 6466 C C . LEU B 1 195 ? 11.031 0.278 -18.766 1 89.5 195 LEU B C 1
ATOM 6468 O O . LEU B 1 195 ? 11.891 -0.46 -18.281 1 89.5 195 LEU B O 1
ATOM 6472 N N . ALA B 1 196 ? 9.969 -0.136 -19.422 1 89.19 196 ALA B N 1
ATOM 6473 C CA . ALA B 1 196 ? 9.789 -1.562 -19.688 1 89.19 196 ALA B CA 1
ATOM 6474 C C . ALA B 1 196 ? 9.086 -1.792 -21.016 1 89.19 196 ALA B C 1
ATOM 6476 O O . ALA B 1 196 ? 8.469 -0.879 -21.562 1 89.19 196 ALA B O 1
ATOM 6477 N N . PRO B 1 197 ? 9.258 -2.961 -21.531 1 87.06 197 PRO B N 1
ATOM 6478 C CA . PRO B 1 197 ? 8.586 -3.277 -22.797 1 87.06 197 PRO B CA 1
ATOM 6479 C C . PRO B 1 197 ? 7.066 -3.271 -22.672 1 87.06 197 PRO B C 1
ATOM 6481 O O . PRO B 1 197 ? 6.527 -3.691 -21.641 1 87.06 197 PRO B O 1
ATOM 6484 N N . LYS B 1 198 ? 6.402 -2.84 -23.688 1 78.5 198 LYS B N 1
ATOM 6485 C CA . LYS B 1 198 ? 4.945 -2.758 -23.703 1 78.5 198 LYS B CA 1
ATOM 6486 C C . LYS B 1 198 ? 4.316 -4.145 -23.812 1 78.5 198 LYS B C 1
ATOM 6488 O O . LYS B 1 198 ? 3.184 -4.352 -23.375 1 78.5 198 LYS B O 1
ATOM 6493 N N . ALA B 1 199 ? 5.047 -5.02 -24.297 1 74.06 199 ALA B N 1
ATOM 6494 C CA . ALA B 1 199 ? 4.508 -6.344 -24.594 1 74.06 199 ALA B CA 1
ATOM 6495 C C . ALA B 1 199 ? 4.293 -7.152 -23.312 1 74.06 199 ALA B C 1
ATOM 6497 O O . ALA B 1 199 ? 3.506 -8.102 -23.312 1 74.06 199 ALA B O 1
ATOM 6498 N N . ILE B 1 200 ? 4.914 -6.691 -22.25 1 75.56 200 ILE B N 1
ATOM 6499 C CA . ILE B 1 200 ? 4.824 -7.457 -21 1 75.56 200 ILE B CA 1
ATOM 6500 C C . ILE B 1 200 ? 3.703 -6.895 -20.141 1 75.56 200 ILE B C 1
ATOM 6502 O O . ILE B 1 200 ? 3.617 -5.68 -19.938 1 75.56 200 ILE B O 1
ATOM 6506 N N . ARG B 1 201 ? 2.852 -7.781 -19.719 1 67.94 201 ARG B N 1
ATOM 6507 C CA . ARG B 1 201 ? 1.694 -7.348 -18.938 1 67.94 201 ARG B CA 1
ATOM 6508 C C . ARG B 1 201 ? 2.113 -6.855 -17.562 1 67.94 201 ARG B C 1
ATOM 6510 O O . ARG B 1 201 ? 1.606 -5.84 -17.078 1 67.94 201 ARG B O 1
ATOM 6517 N N . GLN B 1 202 ? 3.031 -7.539 -16.938 1 76.56 202 GLN B N 1
ATOM 6518 C CA . GLN B 1 202 ? 3.457 -7.168 -15.594 1 76.56 202 GLN B CA 1
ATOM 6519 C C . GLN B 1 202 ? 4.977 -7.023 -15.523 1 76.56 202 GLN B C 1
ATOM 6521 O O . GLN B 1 202 ? 5.711 -7.926 -15.922 1 76.56 202 GLN B O 1
ATOM 6526 N N . VAL B 1 203 ? 5.336 -5.809 -15.164 1 78.31 203 VAL B N 1
ATOM 6527 C CA . VAL B 1 203 ? 6.758 -5.531 -14.992 1 78.31 203 VAL B CA 1
ATOM 6528 C C . VAL B 1 203 ? 7.137 -5.656 -13.523 1 78.31 203 VAL B C 1
ATOM 6530 O O . VAL B 1 203 ? 6.48 -5.082 -12.656 1 78.31 203 VAL B O 1
ATOM 6533 N N . GLY B 1 204 ? 8.117 -6.52 -13.273 1 82.75 204 GLY B N 1
ATOM 6534 C CA . GLY B 1 204 ? 8.586 -6.676 -11.906 1 82.75 204 GLY B CA 1
ATOM 6535 C C . GLY B 1 204 ? 9.82 -5.859 -11.602 1 82.75 204 GLY B C 1
ATOM 6536 O O . GLY B 1 204 ? 10.68 -5.676 -12.469 1 82.75 204 GLY B O 1
ATOM 6537 N N . LYS B 1 205 ? 9.852 -5.367 -10.477 1 86.06 205 LYS B N 1
ATOM 6538 C CA . LYS B 1 205 ? 11.055 -4.711 -9.961 1 86.06 205 LYS B CA 1
ATOM 6539 C C . LYS B 1 205 ? 11.438 -5.262 -8.594 1 86.06 205 LYS B C 1
ATOM 6541 O O . LYS B 1 205 ? 10.578 -5.473 -7.738 1 86.06 205 LYS B O 1
ATOM 6546 N N . LEU B 1 206 ? 12.68 -5.402 -8.414 1 85.12 206 LEU B N 1
ATOM 6547 C CA . LEU B 1 206 ? 13.203 -6.121 -7.254 1 85.12 206 LEU B CA 1
ATOM 6548 C C . LEU B 1 206 ? 13.062 -5.289 -5.984 1 85.12 206 LEU B C 1
ATOM 6550 O O . LEU B 1 206 ? 13.32 -4.082 -5.996 1 85.12 206 LEU B O 1
ATOM 6554 N N . THR B 1 207 ? 12.578 -5.949 -5.004 1 83 207 THR B N 1
ATOM 6555 C CA . THR B 1 207 ? 12.594 -5.426 -3.643 1 83 207 THR B CA 1
ATOM 6556 C C . THR B 1 207 ? 13.305 -6.387 -2.701 1 83 207 THR B C 1
ATOM 6558 O O . THR B 1 207 ? 13.477 -7.566 -3.02 1 83 207 THR B O 1
ATOM 6561 N N . SER B 1 208 ? 13.766 -5.883 -1.63 1 79.06 208 SER B N 1
ATOM 6562 C CA . SER B 1 208 ? 14.586 -6.66 -0.708 1 79.06 208 SER B CA 1
ATOM 6563 C C . SER B 1 208 ? 13.781 -7.801 -0.086 1 79.06 208 SER B C 1
ATOM 6565 O O . SER B 1 208 ? 14.312 -8.891 0.134 1 79.06 208 SER B O 1
ATOM 6567 N N . ALA B 1 209 ? 12.602 -7.484 0.241 1 76.5 209 ALA B N 1
ATOM 6568 C CA . ALA B 1 209 ? 11.773 -8.477 0.922 1 76.5 209 ALA B CA 1
ATOM 6569 C C . ALA B 1 209 ? 10.305 -8.328 0.536 1 76.5 209 ALA B C 1
ATOM 6571 O O . ALA B 1 209 ? 9.93 -7.371 -0.144 1 76.5 209 ALA B O 1
ATOM 6572 N N . GLU B 1 210 ? 9.625 -9.367 0.774 1 70.62 210 GLU B N 1
ATOM 6573 C CA . GLU B 1 210 ? 8.188 -9.32 0.545 1 70.62 210 GLU B CA 1
ATOM 6574 C C . GLU B 1 210 ? 7.5 -8.398 1.554 1 70.62 210 GLU B C 1
ATOM 6576 O O . GLU B 1 210 ? 6.582 -7.656 1.201 1 70.62 210 GLU B O 1
ATOM 6581 N N . ARG B 1 211 ? 7.957 -8.484 2.801 1 72.88 211 ARG B N 1
ATOM 6582 C CA . ARG B 1 211 ? 7.457 -7.637 3.875 1 72.88 211 ARG B CA 1
ATOM 6583 C C . ARG B 1 211 ? 8.609 -7.012 4.66 1 72.88 211 ARG B C 1
ATOM 6585 O O . ARG B 1 211 ? 9.633 -7.66 4.895 1 72.88 211 ARG B O 1
ATOM 6592 N N . GLY B 1 212 ? 8.43 -5.738 4.949 1 75 212 GLY B N 1
ATOM 6593 C CA . GLY B 1 212 ? 9.484 -5.062 5.688 1 75 212 GLY B CA 1
ATOM 6594 C C . GLY B 1 212 ? 9.086 -4.707 7.109 1 75 212 GLY B C 1
ATOM 6595 O O . GLY B 1 212 ? 7.895 -4.594 7.41 1 75 212 GLY B O 1
ATOM 6596 N N . LYS B 1 213 ? 10.164 -4.707 7.977 1 83.5 213 LYS B N 1
ATOM 6597 C CA . LYS B 1 213 ? 9.969 -4.168 9.32 1 83.5 213 LYS B CA 1
ATOM 6598 C C . LYS B 1 213 ? 9.961 -2.643 9.305 1 83.5 213 LYS B C 1
ATOM 6600 O O . LYS B 1 213 ? 10.711 -2.02 8.555 1 83.5 213 LYS B O 1
ATOM 6605 N N . ASN B 1 214 ? 9.117 -2.189 10.133 1 89.5 214 ASN B N 1
ATOM 6606 C CA . ASN B 1 214 ? 8.984 -0.737 10.164 1 89.5 214 ASN B CA 1
ATOM 6607 C C . ASN B 1 214 ? 9.977 -0.103 11.133 1 89.5 214 ASN B C 1
ATOM 6609 O O . ASN B 1 214 ? 10.008 -0.454 12.32 1 89.5 214 ASN B O 1
ATOM 6613 N N . ILE B 1 215 ? 10.797 0.727 10.688 1 94.69 215 ILE B N 1
ATOM 6614 C CA . ILE B 1 215 ? 11.688 1.55 11.492 1 94.69 215 ILE B CA 1
ATOM 6615 C C . ILE B 1 215 ? 11.125 2.963 11.609 1 94.69 215 ILE B C 1
ATOM 6617 O O . ILE B 1 215 ? 10.82 3.602 10.602 1 94.69 215 ILE B O 1
ATOM 6621 N N . THR B 1 216 ? 10.961 3.422 12.859 1 97 216 THR B N 1
ATOM 6622 C CA . THR B 1 216 ? 10.406 4.75 13.086 1 97 216 THR B CA 1
ATOM 6623 C C . THR B 1 216 ? 11.508 5.809 13.094 1 97 216 THR B C 1
ATOM 6625 O O . THR B 1 216 ? 12.555 5.617 13.719 1 97 216 THR B O 1
ATOM 6628 N N . VAL B 1 217 ? 11.312 6.848 12.391 1 97.75 217 VAL B N 1
ATOM 6629 C CA . VAL B 1 217 ? 12.234 7.98 12.367 1 97.75 217 VAL B CA 1
ATOM 6630 C C . VAL B 1 217 ? 11.5 9.258 12.758 1 97.75 217 VAL B C 1
ATOM 6632 O O . VAL B 1 217 ? 10.422 9.547 12.219 1 97.75 217 VAL B O 1
ATOM 6635 N N . LEU B 1 218 ? 12.008 9.969 13.664 1 98.12 218 LEU B N 1
ATOM 6636 C CA . LEU B 1 218 ? 11.453 11.242 14.094 1 98.12 218 LEU B CA 1
ATOM 6637 C C . LEU B 1 218 ? 12.219 12.406 13.469 1 98.12 218 LEU B C 1
ATOM 6639 O O . LEU B 1 218 ? 13.438 12.492 13.602 1 98.12 218 LEU B O 1
ATOM 6643 N N . PHE B 1 219 ? 11.484 13.234 12.766 1 98.12 219 PHE B N 1
ATOM 6644 C CA . PHE B 1 219 ? 12.055 14.438 12.172 1 98.12 219 PHE B CA 1
ATOM 6645 C C . PHE B 1 219 ? 11.555 15.688 12.883 1 98.12 219 PHE B C 1
ATOM 6647 O O . PHE B 1 219 ? 10.5 15.664 13.523 1 98.12 219 PHE B O 1
ATOM 6654 N N . CYS B 1 220 ? 12.328 16.703 12.805 1 98.5 220 CYS B N 1
ATOM 6655 C CA . CYS B 1 220 ? 11.984 17.984 13.406 1 98.5 220 CYS B CA 1
ATOM 6656 C C . CYS B 1 220 ? 12.547 19.141 12.578 1 98.5 220 CYS B C 1
ATOM 6658 O O . CYS B 1 220 ? 13.695 19.078 12.133 1 98.5 220 CYS B O 1
ATOM 6660 N N . MET B 1 221 ? 11.719 20.109 12.32 1 97.94 221 MET B N 1
ATOM 6661 C CA . MET B 1 221 ? 12.172 21.266 11.555 1 97.94 221 MET B CA 1
ATOM 6662 C C . MET B 1 221 ? 11.594 22.562 12.117 1 97.94 221 MET B C 1
ATOM 6664 O O . MET B 1 221 ? 10.578 22.531 12.82 1 97.94 221 MET B O 1
ATOM 6668 N N . SER B 1 222 ? 12.25 23.641 11.867 1 98.31 222 SER B N 1
ATOM 6669 C CA . SER B 1 222 ? 11.812 24.938 12.359 1 98.31 222 SER B CA 1
ATOM 6670 C C . SER B 1 222 ? 11.172 25.766 11.25 1 98.31 222 SER B C 1
ATOM 6672 O O . SER B 1 222 ? 11.305 25.438 10.07 1 98.31 222 SER B O 1
ATOM 6674 N N . ALA B 1 223 ? 10.477 26.797 11.648 1 98.06 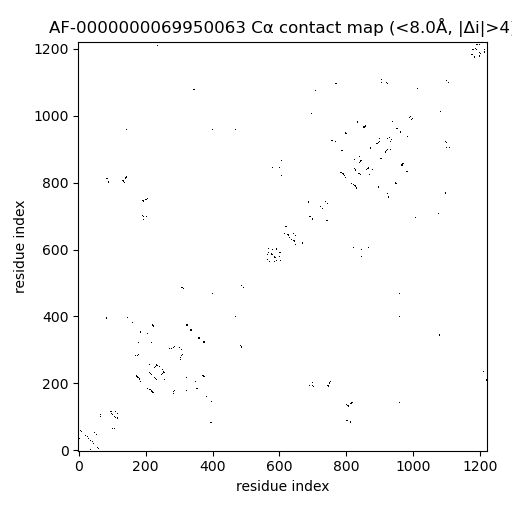223 ALA B N 1
ATOM 6675 C CA . ALA B 1 223 ? 9.789 27.688 10.711 1 98.06 223 ALA B CA 1
ATOM 6676 C C . ALA B 1 223 ? 10.789 28.5 9.891 1 98.06 223 ALA B C 1
ATOM 6678 O O . ALA B 1 223 ? 10.422 29.078 8.867 1 98.06 223 ALA B O 1
ATOM 6679 N N . ASN B 1 224 ? 12.039 28.562 10.328 1 96.5 224 ASN B N 1
ATOM 6680 C CA . ASN B 1 224 ? 13.047 29.297 9.57 1 96.5 224 ASN B CA 1
ATOM 6681 C C . ASN B 1 224 ? 13.914 28.359 8.734 1 96.5 224 ASN B C 1
ATOM 6683 O O . ASN B 1 224 ? 14.875 28.781 8.094 1 96.5 224 ASN B O 1
ATOM 6687 N N . GLY B 1 225 ? 13.672 27.016 8.773 1 95.5 225 GLY B N 1
ATOM 6688 C CA . GLY B 1 225 ? 14.336 26.109 7.855 1 95.5 225 GLY B CA 1
ATOM 6689 C C . GLY B 1 225 ? 15.43 25.281 8.516 1 95.5 225 GLY B C 1
ATOM 6690 O O . GLY B 1 225 ? 16.172 24.562 7.836 1 95.5 225 GLY B O 1
ATOM 6691 N N . HIS B 1 226 ? 15.547 25.359 9.797 1 95.19 226 HIS B N 1
ATOM 6692 C CA . HIS B 1 226 ? 16.531 24.562 10.516 1 95.19 226 HIS B CA 1
ATOM 6693 C C . HIS B 1 226 ? 15.977 23.156 10.812 1 95.19 226 HIS B C 1
ATOM 6695 O O . HIS B 1 226 ? 14.805 23.016 11.164 1 95.19 226 HIS B O 1
ATOM 6701 N N . TYR B 1 227 ? 16.875 22.203 10.57 1 97.44 227 TYR B N 1
ATOM 6702 C CA . TYR B 1 227 ? 16.484 20.812 10.844 1 97.44 227 TYR B CA 1
ATOM 6703 C C . TYR B 1 227 ? 17.297 20.25 12 1 97.44 227 TYR B C 1
ATOM 6705 O O . TYR B 1 227 ? 18.484 20.516 12.125 1 97.44 227 TYR B O 1
ATOM 6713 N N . ILE B 1 228 ? 16.625 19.5 12.852 1 97.44 228 ILE B N 1
ATOM 6714 C CA . ILE B 1 228 ? 17.266 18.781 13.953 1 97.44 228 ILE B CA 1
ATOM 6715 C C . ILE B 1 228 ? 17.609 17.359 13.5 1 97.44 228 ILE B C 1
ATOM 6717 O O . ILE B 1 228 ? 16.891 16.766 12.695 1 97.44 228 ILE B O 1
ATOM 6721 N N . PRO B 1 229 ? 18.719 16.797 13.977 1 96.88 229 PRO B N 1
ATOM 6722 C CA . PRO B 1 229 ? 19.078 15.438 13.586 1 96.88 229 PRO B CA 1
ATOM 6723 C C . PRO B 1 229 ? 17.969 14.43 13.867 1 96.88 229 PRO B C 1
ATOM 6725 O O . PRO B 1 229 ? 17.297 14.516 14.891 1 96.88 229 PRO B O 1
ATOM 6728 N N . PRO B 1 230 ? 17.797 13.562 12.914 1 97.62 230 PRO B N 1
ATOM 6729 C CA . PRO B 1 230 ? 16.734 12.578 13.07 1 97.62 230 PRO B CA 1
ATOM 6730 C C . PRO B 1 230 ? 16.969 11.617 14.234 1 97.62 230 PRO B C 1
ATOM 6732 O O . PRO B 1 230 ? 18.109 11.461 14.68 1 97.62 230 PRO B O 1
ATOM 6735 N N . PHE B 1 231 ? 15.922 11.07 14.734 1 97.94 231 PHE B N 1
ATOM 6736 C CA . PHE B 1 231 ? 15.93 10.086 15.805 1 97.94 231 PHE B CA 1
ATOM 6737 C C . PHE B 1 231 ? 15.359 8.75 15.32 1 97.94 231 PHE B C 1
ATOM 6739 O O . PHE B 1 231 ? 14.25 8.703 14.781 1 97.94 231 PHE B O 1
ATOM 6746 N N . PHE B 1 232 ? 16.141 7.637 15.523 1 97.62 232 PHE B N 1
ATOM 6747 C CA . PHE B 1 232 ? 15.766 6.344 14.961 1 97.62 232 PHE B CA 1
ATOM 6748 C C . PHE B 1 232 ? 15.297 5.395 16.062 1 97.62 232 PHE B C 1
ATOM 6750 O O . PHE B 1 232 ? 15.898 5.332 17.125 1 97.62 232 PHE B O 1
ATOM 6757 N N . VAL B 1 233 ? 14.188 4.715 15.789 1 96.88 233 VAL B N 1
ATOM 6758 C CA . VAL B 1 233 ? 13.727 3.623 16.641 1 96.88 233 VAL B CA 1
ATOM 6759 C C . VAL B 1 233 ? 13.711 2.32 15.844 1 96.88 233 VAL B C 1
ATOM 6761 O O . VAL B 1 233 ? 12.828 2.111 15.008 1 96.88 233 VAL B O 1
ATOM 6764 N N . PHE B 1 234 ? 14.586 1.405 16.141 1 95.56 234 PHE B N 1
ATOM 6765 C CA . PHE B 1 234 ? 14.719 0.148 15.414 1 95.56 234 PHE B CA 1
ATOM 6766 C C . PHE B 1 234 ? 13.891 -0.947 16.078 1 95.56 234 PHE B C 1
ATOM 6768 O O . PHE B 1 234 ? 13.836 -1.037 17.297 1 95.56 234 PHE B O 1
ATOM 6775 N N . PRO B 1 235 ? 13.242 -1.724 15.281 1 92.94 235 PRO B N 1
ATOM 6776 C CA . PRO B 1 235 ? 12.477 -2.852 15.82 1 92.94 235 PRO B CA 1
ATOM 6777 C C . PRO B 1 235 ? 13.367 -4.035 16.203 1 92.94 235 PRO B C 1
ATOM 6779 O O . PRO B 1 235 ? 13.258 -5.109 15.609 1 92.94 235 PRO B O 1
ATOM 6782 N N . ARG B 1 236 ? 14.148 -3.793 17.203 1 89.81 236 ARG B N 1
ATOM 6783 C CA . ARG B 1 236 ? 15.078 -4.793 17.719 1 89.81 236 ARG B CA 1
ATOM 6784 C C . ARG B 1 236 ? 15.078 -4.812 19.25 1 89.81 236 ARG B C 1
ATOM 6786 O O . ARG B 1 236 ? 14.633 -3.857 19.891 1 89.81 236 ARG B O 1
ATOM 6793 N N . GLN B 1 237 ? 15.602 -5.918 19.719 1 87 237 GLN B N 1
ATOM 6794 C CA . GLN B 1 237 ? 15.688 -6.055 21.172 1 87 237 GLN B CA 1
ATOM 6795 C C . GLN B 1 237 ? 16.859 -5.258 21.734 1 87 237 GLN B C 1
ATOM 6797 O O . GLN B 1 237 ? 16.75 -4.656 22.812 1 87 237 GLN B O 1
ATOM 6802 N N . ARG B 1 238 ? 17.906 -5.305 20.969 1 86.69 238 ARG B N 1
ATOM 6803 C CA . ARG B 1 238 ? 19.109 -4.609 21.422 1 86.69 238 ARG B CA 1
ATOM 6804 C C . ARG B 1 238 ? 19.672 -3.713 20.328 1 86.69 238 ARG B C 1
ATOM 6806 O O . ARG B 1 238 ? 19.516 -4.008 19.141 1 86.69 238 ARG B O 1
ATOM 6813 N N . MET B 1 239 ? 20.312 -2.746 20.875 1 90.25 239 MET B N 1
ATOM 6814 C CA . MET B 1 239 ? 20.938 -1.815 19.938 1 90.25 239 MET B CA 1
ATOM 6815 C C . MET B 1 239 ? 22.328 -2.303 19.531 1 90.25 239 MET B C 1
ATOM 6817 O O . MET B 1 239 ? 23.031 -2.91 20.344 1 90.25 239 MET B O 1
ATOM 6821 N N . ASN B 1 240 ? 22.578 -2.156 18.219 1 89.56 240 ASN B N 1
ATOM 6822 C CA . ASN B 1 240 ? 23.891 -2.387 17.641 1 89.56 240 ASN B CA 1
ATOM 6823 C C . ASN B 1 240 ? 24.438 -1.13 16.969 1 89.56 240 ASN B C 1
ATOM 6825 O O . ASN B 1 240 ? 23.734 -0.452 16.234 1 89.56 240 ASN B O 1
ATOM 6829 N N . GLU B 1 241 ? 25.641 -0.8 17.281 1 88.88 241 GLU B N 1
ATOM 6830 C CA . GLU B 1 241 ? 26.266 0.407 16.734 1 88.88 241 GLU B CA 1
ATOM 6831 C C . GLU B 1 241 ? 26.25 0.392 15.211 1 88.88 241 GLU B C 1
ATOM 6833 O O . GLU B 1 241 ? 26.203 1.447 14.578 1 88.88 241 GLU B O 1
ATOM 6838 N N . ARG B 1 242 ? 26.234 -0.744 14.672 1 91.31 242 ARG B N 1
ATOM 6839 C CA . ARG B 1 242 ? 26.266 -0.881 13.219 1 91.31 242 ARG B CA 1
ATOM 6840 C C . ARG B 1 242 ? 24.969 -0.396 12.594 1 91.31 242 ARG B C 1
ATOM 6842 O O . ARG B 1 242 ? 24.922 -0.086 11.406 1 91.31 242 ARG B O 1
ATOM 6849 N N . LEU B 1 243 ? 23.969 -0.359 13.367 1 93.12 243 LEU B N 1
ATOM 6850 C CA . LEU B 1 243 ? 22.672 0.085 12.867 1 93.12 243 LEU B CA 1
ATOM 6851 C C . LEU B 1 243 ? 22.719 1.562 12.492 1 93.12 243 LEU B C 1
ATOM 6853 O O . LEU B 1 243 ? 21.969 2.004 11.617 1 93.12 243 LEU B O 1
ATOM 6857 N N . MET B 1 244 ? 23.641 2.293 13.141 1 95.19 244 MET B N 1
ATOM 6858 C CA . MET B 1 244 ? 23.703 3.734 12.914 1 95.19 244 MET B CA 1
ATOM 6859 C C . MET B 1 244 ? 24.859 4.094 12 1 95.19 244 MET B C 1
ATOM 6861 O O . MET B 1 244 ? 25.281 5.254 11.945 1 95.19 244 MET B O 1
ATOM 6865 N N . MET B 1 245 ? 25.297 3.057 11.25 1 92.25 245 MET B N 1
ATOM 6866 C CA . MET B 1 245 ? 26.375 3.32 10.297 1 92.25 245 MET B CA 1
ATOM 6867 C C . MET B 1 245 ? 25.891 4.258 9.195 1 92.25 245 MET B C 1
ATOM 6869 O O . MET B 1 245 ? 24.828 4.047 8.602 1 92.25 245 MET B O 1
ATOM 6873 N N . ASN B 1 246 ? 26.594 5.328 8.922 1 92.31 246 ASN B N 1
ATOM 6874 C CA . ASN B 1 246 ? 26.312 6.309 7.875 1 92.31 246 ASN B CA 1
ATOM 6875 C C . ASN B 1 246 ? 25.047 7.109 8.172 1 92.31 246 ASN B C 1
ATOM 6877 O O . ASN B 1 246 ? 24.406 7.613 7.254 1 92.31 246 ASN B O 1
ATOM 6881 N N . ALA B 1 247 ? 24.641 7.098 9.445 1 95.31 247 ALA B N 1
ATOM 6882 C CA . ALA B 1 247 ? 23.5 7.91 9.844 1 95.31 247 ALA B CA 1
ATOM 6883 C C . ALA B 1 247 ? 23.828 9.398 9.773 1 95.31 247 ALA B C 1
ATOM 6885 O O . ALA B 1 247 ? 25 9.781 9.711 1 95.31 247 ALA B O 1
ATOM 6886 N N . PRO B 1 248 ? 22.797 10.203 9.656 1 94.19 248 PRO B N 1
ATOM 6887 C CA . PRO B 1 248 ? 23.078 11.641 9.742 1 94.19 248 PRO B CA 1
ATOM 6888 C C . PRO B 1 248 ? 23.828 12.031 11.008 1 94.19 248 PRO B C 1
ATOM 6890 O O . PRO B 1 248 ? 23.625 11.422 12.062 1 94.19 248 PRO B O 1
ATOM 6893 N N . GLY B 1 249 ? 24.625 13.039 10.945 1 92.38 249 GLY B N 1
ATOM 6894 C CA . GLY B 1 249 ? 25.422 13.484 12.07 1 92.38 249 GLY B CA 1
ATOM 6895 C C . GLY B 1 249 ? 24.594 13.789 13.305 1 92.38 249 GLY B C 1
ATOM 6896 O O . GLY B 1 249 ? 23.531 14.398 13.211 1 92.38 249 GLY B O 1
ATOM 6897 N N . GLU B 1 250 ? 25 13.266 14.477 1 92.69 250 GLU B N 1
ATOM 6898 C CA . GLU B 1 250 ? 24.438 13.555 15.789 1 92.69 250 GLU B CA 1
ATOM 6899 C C . GLU B 1 250 ? 23.062 12.898 15.969 1 92.69 250 GLU B C 1
ATOM 6901 O O . GLU B 1 250 ? 22.312 13.242 16.891 1 92.69 250 GLU B O 1
ATOM 6906 N N . SER B 1 251 ? 22.703 12.086 14.984 1 95.56 251 SER B N 1
ATOM 6907 C CA . SER B 1 251 ? 21.469 11.32 15.148 1 95.56 251 SER B CA 1
ATOM 6908 C C . SER B 1 251 ? 21.625 10.234 16.203 1 95.56 251 SER B C 1
ATOM 6910 O O . SER B 1 251 ? 22.75 9.766 16.453 1 95.56 251 SER B O 1
ATOM 6912 N N . ILE B 1 252 ? 20.578 9.914 16.828 1 95.38 252 ILE B N 1
ATOM 6913 C CA . ILE B 1 252 ? 20.594 8.883 17.859 1 95.38 252 ILE B CA 1
ATOM 6914 C C . ILE B 1 252 ? 19.609 7.77 17.484 1 95.38 252 ILE B C 1
ATOM 6916 O O . ILE B 1 252 ? 18.562 8.031 16.891 1 95.38 252 ILE B O 1
ATOM 6920 N N . GLY B 1 253 ? 20.062 6.547 17.781 1 95.94 253 GLY B N 1
ATOM 6921 C CA . GLY B 1 253 ? 19.234 5.383 17.547 1 95.94 253 GLY B CA 1
ATOM 6922 C C . GLY B 1 253 ? 18.953 4.586 18.797 1 95.94 253 GLY B C 1
ATOM 6923 O O . GLY B 1 253 ? 19.812 4.457 19.672 1 95.94 253 GLY B O 1
ATOM 6924 N N . VAL B 1 254 ? 17.703 4.184 18.875 1 96.06 254 VAL B N 1
ATOM 6925 C CA . VAL B 1 254 ? 17.297 3.305 19.969 1 96.06 254 VAL B CA 1
ATOM 6926 C C . VAL B 1 254 ? 16.594 2.074 19.406 1 96.06 254 VAL B C 1
ATOM 6928 O O . VAL B 1 254 ? 16.297 2.021 18.203 1 96.06 254 VAL B O 1
ATOM 6931 N N . ALA B 1 255 ? 16.469 1.047 20.312 1 93.62 255 ALA B N 1
ATOM 6932 C CA . ALA B 1 255 ? 15.844 -0.186 19.828 1 93.62 255 ALA B CA 1
ATOM 6933 C C . ALA B 1 255 ? 14.766 -0.671 20.797 1 93.62 255 ALA B C 1
ATOM 6935 O O . ALA B 1 255 ? 14.93 -0.575 22.016 1 93.62 255 ALA B O 1
ATOM 6936 N N . GLN B 1 256 ? 13.688 -1.011 20.219 1 90.69 256 GLN B N 1
ATOM 6937 C CA . GLN B 1 256 ? 12.609 -1.701 20.922 1 90.69 256 GLN B CA 1
ATOM 6938 C C . GLN B 1 256 ? 11.891 -2.68 20 1 90.69 256 GLN B C 1
ATOM 6940 O O . GLN B 1 256 ? 11.734 -2.414 18.812 1 90.69 256 GLN B O 1
ATOM 6945 N N . PRO B 1 257 ? 11.438 -3.703 20.453 1 85.19 257 PRO B N 1
ATOM 6946 C CA . PRO B 1 257 ? 10.953 -4.797 19.609 1 85.19 257 PRO B CA 1
ATOM 6947 C C . PRO B 1 257 ? 9.789 -4.375 18.703 1 85.19 257 PRO B C 1
ATOM 6949 O O . PRO B 1 257 ? 9.648 -4.887 17.594 1 85.19 257 PRO B O 1
ATOM 6952 N N . LYS B 1 258 ? 9.016 -3.475 19.109 1 83.94 258 LYS B N 1
ATOM 6953 C CA . LYS B 1 258 ? 7.867 -3.07 18.297 1 83.94 258 LYS B CA 1
ATOM 6954 C C . LYS B 1 258 ? 8.258 -1.97 17.312 1 83.94 258 LYS B C 1
ATOM 6956 O O . LYS B 1 258 ? 7.527 -1.708 16.344 1 83.94 258 LYS B O 1
ATOM 6961 N N . GLY B 1 259 ? 9.367 -1.269 17.594 1 88.94 259 GLY B N 1
ATOM 6962 C CA . GLY B 1 259 ? 9.867 -0.224 16.719 1 88.94 259 GLY B CA 1
ATOM 6963 C C . GLY B 1 259 ? 9.062 1.057 16.781 1 88.94 259 GLY B C 1
ATOM 6964 O O . GLY B 1 259 ? 9.055 1.852 15.844 1 88.94 259 GLY B O 1
ATOM 6965 N N . TRP B 1 260 ? 8.289 1.256 17.781 1 88.94 260 TRP B N 1
ATOM 6966 C CA . TRP B 1 260 ? 7.441 2.434 17.938 1 88.94 260 TRP B CA 1
ATOM 6967 C C . TRP B 1 260 ? 8.031 3.391 18.969 1 88.94 260 TRP B C 1
ATOM 6969 O O . TRP B 1 260 ? 8.773 2.973 19.859 1 88.94 260 TRP B O 1
ATOM 6979 N N . MET B 1 261 ? 7.629 4.57 18.891 1 92.81 261 MET B N 1
ATOM 6980 C CA . MET B 1 261 ? 8.047 5.602 19.844 1 92.81 261 MET B CA 1
ATOM 6981 C C . MET B 1 261 ? 7.348 5.422 21.188 1 92.81 261 MET B C 1
ATOM 6983 O O . MET B 1 261 ? 6.176 5.043 21.234 1 92.81 261 MET B O 1
ATOM 6987 N N . ASN B 1 262 ? 8.062 5.621 22.25 1 92.06 262 ASN B 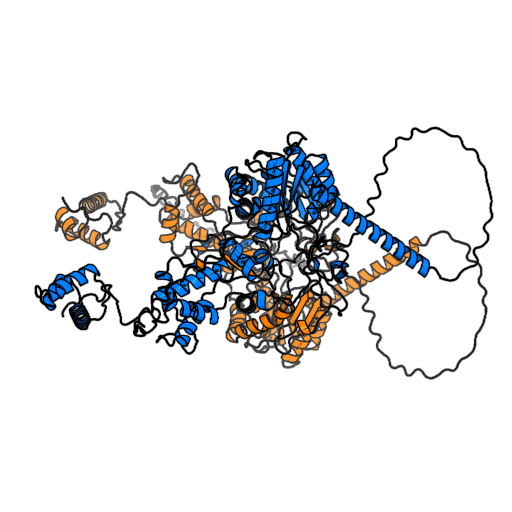N 1
ATOM 6988 C CA . ASN B 1 262 ? 7.484 5.684 23.594 1 92.06 262 ASN B CA 1
ATOM 6989 C C . ASN B 1 262 ? 7.922 6.945 24.328 1 92.06 262 ASN B C 1
ATOM 6991 O O . ASN B 1 262 ? 8.672 7.758 23.797 1 92.06 262 ASN B O 1
ATOM 6995 N N . SER B 1 263 ? 7.398 7.184 25.5 1 93.06 263 SER B N 1
ATOM 6996 C CA . SER B 1 263 ? 7.645 8.414 26.234 1 93.06 263 SER B CA 1
ATOM 6997 C C . SER B 1 263 ? 9.117 8.547 26.625 1 93.06 263 SER B C 1
ATOM 6999 O O . SER B 1 263 ? 9.672 9.641 26.594 1 93.06 263 SER B O 1
ATOM 7001 N N . ASP B 1 264 ? 9.727 7.43 26.922 1 94.06 264 ASP B N 1
ATOM 7002 C CA . ASP B 1 264 ? 11.141 7.449 27.281 1 94.06 264 ASP B CA 1
ATOM 7003 C C . ASP B 1 264 ? 12.008 7.859 26.094 1 94.06 264 ASP B C 1
ATOM 7005 O O . ASP B 1 264 ? 12.953 8.641 26.25 1 94.06 264 ASP B O 1
ATOM 7009 N N . PHE B 1 265 ? 11.672 7.258 25.062 1 95.94 265 PHE B N 1
ATOM 7010 C CA . PHE B 1 265 ? 12.422 7.594 23.859 1 95.94 265 PHE B CA 1
ATOM 7011 C C . PHE B 1 265 ? 12.203 9.055 23.469 1 95.94 265 PHE B C 1
ATOM 7013 O O . PHE B 1 265 ? 13.141 9.734 23.047 1 95.94 265 PHE B O 1
ATOM 7020 N N . PHE B 1 266 ? 11.016 9.516 23.656 1 96.88 266 PHE B N 1
ATOM 7021 C CA . PHE B 1 266 ? 10.727 10.906 23.328 1 96.88 266 PHE B CA 1
ATOM 7022 C C . PHE B 1 266 ? 11.508 11.844 24.25 1 96.88 266 PHE B C 1
ATOM 7024 O O . PHE B 1 266 ? 11.984 12.898 23.812 1 96.88 266 PHE B O 1
ATOM 7031 N N . LEU B 1 267 ? 11.625 11.531 25.484 1 96.44 267 LEU B N 1
ATOM 7032 C CA . LEU B 1 267 ? 12.414 12.312 26.438 1 96.44 267 LEU B CA 1
ATOM 7033 C C . LEU B 1 267 ? 13.875 12.383 25.984 1 96.44 267 LEU B C 1
ATOM 7035 O O . LEU B 1 267 ? 14.516 13.43 26.109 1 96.44 267 LEU B O 1
ATOM 7039 N N . GLN B 1 268 ? 14.352 11.258 25.5 1 95.94 268 GLN B N 1
ATOM 7040 C CA . GLN B 1 268 ? 15.719 11.25 24.984 1 95.94 268 GLN B CA 1
ATOM 7041 C C . GLN B 1 268 ? 15.852 12.188 23.781 1 95.94 268 GLN B C 1
ATOM 7043 O O . GLN B 1 268 ? 16.859 12.891 23.656 1 95.94 268 GLN B O 1
ATOM 7048 N N . TYR B 1 269 ? 14.883 12.148 22.969 1 97 269 TYR B N 1
ATOM 7049 C CA . TYR B 1 269 ? 14.906 13.047 21.812 1 97 269 TYR B CA 1
ATOM 7050 C C . TYR B 1 269 ? 14.875 14.508 22.266 1 97 269 TYR B C 1
ATOM 7052 O O . TYR B 1 269 ? 15.539 15.359 21.672 1 97 269 TYR B O 1
ATOM 7060 N N . LEU B 1 270 ? 14.055 14.82 23.297 1 97.38 270 LEU B N 1
ATOM 7061 C CA . LEU B 1 270 ? 13.938 16.188 23.797 1 97.38 270 LEU B CA 1
ATOM 7062 C C . LEU B 1 270 ? 15.289 16.703 24.281 1 97.38 270 LEU B C 1
ATOM 7064 O O . LEU B 1 270 ? 15.57 17.891 24.203 1 97.38 270 LEU B O 1
ATOM 7068 N N . ARG B 1 271 ? 16.078 15.82 24.734 1 96.06 271 ARG B N 1
ATOM 7069 C CA . ARG B 1 271 ? 17.422 16.219 25.141 1 96.06 271 ARG B CA 1
ATOM 7070 C C . ARG B 1 271 ? 18.266 16.656 23.953 1 96.06 271 ARG B C 1
ATOM 7072 O O . ARG B 1 271 ? 19.031 17.609 24.047 1 96.06 271 ARG B O 1
ATOM 7079 N N . ILE B 1 272 ? 18.125 15.914 22.891 1 95.69 272 ILE B N 1
ATOM 7080 C CA . ILE B 1 272 ? 18.797 16.297 21.656 1 95.69 272 ILE B CA 1
ATOM 7081 C C . ILE B 1 272 ? 18.25 17.641 21.172 1 95.69 272 ILE B C 1
ATOM 7083 O O . ILE B 1 272 ? 19.016 18.516 20.766 1 95.69 272 ILE B O 1
ATOM 7087 N N . PHE B 1 273 ? 17.016 17.734 21.25 1 97.69 273 PHE B N 1
ATOM 7088 C CA . PHE B 1 273 ? 16.344 18.953 20.828 1 97.69 273 PHE B CA 1
ATOM 7089 C C . PHE B 1 273 ? 16.859 20.141 21.625 1 97.69 273 PHE B C 1
ATOM 7091 O O . PHE B 1 273 ? 17.156 21.203 21.047 1 97.69 273 PHE B O 1
ATOM 7098 N N . MET B 1 274 ? 16.969 19.969 22.906 1 96.88 274 MET B N 1
ATOM 7099 C CA . MET B 1 274 ? 17.438 21.016 23.797 1 96.88 274 MET B CA 1
ATOM 7100 C C . MET B 1 274 ? 18.875 21.422 23.469 1 96.88 274 MET B C 1
ATOM 7102 O O . MET B 1 274 ? 19.219 22.594 23.484 1 96.88 274 MET B O 1
ATOM 7106 N N . LYS B 1 275 ? 19.625 20.422 23.156 1 95.69 275 LYS B N 1
ATOM 7107 C CA . LYS B 1 275 ? 21.016 20.672 22.828 1 95.69 275 LYS B CA 1
ATOM 7108 C C . LYS B 1 275 ? 21.141 21.531 21.578 1 95.69 275 LYS B C 1
ATOM 7110 O O . LYS B 1 275 ? 22.016 22.406 21.5 1 95.69 275 LYS B O 1
ATOM 7115 N N . HIS B 1 276 ? 20.25 21.391 20.672 1 95.75 276 HIS B N 1
ATOM 7116 C CA . HIS B 1 276 ? 20.375 22.062 19.375 1 95.75 276 HIS B CA 1
ATOM 7117 C C . HIS B 1 276 ? 19.641 23.406 19.391 1 95.75 276 HIS B C 1
ATOM 7119 O O . HIS B 1 276 ? 20 24.312 18.641 1 95.75 276 HIS B O 1
ATOM 7125 N N . THR B 1 277 ? 18.656 23.578 20.25 1 96.75 277 THR B N 1
ATOM 7126 C CA . THR B 1 277 ? 17.844 24.781 20.25 1 96.75 277 THR B CA 1
ATOM 7127 C C . THR B 1 277 ? 18.219 25.688 21.422 1 96.75 277 THR B C 1
ATOM 7129 O O . THR B 1 277 ? 17.969 26.891 21.406 1 96.75 277 THR B O 1
ATOM 7132 N N . GLN B 1 278 ? 18.672 25.172 22.531 1 96.25 278 GLN B N 1
ATOM 7133 C CA . GLN B 1 278 ? 19.156 25.875 23.703 1 96.25 278 GLN B CA 1
ATOM 7134 C C . GLN B 1 278 ? 18.125 26.906 24.188 1 96.25 278 GLN B C 1
ATOM 7136 O O . GLN B 1 278 ? 18.406 28.094 24.25 1 96.25 278 GLN B O 1
ATOM 7141 N N . PRO B 1 279 ? 17 26.469 24.594 1 96.94 279 PRO B N 1
ATOM 7142 C CA . PRO B 1 279 ? 15.969 27.391 25.094 1 96.94 279 PRO B CA 1
ATOM 7143 C C . PRO B 1 279 ? 16.328 28.031 26.422 1 96.94 279 PRO B C 1
ATOM 7145 O O . PRO B 1 279 ? 16.953 27.375 27.281 1 96.94 279 PRO B O 1
ATOM 7148 N N . THR B 1 280 ? 15.953 29.266 26.609 1 96 280 THR B N 1
ATOM 7149 C CA . THR B 1 280 ? 16.109 30.016 27.859 1 96 280 THR B CA 1
ATOM 7150 C C . THR B 1 280 ? 14.805 30.672 28.266 1 96 280 THR B C 1
ATOM 7152 O O . THR B 1 280 ? 13.844 30.703 27.484 1 96 280 THR B O 1
ATOM 7155 N N . LYS B 1 281 ? 14.789 31.172 29.406 1 94.38 281 LYS B N 1
ATOM 7156 C CA . LYS B 1 281 ? 13.602 31.875 29.891 1 94.38 281 LYS B CA 1
ATOM 7157 C C . LYS B 1 281 ? 13.266 33.062 29.016 1 94.38 281 LYS B C 1
ATOM 7159 O O . LYS B 1 281 ? 12.094 33.344 28.75 1 94.38 281 LYS B O 1
ATOM 7164 N N . GLU B 1 282 ? 14.328 33.719 28.578 1 94.62 282 GLU B N 1
ATOM 7165 C CA . GLU B 1 282 ? 14.164 34.938 27.766 1 94.62 282 GLU B CA 1
ATOM 7166 C C . GLU B 1 282 ? 13.836 34.562 26.328 1 94.62 282 GLU B C 1
ATOM 7168 O O . GLU B 1 282 ? 13.195 35.344 25.609 1 94.62 282 GLU B O 1
ATOM 7173 N N . ASN B 1 283 ? 14.359 33.406 25.938 1 96.12 283 ASN B N 1
ATOM 7174 C CA . ASN B 1 283 ? 14.164 32.938 24.562 1 96.12 283 ASN B CA 1
ATOM 7175 C C . ASN B 1 283 ? 13.633 31.516 24.516 1 96.12 283 ASN B C 1
ATOM 7177 O O . ASN B 1 283 ? 14.336 30.609 24.078 1 96.12 283 ASN B O 1
ATOM 7181 N N . PRO B 1 284 ? 12.359 31.375 24.844 1 97.25 284 PRO B N 1
ATOM 7182 C CA . PRO B 1 284 ? 11.766 30.031 24.859 1 97.25 284 PRO B CA 1
ATOM 7183 C C . PRO B 1 284 ? 11.492 29.5 23.453 1 97.25 284 PRO B C 1
ATOM 7185 O O . PRO B 1 284 ? 11.609 30.234 22.469 1 97.25 284 PRO B O 1
ATOM 7188 N N . VAL B 1 285 ? 11.195 28.219 23.391 1 97.81 285 VAL B N 1
ATOM 7189 C CA . VAL B 1 285 ? 10.945 27.562 22.109 1 97.81 285 VAL B CA 1
ATOM 7190 C C . VAL B 1 285 ? 9.555 26.922 22.125 1 97.81 285 VAL B C 1
ATOM 7192 O O . VAL B 1 285 ? 9.086 26.453 23.172 1 97.81 285 VAL B O 1
ATOM 7195 N N . LEU B 1 286 ? 8.93 27.016 20.969 1 98.19 286 LEU B N 1
ATOM 7196 C CA . LEU B 1 286 ? 7.641 26.359 20.781 1 98.19 286 LEU B CA 1
ATOM 7197 C C . LEU B 1 286 ? 7.797 25.078 19.953 1 98.19 286 LEU B C 1
ATOM 7199 O O . LEU B 1 286 ? 8.359 25.109 18.859 1 98.19 286 LEU B O 1
ATOM 7203 N N . LEU B 1 287 ? 7.406 23.969 20.5 1 98 287 LEU B N 1
ATOM 7204 C CA . LEU B 1 287 ? 7.453 22.688 19.812 1 98 287 LEU B CA 1
ATOM 7205 C C . LEU B 1 287 ? 6.043 22.156 19.562 1 98 287 LEU B C 1
ATOM 7207 O O . LEU B 1 287 ? 5.297 21.906 20.516 1 98 287 LEU B O 1
ATOM 7211 N N . LEU B 1 288 ? 5.711 22.062 18.297 1 97.75 288 LEU B N 1
ATOM 7212 C CA . LEU B 1 288 ? 4.418 21.531 17.875 1 97.75 288 LEU B CA 1
ATOM 7213 C C . LEU B 1 288 ? 4.527 20.047 17.531 1 97.75 288 LEU B C 1
ATOM 7215 O O . LEU B 1 288 ? 5.496 19.625 16.891 1 97.75 288 LEU B O 1
ATOM 7219 N N . LEU B 1 289 ? 3.586 19.25 17.938 1 95.5 289 LEU B N 1
ATOM 7220 C CA . LEU B 1 289 ? 3.578 17.828 17.656 1 95.5 289 LEU B CA 1
ATOM 7221 C C . LEU B 1 289 ? 2.154 17.281 17.672 1 95.5 289 LEU B C 1
ATOM 7223 O O . LEU B 1 289 ? 1.202 18.016 17.922 1 95.5 289 LEU B O 1
ATOM 7227 N N . ASP B 1 290 ? 2.004 16.047 17.281 1 90.5 290 ASP B N 1
ATOM 7228 C CA . ASP B 1 290 ? 0.677 15.438 17.297 1 90.5 290 ASP B CA 1
ATOM 7229 C C . ASP B 1 290 ? 0.264 15.07 18.719 1 90.5 290 ASP B C 1
ATOM 7231 O O . ASP B 1 290 ? 1.063 15.172 19.656 1 90.5 290 ASP B O 1
ATOM 7235 N N . GLY B 1 291 ? -0.918 14.664 18.984 1 87.31 291 GLY B N 1
ATOM 7236 C CA . GLY B 1 291 ? -1.467 14.398 20.297 1 87.31 291 GLY B CA 1
ATOM 7237 C C . GLY B 1 291 ? -1.307 12.953 20.734 1 87.31 291 GLY B C 1
ATOM 7238 O O . GLY B 1 291 ? -2.15 12.414 21.453 1 87.31 291 GLY B O 1
ATOM 7239 N N . HIS B 1 292 ? -0.27 12.336 20.328 1 87.25 292 HIS B N 1
ATOM 7240 C CA . HIS B 1 292 ? -0.038 10.953 20.719 1 87.25 292 HIS B CA 1
ATOM 7241 C C . HIS B 1 292 ? 0.282 10.852 22.203 1 87.25 292 HIS B C 1
ATOM 7243 O O . HIS B 1 292 ? 0.919 11.742 22.766 1 87.25 292 HIS B O 1
ATOM 7249 N N . CYS B 1 293 ? -0.031 9.852 22.781 1 85.88 293 CYS B N 1
ATOM 7250 C CA . CYS B 1 293 ? 0.085 9.656 24.219 1 85.88 293 CYS B CA 1
ATOM 7251 C C . CYS B 1 293 ? 1.545 9.68 24.656 1 85.88 293 CYS B C 1
ATOM 7253 O O . CYS B 1 293 ? 1.857 10.109 25.781 1 85.88 293 CYS B O 1
ATOM 7255 N N . SER B 1 294 ? 2.457 9.242 23.812 1 87.62 294 SER B N 1
ATOM 7256 C CA . SER B 1 294 ? 3.877 9.211 24.156 1 87.62 294 SER B CA 1
ATOM 7257 C C . SER B 1 294 ? 4.414 10.609 24.422 1 87.62 294 SER B C 1
ATOM 7259 O O . SER B 1 294 ? 5.453 10.773 25.062 1 87.62 294 SER B O 1
ATOM 7261 N N . HIS B 1 295 ? 3.676 11.586 24.031 1 90.69 295 HIS B N 1
ATOM 7262 C CA . HIS B 1 295 ? 4.145 12.961 24.141 1 90.69 295 HIS B CA 1
ATOM 7263 C C . HIS B 1 295 ? 3.514 13.656 25.344 1 90.69 295 HIS B C 1
ATOM 7265 O O . HIS B 1 295 ? 3.867 14.797 25.672 1 90.69 295 HIS B O 1
ATOM 7271 N N . LYS B 1 296 ? 2.602 13.031 26 1 88.56 296 LYS B N 1
ATOM 7272 C CA . LYS B 1 296 ? 1.747 13.727 26.953 1 88.56 296 LYS B CA 1
ATOM 7273 C C . LYS B 1 296 ? 2 13.234 28.375 1 88.56 296 LYS B C 1
ATOM 7275 O O . LYS B 1 296 ? 1.221 13.523 29.297 1 88.56 296 LYS B O 1
ATOM 7280 N N . THR B 1 297 ? 3.076 12.641 28.562 1 89.44 297 THR B N 1
ATOM 7281 C CA . THR B 1 297 ? 3.357 12.125 29.891 1 89.44 297 THR B CA 1
ATOM 7282 C C . THR B 1 297 ? 3.846 13.234 30.812 1 89.44 297 THR B C 1
ATOM 7284 O O . THR B 1 297 ? 4.344 14.258 30.359 1 89.44 297 THR B O 1
ATOM 7287 N N . LEU B 1 298 ? 3.689 13.016 32.125 1 91 298 LEU B N 1
ATOM 7288 C CA . LEU B 1 298 ? 4.094 14.008 33.125 1 91 298 LEU B CA 1
ATOM 7289 C C . LEU B 1 298 ? 5.598 14.266 33.031 1 91 298 LEU B C 1
ATOM 7291 O O . LEU B 1 298 ? 6.047 15.398 33.219 1 91 298 LEU B O 1
ATOM 7295 N N . ALA B 1 299 ? 6.328 13.219 32.875 1 91.81 299 ALA B N 1
ATOM 7296 C CA . ALA B 1 299 ? 7.777 13.359 32.75 1 91.81 299 ALA B CA 1
ATOM 7297 C C . ALA B 1 299 ? 8.156 14.289 31.609 1 91.81 299 ALA B C 1
ATOM 7299 O O . ALA B 1 299 ? 9.047 15.125 31.75 1 91.81 299 ALA B O 1
ATOM 7300 N N . VAL B 1 300 ? 7.469 14.148 30.531 1 93.56 300 VAL B N 1
ATOM 7301 C CA . VAL B 1 300 ? 7.723 14.969 29.359 1 93.56 300 VAL B CA 1
ATOM 7302 C C . VAL B 1 300 ? 7.355 16.422 29.656 1 93.56 300 VAL B C 1
ATOM 7304 O O . VAL B 1 300 ? 8.117 17.344 29.344 1 93.56 300 VAL B O 1
ATOM 7307 N N . ILE B 1 301 ? 6.238 16.625 30.234 1 93.75 301 ILE B N 1
ATOM 7308 C CA . ILE B 1 301 ? 5.727 17.969 30.547 1 93.75 301 ILE B CA 1
ATOM 7309 C C . ILE B 1 301 ? 6.672 18.672 31.516 1 93.75 301 ILE B C 1
ATOM 7311 O O . ILE B 1 301 ? 7.035 19.828 31.297 1 93.75 301 ILE B O 1
ATOM 7315 N N . ASN B 1 302 ? 7.027 17.984 32.531 1 94 302 ASN B N 1
ATOM 7316 C CA . ASN B 1 302 ? 7.941 18.547 33.531 1 94 302 ASN B CA 1
ATOM 7317 C C . ASN B 1 302 ? 9.281 18.922 32.875 1 94 302 ASN B C 1
ATOM 7319 O O . ASN B 1 302 ? 9.82 20 33.156 1 94 302 ASN B O 1
ATOM 7323 N N . PHE B 1 303 ? 9.773 18.047 32.156 1 95.62 303 PHE B N 1
ATOM 7324 C CA . PHE B 1 303 ? 11.039 18.328 31.469 1 95.62 303 PHE B CA 1
ATOM 7325 C C . PHE B 1 303 ? 10.938 19.594 30.625 1 95.62 303 PHE B C 1
ATOM 7327 O O . PHE B 1 303 ? 11.828 20.453 30.656 1 95.62 303 PHE B O 1
ATOM 7334 N N . CYS B 1 304 ? 9.891 19.703 29.875 1 96.56 304 CYS B N 1
ATOM 7335 C CA . CYS B 1 304 ? 9.695 20.828 28.969 1 96.56 304 CYS B CA 1
ATOM 7336 C C . CYS B 1 304 ? 9.531 22.125 29.766 1 96.56 304 CYS B C 1
ATOM 7338 O O . CYS B 1 304 ? 10.094 23.156 29.391 1 96.56 304 CYS B O 1
ATOM 7340 N N . ARG B 1 305 ? 8.773 22.109 30.781 1 94.62 305 ARG B N 1
ATOM 7341 C CA . ARG B 1 305 ? 8.562 23.281 31.609 1 94.62 305 ARG B CA 1
ATOM 7342 C C . ARG B 1 305 ? 9.875 23.766 32.25 1 94.62 305 ARG B C 1
ATOM 7344 O O . ARG B 1 305 ? 10.156 24.953 32.281 1 94.62 305 ARG B O 1
ATOM 7351 N N . GLU B 1 306 ? 10.633 22.812 32.688 1 95.38 306 GLU B N 1
ATOM 7352 C CA . GLU B 1 306 ? 11.906 23.125 33.344 1 95.38 306 GLU B CA 1
ATOM 7353 C C . GLU B 1 306 ? 12.898 23.703 32.344 1 95.38 306 GLU B C 1
ATOM 7355 O O . GLU B 1 306 ? 13.789 24.469 32.719 1 95.38 306 GLU B O 1
ATOM 7360 N N . ASN B 1 307 ? 12.734 23.391 31.141 1 96.62 307 ASN B N 1
ATOM 7361 C CA . ASN B 1 307 ? 13.719 23.797 30.156 1 96.62 307 ASN B CA 1
ATOM 7362 C C . ASN B 1 307 ? 13.141 24.828 29.188 1 96.62 307 ASN B C 1
ATOM 7364 O O . ASN B 1 307 ? 13.688 25.031 28.094 1 96.62 307 ASN B O 1
ATOM 7368 N N . HIS B 1 308 ? 12.023 25.438 29.469 1 96.69 308 HIS B N 1
ATOM 7369 C CA . HIS B 1 308 ? 11.406 26.562 28.75 1 96.69 308 HIS B CA 1
ATOM 7370 C C . HIS B 1 308 ? 11.023 26.156 27.344 1 96.69 308 HIS B C 1
ATOM 7372 O O . HIS B 1 308 ? 11.289 26.891 26.391 1 96.69 308 HIS B O 1
ATOM 7378 N N . ILE B 1 309 ? 10.586 24.953 27.203 1 97 309 ILE B N 1
ATOM 7379 C CA . ILE B 1 309 ? 9.992 24.453 25.969 1 97 309 ILE B CA 1
ATOM 7380 C C . ILE B 1 309 ? 8.477 24.438 26.109 1 97 309 ILE B C 1
ATOM 7382 O O . ILE B 1 309 ? 7.93 23.797 27.016 1 97 309 ILE B O 1
ATOM 7386 N N . HIS B 1 310 ? 7.844 25.172 25.266 1 96.75 310 HIS B N 1
ATOM 7387 C CA . HIS B 1 310 ? 6.387 25.141 25.234 1 96.75 310 HIS B CA 1
ATOM 7388 C C . HIS B 1 310 ? 5.887 24.094 24.234 1 96.75 310 HIS B C 1
ATOM 7390 O O . HIS B 1 310 ? 6.199 24.156 23.047 1 96.75 310 HIS B O 1
ATOM 7396 N N . LEU B 1 311 ? 5.137 23.141 24.766 1 96.12 311 LEU B N 1
ATOM 7397 C CA . LEU B 1 311 ? 4.633 22.031 23.969 1 96.12 311 LEU B CA 1
ATOM 7398 C C . LEU B 1 311 ? 3.156 22.219 23.641 1 96.12 311 LEU B C 1
ATOM 7400 O O . LEU B 1 311 ? 2.348 22.516 24.531 1 96.12 311 LEU B O 1
ATOM 7404 N N . MET B 1 312 ? 2.83 22.062 22.344 1 95.62 312 MET B N 1
ATOM 7405 C CA . MET B 1 312 ? 1.438 22.172 21.922 1 95.62 312 MET B CA 1
ATOM 7406 C C . MET B 1 312 ? 1.075 21.031 20.969 1 95.62 312 MET B C 1
ATOM 7408 O O . MET B 1 312 ? 1.864 20.672 20.094 1 95.62 312 MET B O 1
ATOM 7412 N N . SER B 1 313 ? -0.045 20.438 21.188 1 94.44 313 SER B N 1
ATOM 7413 C CA . SER B 1 313 ? -0.493 19.312 20.359 1 94.44 313 SER B CA 1
ATOM 7414 C C . SER B 1 313 ? -1.521 19.766 19.328 1 94.44 313 SER B C 1
ATOM 7416 O O . SER B 1 313 ? -2.355 20.625 19.625 1 94.44 313 SER B O 1
ATOM 7418 N N . SER B 1 314 ? -1.413 19.234 18.141 1 93.31 314 SER B N 1
ATOM 7419 C CA . SER B 1 314 ? -2.455 19.438 17.125 1 93.31 314 SER B CA 1
ATOM 7420 C C . SER B 1 314 ? -3.691 18.594 17.453 1 93.31 314 SER B C 1
ATOM 7422 O O . SER B 1 314 ? -3.619 17.641 18.234 1 93.31 314 SER B O 1
ATOM 7424 N N . PRO B 1 315 ? -4.82 19.016 16.922 1 91.62 315 PRO B N 1
ATOM 7425 C CA . PRO B 1 315 ? -5.996 18.172 17.109 1 91.62 315 PRO B CA 1
ATOM 7426 C C . PRO B 1 315 ? -5.824 16.781 16.516 1 91.62 315 PRO B C 1
ATOM 7428 O O . PRO B 1 315 ? -5.027 16.594 15.586 1 91.62 315 PRO B O 1
ATOM 7431 N N . PRO B 1 316 ? -6.527 15.859 17.109 1 87.75 316 PRO B N 1
ATOM 7432 C CA . PRO B 1 316 ? -6.391 14.5 16.594 1 87.75 316 PRO B CA 1
ATOM 7433 C C . PRO B 1 316 ? -6.836 14.367 15.141 1 87.75 316 PRO B C 1
ATOM 7435 O O . PRO B 1 316 ? -7.793 15.016 14.727 1 87.75 316 PRO B O 1
ATOM 7438 N N . HIS B 1 317 ? -6.168 13.586 14.422 1 86.38 317 HIS B N 1
ATOM 7439 C CA . HIS B 1 317 ? -6.516 13.18 13.062 1 86.38 317 HIS B CA 1
ATOM 7440 C C . HIS B 1 317 ? -6.551 14.375 12.117 1 86.38 317 HIS B C 1
ATOM 7442 O O . HIS B 1 317 ? -7.406 14.445 11.227 1 86.38 317 HIS B O 1
ATOM 7448 N N . THR B 1 318 ? -5.781 15.391 12.352 1 90.75 318 THR B N 1
ATOM 7449 C CA . THR B 1 318 ? -5.75 16.562 11.484 1 90.75 318 THR B CA 1
ATOM 7450 C C . THR B 1 318 ? -4.344 16.797 10.938 1 90.75 318 THR B C 1
ATOM 7452 O O . THR B 1 318 ? -4.047 17.859 10.398 1 90.75 318 THR B O 1
ATOM 7455 N N . THR B 1 319 ? -3.475 15.844 11.055 1 88.25 319 THR B N 1
ATOM 7456 C CA . THR B 1 319 ? -2.064 16.016 10.719 1 88.25 319 THR B CA 1
ATOM 7457 C C . THR B 1 319 ? -1.889 16.234 9.219 1 88.25 319 THR B C 1
ATOM 7459 O O . THR B 1 319 ? -0.925 16.859 8.789 1 88.25 319 THR B O 1
ATOM 7462 N N . HIS B 1 320 ? -2.814 15.82 8.469 1 86.69 320 HIS B N 1
ATOM 7463 C CA . HIS B 1 320 ? -2.721 15.953 7.02 1 86.69 320 HIS B CA 1
ATOM 7464 C C . HIS B 1 320 ? -2.955 17.391 6.582 1 86.69 320 HIS B C 1
ATOM 7466 O O . HIS B 1 320 ? -2.607 17.781 5.461 1 86.69 320 HIS B O 1
ATOM 7472 N N . LYS B 1 321 ? -3.432 18.234 7.508 1 91.31 321 LYS B N 1
ATOM 7473 C CA . LYS B 1 321 ? -3.701 19.625 7.16 1 91.31 321 LYS B CA 1
ATOM 7474 C C . LYS B 1 321 ? -2.922 20.578 8.062 1 91.31 321 LYS B C 1
ATOM 7476 O O . LYS B 1 321 ? -2.502 21.641 7.629 1 91.31 321 LYS B O 1
ATOM 7481 N N . LEU B 1 322 ? -2.688 20.156 9.289 1 94.94 322 LEU B N 1
ATOM 7482 C CA . LEU B 1 322 ? -2.209 21.125 10.258 1 94.94 322 LEU B CA 1
ATOM 7483 C C . LEU B 1 322 ? -0.769 20.828 10.664 1 94.94 322 LEU B C 1
ATOM 7485 O O . LEU B 1 322 ? -0.164 21.578 11.43 1 94.94 322 LEU B O 1
ATOM 7489 N N . GLN B 1 323 ? -0.155 19.781 10.172 1 95.5 323 GLN B N 1
ATOM 7490 C CA . GLN B 1 323 ? 1.22 19.453 10.523 1 95.5 323 GLN B CA 1
ATOM 7491 C C . GLN B 1 323 ? 2.182 19.797 9.391 1 95.5 323 GLN B C 1
ATOM 7493 O O . GLN B 1 323 ? 2.146 19.188 8.328 1 95.5 323 GLN B O 1
ATOM 7498 N N . PRO B 1 324 ? 3.033 20.703 9.664 1 97.38 324 PRO B N 1
ATOM 7499 C CA . PRO B 1 324 ? 3.957 21.172 8.633 1 97.38 324 PRO B CA 1
ATOM 7500 C C . PRO B 1 324 ? 4.762 20.047 7.992 1 97.38 324 PRO B C 1
ATOM 7502 O O . PRO B 1 324 ? 4.859 19.969 6.762 1 97.38 324 PRO B O 1
ATOM 7505 N N . LEU B 1 325 ? 5.324 19.141 8.805 1 97.81 325 LEU B N 1
ATOM 7506 C CA . LEU B 1 325 ? 6.148 18.047 8.289 1 97.81 325 LEU B CA 1
ATOM 7507 C C . LEU B 1 325 ? 5.344 17.156 7.348 1 97.81 325 LEU B C 1
ATOM 7509 O O . LEU B 1 325 ? 5.844 16.75 6.297 1 97.81 325 LEU B O 1
ATOM 7513 N N . ASP B 1 326 ? 4.094 16.891 7.617 1 94 326 ASP B N 1
ATOM 7514 C CA . ASP B 1 326 ? 3.248 16.031 6.801 1 94 326 ASP B CA 1
ATOM 7515 C C . ASP B 1 326 ? 2.848 16.719 5.5 1 94 326 ASP B C 1
ATOM 7517 O O . ASP B 1 326 ? 2.631 16.047 4.48 1 94 326 ASP B O 1
ATOM 7521 N N . ARG B 1 327 ? 2.822 17.953 5.508 1 93.5 327 ARG B N 1
ATOM 7522 C CA . ARG B 1 327 ? 2.34 18.703 4.355 1 93.5 327 ARG B CA 1
ATOM 7523 C C . ARG B 1 327 ? 3.438 18.875 3.312 1 93.5 327 ARG B C 1
ATOM 7525 O O . ARG B 1 327 ? 3.164 18.875 2.109 1 93.5 327 ARG B O 1
ATOM 7532 N N . THR B 1 328 ? 4.676 19.047 3.738 1 95.19 328 THR B N 1
ATOM 7533 C CA . THR B 1 328 ? 5.652 19.484 2.748 1 95.19 328 THR B CA 1
ATOM 7534 C C . THR B 1 328 ? 6.875 18.562 2.758 1 95.19 328 THR B C 1
ATOM 7536 O O . THR B 1 328 ? 7.582 18.453 1.754 1 95.19 328 THR B O 1
ATOM 7539 N N . PHE B 1 329 ? 7.125 17.891 3.805 1 97.44 329 PHE B N 1
ATOM 7540 C CA . PHE B 1 329 ? 8.422 17.234 3.945 1 97.44 329 PHE B CA 1
ATOM 7541 C C . PHE B 1 329 ? 8.273 15.727 3.795 1 97.44 329 PHE B C 1
ATOM 7543 O O . PHE B 1 329 ? 9.07 15.086 3.102 1 97.44 329 PHE B O 1
ATOM 7550 N N . MET B 1 330 ? 7.305 15.078 4.391 1 96.81 330 MET B N 1
ATOM 7551 C CA . MET B 1 330 ? 7.223 13.625 4.527 1 96.81 330 MET B CA 1
ATOM 7552 C C . MET B 1 330 ? 7.102 12.961 3.162 1 96.81 330 MET B C 1
ATOM 7554 O O . MET B 1 330 ? 7.77 11.961 2.896 1 96.81 330 MET B O 1
ATOM 7558 N N . LYS B 1 331 ? 6.324 13.445 2.266 1 92.5 331 LYS B N 1
ATOM 7559 C CA . LYS B 1 331 ? 6.145 12.836 0.953 1 92.5 331 LYS B CA 1
ATOM 7560 C C . LYS B 1 331 ? 7.43 12.906 0.132 1 92.5 331 LYS B C 1
ATOM 7562 O O . LYS B 1 331 ? 7.922 11.891 -0.354 1 92.5 331 LYS B O 1
ATOM 7567 N N . PRO B 1 332 ? 8.008 14.109 0.021 1 94.5 332 PRO B N 1
ATOM 7568 C CA . PRO B 1 332 ? 9.289 14.18 -0.693 1 94.5 332 PRO B CA 1
ATOM 7569 C C . PRO B 1 332 ? 10.359 13.289 -0.077 1 94.5 332 PRO B C 1
ATOM 7571 O O . PRO B 1 332 ? 11.172 12.703 -0.799 1 94.5 332 PRO B O 1
ATOM 7574 N N . PHE B 1 333 ? 10.367 13.203 1.214 1 97.06 333 PHE B N 1
ATOM 7575 C CA . PHE B 1 333 ? 11.336 12.352 1.889 1 97.06 333 PHE B CA 1
ATOM 7576 C C . PHE B 1 333 ? 11.133 10.891 1.506 1 97.06 333 PHE B C 1
ATOM 7578 O O . PHE B 1 333 ? 12.094 10.195 1.167 1 97.06 333 PHE B O 1
ATOM 7585 N N . LYS B 1 334 ? 9.898 10.43 1.562 1 95.38 334 LYS B N 1
ATOM 7586 C CA . LYS B 1 334 ? 9.609 9.039 1.23 1 95.38 334 LYS B CA 1
ATOM 7587 C C . LYS B 1 334 ? 9.961 8.734 -0.224 1 95.38 334 LYS B C 1
ATOM 7589 O O . LYS B 1 334 ? 10.445 7.648 -0.538 1 95.38 334 LYS B O 1
ATOM 7594 N N . ASP B 1 335 ? 9.703 9.664 -1.103 1 91.31 335 ASP B N 1
ATOM 7595 C CA . ASP B 1 335 ? 10.062 9.484 -2.508 1 91.31 335 ASP B CA 1
ATOM 7596 C C . ASP B 1 335 ? 11.578 9.391 -2.68 1 91.31 335 ASP B C 1
ATOM 7598 O O . ASP B 1 335 ? 12.07 8.531 -3.41 1 91.31 335 ASP B O 1
ATOM 7602 N N . ALA B 1 336 ? 12.242 10.273 -2.02 1 94.38 336 ALA B N 1
ATOM 7603 C CA . ALA B 1 336 ? 13.695 10.258 -2.084 1 94.38 336 ALA B CA 1
ATOM 7604 C C . ALA B 1 336 ? 14.266 8.977 -1.486 1 94.38 336 ALA B C 1
ATOM 7606 O O . ALA B 1 336 ? 15.227 8.406 -2.012 1 94.38 336 ALA B O 1
ATOM 7607 N N . TYR B 1 337 ? 13.703 8.586 -0.385 1 95.88 337 TYR B N 1
ATOM 7608 C CA . TYR B 1 337 ? 14.117 7.348 0.269 1 95.88 337 TYR B CA 1
ATOM 7609 C C . TYR B 1 337 ? 13.945 6.156 -0.661 1 95.88 337 TYR B C 1
ATOM 7611 O O . TYR B 1 337 ? 14.844 5.324 -0.794 1 95.88 337 TYR B O 1
ATOM 7619 N N . SER B 1 338 ? 12.789 6.074 -1.317 1 92.19 338 SER B N 1
ATOM 7620 C CA . SER B 1 338 ? 12.508 4.988 -2.252 1 92.19 338 SER B CA 1
ATOM 7621 C C . SER B 1 338 ? 13.484 5.004 -3.426 1 92.19 338 SER B C 1
ATOM 7623 O O . SER B 1 338 ? 13.938 3.949 -3.875 1 92.19 338 SER B O 1
ATOM 7625 N N . GLN B 1 339 ? 13.758 6.145 -3.908 1 87.69 339 GLN B N 1
ATOM 7626 C CA . GLN B 1 339 ? 14.719 6.277 -5 1 87.69 339 GLN B CA 1
ATOM 7627 C C . GLN B 1 339 ? 16.094 5.781 -4.586 1 87.69 339 GLN B C 1
ATOM 7629 O O . GLN B 1 339 ? 16.781 5.121 -5.363 1 87.69 339 GLN B O 1
ATOM 7634 N N . ARG B 1 340 ? 16.438 6.152 -3.389 1 91.38 340 ARG B N 1
ATOM 7635 C CA . ARG B 1 340 ? 17.734 5.727 -2.885 1 91.38 340 ARG B CA 1
ATOM 7636 C C . ARG B 1 340 ? 17.781 4.215 -2.701 1 91.38 340 ARG B C 1
ATOM 7638 O O . ARG B 1 340 ? 18.828 3.588 -2.922 1 91.38 340 ARG B O 1
ATOM 7645 N N . CYS B 1 341 ? 16.734 3.65 -2.24 1 91.31 341 CYS B N 1
ATOM 7646 C CA . CYS B 1 341 ? 16.656 2.201 -2.1 1 91.31 341 CYS B CA 1
ATOM 7647 C C . CYS B 1 341 ? 16.797 1.514 -3.453 1 91.31 341 CYS B C 1
ATOM 7649 O O . CYS B 1 341 ? 17.5 0.508 -3.576 1 91.31 341 CYS B O 1
ATOM 7651 N N . ASP B 1 342 ? 16.141 2.084 -4.441 1 86.12 342 ASP B N 1
ATOM 7652 C CA . ASP B 1 342 ? 16.234 1.534 -5.789 1 86.12 342 ASP B CA 1
ATOM 7653 C C . ASP B 1 342 ? 17.672 1.562 -6.305 1 86.12 342 ASP B C 1
ATOM 7655 O O . ASP B 1 342 ? 18.141 0.582 -6.879 1 86.12 342 ASP B O 1
ATOM 7659 N N . LEU B 1 343 ? 18.266 2.676 -6.094 1 83.75 343 LEU B N 1
ATOM 7660 C CA . LEU B 1 343 ? 19.641 2.83 -6.539 1 83.75 343 LEU B CA 1
ATOM 7661 C C . LEU B 1 343 ? 20.562 1.87 -5.793 1 83.75 343 LEU B C 1
ATOM 7663 O O . LEU B 1 343 ? 21.484 1.307 -6.383 1 83.75 343 LEU B O 1
ATOM 7667 N N . TRP B 1 344 ? 20.297 1.779 -4.531 1 88.94 344 TRP B N 1
ATOM 7668 C CA . TRP B 1 344 ? 21.078 0.863 -3.717 1 88.94 344 TRP B CA 1
ATOM 7669 C C . TRP B 1 344 ? 20.969 -0.564 -4.242 1 88.94 344 TRP B C 1
ATOM 7671 O O . TRP B 1 344 ? 21.984 -1.263 -4.371 1 88.94 344 TRP B O 1
ATOM 7681 N N . MET B 1 345 ? 19.812 -1.007 -4.512 1 83.88 345 MET B N 1
ATOM 7682 C CA . MET B 1 345 ? 19.578 -2.365 -4.992 1 83.88 345 MET B CA 1
ATOM 7683 C C . MET B 1 345 ? 20.266 -2.592 -6.336 1 83.88 345 MET B C 1
ATOM 7685 O O . MET B 1 345 ? 20.75 -3.693 -6.613 1 83.88 345 MET B O 1
ATOM 7689 N N . ARG B 1 346 ? 20.297 -1.598 -7.117 1 78.19 346 ARG B N 1
ATOM 7690 C CA . ARG B 1 346 ? 20.938 -1.684 -8.422 1 78.19 346 ARG B CA 1
ATOM 7691 C C . ARG B 1 346 ? 22.453 -1.815 -8.273 1 78.19 346 ARG B C 1
ATOM 7693 O O . ARG B 1 346 ? 23.094 -2.594 -8.984 1 78.19 346 ARG B O 1
ATOM 7700 N N . THR B 1 347 ? 22.969 -1.021 -7.43 1 78.62 347 THR B N 1
ATOM 7701 C CA . THR B 1 347 ? 24.422 -0.986 -7.238 1 78.62 347 THR B CA 1
ATOM 7702 C C . THR B 1 347 ? 24.891 -2.234 -6.504 1 78.62 347 THR B C 1
ATOM 7704 O O . THR B 1 347 ? 26.031 -2.672 -6.688 1 78.62 347 THR B O 1
ATOM 7707 N N . ASN B 1 348 ? 24 -2.727 -5.629 1 79.94 348 ASN B N 1
ATOM 7708 C CA . ASN B 1 348 ? 24.344 -3.92 -4.863 1 79.94 348 ASN B CA 1
ATOM 7709 C C . ASN B 1 348 ? 23.531 -5.129 -5.324 1 79.94 348 ASN B C 1
ATOM 7711 O O . ASN B 1 348 ? 22.766 -5.711 -4.547 1 79.94 348 ASN B O 1
ATOM 7715 N N . ALA B 1 349 ? 23.828 -5.465 -6.57 1 71 349 ALA B N 1
ATOM 7716 C CA . ALA B 1 349 ? 23.047 -6.547 -7.156 1 71 349 ALA B CA 1
ATOM 7717 C C . ALA B 1 349 ? 23.188 -7.832 -6.352 1 71 349 ALA B C 1
ATOM 7719 O O . ALA B 1 349 ? 24.297 -8.203 -5.953 1 71 349 ALA B O 1
ATOM 7720 N N . GLY B 1 350 ? 22.125 -8.43 -5.984 1 70.19 350 GLY B N 1
ATOM 7721 C CA . GLY B 1 350 ? 22.125 -9.703 -5.277 1 70.19 350 GLY B CA 1
ATOM 7722 C C . GLY B 1 350 ? 22.016 -9.547 -3.771 1 70.19 350 GLY B C 1
ATOM 7723 O O . GLY B 1 350 ? 21.812 -10.531 -3.057 1 70.19 350 GLY B O 1
ATOM 7724 N N . ARG B 1 351 ? 22.234 -8.289 -3.379 1 77.69 351 ARG B N 1
ATOM 7725 C CA . ARG B 1 351 ? 22.125 -8.047 -1.945 1 77.69 351 ARG B CA 1
ATOM 7726 C C . ARG B 1 351 ? 20.766 -7.43 -1.604 1 77.69 351 ARG B C 1
ATOM 7728 O O . ARG B 1 351 ? 20.109 -6.852 -2.469 1 77.69 351 ARG B O 1
ATOM 7735 N N . ARG B 1 352 ? 20.406 -7.719 -0.369 1 83.5 352 ARG B N 1
ATOM 7736 C CA . ARG B 1 352 ? 19.172 -7.133 0.12 1 83.5 352 ARG B CA 1
ATOM 7737 C C . ARG B 1 352 ? 19.438 -5.992 1.096 1 83.5 352 ARG B C 1
ATOM 7739 O O . ARG B 1 352 ? 20.453 -6.012 1.808 1 83.5 352 ARG B O 1
ATOM 7746 N N . ILE B 1 353 ? 18.641 -5.035 1.074 1 89.31 353 ILE B N 1
ATOM 7747 C CA . ILE B 1 353 ? 18.719 -3.969 2.066 1 89.31 353 ILE B CA 1
ATOM 7748 C C . ILE B 1 353 ? 18.375 -4.52 3.445 1 89.31 353 ILE B C 1
ATOM 7750 O O . ILE B 1 353 ? 17.359 -5.203 3.609 1 89.31 353 ILE B O 1
ATOM 7754 N N . THR B 1 354 ? 19.219 -4.293 4.324 1 88.81 354 THR B N 1
ATOM 7755 C CA . THR B 1 354 ? 18.984 -4.734 5.695 1 88.81 354 THR B CA 1
ATOM 7756 C C . THR B 1 354 ? 18.844 -3.541 6.633 1 88.81 354 THR B C 1
ATOM 7758 O O . THR B 1 354 ? 19 -2.393 6.215 1 88.81 354 THR B O 1
ATOM 7761 N N . ASP B 1 355 ? 18.547 -3.799 7.914 1 90.25 355 ASP B N 1
ATOM 7762 C CA . ASP B 1 355 ? 18.391 -2.74 8.906 1 90.25 355 ASP B CA 1
ATOM 7763 C C . ASP B 1 355 ? 19.656 -1.907 9.031 1 90.25 355 ASP B C 1
ATOM 7765 O O . ASP B 1 355 ? 19.609 -0.728 9.383 1 90.25 355 ASP B O 1
ATOM 7769 N N . TYR B 1 356 ? 20.766 -2.512 8.664 1 91.56 356 TYR B N 1
ATOM 7770 C CA . TYR B 1 356 ? 22.062 -1.858 8.828 1 91.56 356 TYR B CA 1
ATOM 7771 C C . TYR B 1 356 ? 22.281 -0.816 7.738 1 91.56 356 TYR B C 1
ATOM 7773 O O . TYR B 1 356 ? 23.188 0.018 7.848 1 91.56 356 TYR B O 1
ATOM 7781 N N . ASP B 1 357 ? 21.469 -0.918 6.762 1 93.44 357 ASP B N 1
ATOM 7782 C CA . ASP B 1 357 ? 21.641 -0.003 5.637 1 93.44 357 ASP B CA 1
ATOM 7783 C C . ASP B 1 357 ? 20.688 1.18 5.746 1 93.44 357 ASP B C 1
ATOM 7785 O O . ASP B 1 357 ? 20.859 2.189 5.059 1 93.44 357 ASP B O 1
ATOM 7789 N N . ILE B 1 358 ? 19.734 1.113 6.637 1 94.94 358 ILE B N 1
ATOM 7790 C CA . ILE B 1 358 ? 18.594 2.023 6.641 1 94.94 358 ILE B CA 1
ATOM 7791 C C . ILE B 1 358 ? 19.047 3.424 7.043 1 94.94 358 ILE B C 1
ATOM 7793 O O . ILE B 1 358 ? 18.656 4.414 6.426 1 94.94 358 ILE B O 1
ATOM 7797 N N . ALA B 1 359 ? 19.844 3.553 8.07 1 96.75 359 ALA B N 1
ATOM 7798 C CA . ALA B 1 359 ? 20.297 4.859 8.555 1 96.75 359 ALA B CA 1
ATOM 7799 C C . ALA B 1 359 ? 21.031 5.629 7.465 1 96.75 359 ALA B C 1
ATOM 7801 O O . ALA B 1 359 ? 20.859 6.844 7.328 1 96.75 359 ALA B O 1
ATOM 7802 N N . GLY B 1 360 ? 21.844 4.887 6.727 1 96.44 360 GLY B N 1
ATOM 7803 C CA . GLY B 1 360 ? 22.547 5.516 5.625 1 96.44 360 GLY B CA 1
ATOM 7804 C C . GLY B 1 360 ? 21.609 5.969 4.508 1 96.44 360 GLY B C 1
ATOM 7805 O O . GLY B 1 360 ? 21.797 7.047 3.941 1 96.44 360 GLY B O 1
ATOM 7806 N N . LEU B 1 361 ? 20.688 5.16 4.207 1 96.69 361 LEU B N 1
ATOM 7807 C CA . LEU B 1 361 ? 19.703 5.492 3.174 1 96.69 361 LEU B CA 1
ATOM 7808 C C . LEU B 1 361 ? 18.859 6.695 3.592 1 96.69 361 LEU B C 1
ATOM 7810 O O . LEU B 1 361 ? 18.547 7.555 2.766 1 96.69 361 LEU B O 1
ATOM 7814 N N . VAL B 1 362 ? 18.531 6.75 4.883 1 97.81 362 VAL B N 1
ATOM 7815 C CA . VAL B 1 362 ? 17.766 7.875 5.426 1 97.81 362 VAL B CA 1
ATOM 7816 C C . VAL B 1 362 ? 18.609 9.148 5.336 1 97.81 362 VAL B C 1
ATOM 7818 O O . VAL B 1 362 ? 18.094 10.219 5 1 97.81 362 VAL B O 1
ATOM 7821 N N . LYS B 1 363 ? 19.875 9.031 5.617 1 97.75 363 LYS B N 1
ATOM 7822 C CA . LYS B 1 363 ? 20.766 10.18 5.531 1 97.75 363 LYS B CA 1
ATOM 7823 C C . LYS B 1 363 ? 20.75 10.789 4.133 1 97.75 363 LYS B C 1
ATOM 7825 O O . LYS B 1 363 ? 20.594 12 3.979 1 97.75 363 LYS B O 1
ATOM 7830 N N . ASP B 1 364 ? 20.844 9.922 3.156 1 96.06 364 ASP B N 1
ATOM 7831 C CA . ASP B 1 364 ? 20.875 10.383 1.773 1 96.06 364 ASP B CA 1
ATOM 7832 C C . ASP B 1 364 ? 19.562 11.07 1.387 1 96.06 364 ASP B C 1
ATOM 7834 O O . ASP B 1 364 ? 19.578 12.109 0.724 1 96.06 364 ASP B O 1
ATOM 7838 N N . ALA B 1 365 ? 18.484 10.453 1.756 1 96.94 365 ALA B N 1
ATOM 7839 C CA . ALA B 1 365 ? 17.172 11.023 1.46 1 96.94 365 ALA B CA 1
ATOM 7840 C C . ALA B 1 365 ? 16.969 12.336 2.211 1 96.94 365 ALA B C 1
ATOM 7842 O O . ALA B 1 365 ? 16.453 13.305 1.649 1 96.94 365 ALA B O 1
ATOM 7843 N N . PHE B 1 366 ? 17.406 12.391 3.496 1 97.56 366 PHE B N 1
ATOM 7844 C CA . PHE B 1 366 ? 17.266 13.555 4.367 1 97.56 366 PHE B CA 1
ATOM 7845 C C . PHE B 1 366 ? 18.031 14.742 3.812 1 97.56 366 PHE B C 1
ATOM 7847 O O . PHE B 1 366 ? 17.516 15.859 3.748 1 97.56 366 PHE B O 1
ATOM 7854 N N . ILE B 1 367 ? 19.203 14.508 3.359 1 94.69 367 ILE B N 1
ATOM 7855 C CA . ILE B 1 367 ? 20.062 15.562 2.836 1 94.69 367 ILE B CA 1
ATOM 7856 C C . ILE B 1 367 ? 19.438 16.141 1.559 1 94.69 367 ILE B C 1
ATOM 7858 O O . ILE B 1 367 ? 19.5 17.344 1.323 1 94.69 367 ILE B O 1
ATOM 7862 N N . LYS B 1 368 ? 18.859 15.305 0.869 1 93.44 368 LYS B N 1
ATOM 7863 C CA . LYS B 1 368 ? 18.281 15.719 -0.403 1 93.44 368 LYS B CA 1
ATOM 7864 C C . LYS B 1 368 ? 17.047 16.594 -0.184 1 93.44 368 LYS B C 1
ATOM 7866 O O . LYS B 1 368 ? 16.797 17.531 -0.942 1 93.44 368 LYS B O 1
ATOM 7871 N N . VAL B 1 369 ? 16.281 16.344 0.838 1 96.56 369 VAL B N 1
ATOM 7872 C CA . VAL B 1 369 ? 14.961 16.953 0.969 1 96.56 369 VAL B CA 1
ATOM 7873 C C . VAL B 1 369 ? 15 18.047 2.027 1 96.56 369 VAL B C 1
ATOM 7875 O O . VAL B 1 369 ? 14.203 18.984 1.989 1 96.56 369 VAL B O 1
ATOM 7878 N N . ALA B 1 370 ? 15.961 17.953 3.021 1 96.44 370 ALA B N 1
ATOM 7879 C CA . ALA B 1 370 ? 16.031 18.922 4.102 1 96.44 370 ALA B CA 1
ATOM 7880 C C . ALA B 1 370 ? 16.5 20.281 3.586 1 96.44 370 ALA B C 1
ATOM 7882 O O . ALA B 1 370 ? 17.641 20.672 3.805 1 96.44 370 ALA B O 1
ATOM 7883 N N . ARG B 1 371 ? 15.547 21 3.031 1 95.5 371 ARG B N 1
ATOM 7884 C CA . ARG B 1 371 ? 15.805 22.312 2.447 1 95.5 371 ARG B CA 1
ATOM 7885 C C . ARG B 1 371 ? 15.008 23.406 3.168 1 95.5 371 ARG B C 1
ATOM 7887 O O . ARG B 1 371 ? 13.93 23.141 3.705 1 95.5 371 ARG B O 1
ATOM 7894 N N . LEU B 1 372 ? 15.492 24.594 3.074 1 95 372 LEU B N 1
ATOM 7895 C CA . LEU B 1 372 ? 14.883 25.734 3.746 1 95 372 LEU B CA 1
ATOM 7896 C C . LEU B 1 372 ? 13.5 26.031 3.182 1 95 372 LEU B C 1
ATOM 7898 O O . LEU B 1 372 ? 12.562 26.312 3.934 1 95 372 LEU B O 1
ATOM 7902 N N . ASP B 1 373 ? 13.375 25.922 1.926 1 94.19 373 ASP B N 1
ATOM 7903 C CA . ASP B 1 373 ? 12.117 26.266 1.27 1 94.19 373 ASP B CA 1
ATOM 7904 C C . ASP B 1 373 ? 11.008 25.297 1.674 1 94.19 373 ASP B C 1
ATOM 7906 O O . ASP B 1 373 ? 9.859 25.703 1.854 1 94.19 373 ASP B O 1
ATOM 7910 N N . ILE B 1 374 ? 11.367 24.062 1.871 1 96.31 374 ILE B N 1
ATOM 7911 C CA . ILE B 1 374 ? 10.398 23.031 2.25 1 96.31 374 ILE B CA 1
ATOM 7912 C C . ILE B 1 374 ? 9.883 23.312 3.662 1 96.31 374 ILE B C 1
ATOM 7914 O O . ILE B 1 374 ? 8.68 23.25 3.914 1 96.31 374 ILE B O 1
ATOM 7918 N N . ALA B 1 375 ? 10.766 23.641 4.555 1 97.19 375 ALA B N 1
ATOM 7919 C CA . ALA B 1 375 ? 10.383 23.906 5.938 1 97.19 375 ALA B CA 1
ATOM 7920 C C . ALA B 1 375 ? 9.516 25.156 6.027 1 97.19 375 ALA B C 1
ATOM 7922 O O . ALA B 1 375 ? 8.438 25.141 6.641 1 97.19 375 ALA B O 1
ATOM 7923 N N . VAL B 1 376 ? 9.945 26.219 5.383 1 97.06 376 VAL B N 1
ATOM 7924 C CA . VAL B 1 376 ? 9.227 27.5 5.445 1 97.06 376 VAL B CA 1
ATOM 7925 C C . VAL B 1 376 ? 7.84 27.344 4.832 1 97.06 376 VAL B C 1
ATOM 7927 O O . VAL B 1 376 ? 6.848 27.828 5.383 1 97.06 376 VAL B O 1
ATOM 7930 N N . SER B 1 377 ? 7.801 26.641 3.748 1 96.25 377 SER B N 1
ATOM 7931 C CA . SER B 1 377 ? 6.527 26.422 3.072 1 96.25 377 SER B CA 1
ATOM 7932 C C . SER B 1 377 ? 5.578 25.594 3.93 1 96.25 377 SER B C 1
ATOM 7934 O O . SER B 1 377 ? 4.359 25.781 3.873 1 96.25 377 SER B O 1
ATOM 7936 N N . GLY B 1 378 ? 6.121 24.656 4.688 1 96.88 378 GLY B N 1
ATOM 7937 C CA . GLY B 1 378 ? 5.297 23.844 5.559 1 96.88 378 GLY B CA 1
ATOM 7938 C C . GLY B 1 378 ? 4.578 24.641 6.629 1 96.88 378 GLY B C 1
ATOM 7939 O O . GLY B 1 378 ? 3.377 24.469 6.84 1 96.88 378 GLY B O 1
ATOM 7940 N N . PHE B 1 379 ? 5.254 25.578 7.262 1 98.19 379 PHE B N 1
ATOM 7941 C CA . PHE B 1 379 ? 4.66 26.406 8.312 1 98.19 379 PHE B CA 1
ATOM 7942 C C . PHE B 1 379 ? 3.699 27.422 7.723 1 98.19 379 PHE B C 1
ATOM 7944 O O . PHE B 1 379 ? 2.689 27.766 8.344 1 98.19 379 PHE B O 1
ATOM 7951 N N . LYS B 1 380 ? 3.959 27.812 6.523 1 96.62 380 LYS B N 1
ATOM 7952 C CA . LYS B 1 380 ? 3.084 28.781 5.859 1 96.62 380 LYS B CA 1
ATOM 7953 C C . LYS B 1 380 ? 1.758 28.125 5.465 1 96.62 380 LYS B C 1
ATOM 7955 O O . LYS B 1 380 ? 0.691 28.703 5.688 1 96.62 380 LYS B O 1
ATOM 7960 N N . CYS B 1 381 ? 1.822 26.906 4.992 1 95.25 381 CYS B N 1
ATOM 7961 C CA . CYS B 1 381 ? 0.621 26.266 4.473 1 95.25 381 CYS B CA 1
ATOM 7962 C C . CYS B 1 381 ? -0.245 25.719 5.605 1 95.25 381 CYS B C 1
ATOM 7964 O O . CYS B 1 381 ? -1.373 25.281 5.375 1 95.25 381 CYS B O 1
ATOM 7966 N N . THR B 1 382 ? 0.228 25.75 6.805 1 96.06 382 THR B N 1
ATOM 7967 C CA . THR B 1 382 ? -0.562 25.328 7.949 1 96.06 382 THR B CA 1
ATOM 7968 C C . THR B 1 382 ? -1.033 26.531 8.766 1 96.06 382 THR B C 1
ATOM 7970 O O . THR B 1 382 ? -1.755 26.375 9.75 1 96.06 382 THR B O 1
ATOM 7973 N N . GLY B 1 383 ? -0.629 27.672 8.406 1 96.12 383 GLY B N 1
ATOM 7974 C CA . GLY B 1 383 ? -1.062 28.891 9.055 1 96.12 383 GLY B CA 1
ATOM 7975 C C . GLY B 1 383 ? -0.366 29.156 10.375 1 96.12 383 GLY B C 1
ATOM 7976 O O . GLY B 1 383 ? -0.827 29.969 11.18 1 96.12 383 GLY B O 1
ATOM 7977 N N . ILE B 1 384 ? 0.684 28.484 10.625 1 97.06 384 ILE B N 1
ATOM 7978 C CA . ILE B 1 384 ? 1.401 28.625 11.891 1 97.06 384 ILE B CA 1
ATOM 7979 C C . ILE B 1 384 ? 2.35 29.812 11.82 1 97.06 384 ILE B C 1
ATOM 7981 O O . ILE B 1 384 ? 2.387 30.641 12.742 1 97.06 384 ILE B O 1
ATOM 7985 N N . HIS B 1 385 ? 3.109 29.922 10.75 1 96.69 385 HIS B N 1
ATOM 7986 C CA . HIS B 1 385 ? 3.984 31.078 10.547 1 96.69 385 HIS B CA 1
ATOM 7987 C C . HIS B 1 385 ? 4.129 31.406 9.062 1 96.69 385 HIS B C 1
ATOM 7989 O O . HIS B 1 385 ? 4.641 30.594 8.289 1 96.69 385 HIS B O 1
ATOM 7995 N N . PRO B 1 386 ? 3.822 32.625 8.633 1 95.06 386 PRO B N 1
ATOM 7996 C CA . PRO B 1 386 ? 3.143 33.656 9.414 1 95.06 386 PRO B CA 1
ATOM 7997 C C . PRO B 1 386 ? 1.763 33.219 9.898 1 95.06 386 PRO B C 1
ATOM 7999 O O . PRO B 1 386 ? 1.096 32.406 9.234 1 95.06 386 PRO B O 1
ATOM 8002 N N . PHE B 1 387 ? 1.435 33.688 11.039 1 95.94 387 PHE B N 1
ATOM 8003 C CA . PHE B 1 387 ? 0.196 33.281 11.68 1 95.94 387 PHE B CA 1
ATOM 8004 C C . PHE B 1 387 ? -1.014 33.719 10.859 1 95.94 387 PHE B C 1
ATOM 8006 O O . PHE B 1 387 ? -1.156 34.875 10.516 1 95.94 387 PHE B O 1
ATOM 8013 N N . ASP B 1 388 ? -1.794 32.688 10.383 1 94.81 388 ASP B N 1
ATOM 8014 C CA . ASP B 1 388 ? -3.012 32.906 9.609 1 94.81 388 ASP B CA 1
ATOM 8015 C C . ASP B 1 388 ? -4.102 31.922 10.008 1 94.81 388 ASP B C 1
ATOM 8017 O O . ASP B 1 388 ? -4.129 30.797 9.516 1 94.81 388 ASP B O 1
ATOM 8021 N N . ARG B 1 389 ? -5.02 32.375 10.82 1 92.75 389 ARG B N 1
ATOM 8022 C CA . ARG B 1 389 ? -6.074 31.484 11.297 1 92.75 389 ARG B CA 1
ATOM 8023 C C . ARG B 1 389 ? -7.152 31.297 10.234 1 92.75 389 ARG B C 1
ATOM 8025 O O . ARG B 1 389 ? -7.992 30.406 10.344 1 92.75 389 ARG B O 1
ATOM 8032 N N . HIS B 1 390 ? -7.16 32.094 9.148 1 92.31 390 HIS B N 1
ATOM 8033 C CA . HIS B 1 390 ? -8.195 32.031 8.125 1 92.31 390 HIS B CA 1
ATOM 8034 C C . HIS B 1 390 ? -7.672 31.359 6.848 1 92.31 390 HIS B C 1
ATOM 8036 O O . HIS B 1 390 ? -8.148 31.672 5.75 1 92.31 390 HIS B O 1
ATOM 8042 N N . LEU B 1 391 ? -6.75 30.594 6.961 1 91.88 391 LEU B N 1
ATOM 8043 C CA . LEU B 1 391 ? -6.129 29.922 5.828 1 91.88 391 LEU B CA 1
ATOM 8044 C C . LEU B 1 391 ? -7.109 28.953 5.168 1 91.88 391 LEU B C 1
ATOM 8046 O O . LEU B 1 391 ? -7.156 28.844 3.941 1 91.88 391 LEU B O 1
ATOM 8050 N N . PHE B 1 392 ? -7.965 28.25 5.965 1 91.38 392 PHE B N 1
ATOM 8051 C CA . PHE B 1 392 ? -8.859 27.203 5.457 1 91.38 392 PHE B CA 1
ATOM 8052 C C . PHE B 1 392 ? -10.25 27.781 5.195 1 91.38 392 PHE B C 1
ATOM 8054 O O . PHE B 1 392 ? -10.75 28.594 5.969 1 91.38 392 PHE B O 1
ATOM 8061 N N . SER B 1 393 ? -10.766 27.344 4.062 1 88.19 393 SER B N 1
ATOM 8062 C CA . SER B 1 393 ? -12.109 27.781 3.686 1 88.19 393 SER B CA 1
ATOM 8063 C C . SER B 1 393 ? -13.164 26.781 4.141 1 88.19 393 SER B C 1
ATOM 8065 O O . SER B 1 393 ? -12.836 25.703 4.648 1 88.19 393 SER B O 1
ATOM 8067 N N . ASP B 1 394 ? -14.383 27.109 3.896 1 86.31 394 ASP B N 1
ATOM 8068 C CA . ASP B 1 394 ? -15.508 26.266 4.297 1 86.31 394 ASP B CA 1
ATOM 8069 C C . ASP B 1 394 ? -15.547 24.984 3.475 1 86.31 394 ASP B C 1
ATOM 8071 O O . ASP B 1 394 ? -16.062 23.953 3.932 1 86.31 394 ASP B O 1
ATOM 8075 N N . ILE B 1 395 ? -15.008 25.047 2.371 1 82.75 395 ILE B N 1
ATOM 8076 C CA . ILE B 1 395 ? -14.992 23.891 1.492 1 82.75 395 ILE B CA 1
ATOM 8077 C C . ILE B 1 395 ? -14.125 22.781 2.104 1 82.75 395 ILE B C 1
ATOM 8079 O O . ILE B 1 395 ? -14.414 21.594 1.949 1 82.75 395 ILE B O 1
ATOM 8083 N N . ASP B 1 396 ? -13.094 23.219 2.889 1 86 396 ASP B N 1
ATOM 8084 C CA . ASP B 1 396 ? -12.172 22.266 3.498 1 86 396 ASP B CA 1
ATOM 8085 C C . ASP B 1 396 ? -12.852 21.469 4.613 1 86 396 ASP B C 1
ATOM 8087 O O . ASP B 1 396 ? -12.453 20.359 4.918 1 86 396 ASP B O 1
ATOM 8091 N N . TYR B 1 397 ? -13.938 22.078 5.172 1 87.94 397 TYR B N 1
ATOM 8092 C CA . TYR B 1 397 ? -14.578 21.469 6.328 1 87.94 397 TYR B CA 1
ATOM 8093 C C . TYR B 1 397 ? -15.781 20.641 5.91 1 87.94 397 TYR B C 1
ATOM 8095 O O . TYR B 1 397 ? -16.453 20.047 6.75 1 87.94 397 TYR B O 1
ATOM 8103 N N . LEU B 1 398 ? -16.078 20.531 4.648 1 83.25 398 LEU B N 1
ATOM 8104 C CA . LEU B 1 398 ? -17.297 19.891 4.148 1 83.25 398 LEU B CA 1
ATOM 8105 C C . LEU B 1 398 ? -17.312 18.406 4.504 1 83.25 398 LEU B C 1
ATOM 8107 O O . LEU B 1 398 ? -18.375 17.844 4.781 1 83.25 398 LEU B O 1
ATOM 8111 N N . ALA B 1 399 ? -16.203 17.828 4.48 1 81.12 399 ALA B N 1
ATOM 8112 C CA . ALA B 1 399 ? -16.141 16.391 4.773 1 81.12 399 ALA B CA 1
ATOM 8113 C C . ALA B 1 399 ? -16.594 16.094 6.199 1 81.12 399 ALA B C 1
ATOM 8115 O O . ALA B 1 399 ? -17.188 15.055 6.465 1 81.12 399 ALA B O 1
ATOM 8116 N N . ALA B 1 400 ? -16.266 17 7.105 1 80.25 400 ALA B N 1
ATOM 8117 C CA . ALA B 1 400 ? -16.625 16.828 8.508 1 80.25 400 ALA B CA 1
ATOM 8118 C C . ALA B 1 400 ? -18.125 16.969 8.711 1 80.25 400 ALA B C 1
ATOM 8120 O O . ALA B 1 400 ? -18.703 16.359 9.625 1 80.25 400 ALA B O 1
ATOM 8121 N N . ASP B 1 401 ? -18.75 17.781 7.965 1 72.88 401 ASP B N 1
ATOM 8122 C CA . ASP B 1 401 ? -20.172 18.016 8.078 1 72.88 401 ASP B CA 1
ATOM 8123 C C . ASP B 1 401 ? -20.969 16.75 7.762 1 72.88 401 ASP B C 1
ATOM 8125 O O . ASP B 1 401 ? -22.062 16.547 8.289 1 72.88 401 ASP B O 1
ATOM 8129 N N . MET B 1 402 ? -20.359 16.109 7.031 1 62.34 402 MET B N 1
ATOM 8130 C CA . MET B 1 402 ? -21.062 14.906 6.598 1 62.34 402 MET B CA 1
ATOM 8131 C C . MET B 1 402 ? -21.047 13.844 7.695 1 62.34 402 MET B C 1
ATOM 8133 O O . MET B 1 402 ? -21.906 12.961 7.719 1 62.34 402 MET B O 1
ATOM 8137 N N . THR B 1 403 ? -19.906 14.125 8.609 1 57.81 403 THR B N 1
ATOM 8138 C CA . THR B 1 403 ? -19.719 13.078 9.602 1 57.81 403 THR B CA 1
ATOM 8139 C C . THR B 1 403 ? -20.109 13.578 10.992 1 57.81 403 THR B C 1
ATOM 8141 O O . THR B 1 403 ? -20.25 12.781 11.93 1 57.81 403 THR B O 1
ATOM 8144 N N . ASN B 1 404 ? -19.969 15.008 11.305 1 52.03 404 ASN B N 1
ATOM 8145 C CA . ASN B 1 404 ? -20.156 15.633 12.609 1 52.03 404 ASN B CA 1
ATOM 8146 C C . ASN B 1 404 ? -21.625 15.617 13.039 1 52.03 404 ASN B C 1
ATOM 8148 O O . ASN B 1 404 ? -22.516 15.82 12.219 1 52.03 404 ASN B O 1
ATOM 8152 N N . ILE B 1 405 ? -21.844 14.953 14.164 1 42.56 405 ILE B N 1
ATOM 8153 C CA . ILE B 1 405 ? -23.047 15.102 14.969 1 42.56 405 ILE B CA 1
ATOM 8154 C C . ILE B 1 405 ? -23.094 16.5 15.578 1 42.56 405 ILE B C 1
ATOM 8156 O O . ILE B 1 405 ? -22.156 16.938 16.25 1 42.56 405 ILE B O 1
ATOM 8160 N N . PRO B 1 406 ? -23.812 17.406 15.008 1 39.12 406 PRO B N 1
ATOM 8161 C CA . PRO B 1 406 ? -23.844 18.703 15.672 1 39.12 406 PRO B CA 1
ATOM 8162 C C . PRO B 1 406 ? -23.766 18.594 17.203 1 39.12 406 PRO B C 1
ATOM 8164 O O . PRO B 1 406 ? -24.391 17.703 17.781 1 39.12 406 PRO B O 1
ATOM 8167 N N . LEU B 1 407 ? -22.656 18.953 17.781 1 36.84 407 LEU B N 1
ATOM 8168 C CA . LEU B 1 407 ? -22.688 19.109 19.234 1 36.84 407 LEU B CA 1
ATOM 8169 C C . LEU B 1 407 ? -23.969 19.797 19.672 1 36.84 407 LEU B C 1
ATOM 8171 O O . LEU B 1 407 ? -24.297 20.875 19.172 1 36.84 407 LEU B O 1
ATOM 8175 N N . GLU B 1 408 ? -24.969 19.141 19.984 1 33.19 408 GLU B N 1
ATOM 8176 C CA . GLU B 1 408 ? -26.016 19.906 20.656 1 33.19 408 GLU B CA 1
ATOM 8177 C C . GLU B 1 408 ? -25.422 20.938 21.609 1 33.19 408 GLU B C 1
ATOM 8179 O O . GLU B 1 408 ? -24.5 20.641 22.359 1 33.19 408 GLU B O 1
ATOM 8184 N N . GLN B 1 409 ? -25.453 22.203 21.312 1 31.73 409 GLN B N 1
ATOM 8185 C CA . GLN B 1 409 ? -25.297 23.281 22.281 1 31.73 409 GLN B CA 1
ATOM 8186 C C . GLN B 1 409 ? -25.781 22.859 23.656 1 31.73 409 GLN B C 1
ATOM 8188 O O . GLN B 1 409 ? -26.938 22.5 23.844 1 31.73 409 GLN B O 1
ATOM 8193 N N . THR B 1 410 ? -24.984 22.141 24.438 1 28.94 410 THR B N 1
ATOM 8194 C CA . THR B 1 410 ? -25.375 22.141 25.844 1 28.94 410 THR B CA 1
ATOM 8195 C C . THR B 1 410 ? -25.859 23.531 26.266 1 28.94 410 THR B C 1
ATOM 8197 O O . THR B 1 410 ? -25.094 24.5 26.219 1 28.94 410 THR B O 1
ATOM 8200 N N . GLU B 1 411 ? -27.062 23.891 26.156 1 28.53 411 GLU B N 1
ATOM 8201 C CA . GLU B 1 411 ? -27.703 24.922 26.984 1 28.53 411 GLU B CA 1
ATOM 8202 C C . GLU B 1 411 ? -27.203 24.859 28.422 1 28.53 411 GLU B C 1
ATOM 8204 O O . GLU B 1 411 ? -27.422 23.875 29.109 1 28.53 411 GLU B O 1
ATOM 8209 N N . THR B 1 412 ? -25.938 25.297 28.75 1 26.05 412 THR B N 1
ATOM 8210 C CA . THR B 1 412 ? -25.656 25.688 30.141 1 26.05 412 THR B CA 1
ATOM 8211 C C . THR B 1 412 ? -26.859 26.406 30.75 1 26.05 412 THR B C 1
ATOM 8213 O O . THR B 1 412 ? -27.203 27.516 30.328 1 26.05 412 THR B O 1
ATOM 8216 N N . SER B 1 413 ? -27.891 25.734 31.203 1 26.38 413 SER B N 1
ATOM 8217 C CA . SER B 1 413 ? -28.859 26.203 32.188 1 26.38 413 SER B CA 1
ATOM 8218 C C . SER B 1 413 ? -28.172 26.859 33.375 1 26.38 413 SER B C 1
ATOM 8220 O O . SER B 1 413 ? -27.562 26.172 34.188 1 26.38 413 SER B O 1
ATOM 8222 N N . SER B 1 414 ? -27.344 28 33.281 1 22.94 414 SER B N 1
ATOM 8223 C CA . SER B 1 414 ? -27.203 28.922 34.406 1 22.94 414 SER B CA 1
ATOM 8224 C C . SER B 1 414 ? -28.547 29.156 35.094 1 22.94 414 SER B C 1
ATOM 8226 O O . SER B 1 414 ? -29.516 29.547 34.469 1 22.94 414 SER B O 1
ATOM 8228 N N . ASN B 1 415 ? -28.797 28.375 36.125 1 23.59 415 ASN B N 1
ATOM 8229 C CA . ASN B 1 415 ? -29.719 28.672 37.219 1 23.59 415 ASN B CA 1
ATOM 8230 C C . ASN B 1 415 ? -29.562 30.109 37.719 1 23.59 415 ASN B C 1
ATOM 8232 O O . ASN B 1 415 ? -28.672 30.391 38.531 1 23.59 415 ASN B O 1
ATOM 8236 N N . ALA B 1 416 ? -29.484 31.203 36.906 1 23.5 416 ALA B N 1
ATOM 8237 C CA . ALA B 1 416 ? -29.906 32.5 37.406 1 23.5 416 ALA B CA 1
ATOM 8238 C C . ALA B 1 416 ? -31.156 32.406 38.281 1 23.5 416 ALA B C 1
ATOM 8240 O O . ALA B 1 416 ? -32.156 31.828 37.844 1 23.5 416 ALA B O 1
ATOM 8241 N N . LEU B 1 417 ? -30.891 32.312 39.656 1 21.86 417 LEU B N 1
ATOM 8242 C CA . LEU B 1 417 ? -31.766 32.812 40.688 1 21.86 417 LEU B CA 1
ATOM 8243 C C . LEU B 1 417 ? -32.438 34.125 40.281 1 21.86 417 LEU B C 1
ATOM 8245 O O . LEU B 1 417 ? -31.797 35.125 40.062 1 21.86 417 LEU B O 1
ATOM 8249 N N . ASN B 1 418 ? -33.344 34.031 39.375 1 21.62 418 ASN B N 1
ATOM 8250 C CA . ASN B 1 418 ? -34.438 34.969 39.094 1 21.62 418 ASN B CA 1
ATOM 8251 C C . ASN B 1 418 ? -35.094 35.469 40.375 1 21.62 418 ASN B C 1
ATOM 8253 O O . ASN B 1 418 ? -35.75 34.688 41.094 1 21.62 418 ASN B O 1
ATOM 8257 N N . ASN B 1 419 ? -34.156 36.219 41.25 1 19.14 419 ASN B N 1
ATOM 8258 C CA . ASN B 1 419 ? -34.875 37.25 42.062 1 19.14 419 ASN B CA 1
ATOM 8259 C C . ASN B 1 419 ? -35.875 38 41.219 1 19.14 419 ASN B C 1
ATOM 8261 O O . ASN B 1 419 ? -35.5 38.781 40.344 1 19.14 419 ASN B O 1
ATOM 8265 N N . GLU B 1 420 ? -36.906 37.406 40.875 1 22.3 420 GLU B N 1
ATOM 8266 C CA . GLU B 1 420 ? -38.219 37.75 40.344 1 22.3 420 GLU B CA 1
ATOM 8267 C C . GLU B 1 420 ? -38.812 38.938 41.062 1 22.3 420 GLU B C 1
ATOM 8269 O O . GLU B 1 420 ? -40 39.25 40.906 1 22.3 420 GLU B O 1
ATOM 8274 N N . GLN B 1 421 ? -38.125 39.5 42.125 1 19.53 421 GLN B N 1
ATOM 8275 C CA . GLN B 1 421 ? -39.094 40.438 42.625 1 19.53 421 GLN B CA 1
ATOM 8276 C C . GLN B 1 421 ? -39.469 41.469 41.594 1 19.53 421 GLN B C 1
ATOM 8278 O O . GLN B 1 421 ? -40.656 41.781 41.406 1 19.53 421 GLN B O 1
ATOM 8283 N N . ALA B 1 422 ? -38.562 42.438 41.438 1 19.02 422 ALA B N 1
ATOM 8284 C CA . ALA B 1 422 ? -39.094 43.781 41.375 1 19.02 422 ALA B CA 1
ATOM 8285 C C . ALA B 1 422 ? -39.656 44.125 40 1 19.02 422 ALA B C 1
ATOM 8287 O O . ALA B 1 422 ? -38.875 44.312 39.031 1 19.02 422 ALA B O 1
ATOM 8288 N N . VAL B 1 423 ? -40.75 43.438 39.531 1 19.97 423 VAL B N 1
ATOM 8289 C CA . VAL B 1 423 ? -41.562 43.531 38.312 1 19.97 423 VAL B CA 1
ATOM 8290 C C . VAL B 1 423 ? -41.938 44.969 38.062 1 19.97 423 VAL B C 1
ATOM 8292 O O . VAL B 1 423 ? -42.812 45.531 38.75 1 19.97 423 VAL B O 1
ATOM 8295 N N . VAL B 1 424 ? -40.969 46 38.156 1 18.58 424 VAL B N 1
ATOM 8296 C CA . VAL B 1 424 ? -41.688 47.25 38.125 1 18.58 424 VAL B CA 1
ATOM 8297 C C . VAL B 1 424 ? -42.625 47.281 36.906 1 18.58 424 VAL B C 1
ATOM 8299 O O . VAL B 1 424 ? -42.188 46.875 35.812 1 18.58 424 VAL B O 1
ATOM 8302 N N . ILE B 1 425 ? -43.969 47.281 37.094 1 18.64 425 ILE B N 1
ATOM 8303 C CA . ILE B 1 425 ? -45.281 47.344 36.438 1 18.64 425 ILE B CA 1
ATOM 8304 C C . ILE B 1 425 ? -45.312 48.531 35.469 1 18.64 425 ILE B C 1
ATOM 8306 O O . ILE B 1 425 ? -46.344 48.812 34.875 1 18.64 425 ILE B O 1
ATOM 8310 N N . SER B 1 426 ? -44.062 49.062 35 1 17.92 426 SER B N 1
ATOM 8311 C CA . SER B 1 426 ? -44.5 50.375 34.531 1 17.92 426 SER B CA 1
ATOM 8312 C C . SER B 1 426 ? -45.531 50.25 33.406 1 17.92 426 SER B C 1
ATOM 8314 O O . SER B 1 426 ? -45.469 49.312 32.594 1 17.92 426 SER B O 1
ATOM 8316 N N . ASN B 1 427 ? -46.75 50.906 33.5 1 18.22 427 ASN B N 1
ATOM 8317 C CA . ASN B 1 427 ? -48.094 51.125 32.969 1 18.22 427 ASN B CA 1
ATOM 8318 C C . ASN B 1 427 ? -48.031 51.625 31.516 1 18.22 427 ASN B C 1
ATOM 8320 O O . ASN B 1 427 ? -49.062 51.969 30.938 1 18.22 427 ASN B O 1
ATOM 8324 N N . SER B 1 428 ? -46.812 51.781 30.875 1 19.2 428 SER B N 1
ATOM 8325 C CA . SER B 1 428 ? -47.125 52.844 29.922 1 19.2 428 SER B CA 1
ATOM 8326 C C . SER B 1 428 ? -48.156 52.406 28.906 1 19.2 428 SER B C 1
ATOM 8328 O O . SER B 1 428 ? -48.156 51.25 28.469 1 19.2 428 SER B O 1
ATOM 8330 N N . ILE B 1 429 ? -49.312 53.125 28.656 1 18.7 429 ILE B N 1
ATOM 8331 C CA . ILE B 1 429 ? -50.625 53.344 28.094 1 18.7 429 ILE B CA 1
ATOM 8332 C C . ILE B 1 429 ? -50.562 53.312 26.578 1 18.7 429 ILE B C 1
ATOM 8334 O O . ILE B 1 429 ? -51.594 53.188 25.891 1 18.7 429 ILE B O 1
ATOM 8338 N N . VAL B 1 430 ? -49.344 53.344 25.891 1 18.89 430 VAL B N 1
ATOM 8339 C CA . VAL B 1 430 ? -49.625 54.188 24.719 1 18.89 430 VAL B CA 1
ATOM 8340 C C . VAL B 1 430 ? -50.625 53.5 23.812 1 18.89 430 VAL B C 1
ATOM 8342 O O . VAL B 1 430 ? -50.719 52.25 23.812 1 18.89 430 VAL B O 1
ATOM 8345 N N . GLU B 1 431 ? -51.406 54.281 23 1 18.14 431 GLU B N 1
ATOM 8346 C CA . GLU B 1 431 ? -52.625 54.531 22.234 1 18.14 431 GLU B CA 1
ATOM 8347 C C . GLU B 1 431 ? -52.625 53.719 20.938 1 18.14 431 GLU B C 1
ATOM 8349 O O . GLU B 1 431 ? -51.625 53.688 20.219 1 18.14 431 GLU B O 1
ATOM 8354 N N . GLU B 1 432 ? -53.5 52.688 20.781 1 19.22 432 GLU B N 1
ATOM 8355 C CA . GLU B 1 432 ? -53.938 51.594 19.906 1 19.22 432 GLU B CA 1
ATOM 8356 C C . GLU B 1 432 ? -54.312 52.125 18.531 1 19.22 432 GLU B C 1
ATOM 8358 O O . GLU B 1 432 ? -54.844 51.375 17.703 1 19.22 432 GLU B O 1
ATOM 8363 N N . GLN B 1 433 ? -53.75 53.344 18.031 1 18.66 433 GLN B N 1
ATOM 8364 C CA . GLN B 1 433 ? -54.625 53.938 17.016 1 18.66 433 GLN B CA 1
ATOM 8365 C C . GLN B 1 433 ? -54.781 52.969 15.828 1 18.66 433 GLN B C 1
ATOM 8367 O O . GLN B 1 433 ? -53.844 52.25 15.469 1 18.66 433 GLN B O 1
ATOM 8372 N N . MET B 1 434 ? -56.062 52.812 15.367 1 19.42 434 MET B N 1
ATOM 8373 C CA . MET B 1 434 ? -56.969 52.031 14.523 1 19.42 434 MET B CA 1
ATOM 8374 C C . MET B 1 434 ? -56.625 52.188 13.047 1 19.42 434 MET B C 1
ATOM 8376 O O . MET B 1 434 ? -57.406 51.875 12.172 1 19.42 434 MET B O 1
ATOM 8380 N N . LYS B 1 435 ? -55.438 52.781 12.648 1 19.09 435 LYS B N 1
ATOM 8381 C CA . LYS B 1 435 ? -55.625 53.375 11.32 1 19.09 435 LYS B CA 1
ATOM 8382 C C . LYS B 1 435 ? -56.031 52.312 10.305 1 19.09 435 LYS B C 1
ATOM 8384 O O . LYS B 1 435 ? -55.5 51.188 10.352 1 19.09 435 LYS B O 1
ATOM 8389 N N . GLU B 1 436 ? -57.125 52.5 9.492 1 19.86 436 GLU B N 1
ATOM 8390 C CA . GLU B 1 436 ? -58.125 51.969 8.539 1 19.86 436 GLU B CA 1
ATOM 8391 C C . GLU B 1 436 ? -57.438 51.562 7.238 1 19.86 436 GLU B C 1
ATOM 8393 O O . GLU B 1 436 ? -57.062 52.406 6.414 1 19.86 436 GLU B O 1
ATOM 8398 N N . SER B 1 437 ? -56.344 50.781 7.258 1 19.5 437 SER B N 1
ATOM 8399 C CA . SER B 1 437 ? -55.625 50.594 6 1 19.5 437 SER B CA 1
ATOM 8400 C C . SER B 1 437 ? -56.531 50 4.926 1 19.5 437 SER B C 1
ATOM 8402 O O . SER B 1 437 ? -57.219 49 5.164 1 19.5 437 SER B O 1
ATOM 8404 N N . GLU B 1 438 ? -57.031 50.812 3.953 1 20.22 438 GLU B N 1
ATOM 8405 C CA . GLU B 1 438 ? -57.906 50.719 2.787 1 20.22 438 GLU B CA 1
ATOM 8406 C C . GLU B 1 438 ? -57.469 49.562 1.887 1 20.22 438 GLU B C 1
ATOM 8408 O O . GLU B 1 438 ? -56.281 49.375 1.635 1 20.22 438 GLU B O 1
ATOM 8413 N N . GLN B 1 439 ? -58.375 48.531 1.63 1 20.66 439 GLN B N 1
ATOM 8414 C CA . GLN B 1 439 ? -58.469 47.219 1.009 1 20.66 439 GLN B CA 1
ATOM 8415 C C . GLN B 1 439 ? -58.281 47.312 -0.504 1 20.66 439 GLN B C 1
ATOM 8417 O O . GLN B 1 439 ? -59.25 47.438 -1.242 1 20.66 439 GLN B O 1
ATOM 8422 N N . SER B 1 440 ? -57.438 48.25 -1.07 1 20.92 440 SER B N 1
ATOM 8423 C CA . SER B 1 440 ? -57.625 48.406 -2.51 1 20.92 440 SER B CA 1
ATOM 8424 C C . SER B 1 440 ? -57.594 47.031 -3.217 1 20.92 440 SER B C 1
ATOM 8426 O O . SER B 1 440 ? -56.875 46.125 -2.814 1 20.92 440 SER B O 1
ATOM 8428 N N . ILE B 1 441 ? -58.625 46.719 -4.039 1 21.83 441 ILE B N 1
ATOM 8429 C CA . ILE B 1 441 ? -59.219 45.656 -4.828 1 21.83 441 ILE B CA 1
ATOM 8430 C C . ILE B 1 441 ? -58.25 45.219 -5.93 1 21.83 441 ILE B C 1
ATOM 8432 O O . ILE B 1 441 ? -58.062 45.938 -6.914 1 21.83 441 ILE B O 1
ATOM 8436 N N . SER B 1 442 ? -57 44.938 -5.68 1 21.39 442 SER B N 1
ATOM 8437 C CA . SER B 1 442 ? -56.094 44.688 -6.809 1 21.39 442 SER B CA 1
ATOM 8438 C C . SER B 1 442 ? -56.625 43.562 -7.688 1 21.39 442 SER B C 1
ATOM 8440 O O . SER B 1 442 ? -57.094 42.562 -7.18 1 21.39 442 SER B O 1
ATOM 8442 N N . GLU B 1 443 ? -57.062 43.875 -8.93 1 24.16 443 GLU B N 1
ATOM 8443 C CA . GLU B 1 443 ? -57.656 43.125 -10.039 1 24.16 443 GLU B CA 1
ATOM 8444 C C . GLU B 1 443 ? -56.875 41.844 -10.328 1 24.16 443 GLU B C 1
ATOM 8446 O O . GLU B 1 443 ? -55.625 41.812 -10.172 1 24.16 443 GLU B O 1
ATOM 8451 N N . PRO B 1 444 ? -57.594 40.688 -10.438 1 24.05 444 PRO B N 1
ATOM 8452 C CA . PRO B 1 444 ? -57.062 39.312 -10.531 1 24.05 444 PRO B CA 1
ATOM 8453 C C . PRO B 1 444 ? -56.281 39.062 -11.805 1 24.05 444 PRO B C 1
ATOM 8455 O O . PRO B 1 444 ? -56.812 39.188 -12.906 1 24.05 444 PRO B O 1
ATOM 8458 N N . ILE B 1 445 ? -55.156 39.719 -12.086 1 25.34 445 ILE B N 1
ATOM 8459 C CA . ILE B 1 445 ? -54.469 39.531 -13.367 1 25.34 445 ILE B CA 1
ATOM 8460 C C . ILE B 1 445 ? -54.312 38.062 -13.648 1 25.34 445 ILE B C 1
ATOM 8462 O O . ILE B 1 445 ? -53.781 37.312 -12.812 1 25.34 445 ILE B O 1
ATOM 8466 N N . ASN B 1 446 ? -55.094 37.469 -14.578 1 24.42 446 ASN B N 1
ATOM 8467 C CA . ASN B 1 446 ? -55.219 36.125 -15.164 1 24.42 446 ASN B CA 1
ATOM 8468 C C . ASN B 1 446 ? -53.875 35.594 -15.625 1 24.42 446 ASN B C 1
ATOM 8470 O O . ASN B 1 446 ? -53.375 36 -16.672 1 24.42 446 ASN B O 1
ATOM 8474 N N . THR B 1 447 ? -52.875 35.594 -14.852 1 25.23 447 THR B N 1
ATOM 8475 C CA . THR B 1 447 ? -51.531 35.219 -15.336 1 25.23 447 THR B CA 1
ATOM 8476 C C . THR B 1 447 ? -51.562 33.812 -15.914 1 25.23 447 THR B C 1
ATOM 8478 O O . THR B 1 447 ? -52 32.875 -15.258 1 25.23 447 THR B O 1
ATOM 8481 N N . SER B 1 448 ? -51.812 33.656 -17.203 1 28.12 448 SER B N 1
ATOM 8482 C CA . SER B 1 448 ? -51.812 32.406 -17.953 1 28.12 448 SER B CA 1
ATOM 8483 C C . SER B 1 448 ? -50.688 31.484 -17.484 1 28.12 448 SER B C 1
ATOM 8485 O O . SER B 1 448 ? -49.562 31.953 -17.203 1 28.12 448 SER B O 1
ATOM 8487 N N . PRO B 1 449 ? -51.062 30.344 -16.969 1 27.84 449 PRO B N 1
ATOM 8488 C CA . PRO B 1 449 ? -50.062 29.469 -16.359 1 27.84 449 PRO B CA 1
ATOM 8489 C C . PRO B 1 449 ? -48.906 29.141 -17.297 1 27.84 449 PRO B C 1
ATOM 8491 O O . PRO B 1 449 ? -49.125 28.641 -18.406 1 27.84 449 PRO B O 1
ATOM 8494 N N . LYS B 1 450 ? -48.031 30.047 -17.578 1 27.38 450 LYS B N 1
ATOM 8495 C CA . LYS B 1 450 ? -46.875 29.672 -18.375 1 27.38 450 LYS B CA 1
ATOM 8496 C C . LYS B 1 450 ? -46.375 28.281 -18 1 27.38 450 LYS B C 1
ATOM 8498 O O . LYS B 1 450 ? -46.375 27.922 -16.812 1 27.38 450 LYS B O 1
ATOM 8503 N N . PRO B 1 451 ? -46.469 27.344 -18.969 1 29.27 451 PRO B N 1
ATOM 8504 C CA . PRO B 1 451 ? -46 25.984 -18.672 1 29.27 451 PRO B CA 1
ATOM 8505 C C . PRO B 1 451 ? -44.75 25.953 -17.812 1 29.27 451 PRO B C 1
ATOM 8507 O O . PRO B 1 451 ? -43.812 26.719 -18.047 1 29.27 451 PRO B O 1
ATOM 8510 N N . SER B 1 452 ? -44.906 25.906 -16.547 1 27.69 452 SER B N 1
ATOM 8511 C CA . SER B 1 452 ? -43.844 25.922 -15.523 1 27.69 452 SER B CA 1
ATOM 8512 C C . SER B 1 452 ? -42.688 25.047 -15.938 1 27.69 452 SER B C 1
ATOM 8514 O O . SER B 1 452 ? -42.812 23.828 -16.094 1 27.69 452 SER B O 1
ATOM 8516 N N . THR B 1 453 ? -41.938 25.438 -16.984 1 31.81 453 THR B N 1
ATOM 8517 C CA . THR B 1 453 ? -40.625 24.859 -17.25 1 31.81 453 THR B CA 1
ATOM 8518 C C . THR B 1 453 ? -39.938 24.453 -15.938 1 31.81 453 THR B C 1
ATOM 8520 O O . THR B 1 453 ? -39.656 25.312 -15.109 1 31.81 453 THR B O 1
ATOM 8523 N N . SER B 1 454 ? -40.312 23.5 -15.234 1 35.03 454 SER B N 1
ATOM 8524 C CA . SER B 1 454 ? -39.875 22.781 -14.055 1 35.03 454 SER B CA 1
ATOM 8525 C C . SER B 1 454 ? -38.344 22.906 -13.883 1 35.03 454 SER B C 1
ATOM 8527 O O . SER B 1 454 ? -37.594 22.219 -14.578 1 35.03 454 SER B O 1
ATOM 8529 N N . SER B 1 455 ? -37.688 24.016 -13.695 1 39.16 455 SER B N 1
ATOM 8530 C CA . SER B 1 455 ? -36.406 24.703 -13.664 1 39.16 455 SER B CA 1
ATOM 8531 C C . SER B 1 455 ? -35.375 23.938 -12.844 1 39.16 455 SER B C 1
ATOM 8533 O O . SER B 1 455 ? -35.719 22.969 -12.156 1 39.16 455 SER B O 1
ATOM 8535 N N . ALA B 1 456 ? -34.062 24.609 -12.508 1 49 456 ALA B N 1
ATOM 8536 C CA . ALA B 1 456 ? -32.781 24.266 -11.938 1 49 456 ALA B CA 1
ATOM 8537 C C . ALA B 1 456 ? -32.938 23.609 -10.57 1 49 456 ALA B C 1
ATOM 8539 O O . ALA B 1 456 ? -32.25 22.625 -10.266 1 49 456 ALA B O 1
ATOM 8540 N N . PRO B 1 457 ? -33.75 24.25 -9.602 1 57.38 457 PRO B N 1
ATOM 8541 C CA . PRO B 1 457 ? -33.812 23.719 -8.234 1 57.38 457 PRO B CA 1
ATOM 8542 C C . PRO B 1 457 ? -34.344 22.281 -8.18 1 57.38 457 PRO B C 1
ATOM 8544 O O . PRO B 1 457 ? -33.875 21.5 -7.344 1 57.38 457 PRO B O 1
ATOM 8547 N N . ASP B 1 458 ? -35.281 21.844 -9.133 1 74.19 458 ASP B N 1
ATOM 8548 C CA . ASP B 1 458 ? -35.875 20.531 -9.078 1 74.19 458 ASP B CA 1
ATOM 8549 C C . ASP B 1 458 ? -34.906 19.438 -9.516 1 74.19 458 ASP B C 1
ATOM 8551 O O . ASP B 1 458 ? -34.875 18.359 -8.938 1 74.19 458 ASP B O 1
ATOM 8555 N N . LEU B 1 459 ? -34.062 19.969 -10.289 1 81.12 459 LEU B N 1
ATOM 8556 C CA . LEU B 1 459 ? -33.125 18.984 -10.812 1 81.12 459 LEU B CA 1
ATOM 8557 C C . LEU B 1 459 ? -32.094 18.594 -9.742 1 81.12 459 LEU B C 1
ATOM 8559 O O . LEU B 1 459 ? -31.734 17.422 -9.633 1 81.12 459 LEU B O 1
ATOM 8563 N N . VAL B 1 460 ? -31.766 19.594 -9 1 85 460 VAL B N 1
ATOM 8564 C CA . VAL B 1 460 ? -30.797 19.359 -7.941 1 85 460 VAL B CA 1
ATOM 8565 C C . VAL B 1 460 ? -31.391 18.406 -6.906 1 85 460 VAL B C 1
ATOM 8567 O O . VAL B 1 460 ? -30.703 17.5 -6.418 1 85 460 VAL B O 1
ATOM 8570 N N . GLN B 1 461 ? -32.656 18.578 -6.691 1 85.31 461 GLN B N 1
ATOM 8571 C CA . GLN B 1 461 ? -33.312 17.719 -5.723 1 85.31 461 GLN B CA 1
ATOM 8572 C C . GLN B 1 461 ? -33.438 16.297 -6.25 1 85.31 461 GLN B C 1
ATOM 8574 O O . GLN B 1 461 ? -33.312 15.328 -5.492 1 85.31 461 GLN B O 1
ATOM 8579 N N . ILE B 1 462 ? -33.656 16.234 -7.449 1 85.94 462 ILE B N 1
ATOM 8580 C CA . ILE B 1 462 ? -33.812 14.914 -8.062 1 85.94 462 ILE B CA 1
ATOM 8581 C C . ILE B 1 462 ? -32.469 14.18 -8.008 1 85.94 462 ILE B C 1
ATOM 8583 O O . ILE B 1 462 ? -32.406 12.992 -7.688 1 85.94 462 ILE B O 1
ATOM 8587 N N . ILE B 1 463 ? -31.438 14.914 -8.289 1 87.31 463 ILE B N 1
ATOM 8588 C CA . ILE B 1 463 ? -30.125 14.281 -8.281 1 87.31 463 ILE B CA 1
ATOM 8589 C C . ILE B 1 463 ? -29.75 13.867 -6.859 1 87.31 463 ILE B C 1
ATOM 8591 O O . ILE B 1 463 ? -29.188 12.797 -6.648 1 87.31 463 ILE B O 1
ATOM 8595 N N . HIS B 1 464 ? -30.172 14.664 -5.93 1 85.81 464 HIS B N 1
ATOM 8596 C CA . HIS B 1 464 ? -29.891 14.344 -4.535 1 85.81 464 HIS B CA 1
ATOM 8597 C C . HIS B 1 464 ? -30.703 13.133 -4.07 1 85.81 464 HIS B C 1
ATOM 8599 O O . HIS B 1 464 ? -30.266 12.391 -3.186 1 85.81 464 HIS B O 1
ATOM 8605 N N . ASN B 1 465 ? -31.797 12.969 -4.711 1 82 465 ASN B N 1
ATOM 8606 C CA . ASN B 1 465 ? -32.594 11.781 -4.402 1 82 465 ASN B CA 1
ATOM 8607 C C . ASN B 1 465 ? -31.969 10.523 -5.008 1 82 465 ASN B C 1
ATOM 8609 O O . ASN B 1 465 ? -32.031 9.453 -4.406 1 82 465 ASN B O 1
ATOM 8613 N N . LEU B 1 466 ? -31.438 10.68 -6.129 1 84.44 466 LEU B N 1
ATOM 8614 C CA . LEU B 1 466 ? -30.828 9.555 -6.82 1 84.44 466 LEU B CA 1
ATOM 8615 C C . LEU B 1 466 ? -29.453 9.242 -6.234 1 84.44 466 LEU B C 1
ATOM 8617 O O . LEU B 1 466 ? -29.047 8.078 -6.172 1 84.44 466 LEU B O 1
ATOM 8621 N N . SER B 1 467 ? -28.734 10.289 -5.879 1 83.62 467 SER B N 1
ATOM 8622 C CA . SER B 1 467 ? -27.406 10.219 -5.273 1 83.62 467 SER B CA 1
ATOM 8623 C C . SER B 1 467 ? -27.312 11.133 -4.059 1 83.62 467 SER B C 1
ATOM 8625 O O . SER B 1 467 ? -26.781 12.242 -4.156 1 83.62 467 SER B O 1
ATOM 8627 N N . PRO B 1 468 ? -27.828 10.539 -3.055 1 78.31 468 PRO B N 1
ATOM 8628 C CA . PRO B 1 468 ? -27.906 11.383 -1.859 1 78.31 468 PRO B CA 1
ATOM 8629 C C . PRO B 1 468 ? -26.531 11.758 -1.306 1 78.31 468 PRO B C 1
ATOM 8631 O O . PRO B 1 468 ? -25.578 10.984 -1.438 1 78.31 468 PRO B O 1
ATOM 8634 N N . LEU B 1 469 ? -26.547 12.93 -0.816 1 74.38 469 LEU B N 1
ATOM 8635 C CA . LEU B 1 469 ? -25.359 13.359 -0.089 1 74.38 469 LEU B CA 1
ATOM 8636 C C . LEU B 1 469 ? -25.281 12.672 1.27 1 74.38 469 LEU B C 1
ATOM 8638 O O . LEU B 1 469 ? -26.312 12.367 1.878 1 74.38 469 LEU B O 1
ATOM 8642 N N . PRO B 1 470 ? -24.109 12.25 1.622 1 66.31 470 PRO B N 1
ATOM 8643 C CA . PRO B 1 470 ? -23.953 11.539 2.896 1 66.31 470 PRO B CA 1
ATOM 8644 C C . PRO B 1 470 ? -24.438 12.359 4.09 1 66.31 470 PRO B C 1
ATOM 8646 O O . PRO B 1 470 ? -24.141 13.555 4.176 1 66.31 470 PRO B O 1
ATOM 8649 N N . ASP B 1 471 ? -25.625 12.047 4.684 1 59.72 471 ASP B N 1
ATOM 8650 C CA . ASP B 1 471 ? -26.125 12.742 5.863 1 59.72 471 ASP B CA 1
ATOM 8651 C C . ASP B 1 471 ? -25.875 11.93 7.133 1 59.72 471 ASP B C 1
ATOM 8653 O O . ASP B 1 471 ? -26.438 10.852 7.305 1 59.72 471 ASP B O 1
ATOM 8657 N N . ALA B 1 472 ? -24.797 12.133 7.734 1 54.16 472 ALA B N 1
ATOM 8658 C CA . ALA B 1 472 ? -24.469 11.406 8.953 1 54.16 472 ALA B CA 1
ATOM 8659 C C . ALA B 1 472 ? -25.516 11.641 10.039 1 54.16 472 ALA B C 1
ATOM 8661 O O . ALA B 1 472 ? -25.641 10.852 10.977 1 54.16 472 ALA B O 1
ATOM 8662 N N . ALA B 1 473 ? -26.234 12.789 10.102 1 47.53 473 ALA B N 1
ATOM 8663 C CA . ALA B 1 473 ? -27.156 13.078 11.195 1 47.53 473 ALA B CA 1
ATOM 8664 C C . ALA B 1 473 ? -28.203 11.977 11.344 1 47.53 473 ALA B C 1
ATOM 8666 O O . ALA B 1 473 ? -28.688 11.711 12.453 1 47.53 473 ALA B O 1
ATOM 8667 N N . LYS B 1 474 ? -28.688 11.492 10.32 1 45.34 474 LYS B N 1
ATOM 8668 C CA . LYS B 1 474 ? -29.875 10.648 10.445 1 45.34 474 LYS B CA 1
ATOM 8669 C C . LYS B 1 474 ? -29.594 9.422 11.312 1 45.34 474 LYS B C 1
ATOM 8671 O O . LYS B 1 474 ? -30.484 8.914 11.984 1 45.34 474 LYS B O 1
ATOM 8676 N N . LYS B 1 475 ? -28.562 8.609 11.188 1 44.34 475 LYS B N 1
ATOM 8677 C CA . LYS B 1 475 ? -28.609 7.289 11.805 1 44.34 475 LYS B CA 1
ATOM 8678 C C . LYS B 1 475 ? -27.734 7.234 13.055 1 44.34 475 LYS B C 1
ATOM 8680 O O . LYS B 1 475 ? -27.5 6.156 13.609 1 44.34 475 LYS B O 1
ATOM 8685 N N . ARG B 1 476 ? -26.906 8.086 13.328 1 42.97 476 ARG B N 1
ATOM 8686 C CA . ARG B 1 476 ? -26.156 7.629 14.492 1 42.97 476 ARG B CA 1
ATOM 8687 C C . ARG B 1 476 ? -27 7.688 15.75 1 42.97 476 ARG B C 1
ATOM 8689 O O . ARG B 1 476 ? -27.594 8.727 16.062 1 42.97 476 ARG B O 1
ATOM 8696 N N . THR B 1 477 ? -27.531 6.668 16.078 1 39.59 477 THR B N 1
ATOM 8697 C CA . THR B 1 477 ? -28.031 6.504 17.438 1 39.59 477 THR B CA 1
ATOM 8698 C C . THR B 1 477 ? -27.172 7.289 18.422 1 39.59 477 THR B C 1
ATOM 8700 O O . THR B 1 477 ? -26 7.551 18.172 1 39.59 477 THR B O 1
ATOM 8703 N N . ALA B 1 478 ? -27.766 7.703 19.719 1 36.94 478 ALA B N 1
ATOM 8704 C CA . ALA B 1 478 ? -27.344 8.328 20.969 1 36.94 478 ALA B CA 1
ATOM 8705 C C . ALA B 1 478 ? -25.938 7.871 21.344 1 36.94 478 ALA B C 1
ATOM 8707 O O . ALA B 1 478 ? -25.766 7.082 22.281 1 36.94 478 ALA B O 1
ATOM 8708 N N . ALA B 1 479 ? -25.125 7.41 20.609 1 37.78 479 ALA B N 1
ATOM 8709 C CA . ALA B 1 479 ? -23.891 6.859 21.188 1 37.78 479 ALA B CA 1
ATOM 8710 C C . ALA B 1 479 ? -23.156 7.906 22.016 1 37.78 479 ALA B C 1
ATOM 8712 O O . ALA B 1 479 ? -23.219 9.102 21.719 1 37.78 479 ALA B O 1
ATOM 8713 N N . ARG B 1 480 ? -22.484 7.559 23.219 1 37.03 480 ARG B N 1
ATOM 8714 C CA . ARG B 1 480 ? -21.828 8.203 24.344 1 37.03 480 ARG B CA 1
ATOM 8715 C C . ARG B 1 480 ? -20.766 9.188 23.859 1 37.03 480 ARG B C 1
ATOM 8717 O O . ARG B 1 480 ? -19.969 8.859 22.969 1 37.03 480 ARG B O 1
ATOM 8724 N N . LYS B 1 481 ? -20.969 10.383 23.906 1 38.38 481 LYS B N 1
ATOM 8725 C CA . LYS B 1 481 ? -20.141 11.562 23.703 1 38.38 481 LYS B CA 1
ATOM 8726 C C . LYS B 1 481 ? -18.719 11.305 24.188 1 38.38 481 LYS B C 1
ATOM 8728 O O . LYS B 1 481 ? -18.453 11.312 25.391 1 38.38 481 LYS B O 1
ATOM 8733 N N . ARG B 1 482 ? -17.922 10.344 23.797 1 39.56 482 ARG B N 1
ATOM 8734 C CA . ARG B 1 482 ? -16.531 10.273 24.25 1 39.56 482 ARG B CA 1
ATOM 8735 C C . ARG B 1 482 ? -15.805 11.602 24.016 1 39.56 482 ARG B C 1
ATOM 8737 O O . ARG B 1 482 ? -16 12.242 22.984 1 39.56 482 ARG B O 1
ATOM 8744 N N . LYS B 1 483 ? -15.477 12.25 25.078 1 46.5 483 LYS B N 1
ATOM 8745 C CA . LYS B 1 483 ? -14.688 13.477 25.047 1 46.5 483 LYS B CA 1
ATOM 8746 C C . LYS B 1 483 ? -13.562 13.367 24.016 1 46.5 483 LYS B C 1
ATOM 8748 O O . LYS B 1 483 ? -12.734 12.453 24.094 1 46.5 483 LYS B O 1
ATOM 8753 N N . SER B 1 484 ? -13.766 13.734 22.797 1 60.28 484 SER B N 1
ATOM 8754 C CA . SER B 1 484 ? -12.781 13.742 21.719 1 60.28 484 SER B CA 1
ATOM 8755 C C . SER B 1 484 ? -11.562 14.586 22.094 1 60.28 484 SER B C 1
ATOM 8757 O O . SER B 1 484 ? -11.68 15.578 22.812 1 60.28 484 SER B O 1
ATOM 8759 N N . GLU B 1 485 ? -10.352 14.07 21.984 1 72.62 485 GLU B N 1
ATOM 8760 C CA . GLU B 1 485 ? -9.102 14.789 22.188 1 72.62 485 GLU B CA 1
ATOM 8761 C C . GLU B 1 485 ? -9.055 16.062 21.344 1 72.62 485 GLU B C 1
ATOM 8763 O O . GLU B 1 485 ? -9.688 16.125 20.281 1 72.62 485 GLU B O 1
ATOM 8768 N N . ARG B 1 486 ? -8.688 17.156 21.953 1 74.44 486 ARG B N 1
ATOM 8769 C CA . ARG B 1 486 ? -8.547 18.438 21.266 1 74.44 486 ARG B CA 1
ATOM 8770 C C . ARG B 1 486 ? -7.113 18.953 21.359 1 74.44 486 ARG B C 1
ATOM 8772 O O . ARG B 1 486 ? -6.27 18.344 22.016 1 74.44 486 ARG B O 1
ATOM 8779 N N . SER B 1 487 ? -6.855 19.906 20.609 1 84.94 487 SER B N 1
ATOM 8780 C CA . SER B 1 487 ? -5.566 20.578 20.734 1 84.94 487 SER B CA 1
ATOM 8781 C C . SER B 1 487 ? -5.375 21.172 22.109 1 84.94 487 SER B C 1
ATOM 8783 O O . SER B 1 487 ? -6.312 21.734 22.688 1 84.94 487 SER B O 1
ATOM 8785 N N . GLU B 1 488 ? -4.168 20.922 22.688 1 83.62 488 GLU B N 1
ATOM 8786 C CA . GLU B 1 488 ? -3.889 21.406 24.031 1 83.62 488 GLU B CA 1
ATOM 8787 C C . GLU B 1 488 ? -2.455 21.922 24.156 1 83.62 488 GLU B C 1
ATOM 8789 O O . GLU B 1 488 ? -1.564 21.453 23.438 1 83.62 488 GLU B O 1
ATOM 8794 N N . ILE B 1 489 ? -2.354 22.953 25 1 87.62 489 ILE B N 1
ATOM 8795 C CA . ILE B 1 489 ? -1.016 23.344 25.422 1 87.62 489 ILE B CA 1
ATOM 8796 C C . ILE B 1 489 ? -0.531 22.422 26.547 1 87.62 489 ILE B C 1
ATOM 8798 O O . ILE B 1 489 ? -0.863 22.625 27.719 1 87.62 489 ILE B O 1
ATOM 8802 N N . LEU B 1 490 ? 0.287 21.578 26.234 1 85.44 490 LEU B N 1
ATOM 8803 C CA . LEU B 1 490 ? 0.64 20.484 27.125 1 85.44 490 LEU B CA 1
ATOM 8804 C C . LEU B 1 490 ? 1.437 20.984 28.312 1 85.44 490 LEU B C 1
ATOM 8806 O O . LEU B 1 490 ? 1.403 20.375 29.391 1 85.44 490 LEU B O 1
ATOM 8810 N N . THR B 1 491 ? 2.121 22.078 28.172 1 85.88 491 THR B N 1
ATOM 8811 C CA . THR B 1 491 ? 2.971 22.578 29.25 1 85.88 491 THR B CA 1
ATOM 8812 C C . THR B 1 491 ? 2.211 23.594 30.109 1 85.88 491 THR B C 1
ATOM 8814 O O . THR B 1 491 ? 2.779 24.188 31.031 1 85.88 491 THR B O 1
ATOM 8817 N N . SER B 1 492 ? 0.963 23.797 29.797 1 84.12 492 SER B N 1
ATOM 8818 C CA . SER B 1 492 ? 0.154 24.703 30.609 1 84.12 492 SER B CA 1
ATOM 8819 C C . SER B 1 492 ? -0.153 24.109 31.969 1 84.12 492 SER B C 1
ATOM 8821 O O . SER B 1 492 ? -0.192 22.891 32.125 1 84.12 492 SER B O 1
ATOM 8823 N N . SER B 1 493 ? -0.339 24.969 32.906 1 82.62 493 SER B N 1
ATOM 8824 C CA . SER B 1 493 ? -0.59 24.531 34.25 1 82.62 493 SER B CA 1
ATOM 8825 C C . SER B 1 493 ? -1.883 23.734 34.344 1 82.62 493 SER B C 1
ATOM 8827 O O . SER B 1 493 ? -1.927 22.688 35 1 82.62 493 SER B O 1
ATOM 8829 N N . PRO B 1 494 ? -2.854 24.203 33.656 1 82.38 494 PRO B N 1
ATOM 8830 C CA . PRO B 1 494 ? -4.082 23.406 33.719 1 82.38 494 PRO B CA 1
ATOM 8831 C C . PRO B 1 494 ? -3.898 21.984 33.188 1 82.38 494 PRO B C 1
ATOM 8833 O O . PRO B 1 494 ? -4.43 21.031 33.75 1 82.38 494 PRO B O 1
ATOM 8836 N N . TYR B 1 495 ? -3.195 21.891 32.219 1 84.88 495 TYR B N 1
ATOM 8837 C CA . TYR B 1 495 ? -3.006 20.562 31.641 1 84.88 495 TYR B CA 1
ATOM 8838 C C . TYR B 1 495 ? -2.111 19.703 32.531 1 84.88 495 TYR B C 1
ATOM 8840 O O . TYR B 1 495 ? -2.336 18.5 32.688 1 84.88 495 TYR B O 1
ATOM 8848 N N . LYS B 1 496 ? -1.115 20.281 33.094 1 82.31 496 LYS B N 1
ATOM 8849 C CA . LYS B 1 496 ? -0.239 19.547 34 1 82.31 496 LYS B CA 1
ATOM 8850 C C . LYS B 1 496 ? -1.024 18.969 35.188 1 82.31 496 LYS B C 1
ATOM 8852 O O . LYS B 1 496 ? -0.795 17.828 35.594 1 82.31 496 LYS B O 1
ATOM 8857 N N . LYS B 1 497 ? -1.855 19.797 35.656 1 82 497 LYS B N 1
ATOM 8858 C CA . LYS B 1 497 ? -2.674 19.344 36.781 1 82 497 LYS B CA 1
ATOM 8859 C C . LYS B 1 497 ? -3.506 18.125 36.406 1 82 497 LYS B C 1
ATOM 8861 O O . LYS B 1 497 ? -3.631 17.188 37.188 1 82 497 LYS B O 1
ATOM 8866 N N . LEU B 1 498 ? -4.051 18.25 35.219 1 83.31 498 LEU B N 1
ATOM 8867 C CA . LEU B 1 498 ? -4.832 17.109 34.75 1 83.31 498 LEU B CA 1
ATOM 8868 C C . LEU B 1 498 ? -3.963 15.875 34.594 1 83.31 498 LEU B C 1
ATOM 8870 O O . LEU B 1 498 ? -4.398 14.766 34.906 1 83.31 498 LEU B O 1
ATOM 8874 N N . ALA B 1 499 ? -2.795 16.031 34.094 1 84 499 ALA B N 1
ATOM 8875 C CA . ALA B 1 499 ? -1.859 14.914 33.906 1 84 499 ALA B CA 1
ATOM 8876 C C . ALA B 1 499 ? -1.44 14.32 35.25 1 84 499 ALA B C 1
ATOM 8878 O O . ALA B 1 499 ? -1.279 13.102 35.375 1 84 499 ALA B O 1
ATOM 8879 N N . GLU B 1 500 ? -1.25 15.211 36.219 1 83.75 500 GLU B N 1
ATOM 8880 C CA . GLU B 1 500 ? -0.904 14.766 37.562 1 83.75 500 GLU B CA 1
ATOM 8881 C C . GLU B 1 500 ? -2.037 13.953 38.188 1 83.75 500 GLU B C 1
ATOM 8883 O O . GLU B 1 500 ? -1.794 12.938 38.812 1 83.75 500 GLU B O 1
ATOM 8888 N N . GLU B 1 501 ? -3.191 14.406 37.938 1 81.5 501 GLU B N 1
ATOM 8889 C CA . GLU B 1 501 ? -4.363 13.703 38.469 1 81.5 501 GLU B CA 1
ATOM 8890 C C . GLU B 1 501 ? -4.5 12.32 37.844 1 81.5 501 GLU B C 1
ATOM 8892 O O . GLU B 1 501 ? -4.809 11.344 38.531 1 81.5 501 GLU B O 1
ATOM 8897 N N . LYS B 1 502 ? -4.281 12.32 36.625 1 79.62 502 LYS B N 1
ATOM 8898 C CA . LYS B 1 502 ? -4.371 11.039 35.938 1 79.62 502 LYS B CA 1
ATOM 8899 C C . LYS B 1 502 ? -3.307 10.07 36.406 1 79.62 502 LYS B C 1
ATOM 8901 O O . LYS B 1 502 ? -3.576 8.875 36.594 1 79.62 502 LYS B O 1
ATOM 8906 N N . GLU B 1 503 ? -2.121 10.57 36.625 1 80.81 503 GLU B N 1
ATOM 8907 C CA . GLU B 1 503 ? -1.032 9.734 37.125 1 80.81 503 GLU B CA 1
ATOM 8908 C C . GLU B 1 503 ? -1.312 9.258 38.562 1 80.81 503 GLU B C 1
ATOM 8910 O O . GLU B 1 503 ? -1.007 8.117 38.906 1 80.81 503 GLU B O 1
ATOM 8915 N N . ASN B 1 504 ? -1.852 10.188 39.312 1 78 504 ASN B N 1
ATOM 8916 C CA . ASN B 1 504 ? -2.197 9.844 40.688 1 78 504 ASN B CA 1
ATOM 8917 C C . ASN B 1 504 ? -3.299 8.789 40.75 1 78 504 ASN B C 1
ATOM 8919 O O . ASN B 1 504 ? -3.256 7.883 41.594 1 78 504 ASN B O 1
ATOM 8923 N N . GLU B 1 505 ? -4.176 8.93 39.906 1 74.12 505 GLU B N 1
ATOM 8924 C CA . GLU B 1 505 ? -5.25 7.941 39.812 1 74.12 505 GLU B CA 1
ATOM 8925 C C . GLU B 1 505 ? -4.711 6.566 39.438 1 74.12 505 GLU B C 1
ATOM 8927 O O . GLU B 1 505 ? -5.137 5.547 39.969 1 74.12 505 GLU B O 1
ATOM 8932 N N . LYS B 1 506 ? -3.848 6.625 38.562 1 73 506 LYS B N 1
ATOM 8933 C CA . LYS B 1 506 ? -3.215 5.383 38.156 1 73 506 LYS B CA 1
ATOM 8934 C C . LYS B 1 506 ? -2.42 4.746 39.281 1 73 506 LYS B C 1
ATOM 8936 O O . LYS B 1 506 ? -2.469 3.527 39.469 1 73 506 LYS B O 1
ATOM 8941 N N . ASN B 1 507 ? -1.699 5.562 40 1 72.62 507 ASN B N 1
ATOM 8942 C CA . ASN B 1 507 ? -0.904 5.086 41.125 1 72.62 507 ASN B CA 1
ATOM 8943 C C . ASN B 1 507 ? -1.785 4.535 42.219 1 72.62 507 ASN B C 1
ATOM 8945 O O . ASN B 1 507 ? -1.44 3.535 42.875 1 72.62 507 ASN B O 1
ATOM 8949 N N . THR B 1 508 ? -2.826 5.211 42.406 1 70.88 508 THR B N 1
ATOM 8950 C CA . THR B 1 508 ? -3.75 4.75 43.438 1 70.88 508 THR B CA 1
ATOM 8951 C C . THR B 1 508 ? -4.395 3.428 43.062 1 70.88 508 THR B C 1
ATOM 8953 O O . THR B 1 508 ? -4.586 2.545 43.875 1 70.88 508 THR B O 1
ATOM 8956 N N . LYS B 1 509 ? -4.641 3.34 41.812 1 63.72 509 LYS B N 1
ATOM 8957 C CA . LYS B 1 509 ? -5.238 2.104 41.312 1 63.72 509 LYS B CA 1
ATOM 8958 C C . LYS B 1 509 ? -4.246 0.947 41.406 1 63.72 509 LYS B C 1
ATOM 8960 O O . LYS B 1 509 ? -4.613 -0.172 41.75 1 63.72 509 LYS B O 1
ATOM 8965 N N . ASP B 1 510 ? -3.07 1.244 41 1 65.25 510 ASP B N 1
ATOM 8966 C CA . ASP B 1 510 ? -2.004 0.25 41.062 1 65.25 510 ASP B CA 1
ATOM 8967 C C . ASP B 1 510 ? -1.731 -0.177 42.5 1 65.25 510 ASP B C 1
ATOM 8969 O O . ASP B 1 510 ? -1.486 -1.355 42.781 1 65.25 510 ASP B O 1
ATOM 8973 N N . LYS B 1 511 ? -1.841 0.678 43.438 1 67.25 511 LYS B N 1
ATOM 8974 C CA . LYS B 1 511 ? -1.696 0.364 44.844 1 67.25 511 LYS B CA 1
ATOM 8975 C C . LYS B 1 511 ? -2.863 -0.486 45.344 1 67.25 511 LYS B C 1
ATOM 8977 O O . LYS B 1 511 ? -2.666 -1.436 46.125 1 67.25 511 LYS B O 1
ATOM 8982 N N . LYS B 1 512 ? -3.961 -0.102 44.875 1 64.12 512 LYS B N 1
ATOM 8983 C CA . LYS B 1 512 ? -5.133 -0.884 45.25 1 64.12 512 LYS B CA 1
ATOM 8984 C C . LYS B 1 512 ? -5.051 -2.303 44.719 1 64.12 512 LYS B C 1
ATOM 8986 O O . LYS B 1 512 ? -5.41 -3.264 45.406 1 64.12 512 LYS B O 1
ATOM 8991 N N . LYS B 1 513 ? -4.609 -2.357 43.5 1 63 513 LYS B N 1
ATOM 8992 C CA . LYS B 1 513 ? -4.445 -3.674 42.906 1 63 513 LYS B CA 1
ATOM 8993 C C . LYS B 1 513 ? -3.391 -4.492 43.625 1 63 513 LYS B C 1
ATOM 8995 O O . LYS B 1 513 ? -3.557 -5.699 43.844 1 63 513 LYS B O 1
ATOM 9000 N N . GLU B 1 514 ? -2.307 -3.85 43.969 1 67.62 514 GLU B N 1
ATOM 9001 C CA . GLU B 1 514 ? -1.268 -4.477 44.781 1 67.62 514 GLU B CA 1
ATOM 9002 C C . GLU B 1 514 ? -1.808 -4.895 46.156 1 67.62 514 GLU B C 1
ATOM 9004 O O . GLU B 1 514 ? -1.486 -5.977 46.625 1 67.62 514 GLU B O 1
ATOM 9009 N N . ILE B 1 515 ? -2.596 -4.117 46.688 1 66 515 ILE B N 1
ATOM 9010 C CA . ILE B 1 515 ? -3.215 -4.41 47.969 1 66 515 ILE B CA 1
ATOM 9011 C C . ILE B 1 515 ? -4.199 -5.566 47.812 1 66 515 ILE B C 1
ATOM 9013 O O . ILE B 1 515 ? -4.23 -6.477 48.656 1 66 515 ILE B O 1
ATOM 9017 N N . LYS B 1 516 ? -4.902 -5.523 46.75 1 63.97 516 LYS B N 1
ATOM 9018 C CA . LYS B 1 516 ? -5.848 -6.605 46.5 1 63.97 516 LYS B CA 1
ATOM 9019 C C . LYS B 1 516 ? -5.121 -7.926 46.25 1 63.97 516 LYS B C 1
ATOM 9021 O O . LYS B 1 516 ? -5.555 -8.977 46.719 1 63.97 516 LYS B O 1
ATOM 9026 N N . SER B 1 517 ? -4.152 -7.863 45.469 1 65.25 517 SER B N 1
ATOM 9027 C CA . SER B 1 517 ? -3.354 -9.062 45.219 1 65.25 517 SER B CA 1
ATOM 9028 C C . SER B 1 517 ? -2.732 -9.57 46.531 1 65.25 517 SER B C 1
ATOM 9030 O O . SER B 1 517 ? -2.648 -10.773 46.75 1 65.25 517 SER B O 1
ATOM 9032 N N . LYS B 1 518 ? -2.336 -8.688 47.344 1 58.75 518 LYS B N 1
ATOM 9033 C CA . LYS B 1 518 ? -1.799 -9.031 48.656 1 58.75 518 LYS B CA 1
ATOM 9034 C C . LYS B 1 518 ? -2.883 -9.617 49.562 1 58.75 518 LYS B C 1
ATOM 9036 O O . LYS B 1 518 ? -2.633 -10.555 50.312 1 58.75 518 LYS B O 1
ATOM 9041 N N . ILE B 1 519 ? -3.969 -9.078 49.5 1 58.91 519 ILE B N 1
ATOM 9042 C CA . ILE B 1 519 ? -5.09 -9.578 50.281 1 58.91 519 ILE B CA 1
ATOM 9043 C C . ILE B 1 519 ? -5.508 -10.961 49.781 1 58.91 519 ILE B C 1
ATOM 9045 O O . ILE B 1 519 ? -5.805 -11.859 50.562 1 58.91 519 ILE B O 1
ATOM 9049 N N . GLU B 1 520 ? -5.5 -11.07 48.531 1 58.38 520 GLU B N 1
ATOM 9050 C CA . GLU B 1 520 ? -5.875 -12.359 47.969 1 58.38 520 GLU B CA 1
ATOM 9051 C C . GLU B 1 520 ? -4.855 -13.438 48.312 1 58.38 520 GLU B C 1
ATOM 9053 O O . GLU B 1 520 ? -5.223 -14.578 48.625 1 58.38 520 GLU B O 1
ATOM 9058 N N . VAL B 1 521 ? -3.639 -13.055 48.219 1 55.81 521 VAL B N 1
ATOM 9059 C CA . VAL B 1 521 ? -2.596 -13.977 48.656 1 55.81 521 VAL B CA 1
ATOM 9060 C C . VAL B 1 521 ? -2.738 -14.234 50.156 1 55.81 521 VAL B C 1
ATOM 9062 O O . VAL B 1 521 ? -2.588 -15.367 50.625 1 55.81 521 VAL B O 1
ATOM 9065 N N . ALA B 1 522 ? -2.961 -13.18 50.906 1 49.25 522 ALA B N 1
ATOM 9066 C CA . ALA B 1 522 ? -3.141 -13.312 52.344 1 49.25 522 ALA B CA 1
ATOM 9067 C C . ALA B 1 522 ? -4.387 -14.133 52.656 1 49.25 522 ALA B C 1
ATOM 9069 O O . ALA B 1 522 ? -4.398 -14.906 53.625 1 49.25 522 ALA B O 1
ATOM 9070 N N . LEU B 1 523 ? -5.359 -13.875 51.875 1 48.97 523 LEU B N 1
ATOM 9071 C CA . LEU B 1 523 ? -6.586 -14.625 52.156 1 48.97 523 LEU B CA 1
ATOM 9072 C C . LEU B 1 523 ? -6.453 -16.062 51.656 1 48.97 523 LEU B C 1
ATOM 9074 O O . LEU B 1 523 ? -7.164 -16.953 52.156 1 48.97 523 LEU B O 1
ATOM 9078 N N . GLY B 1 524 ? -5.75 -16.266 50.625 1 43.53 524 GLY B N 1
ATOM 9079 C CA . GLY B 1 524 ? -5.543 -17.625 50.156 1 43.53 524 GLY B CA 1
ATOM 9080 C C . GLY B 1 524 ? -4.68 -18.453 51.094 1 43.53 524 GLY B C 1
ATOM 9081 O O . GLY B 1 524 ? -4.371 -19.609 50.812 1 43.53 524 GLY B O 1
ATOM 9082 N N . GLY B 1 525 ? -3.914 -17.75 51.938 1 36.09 525 GLY B N 1
ATOM 9083 C CA . GLY B 1 525 ? -3.082 -18.453 52.906 1 36.09 525 GLY B CA 1
ATOM 9084 C C . GLY B 1 525 ? -3.883 -19.188 53.969 1 36.09 525 GLY B C 1
ATOM 9085 O O . GLY B 1 525 ? -3.334 -19.594 55 1 36.09 525 GLY B O 1
ATOM 9086 N N . LYS B 1 526 ? -5.164 -19 53.969 1 33.78 526 LYS B N 1
ATOM 9087 C CA . LYS B 1 526 ? -5.738 -19.734 55.094 1 33.78 526 LYS B CA 1
ATOM 9088 C C . LYS B 1 526 ? -5.578 -21.25 54.875 1 33.78 526 LYS B C 1
ATOM 9090 O O . LYS B 1 526 ? -6.527 -21.922 54.469 1 33.78 526 LYS B O 1
ATOM 9095 N N . GLY B 1 527 ? -4.504 -21.672 54.156 1 26.62 527 GLY B N 1
ATOM 9096 C CA . GLY B 1 527 ? -4.309 -23.109 54.25 1 26.62 527 GLY B CA 1
ATOM 9097 C C . GLY B 1 527 ? -4.215 -23.609 55.688 1 26.62 527 GLY B C 1
ATOM 9098 O O . GLY B 1 527 ? -4.125 -22.812 56.625 1 26.62 527 GLY B O 1
ATOM 9099 N N . LYS B 1 528 ? -3.949 -25.047 55.906 1 28.89 528 LYS B N 1
ATOM 9100 C CA . LYS B 1 528 ? -3.906 -25.906 57.062 1 28.89 528 LYS B CA 1
ATOM 9101 C C . LYS B 1 528 ? -2.904 -25.391 58.094 1 28.89 528 LYS B C 1
ATOM 9103 O O . LYS B 1 528 ? -1.797 -24.984 57.75 1 28.89 528 LYS B O 1
ATOM 9108 N N . GLN B 1 529 ? -3.309 -24.891 59.219 1 24.91 529 GLN B N 1
ATOM 9109 C CA . GLN B 1 529 ? -2.729 -24.438 60.5 1 24.91 529 GLN B CA 1
ATOM 9110 C C . GLN B 1 529 ? -1.664 -25.406 61 1 24.91 529 GLN B C 1
ATOM 9112 O O . GLN B 1 529 ? -1.988 -26.453 61.562 1 24.91 529 GLN B O 1
ATOM 9117 N N . THR B 1 530 ? -0.739 -25.922 60.094 1 22.27 530 THR B N 1
ATOM 9118 C CA . THR B 1 530 ? 0.137 -26.859 60.781 1 22.27 530 THR B CA 1
ATOM 9119 C C . THR B 1 530 ? 0.844 -26.188 61.938 1 22.27 530 THR B C 1
ATOM 9121 O O . THR B 1 530 ? 1.108 -24.984 61.906 1 22.27 530 THR B O 1
ATOM 9124 N N . LYS B 1 531 ? 0.895 -26.922 63.125 1 22.94 531 LYS B N 1
ATOM 9125 C CA . LYS B 1 531 ? 1.318 -26.734 64.5 1 22.94 531 LYS B CA 1
ATOM 9126 C C . LYS B 1 531 ? 2.801 -26.375 64.562 1 22.94 531 LYS B C 1
ATOM 9128 O O . LYS B 1 531 ? 3.658 -27.203 64.25 1 22.94 531 LYS B O 1
ATOM 9133 N N . GLY B 1 532 ? 3.213 -25.234 63.969 1 19.73 532 GLY B N 1
ATOM 9134 C CA . GLY B 1 532 ? 4.617 -24.875 63.938 1 19.73 532 GLY B CA 1
ATOM 9135 C C . GLY B 1 532 ? 5.27 -24.844 65.312 1 19.73 532 GLY B C 1
ATOM 9136 O O . GLY B 1 532 ? 4.656 -24.406 66.25 1 19.73 532 GLY B O 1
ATOM 9137 N N . LYS B 1 533 ? 6.117 -25.875 65.562 1 21.31 533 LYS B N 1
ATOM 9138 C CA . LYS B 1 533 ? 6.977 -26.125 66.688 1 21.31 533 LYS B CA 1
ATOM 9139 C C . LYS B 1 533 ? 7.758 -24.875 67.062 1 21.31 533 LYS B C 1
ATOM 9141 O O . LYS B 1 533 ? 8.086 -24.047 66.25 1 21.31 533 LYS B O 1
ATOM 9146 N N . SER B 1 534 ? 7.859 -24.531 68.438 1 19.08 534 SER B N 1
ATOM 9147 C CA . SER B 1 534 ? 8.289 -23.484 69.375 1 19.08 534 SER B CA 1
ATOM 9148 C C . SER B 1 534 ? 9.781 -23.203 69.188 1 19.08 534 SER B C 1
ATOM 9150 O O . SER B 1 534 ? 10.617 -24.047 69.562 1 19.08 534 SER B O 1
ATOM 9152 N N . VAL B 1 535 ? 10.289 -22.891 68 1 19.3 535 VAL B N 1
ATOM 9153 C CA . VAL B 1 535 ? 11.742 -22.766 67.938 1 19.3 535 VAL B CA 1
ATOM 9154 C C . VAL B 1 535 ? 12.188 -21.688 68.938 1 19.3 535 VAL B C 1
ATOM 9156 O O . VAL B 1 535 ? 11.516 -20.672 69.125 1 19.3 535 VAL B O 1
ATOM 9159 N N . ASP B 1 536 ? 13.242 -22.078 69.75 1 18.02 536 ASP B N 1
ATOM 9160 C CA . ASP B 1 536 ? 14.031 -21.625 70.875 1 18.02 536 ASP B CA 1
ATOM 9161 C C . ASP B 1 536 ? 14.742 -20.312 70.562 1 18.02 536 ASP B C 1
ATOM 9163 O O . ASP B 1 536 ? 15.078 -20.031 69.375 1 18.02 536 ASP B O 1
ATOM 9167 N N . LYS B 1 537 ? 14.734 -19.391 71.5 1 19.66 537 LYS B N 1
ATOM 9168 C CA . LYS B 1 537 ? 15.055 -17.984 71.812 1 19.66 537 LYS B CA 1
ATOM 9169 C C . LYS B 1 537 ? 16.547 -17.734 71.688 1 19.66 537 LYS B C 1
ATOM 9171 O O . LYS B 1 537 ? 17.047 -16.672 72.062 1 19.66 537 LYS B O 1
ATOM 9176 N N . ARG B 1 538 ? 17.406 -18.703 71.125 1 17.14 538 ARG B N 1
ATOM 9177 C CA . ARG B 1 538 ? 18.734 -18.531 71.688 1 17.14 538 ARG B CA 1
ATOM 9178 C C . ARG B 1 538 ? 19.25 -17.109 71.5 1 17.14 538 ARG B C 1
ATOM 9180 O O . ARG B 1 538 ? 18.672 -16.359 70.75 1 17.14 538 ARG B O 1
ATOM 9187 N N . LYS B 1 539 ? 20.547 -17.031 71 1 17.25 539 LYS B N 1
ATOM 9188 C CA . LYS B 1 539 ? 21.797 -16.5 71.5 1 17.25 539 LYS B CA 1
ATOM 9189 C C . LYS B 1 539 ? 22 -15.055 71.062 1 17.25 539 LYS B C 1
ATOM 9191 O O . LYS B 1 539 ? 21.672 -14.688 69.938 1 17.25 539 LYS B O 1
ATOM 9196 N N . GLU B 1 540 ? 22.328 -14.078 72 1 17.83 540 GLU B N 1
ATOM 9197 C CA . GLU B 1 540 ? 22.469 -12.656 72.312 1 17.83 540 GLU B CA 1
ATOM 9198 C C . GLU B 1 540 ? 23.656 -12.055 71.562 1 17.83 540 GLU B C 1
ATOM 9200 O O . GLU B 1 540 ? 24.047 -10.914 71.812 1 17.83 540 GLU B O 1
ATOM 9205 N N . ALA B 1 541 ? 24.062 -12.633 70.438 1 17.72 541 ALA B N 1
ATOM 9206 C CA . ALA B 1 541 ? 25.438 -12.289 70.125 1 17.72 541 ALA B CA 1
ATOM 9207 C C . ALA B 1 541 ? 25.656 -10.781 70.188 1 17.72 541 ALA B C 1
ATOM 9209 O O . ALA B 1 541 ? 24.703 -10.008 70 1 17.72 541 ALA B O 1
ATOM 9210 N N . THR B 1 542 ? 27.047 -10.398 70.125 1 18.34 542 THR B N 1
ATOM 9211 C CA . THR B 1 542 ? 28.047 -9.453 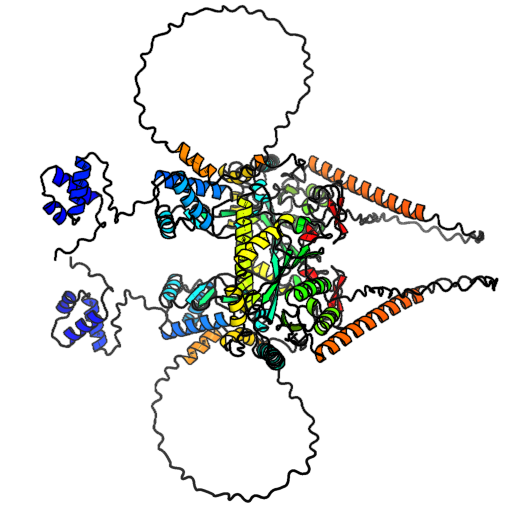70.625 1 18.34 542 THR B CA 1
ATOM 9212 C C . THR B 1 542 ? 27.969 -8.133 69.812 1 18.34 542 THR B C 1
ATOM 9214 O O . THR B 1 542 ? 27.5 -8.102 68.688 1 18.34 542 THR B O 1
ATOM 9217 N N . LYS B 1 543 ? 28.594 -7.082 70.438 1 20.58 543 LYS B N 1
ATOM 9218 C CA . LYS B 1 543 ? 28.562 -5.633 70.625 1 20.58 543 LYS B CA 1
ATOM 9219 C C . LYS B 1 543 ? 29.203 -4.918 69.438 1 20.58 543 LYS B C 1
ATOM 9221 O O . LYS B 1 543 ? 29.422 -3.703 69.438 1 20.58 543 LYS B O 1
ATOM 9226 N N . VAL B 1 544 ? 29.406 -5.586 68.25 1 19.92 544 VAL B N 1
ATOM 9227 C CA . VAL B 1 544 ? 30.531 -4.938 67.562 1 19.92 544 VAL B CA 1
ATOM 9228 C C . VAL B 1 544 ? 30.188 -3.469 67.312 1 19.92 544 VAL B C 1
ATOM 9230 O O . VAL B 1 544 ? 29.016 -3.1 67.25 1 19.92 544 VAL B O 1
ATOM 9233 N N . LYS B 1 545 ? 31.391 -2.639 67.125 1 20.05 545 LYS B N 1
ATOM 9234 C CA . LYS B 1 545 ? 31.875 -1.263 67.25 1 20.05 545 LYS B CA 1
ATOM 9235 C C . LYS B 1 545 ? 31.203 -0.365 66.188 1 20.05 545 LYS B C 1
ATOM 9237 O O . LYS B 1 545 ? 30.953 -0.799 65.062 1 20.05 545 LYS B O 1
ATOM 9242 N N . PRO B 1 546 ? 30.844 0.917 66.5 1 20.72 546 PRO B N 1
ATOM 9243 C CA . PRO B 1 546 ? 29.906 1.967 66.125 1 20.72 546 PRO B CA 1
ATOM 9244 C C . PRO B 1 546 ? 30.328 2.711 64.812 1 20.72 546 PRO B C 1
ATOM 9246 O O . PRO B 1 546 ? 29.703 3.693 64.438 1 20.72 546 PRO B O 1
ATOM 9249 N N . ASN B 1 547 ? 31.281 2.197 64 1 21.5 547 ASN B N 1
ATOM 9250 C CA . ASN B 1 547 ? 31.953 3.258 63.25 1 21.5 547 ASN B CA 1
ATOM 9251 C C . ASN B 1 547 ? 30.953 4.09 62.438 1 21.5 547 ASN B C 1
ATOM 9253 O O . ASN B 1 547 ? 29.922 3.576 62 1 21.5 547 ASN B O 1
ATOM 9257 N N . GLU B 1 548 ? 31.219 5.434 62.344 1 20.88 548 GLU B N 1
ATOM 9258 C CA . GLU B 1 548 ? 30.516 6.68 62.031 1 20.88 548 GLU B CA 1
ATOM 9259 C C . GLU B 1 548 ? 30.141 6.754 60.562 1 20.88 548 GLU B C 1
ATOM 9261 O O . GLU B 1 548 ? 30.969 6.504 59.688 1 20.88 548 GLU B O 1
ATOM 9266 N N . LYS B 1 549 ? 28.859 6.812 60.25 1 22.41 549 LYS B N 1
ATOM 9267 C CA . LYS B 1 549 ? 27.922 6.613 59.125 1 22.41 549 LYS B CA 1
ATOM 9268 C C . LYS B 1 549 ? 27.969 7.785 58.156 1 22.41 549 LYS B C 1
ATOM 9270 O O . LYS B 1 549 ? 27.562 8.898 58.5 1 22.41 549 LYS B O 1
ATOM 9275 N N . LYS B 1 550 ? 29.125 8.109 57.5 1 23.38 550 LYS B N 1
ATOM 9276 C CA . LYS B 1 550 ? 29.125 9.188 56.5 1 23.38 550 LYS B CA 1
ATOM 9277 C C . LYS B 1 550 ? 27.922 9.078 55.594 1 23.38 550 LYS B C 1
ATOM 9279 O O . LYS B 1 550 ? 27.734 8.062 54.906 1 23.38 550 LYS B O 1
ATOM 9284 N N . ARG B 1 551 ? 26.797 9.781 55.844 1 20.7 551 ARG B N 1
ATOM 9285 C CA . ARG B 1 551 ? 25.438 9.664 55.375 1 20.7 551 ARG B CA 1
ATOM 9286 C C . ARG B 1 551 ? 25.344 10.008 53.906 1 20.7 551 ARG B C 1
ATOM 9288 O O . ARG B 1 551 ? 25.266 11.18 53.531 1 20.7 551 ARG B O 1
ATOM 9295 N N . ARG B 1 552 ? 26.359 9.742 53.094 1 23.03 552 ARG B N 1
ATOM 9296 C CA . ARG B 1 552 ? 26.141 10.281 51.75 1 23.03 552 ARG B CA 1
ATOM 9297 C C . ARG B 1 552 ? 24.75 9.922 51.25 1 23.03 552 ARG B C 1
ATOM 9299 O O . ARG B 1 552 ? 24.375 8.75 51.219 1 23.03 552 ARG B O 1
ATOM 9306 N N . GLU B 1 553 ? 23.797 10.836 51.438 1 21.14 553 GLU B N 1
ATOM 9307 C CA . GLU B 1 553 ? 22.375 10.68 51.156 1 21.14 553 GLU B CA 1
ATOM 9308 C C . GLU B 1 553 ? 22.125 10.25 49.719 1 21.14 553 GLU B C 1
ATOM 9310 O O . GLU B 1 553 ? 22.438 10.992 48.781 1 21.14 553 GLU B O 1
ATOM 9315 N N . VAL B 1 554 ? 22.672 9.195 49.281 1 23.06 554 VAL B N 1
ATOM 9316 C CA . VAL B 1 554 ? 22.406 8.719 47.938 1 23.06 554 VAL B CA 1
ATOM 9317 C C . VAL B 1 554 ? 20.906 8.656 47.688 1 23.06 554 VAL B C 1
ATOM 9319 O O . VAL B 1 554 ? 20.172 8.031 48.469 1 23.06 554 VAL B O 1
ATOM 9322 N N . GLU B 1 555 ? 20.297 9.836 47.219 1 22.88 555 GLU B N 1
ATOM 9323 C CA . GLU B 1 555 ? 18.859 9.773 47.031 1 22.88 555 GLU B CA 1
ATOM 9324 C C . GLU B 1 555 ? 18.453 8.492 46.312 1 22.88 555 GLU B C 1
ATOM 9326 O O . GLU B 1 555 ? 19.109 8.078 45.344 1 22.88 555 GLU B O 1
ATOM 9331 N N . PRO B 1 556 ? 17.906 7.566 47.062 1 24.55 556 PRO B N 1
ATOM 9332 C CA . PRO B 1 556 ? 17.516 6.246 46.562 1 24.55 556 PRO B CA 1
ATOM 9333 C C . PRO B 1 556 ? 16.75 6.32 45.25 1 24.55 556 PRO B C 1
ATOM 9335 O O . PRO B 1 556 ? 15.969 7.254 45.031 1 24.55 556 PRO B O 1
ATOM 9338 N N . LEU B 1 557 ? 17.375 5.934 44.188 1 23.77 557 LEU B N 1
ATOM 9339 C CA . LEU B 1 557 ? 16.75 5.715 42.906 1 23.77 557 LEU B CA 1
ATOM 9340 C C . LEU B 1 557 ? 15.398 5.016 43.062 1 23.77 557 LEU B C 1
ATOM 9342 O O . LEU B 1 557 ? 15.328 3.936 43.656 1 23.77 557 LEU B O 1
ATOM 9346 N N . THR B 1 558 ? 14.383 5.887 43.438 1 22.53 558 THR B N 1
ATOM 9347 C CA . THR B 1 558 ? 13.016 5.391 43.594 1 22.53 558 THR B CA 1
ATOM 9348 C C . THR B 1 558 ? 12.758 4.219 42.625 1 22.53 558 THR B C 1
ATOM 9350 O O . THR B 1 558 ? 13.258 4.203 41.5 1 22.53 558 THR B O 1
ATOM 9353 N N . GLU B 1 559 ? 12.531 3.105 43.281 1 24.75 559 GLU B N 1
ATOM 9354 C CA . GLU B 1 559 ? 12.055 1.866 42.656 1 24.75 559 GLU B CA 1
ATOM 9355 C C . GLU B 1 559 ? 10.984 2.143 41.625 1 24.75 559 GLU B C 1
ATOM 9357 O O . GLU B 1 559 ? 9.984 2.809 41.906 1 24.75 559 GLU B O 1
ATOM 9362 N N . ILE B 1 560 ? 11.477 2.402 40.469 1 25.62 560 ILE B N 1
ATOM 9363 C CA . ILE B 1 560 ? 10.562 2.51 39.344 1 25.62 560 ILE B CA 1
ATOM 9364 C C . ILE B 1 560 ? 9.57 1.351 39.375 1 25.62 560 ILE B C 1
ATOM 9366 O O . ILE B 1 560 ? 9.953 0.19 39.219 1 25.62 560 ILE B O 1
ATOM 9370 N N . SER B 1 561 ? 8.734 1.419 40.531 1 25.53 561 SER B N 1
ATOM 9371 C CA . SER B 1 561 ? 7.652 0.442 40.5 1 25.53 561 SER B CA 1
ATOM 9372 C C . SER B 1 561 ? 7.043 0.322 39.094 1 25.53 561 SER B C 1
ATOM 9374 O O . SER B 1 561 ? 6.734 1.332 38.469 1 25.53 561 SER B O 1
ATOM 9376 N N . ASN B 1 562 ? 7.48 -0.644 38.531 1 27.45 562 ASN B N 1
ATOM 9377 C CA . ASN B 1 562 ? 7.016 -1.086 37.219 1 27.45 562 ASN B CA 1
ATOM 9378 C C . ASN B 1 562 ? 5.496 -1.204 37.188 1 27.45 562 ASN B C 1
ATOM 9380 O O . ASN B 1 562 ? 4.941 -2.256 37.5 1 27.45 562 ASN B O 1
ATOM 9384 N N . THR B 1 563 ? 4.797 -0.187 37.875 1 30.66 563 THR B N 1
ATOM 9385 C CA . THR B 1 563 ? 3.346 -0.332 37.844 1 30.66 563 THR B CA 1
ATOM 9386 C C . THR B 1 563 ? 2.871 -0.516 36.406 1 30.66 563 THR B C 1
ATOM 9388 O O . THR B 1 563 ? 3.057 0.369 35.562 1 30.66 563 THR B O 1
ATOM 9391 N N . ASN B 1 564 ? 2.791 -1.663 36.094 1 34.72 564 ASN B N 1
ATOM 9392 C CA . ASN B 1 564 ? 2.312 -2.135 34.781 1 34.72 564 ASN B CA 1
ATOM 9393 C C . ASN B 1 564 ? 0.94 -1.56 34.469 1 34.72 564 ASN B C 1
ATOM 9395 O O . ASN B 1 564 ? -0.084 -2.098 34.875 1 34.72 564 ASN B O 1
ATOM 9399 N N . LYS B 1 565 ? 0.798 -0.218 34.438 1 42.47 565 LYS B N 1
ATOM 9400 C CA . LYS B 1 565 ? -0.447 0.39 33.969 1 42.47 565 LYS B CA 1
ATOM 9401 C C . LYS B 1 565 ? -0.898 -0.214 32.656 1 42.47 565 LYS B C 1
ATOM 9403 O O . LYS B 1 565 ? -0.147 -0.21 31.672 1 42.47 565 LYS B O 1
ATOM 9408 N N . THR B 1 566 ? -1.901 -1.003 32.75 1 49.12 566 THR B N 1
ATOM 9409 C CA . THR B 1 566 ? -2.496 -1.643 31.594 1 49.12 566 THR B CA 1
ATOM 9410 C C . THR B 1 566 ? -3.002 -0.598 30.609 1 49.12 566 THR B C 1
ATOM 9412 O O . THR B 1 566 ? -3.777 0.288 30.969 1 49.12 566 THR B O 1
ATOM 9415 N N . ILE B 1 567 ? -2.33 -0.143 29.719 1 55.03 567 ILE B N 1
ATOM 9416 C CA . ILE B 1 567 ? -2.637 0.772 28.625 1 55.03 567 ILE B CA 1
ATOM 9417 C C . ILE B 1 567 ? -3.572 0.092 27.625 1 55.03 567 ILE B C 1
ATOM 9419 O O . ILE B 1 567 ? -3.361 -1.065 27.25 1 55.03 567 ILE B O 1
ATOM 9423 N N . CYS B 1 568 ? -4.688 0.795 27.438 1 57.91 568 CYS B N 1
ATOM 9424 C CA . CYS B 1 568 ? -5.574 0.28 26.406 1 57.91 568 CYS B CA 1
ATOM 9425 C C . CYS B 1 568 ? -4.828 0.109 25.094 1 57.91 568 CYS B C 1
ATOM 9427 O O . CYS B 1 568 ? -4.273 1.071 24.562 1 57.91 568 CYS B O 1
ATOM 9429 N N . VAL B 1 569 ? -4.664 -1.038 24.703 1 59.97 569 VAL B N 1
ATOM 9430 C CA . VAL B 1 569 ? -3.877 -1.354 23.516 1 59.97 569 VAL B CA 1
ATOM 9431 C C . VAL B 1 569 ? -4.469 -0.647 22.297 1 59.97 569 VAL B C 1
ATOM 9433 O O . VAL B 1 569 ? -3.803 -0.498 21.266 1 59.97 569 VAL B O 1
ATOM 9436 N N . VAL B 1 570 ? -5.672 -0.153 22.391 1 60.31 570 VAL B N 1
ATOM 9437 C CA . VAL B 1 570 ? -6.371 0.473 21.281 1 60.31 570 VAL B CA 1
ATOM 9438 C C . VAL B 1 570 ? -6.199 1.989 21.344 1 60.31 570 VAL B C 1
ATOM 9440 O O . VAL B 1 570 ? -5.758 2.615 20.375 1 60.31 570 VAL B O 1
ATOM 9443 N N . CYS B 1 571 ? -6.504 2.68 22.344 1 52.44 571 CYS B N 1
ATOM 9444 C CA . CYS B 1 571 ? -6.469 4.137 22.406 1 52.44 571 CYS B CA 1
ATOM 9445 C C . CYS B 1 571 ? -5.25 4.613 23.188 1 52.44 571 CYS B C 1
ATOM 9447 O O . CYS B 1 571 ? -5.004 5.816 23.297 1 52.44 571 CYS B O 1
ATOM 9449 N N . LEU B 1 572 ? -4.406 3.562 23.609 1 53.81 572 LEU B N 1
ATOM 9450 C CA . LEU B 1 572 ? -3.166 3.715 24.359 1 53.81 572 LEU B CA 1
ATOM 9451 C C . LEU B 1 572 ? -3.35 4.695 25.516 1 53.81 572 LEU B C 1
ATOM 9453 O O . LEU B 1 572 ? -2.385 5.32 25.969 1 53.81 572 LEU B O 1
ATOM 9457 N N . GLU B 1 573 ? -4.66 4.883 25.844 1 52.31 573 GLU B N 1
ATOM 9458 C CA . GLU B 1 573 ? -4.977 5.711 27 1 52.31 573 GLU B CA 1
ATOM 9459 C C . GLU B 1 573 ? -5.23 4.859 28.234 1 52.31 573 GLU B C 1
ATOM 9461 O O . GLU B 1 573 ? -5.551 3.674 28.125 1 52.31 573 GLU B O 1
ATOM 9466 N N . THR B 1 574 ? -4.949 5.184 29.391 1 54.69 574 THR B N 1
ATOM 9467 C CA . THR B 1 574 ? -5.117 4.492 30.672 1 54.69 574 THR B CA 1
ATOM 9468 C C . THR B 1 574 ? -6.391 4.949 31.375 1 54.69 574 THR B C 1
ATOM 9470 O O . THR B 1 574 ? -6.539 4.77 32.594 1 54.69 574 THR B O 1
ATOM 9473 N N . SER B 1 575 ? -7.57 5.414 30.641 1 49.59 575 SER B N 1
ATOM 9474 C CA . SER B 1 575 ? -8.742 5.887 31.359 1 49.59 575 SER B CA 1
ATOM 9475 C C . SER B 1 575 ? -9.43 4.75 32.125 1 49.59 575 SER B C 1
ATOM 9477 O O . SER B 1 575 ? -9.328 3.588 31.719 1 49.59 575 SER B O 1
ATOM 9479 N N . GLU B 1 576 ? -9.922 4.934 33.344 1 47.22 576 GLU B N 1
ATOM 9480 C CA . GLU B 1 576 ? -10.602 4.055 34.281 1 47.22 576 GLU B CA 1
ATOM 9481 C C . GLU B 1 576 ? -11.969 3.621 33.719 1 47.22 576 GLU B C 1
ATOM 9483 O O . GLU B 1 576 ? -13 4.113 34.188 1 47.22 576 GLU B O 1
ATOM 9488 N N . GLU B 1 577 ? -12.242 3.369 32.5 1 50.09 577 GLU B N 1
ATOM 9489 C CA . GLU B 1 577 ? -13.484 2.805 31.984 1 50.09 577 GLU B CA 1
ATOM 9490 C C . GLU B 1 577 ? -13.469 1.279 32.062 1 50.09 577 GLU B C 1
ATOM 9492 O O . GLU B 1 577 ? -12.445 0.679 32.375 1 50.09 577 GLU B O 1
ATOM 9497 N N . ASP B 1 578 ? -14.664 0.685 32 1 56.84 578 ASP B N 1
ATOM 9498 C CA . ASP B 1 578 ? -14.75 -0.772 31.984 1 56.84 578 ASP B CA 1
ATOM 9499 C C . ASP B 1 578 ? -13.773 -1.365 30.969 1 56.84 578 ASP B C 1
ATOM 9501 O O . ASP B 1 578 ? -13.641 -0.864 29.844 1 56.84 578 ASP B O 1
ATOM 9505 N N . TRP B 1 579 ? -12.805 -1.96 31.594 1 59.25 579 TRP B N 1
ATOM 9506 C CA . TRP B 1 579 ? -11.742 -2.576 30.812 1 59.25 579 TRP B CA 1
ATOM 9507 C C . TRP B 1 579 ? -12.125 -3.994 30.391 1 59.25 579 TRP B C 1
ATOM 9509 O O . TRP B 1 579 ? -12.82 -4.695 31.141 1 59.25 579 TRP B O 1
ATOM 9519 N N . ILE B 1 580 ? -12.086 -4.211 29.234 1 63.91 580 ILE B N 1
ATOM 9520 C CA . ILE B 1 580 ? -12.172 -5.586 28.75 1 63.91 580 ILE B CA 1
ATOM 9521 C C . ILE B 1 580 ? -10.797 -6.062 28.297 1 63.91 580 ILE B C 1
ATOM 9523 O O . ILE B 1 580 ? -10.023 -5.289 27.734 1 63.91 580 ILE B O 1
ATOM 9527 N N . GLN B 1 581 ? -10.289 -7.074 28.797 1 63.69 581 GLN B N 1
ATOM 9528 C CA . GLN B 1 581 ? -8.977 -7.645 28.531 1 63.69 581 GLN B CA 1
ATOM 9529 C C . GLN B 1 581 ? -8.961 -8.375 27.188 1 63.69 581 GLN B C 1
ATOM 9531 O O . GLN B 1 581 ? -9.859 -9.172 26.906 1 63.69 581 GLN B O 1
ATOM 9536 N N . CYS B 1 582 ? -8.039 -7.871 26.438 1 59.88 582 CYS B N 1
ATOM 9537 C CA . CYS B 1 582 ? -7.867 -8.602 25.188 1 59.88 582 CYS B CA 1
ATOM 9538 C C . CYS B 1 582 ? -7.426 -10.039 25.453 1 59.88 582 CYS B C 1
ATOM 9540 O O . CYS B 1 582 ? -6.461 -10.273 26.188 1 59.88 582 CYS B O 1
ATOM 9542 N N . SER B 1 583 ? -8.148 -10.992 25.062 1 61.25 583 SER B N 1
ATOM 9543 C CA . SER B 1 583 ? -7.867 -12.406 25.297 1 61.25 583 SER B CA 1
ATOM 9544 C C . SER B 1 583 ? -6.598 -12.844 24.578 1 61.25 583 SER B C 1
ATOM 9546 O O . SER B 1 583 ? -5.996 -13.859 24.938 1 61.25 583 SER B O 1
ATOM 9548 N N . SER B 1 584 ? -6.051 -12.008 23.562 1 56.88 584 SER B N 1
ATOM 9549 C CA . SER B 1 584 ? -4.883 -12.375 22.766 1 56.88 584 SER B CA 1
ATOM 9550 C C . SER B 1 584 ? -3.605 -11.781 23.359 1 56.88 584 SER B C 1
ATOM 9552 O O . SER B 1 584 ? -2.658 -12.508 23.656 1 56.88 584 SER B O 1
ATOM 9554 N N . CYS B 1 585 ? -3.412 -10.516 23.516 1 53.12 585 CYS B N 1
ATOM 9555 C CA . CYS B 1 585 ? -2.186 -9.898 23.984 1 53.12 585 CYS B CA 1
ATOM 9556 C C . CYS B 1 585 ? -2.256 -9.633 25.484 1 53.12 585 CYS B C 1
ATOM 9558 O O . CYS B 1 585 ? -1.304 -9.117 26.078 1 53.12 585 CYS B O 1
ATOM 9560 N N . LEU B 1 586 ? -3.34 -10.094 26.047 1 61.34 586 LEU B N 1
ATOM 9561 C CA . LEU B 1 586 ? -3.646 -9.914 27.469 1 61.34 586 LEU B CA 1
ATOM 9562 C C . LEU B 1 586 ? -3.516 -8.453 27.859 1 61.34 586 LEU B C 1
ATOM 9564 O O . LEU B 1 586 ? -3.396 -8.141 29.047 1 61.34 586 LEU B O 1
ATOM 9568 N N . GLY B 1 587 ? -3.533 -7.68 26.734 1 61.72 587 GLY B N 1
ATOM 9569 C CA . GLY B 1 587 ? -3.562 -6.254 27.031 1 61.72 587 GLY B CA 1
ATOM 9570 C C . GLY B 1 587 ? -4.941 -5.75 27.422 1 61.72 587 GLY B C 1
ATOM 9571 O O . GLY B 1 587 ? -5.949 -6.375 27.078 1 61.72 587 GLY B O 1
ATOM 9572 N N . TRP B 1 588 ? -5.062 -4.777 28.109 1 64 588 TRP B N 1
ATOM 9573 C CA . TRP B 1 588 ? -6.297 -4.207 28.641 1 64 588 TRP B CA 1
ATOM 9574 C C . TRP B 1 588 ? -6.766 -3.031 27.781 1 64 588 TRP B C 1
ATOM 9576 O O . TRP B 1 588 ? -5.957 -2.207 27.359 1 64 588 TRP B O 1
ATOM 9586 N N . VAL B 1 589 ? -8.055 -3.109 27.188 1 65.25 589 VAL B N 1
ATOM 9587 C CA . VAL B 1 589 ? -8.711 -2.096 26.359 1 65.25 589 VAL B CA 1
ATOM 9588 C C . VAL B 1 589 ? -9.898 -1.514 27.125 1 65.25 589 VAL B C 1
ATOM 9590 O O . VAL B 1 589 ? -10.586 -2.23 27.859 1 65.25 589 VAL B O 1
ATOM 9593 N N . HIS B 1 590 ? -10.086 -0.305 27.031 1 62.75 590 HIS B N 1
ATOM 9594 C CA . HIS B 1 590 ? -11.305 0.286 27.578 1 62.75 590 HIS B CA 1
ATOM 9595 C C . HIS B 1 590 ? -12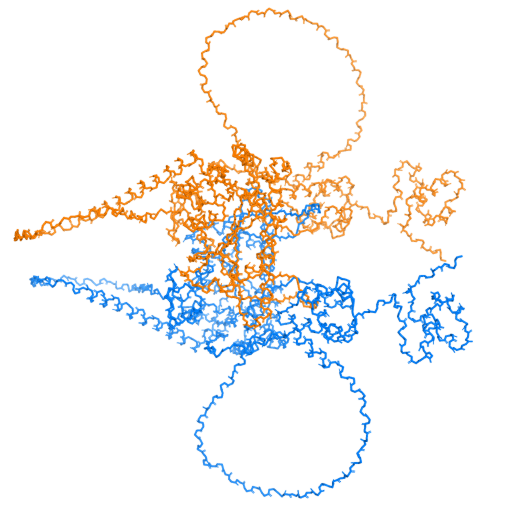.547 -0.346 26.969 1 62.75 590 HIS B C 1
ATOM 9597 O O . HIS B 1 590 ? -12.57 -0.651 25.766 1 62.75 590 HIS B O 1
ATOM 9603 N N . GLU B 1 591 ? -13.547 -0.705 27.688 1 63.28 591 GLU B N 1
ATOM 9604 C CA . GLU B 1 591 ? -14.828 -1.189 27.172 1 63.28 591 GLU B CA 1
ATOM 9605 C C . GLU B 1 591 ? -15.383 -0.26 26.094 1 63.28 591 GLU B C 1
ATOM 9607 O O . GLU B 1 591 ? -15.93 -0.72 25.094 1 63.28 591 GLU B O 1
ATOM 9612 N N . ALA B 1 592 ? -15.297 1.026 26.25 1 58.88 592 ALA B N 1
ATOM 9613 C CA . ALA B 1 592 ? -15.758 2.041 25.297 1 58.88 592 ALA B CA 1
ATOM 9614 C C . ALA B 1 592 ? -14.891 2.045 24.047 1 58.88 592 ALA B C 1
ATOM 9616 O O . ALA B 1 592 ? -15.352 2.436 22.969 1 58.88 592 ALA B O 1
ATOM 9617 N N . CYS B 1 593 ? -13.617 1.773 24.156 1 56.62 593 CYS B N 1
ATOM 9618 C CA . CYS B 1 593 ? -12.727 1.643 23.016 1 56.62 593 CYS B CA 1
ATOM 9619 C C . CYS B 1 593 ? -12.883 0.278 22.344 1 56.62 593 CYS B C 1
ATOM 9621 O O . CYS B 1 593 ? -12.43 0.074 21.219 1 56.62 593 CYS B O 1
ATOM 9623 N N . ALA B 1 594 ? -13.414 -0.631 23.188 1 55.06 594 ALA B N 1
ATOM 9624 C CA . ALA B 1 594 ? -13.75 -1.985 22.766 1 55.06 594 ALA B CA 1
ATOM 9625 C C . ALA B 1 594 ? -15.125 -2.021 22.094 1 55.06 594 ALA B C 1
ATOM 9627 O O . ALA B 1 594 ? -16.109 -1.54 22.656 1 55.06 594 ALA B O 1
ATOM 9628 N N . ASP B 1 595 ? -15.492 -1.332 20.969 1 47.03 595 ASP B N 1
ATOM 9629 C CA . ASP B 1 595 ? -16.812 -1.304 20.344 1 47.03 595 ASP B CA 1
ATOM 9630 C C . ASP B 1 595 ? -17.594 -2.574 20.672 1 47.03 595 ASP B C 1
ATOM 9632 O O . ASP B 1 595 ? -18.172 -3.203 19.781 1 47.03 595 ASP B O 1
ATOM 9636 N N . ILE B 1 596 ? -17.391 -3.156 21.969 1 43.03 596 ILE B N 1
ATOM 9637 C CA . ILE B 1 596 ? -18.109 -4.387 22.297 1 43.03 596 ILE B CA 1
ATOM 9638 C C . ILE B 1 596 ? -19.469 -4.051 22.906 1 43.03 596 ILE B C 1
ATOM 9640 O O . ILE B 1 596 ? -19.547 -3.234 23.828 1 43.03 596 ILE B O 1
ATOM 9644 N N . PRO B 1 597 ? -20.672 -4.422 22.359 1 36.91 597 PRO B N 1
ATOM 9645 C CA . PRO B 1 597 ? -21.875 -4.418 23.188 1 36.91 597 PRO B CA 1
ATOM 9646 C C . PRO B 1 597 ? -21.672 -5.133 24.531 1 36.91 597 PRO B C 1
ATOM 9648 O O . PRO B 1 597 ? -20.734 -5.922 24.672 1 36.9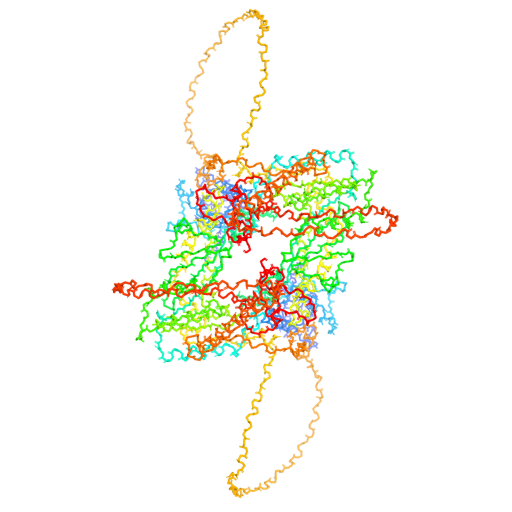1 597 PRO B O 1
ATOM 9651 N N . GLU B 1 598 ? -22.328 -4.949 25.672 1 35.25 598 GLU B N 1
ATOM 9652 C CA . GLU B 1 598 ? -22.359 -5.359 27.078 1 35.25 598 GLU B CA 1
ATOM 9653 C C . GLU B 1 598 ? -21.969 -6.824 27.234 1 35.25 598 GLU B C 1
ATOM 9655 O O . GLU B 1 598 ? -21.312 -7.195 28.203 1 35.25 598 GLU B O 1
ATOM 9660 N N . SER B 1 599 ? -22.703 -7.855 26.75 1 33.25 599 SER B N 1
ATOM 9661 C CA . SER B 1 599 ? -22.828 -9.156 27.406 1 33.25 599 SER B CA 1
ATOM 9662 C C . SER B 1 599 ? -21.594 -10.023 27.141 1 33.25 599 SER B C 1
ATOM 9664 O O . SER B 1 599 ? -21.453 -11.102 27.719 1 33.25 599 SER B O 1
ATOM 9666 N N . GLY B 1 600 ? -21.016 -10.156 25.828 1 36.16 600 GLY B N 1
ATOM 9667 C CA . GLY B 1 600 ? -20.359 -11.438 25.625 1 36.16 600 GLY B CA 1
ATOM 9668 C C . GLY B 1 600 ? -18.938 -11.484 26.172 1 36.16 600 GLY B C 1
ATOM 9669 O O . GLY B 1 600 ? -18.359 -10.445 26.5 1 36.16 600 GLY B O 1
ATOM 9670 N N . ASP B 1 601 ? -18.469 -12.648 26.578 1 41.72 601 ASP B N 1
ATOM 9671 C CA . ASP B 1 601 ? -17.25 -13.281 27.094 1 41.72 601 ASP B CA 1
ATOM 9672 C C . ASP B 1 601 ? -16.109 -13.203 26.078 1 41.72 601 ASP B C 1
ATOM 9674 O O . ASP B 1 601 ? -16.328 -13.445 24.891 1 41.72 601 ASP B O 1
ATOM 9678 N N . GLY B 1 602 ? -14.828 -12.602 26.203 1 47.28 602 GLY B N 1
ATOM 9679 C CA . GLY B 1 602 ? -13.406 -12.477 25.953 1 47.28 602 GLY B CA 1
ATOM 9680 C C . GLY B 1 602 ? -13.062 -11.344 25 1 47.28 602 GLY B C 1
ATOM 9681 O O . GLY B 1 602 ? -13.438 -11.383 23.812 1 47.28 602 GLY B O 1
ATOM 9682 N N . TYR B 1 603 ? -12.789 -10.102 25.188 1 56.22 603 TYR B N 1
ATOM 9683 C CA . TYR B 1 603 ? -12.422 -8.875 24.5 1 56.22 603 TYR B CA 1
ATOM 9684 C C . TYR B 1 603 ? -11 -8.953 23.969 1 56.22 603 TYR B C 1
ATOM 9686 O O . TYR B 1 603 ? -10.094 -9.406 24.672 1 56.22 603 TYR B O 1
ATOM 9694 N N . ILE B 1 604 ? -10.727 -8.836 22.594 1 60.53 604 ILE B N 1
ATOM 9695 C CA . ILE B 1 604 ? -9.391 -8.703 22.016 1 60.53 604 ILE B CA 1
ATOM 9696 C C . ILE B 1 604 ? -9.203 -7.285 21.484 1 60.53 604 ILE B C 1
ATOM 9698 O O . ILE B 1 604 ? -10.016 -6.793 20.703 1 60.53 604 ILE B O 1
ATOM 9702 N N . CYS B 1 605 ? -8.18 -6.473 21.812 1 57.22 605 CYS B N 1
ATOM 9703 C CA . CYS B 1 605 ? -7.996 -5.035 21.656 1 57.22 605 CYS B CA 1
ATOM 9704 C C . CYS B 1 605 ? -7.555 -4.703 20.234 1 57.22 605 CYS B C 1
ATOM 9706 O O . CYS B 1 605 ? -7.047 -5.57 19.516 1 57.22 605 CYS B O 1
ATOM 9708 N N . ASP B 1 606 ? -7.727 -3.482 19.734 1 51.84 606 ASP B N 1
ATOM 9709 C CA . ASP B 1 606 ? -7.473 -2.979 18.391 1 51.84 606 ASP B CA 1
ATOM 9710 C C . ASP B 1 606 ? -6.004 -3.154 18.016 1 51.84 606 ASP B C 1
ATOM 9712 O O . ASP B 1 606 ? -5.68 -3.346 16.844 1 51.84 606 ASP B O 1
ATOM 9716 N N . ARG B 1 607 ? -5.133 -3.035 18.859 1 48.34 607 ARG B N 1
ATOM 9717 C CA . ARG B 1 607 ? -3.703 -3.189 18.609 1 48.34 607 ARG B CA 1
ATOM 9718 C C . ARG B 1 607 ? -3.357 -4.637 18.281 1 48.34 607 ARG B C 1
ATOM 9720 O O . ARG B 1 607 ? -2.576 -4.902 17.359 1 48.34 607 ARG B O 1
ATOM 9727 N N . CYS B 1 608 ? -3.811 -5.535 19.062 1 48.28 608 CYS B N 1
ATOM 9728 C CA . CYS B 1 608 ? -3.592 -6.953 18.812 1 48.28 608 CYS B CA 1
ATOM 9729 C C . CYS B 1 608 ? -4.355 -7.418 17.578 1 48.28 608 CYS B C 1
ATOM 9731 O O . CYS B 1 608 ? -3.965 -8.391 16.938 1 48.28 608 CYS B O 1
ATOM 9733 N N . ARG B 1 609 ? -5.293 -6.676 17.281 1 44.81 609 ARG B N 1
ATOM 9734 C CA . ARG B 1 609 ? -6.07 -6.93 16.062 1 44.81 609 ARG B CA 1
ATOM 9735 C C . ARG B 1 609 ? -5.332 -6.434 14.828 1 44.81 609 ARG B C 1
ATOM 9737 O O . ARG B 1 609 ? -5.523 -6.965 13.734 1 44.81 609 ARG B O 1
ATOM 9744 N N . LEU B 1 610 ? -4.504 -5.359 14.898 1 40 610 LEU B N 1
ATOM 9745 C CA . LEU B 1 610 ? -3.727 -4.801 13.797 1 40 610 LEU B CA 1
ATOM 9746 C C . LEU B 1 610 ? -2.406 -5.547 13.633 1 40 610 LEU B C 1
ATOM 9748 O O . LEU B 1 610 ? -1.744 -5.422 12.602 1 40 610 LEU B O 1
ATOM 9752 N N . PHE B 1 611 ? -1.825 -6.125 14.586 1 37.94 611 PHE B N 1
ATOM 9753 C CA . PHE B 1 611 ? -0.632 -6.949 14.438 1 37.94 611 PHE B CA 1
ATOM 9754 C C . PHE B 1 611 ? -0.999 -8.43 14.391 1 37.94 611 PHE B C 1
ATOM 9756 O O . PHE B 1 611 ? -1.798 -8.898 15.195 1 37.94 611 PHE B O 1
#

pLDDT: mean 72.89, std 25.55, range [16.38, 98.62]

Organism: Trichoplusia ni (NCBI:txid7111)

Solvent-accessible surface area (backbone atoms only — not comparable to full-atom values): 68607 Å² total; per-residue (Å²): 128,80,74,78,62,73,79,47,74,51,54,37,64,54,47,49,52,38,49,50,33,36,74,68,67,73,33,52,65,66,53,34,19,63,72,65,64,37,56,49,66,58,56,52,52,49,50,52,35,50,73,68,68,45,89,76,77,56,59,51,68,63,69,89,70,65,70,70,59,53,72,66,56,47,49,52,51,51,51,49,38,42,51,31,24,52,42,24,52,37,41,35,65,70,55,47,26,29,48,54,30,49,49,31,59,73,67,64,43,78,67,88,52,43,74,87,76,50,28,43,49,70,65,60,51,54,51,51,41,66,74,39,69,54,44,39,83,37,75,52,39,84,30,21,44,59,37,37,39,39,38,29,65,70,52,51,48,47,37,44,50,54,47,49,52,50,40,68,73,67,56,62,50,49,79,28,33,34,41,41,51,74,47,75,47,49,52,43,60,64,77,64,55,22,39,32,49,59,87,52,92,74,48,42,29,66,27,43,36,86,73,48,42,50,29,27,37,34,43,36,37,17,42,64,28,51,71,52,61,45,37,38,26,36,38,24,50,50,77,54,78,58,40,54,39,65,34,49,76,88,42,49,76,44,44,34,32,66,11,66,87,40,46,68,57,45,49,55,47,47,52,53,49,40,70,75,65,60,44,34,88,91,51,45,31,39,41,36,32,66,64,50,58,48,69,62,39,61,70,48,32,52,53,27,54,76,48,31,36,43,39,34,27,40,40,50,55,28,48,80,61,60,30,32,56,59,62,45,42,49,60,57,30,53,52,38,33,20,51,46,50,52,52,48,43,62,75,37,36,70,54,60,62,47,74,48,47,45,30,30,42,46,29,56,16,44,64,72,52,73,38,45,66,41,32,31,48,12,23,41,72,40,21,65,44,68,75,35,87,74,72,70,56,72,66,71,31,41,28,9,60,27,50,47,63,75,72,70,74,73,73,76,76,72,78,67,75,70,76,65,63,72,77,71,72,78,72,83,71,82,78,76,79,72,79,77,78,78,78,77,79,78,73,83,74,81,70,70,78,61,81,71,76,77,59,68,76,54,49,55,52,49,47,36,68,75,55,59,71,58,57,18,65,78,69,65,67,91,67,82,81,66,84,70,77,60,37,42,52,51,50,36,67,71,43,43,52,51,41,49,50,52,51,48,48,48,51,50,46,50,47,47,50,52,47,47,53,46,44,48,52,56,57,67,55,71,59,87,80,69,83,75,75,76,76,78,83,74,88,84,75,85,78,82,79,78,78,78,75,77,74,74,74,66,76,71,76,70,74,74,68,75,68,76,70,62,38,8,47,53,78,54,44,70,70,93,50,61,64,34,46,5,66,64,74,67,34,27,15,30,32,82,77,36,88,58,76,87,81,75,84,68,34,56,27,57,40,48,31,60,70,129,80,76,78,63,73,79,46,74,51,53,35,63,54,47,48,53,40,48,50,35,36,74,69,65,74,34,53,65,65,54,33,20,63,72,64,64,38,56,49,66,57,55,51,52,50,51,51,34,50,74,68,65,43,89,75,78,57,60,50,68,62,69,89,70,64,68,69,62,54,72,67,55,48,48,52,50,51,52,48,38,43,50,31,24,52,42,25,53,37,40,34,65,69,54,48,26,30,48,52,31,50,50,31,60,72,67,64,44,77,65,89,51,44,73,88,77,50,28,42,50,70,66,60,50,55,51,51,41,66,74,39,69,56,43,39,83,38,75,51,39,85,30,21,46,58,38,36,38,38,39,27,66,70,52,53,48,48,36,44,50,54,48,48,52,51,40,69,73,66,57,61,50,48,79,30,33,33,42,42,54,74,46,75,45,49,50,43,61,64,78,65,55,20,40,31,52,61,87,52,89,72,49,41,28,66,28,43,36,84,73,46,44,50,28,29,37,36,41,35,37,16,41,64,29,51,71,52,59,45,37,38,26,34,42,24,57,58,79,54,77,59,39,54,39,64,35,50,76,88,42,49,76,45,45,35,36,72,10,67,87,40,44,68,57,46,48,54,48,49,52,54,48,42,71,76,63,60,43,33,90,92,51,44,30,38,42,36,32,67,65,51,62,47,68,63,39,60,70,48,32,51,52,26,55,75,46,31,36,43,37,34,28,40,40,48,53,27,49,80,61,60,30,32,56,59,63,45,43,48,60,57,31,52,52,38,32,20,52,47,50,52,50,46,44,64,76,37,37,70,53,58,64,46,73,50,47,45,30,29,43,47,28,55,16,44,64,72,51,73,40,46,68,42,32,30,48,12,24,42,71,40,20,65,44,69,75,35,87,73,73,72,56,72,65,71,31,41,28,8,60,28,51,47,64,76,72,71,75,73,75,78,76,74,79,70,80,70,80,69,64,86,68,78,70,82,70,85,72,84,80,80,78,73,82,78,80,79,79,78,78,76,76,84,74,80,70,70,80,63,80,73,73,83,54,72,74,56,52,54,52,50,47,37,67,77,56,59,71,58,57,22,66,79,67,64,66,92,65,82,80,66,85,70,75,61,38,41,53,51,49,37,66,72,44,43,52,52,40,49,49,52,51,49,50,50,50,51,49,48,49,47,48,52,48,47,54,48,46,48,54,59,61,63,55,73,56,86,81,70,84,75,77,85,78,80,81,75,82,83,78,82,79,82,83,81,79,84,76,79,72,72,77,66,78,71,75,70,74,74,69,76,66,76,72,61,37,9,51,55,78,59,43,68,71,93,50,61,63,34,46,6,63,58,74,66,36,30,14,31,33,83,78,39,88,60,77,89,82,79,87,60,40,51,29,58,41,46,28,58,60

Foldseek 3Di:
DPPPQDAQPADLVLLVVLLVCVVVVNDPLVRSCVVRVHDSVVSVVQNVCVVVVHDDRSHRPDDPDPQLDDPLLLVLLVVVQVLCVLLVRHDDPFRSQLLVLVLCVVVVGDDPADPVVSGRDPVSVVVSCVVCVVDDDDDDDDADLCLLQQPALVQLVVQLVVLVVVCVVQVADQLQEKEKDKDWDWQFADDDDDDDDPVDPDDDDDGQDPDTQIKMKMWMATLQQDTFFIEIEALDDADDPLLQVQAPPPYYYDYHNNNDDALVSVVVVVVSVCVVSVADPNHAHEYEYAPDPRCQALVNLVVCLVRRYWYKHAFPSNCCQQGLCNPQPPVQLSVQLNVLSSVVCVVVPPDGDDSSCNSNSSRRSCVVRSGSVSSNVSCVRNCSVVHDSPNDDPSNSSNSQLADDPPPPPPPPPPPPCPVPDPPPPPPPPDPPPPPPDPPPPDPPPPPPPPPPVDNVVSSVVSCVSPNDRRNNPDDDPPDPPPRGHMDGSNDPVNSVVSVVLVVVLVVVLVVVVVVVVVVVVVVPPDDPPDPPPPDPDDDDDDDDDPPPDCPVPPPPPPPPPSVQQQQLASSDSDPAPWAQAPQVSGIHHVSQQPDDPDDHHGRGPNNVVD/DPPPQDAQPADLVLLVVLLVCVVVVNDPLVRSCVVRVHDSVVSVVQNVCVVVVHDDRSHRPPDPDPQLDDPLLLVLLVVVQVLCVLLVRHDDPFRSQLLVLVLCVVVVGDDPADPVVSGRDPVSVVVSCVVPVVDDDDDDDDADLCLLQQPALVQLVVQLVVLVVVCVVQVADQLQEKEKDKDWDWQFADDDDDDDDPVDPDDDDDGQDPDTQIKMKMWMATLQQDTFFIEIEALDPADDPLLQVQAPPPYYYDYHNNNDDALVSVVVVVVSVCVVSVADPNHAHEYEYAPAPRCQALVNLVVCLVRRYWYKHAFPSNCCQQGLCNPQPPVQLSVQLNVLSSVVCVVVPPHGDDSSCNSNSSRRSCVVRSGSVRSNVSCVRNCSVVHDSPNDDPSNSSNSQLADDPPPPPPPPPPPPPPVPDPVPPPPDDDPDPPPPDPPPPDPPPPPPPPPPVDSVVSSVVSCVSPNDRRNNPDDDPPDPPPRDGMDRSNDPVNSVVSVVLVVVLVVVLVVVVVVVVVVVVVVPPPDPPPPDDPDPDDPDDDDDDPDCPPPVPVPPPPPPPSVQQQALASSHSDPAPWAQAQPPSGTHHVSQQPDDPDDPHGRGPNNVVD

Nearest PDB structures (foldseek):
  5hoo-assembly1_B  TM=6.085E-01  e=1.588E-10  Drosophila mauritiana
  4r79-assembly1_B  TM=5.432E-01  e=3.020E-10  Drosophila mauritiana
  3hot-assembly1_B  TM=6.015E-01  e=1.035E-08  Drosophila mauritiana
  1mdm-assembly1_A  TM=3.483E-01  e=3.190E-01  Homo sapiens
  6pax-assembly1_A  TM=3.590E-01  e=1.354E+00  Homo sapiens